Protein 7WRS (pdb70)

Secondary structure (DSSP, 8-state):
--TT--TT--EEEE---SSS--BHHHHHHHHHHHHHHHHTT-EEEEEE----TTT--HHHHHHHHHHHHHTT---SEEEEGGGGHHHHHHHHHHHHTTTSEEEE-S-HHHHHHHHHTT---TTTT--HHHHHHHHHHHHHT-TTGGG-EEEE---TT-S-GGGSS-EEEEE--PPBTTTBTS-SEEE-HHHHHHHHHHHTT-SEEEEEGGGHHHHHHHHHHHHHHT---PEEEEE----BTT----HHHHHHHHHTTSSSBTT-TTS-BHHHHHHTT--HHHHHHHHHHH-S------B-HHHHHHHHHHHHTTTPPEE-EEEGGG-EEEE-TTPPPEEEEEESSSS-GGG-EEEEEE-SEEEE-HHHHTT--TT-EEEETTTEEEEEEEEEE-TTS-EEEEEEEE-TT----SS--EE-EEE--TTS--EEEEEEEE--SBS-SSPPTT--GGGGB-S--EEEEEEEE-GGGGG--TT-EEEETTTEEEEEEE--B---TTTSSPBPEEEEE-----/-HHHHHHHHHHHHHHHHHHHHHTT-----EEEEEEESSTTSHHHHHHHHTHHHHHHHSSSEEEESPPPTTSPEEEEEEEEETTEEEEEEEEES----B---SS---EEEEE---EEEEE--S-SSTTSSPPPHHHHHHHHHHHHT---SS-EEEETTEEP-TT--GGGGTT-EEEEESS-------SS-SS-EEEEEE-SS---TT---SEEEEES-SSTTSSPPPHHHHHHHHHHHHT-TTSEEEEESSTTS-SB--TTS-GGGGTTBEEEEEEE-B--

Structure (mmCIF, N/CA/C/O backbone):
data_7WRS
#
_entry.id   7WRS
#
_cell.length_a   143.020
_cell.length_b   155.550
_cell.length_c   44.220
_cell.angle_alpha   90.000
_cell.angle_beta   90.000
_cell.angle_gamma   90.000
#
_symmetry.space_group_name_H-M   'P 21 21 2'
#
loop_
_entity.id
_entity.type
_entity.pdbx_description
1 polymer 'Glutamyl-tRNA synthetase'
2 polymer 'Isoleucyl-tRNA synthetase'
3 water water
#
loop_
_atom_site.group_PDB
_atom_site.id
_atom_site.type_symbol
_atom_site.label_atom_id
_atom_site.label_alt_id
_atom_site.label_comp_id
_atom_site.label_asym_id
_atom_site.label_entity_id
_atom_site.label_seq_id
_atom_site.pdbx_PDB_ins_code
_atom_site.Cartn_x
_atom_site.Cartn_y
_atom_site.Cartn_z
_atom_site.occupancy
_atom_site.B_iso_or_equiv
_atom_site.auth_seq_id
_atom_site.auth_comp_id
_atom_site.auth_asym_id
_atom_site.auth_atom_id
_atom_site.pdbx_PDB_model_num
ATOM 1 N N . GLU A 1 14 ? -34.12354 -25.16583 10.51685 1.000 84.78294 189 GLU A N 1
ATOM 2 C CA . GLU A 1 14 ? -34.88697 -26.25741 9.91412 1.000 89.99513 189 GLU A CA 1
ATOM 3 C C . GLU A 1 14 ? -36.24769 -26.40756 10.59739 1.000 92.08530 189 GLU A C 1
ATOM 4 O O . GLU A 1 14 ? -36.54587 -25.70888 11.58085 1.000 95.26363 189 GLU A O 1
ATOM 10 N N . LEU A 1 15 ? -37.05288 -27.34576 10.09284 1.000 87.81250 190 LEU A N 1
ATOM 11 C CA . LEU A 1 15 ? -38.46572 -27.45223 10.45025 1.000 81.11361 190 LEU A CA 1
ATOM 12 C C . LEU A 1 15 ? -38.80252 -28.84364 10.96599 1.000 82.42170 190 LEU A C 1
ATOM 13 O O . LEU A 1 15 ? -38.65369 -29.82502 10.21554 1.000 82.85334 190 LEU A O 1
ATOM 18 N N . PRO A 1 16 ? -39.27602 -28.98533 12.20651 1.000 81.74933 191 PRO A N 1
ATOM 19 C CA . PRO A 1 16 ? -39.75873 -30.29401 12.66299 1.000 78.02505 191 PRO A CA 1
ATOM 20 C C . PRO A 1 16 ? -41.04641 -30.67825 11.95719 1.000 72.63240 191 PRO A C 1
ATOM 21 O O . PRO A 1 16 ? -41.84739 -29.82434 11.57750 1.000 77.10659 191 PRO A O 1
ATOM 25 N N . GLY A 1 17 ? -41.23603 -31.98660 11.78157 1.000 72.99543 192 GLY A N 1
ATOM 26 C CA . GLY A 1 17 ? -42.36812 -32.50636 11.03791 1.000 67.42468 192 GLY A CA 1
ATOM 27 C C . GLY A 1 17 ? -42.36527 -32.22295 9.54980 1.000 65.90287 192 GLY A C 1
ATOM 28 O O . GLY A 1 17 ? -43.38379 -32.44577 8.89231 1.000 70.69866 192 GLY A O 1
ATOM 29 N N . ALA A 1 18 ? -41.25605 -31.75760 8.98685 1.000 71.35490 193 ALA A N 1
ATOM 30 C CA . ALA A 1 18 ? -41.22339 -31.31149 7.59831 1.000 74.82303 193 ALA A CA 1
ATOM 31 C C . ALA A 1 18 ? -40.78311 -32.43487 6.66638 1.000 74.85561 193 ALA A C 1
ATOM 32 O O . ALA A 1 18 ? -39.75962 -33.08576 6.90088 1.000 77.77682 193 ALA A O 1
ATOM 34 N N . GLU A 1 19 ? -41.54562 -32.64232 5.60038 1.000 74.37855 194 GLU A N 1
ATOM 35 C CA . GLU A 1 19 ? -41.21089 -33.60451 4.56288 1.000 75.47852 194 GLU A CA 1
ATOM 36 C C . GLU A 1 19 ? -40.99792 -32.87396 3.24781 1.000 76.09934 194 GLU A C 1
ATOM 37 O O . GLU A 1 19 ? -41.60816 -31.82964 3.00299 1.000 75.31727 194 GLU A O 1
ATOM 43 N N . MET A 1 20 ? -40.14854 -33.42976 2.38776 1.000 69.97708 195 MET A N 1
ATOM 44 C CA . MET A 1 20 ? -39.98488 -32.82797 1.07418 1.000 69.00890 195 MET A CA 1
ATOM 45 C C . MET A 1 20 ? -41.31498 -32.85613 0.32944 1.000 68.28015 195 MET A C 1
ATOM 46 O O . MET A 1 20 ? -42.09674 -33.79842 0.46149 1.000 71.14056 195 MET A O 1
ATOM 51 N N . GLY A 1 21 ? -41.58268 -31.80029 -0.43528 1.000 68.26880 196 GLY A N 1
ATOM 52 C CA . GLY A 1 21 ? -42.79102 -31.69430 -1.22566 1.000 69.10722 196 GLY A CA 1
ATOM 53 C C . GLY A 1 21 ? -44.07825 -31.50646 -0.45338 1.000 72.65386 196 GLY A C 1
ATOM 54 O O . GLY A 1 21 ? -45.09253 -31.14863 -1.06340 1.000 73.25375 196 GLY A O 1
ATOM 55 N N . LYS A 1 22 ? -44.08196 -31.71696 0.86421 1.000 72.03074 197 LYS A N 1
ATOM 56 C CA . LYS A 1 22 ? -45.31424 -31.67361 1.64433 1.000 72.37859 197 LYS A CA 1
ATOM 57 C C . LYS A 1 22 ? -45.35241 -30.53152 2.65883 1.000 67.26731 197 LYS A C 1
ATOM 58 O O . LYS A 1 22 ? -46.24070 -30.50736 3.51724 1.000 63.95446 197 LYS A O 1
ATOM 64 N N . VAL A 1 23 ? -44.43483 -29.57665 2.57395 1.000 64.32745 198 VAL A N 1
ATOM 65 C CA . VAL A 1 23 ? -44.47338 -28.41280 3.44699 1.000 58.30854 198 VAL A CA 1
ATOM 66 C C . VAL A 1 23 ? -45.41588 -27.38775 2.84308 1.000 57.00132 198 VAL A C 1
ATOM 67 O O . VAL A 1 23 ? -45.39455 -27.14334 1.63154 1.000 56.91003 198 VAL A O 1
ATOM 71 N N . ILE A 1 24 ? -46.25992 -26.79227 3.67956 1.000 55.48619 199 ILE A N 1
ATOM 72 C CA . ILE A 1 24 ? -47.16203 -25.74030 3.23428 1.000 53.56338 199 ILE A CA 1
ATOM 73 C C . ILE A 1 24 ? -47.06077 -24.59653 4.22489 1.000 51.65348 199 ILE A C 1
ATOM 74 O O . ILE A 1 24 ? -47.44946 -24.74405 5.39273 1.000 47.89478 199 ILE A O 1
ATOM 79 N N . VAL A 1 25 ? -46.54119 -23.45930 3.75950 1.000 49.90294 200 VAL A N 1
ATOM 80 C CA . VAL A 1 25 ? -46.38124 -22.26522 4.57204 1.000 46.10058 200 VAL A CA 1
ATOM 81 C C . VAL A 1 25 ? -47.24759 -21.16286 3.98502 1.000 44.68769 200 VAL A C 1
ATOM 82 O O . VAL A 1 25 ? -47.67608 -21.22987 2.82914 1.000 50.21853 200 VAL A O 1
ATOM 86 N N . ARG A 1 26 ? -47.52250 -20.14586 4.80852 1.000 40.91198 201 ARG A N 1
ATOM 87 C CA . ARG A 1 26 ? -48.30251 -18.98630 4.38961 1.000 41.79630 201 ARG A CA 1
ATOM 88 C C . ARG A 1 26 ? -47.64589 -17.71579 4.90863 1.000 44.87143 201 ARG A C 1
ATOM 89 O O . ARG A 1 26 ? -47.04295 -17.70276 5.98324 1.000 46.35057 201 ARG A O 1
ATOM 97 N N . PHE A 1 27 ? -47.75040 -16.65363 4.11497 1.000 46.58761 202 PHE A N 1
ATOM 98 C CA . PHE A 1 27 ? -47.40306 -15.30599 4.54501 1.000 44.40286 202 PHE A CA 1
ATOM 99 C C . PHE A 1 27 ? -48.69098 -14.49016 4.57911 1.000 45.09636 202 PHE A C 1
ATOM 100 O O . PHE A 1 27 ? -49.29505 -14.24536 3.51822 1.000 47.13669 202 PHE A O 1
ATOM 108 N N . PRO A 1 28 ? -49.17599 -14.09993 5.75316 1.000 48.16791 203 PRO A N 1
ATOM 109 C CA . PRO A 1 28 ? -50.51797 -13.52015 5.84362 1.000 50.04204 203 PRO A CA 1
ATOM 110 C C . PRO A 1 28 ? -50.48804 -12.07091 6.29253 1.000 51.78211 203 PRO A C 1
ATOM 111 O O . PRO A 1 28 ? -50.90161 -11.76259 7.42051 1.000 50.39965 203 PRO A O 1
ATOM 115 N N . PRO A 1 29 ? -50.07386 -11.13867 5.42359 1.000 51.74240 204 PRO A N 1
ATOM 116 C CA . PRO A 1 29 ? -50.07475 -9.71892 5.81294 1.000 52.61526 204 PRO A CA 1
ATOM 117 C C . PRO A 1 29 ? -51.49160 -9.17009 5.92814 1.000 57.69012 204 PRO A C 1
ATOM 118 O O . PRO A 1 29 ? -52.45920 -9.88195 5.63432 1.000 55.32255 204 PRO A O 1
ATOM 122 N N . GLU A 1 30 ? -51.64198 -7.90030 6.30073 1.000 61.98378 205 GLU A N 1
ATOM 123 C CA . GLU A 1 30 ? -52.95769 -7.37942 6.62448 1.000 58.65102 205 GLU A CA 1
ATOM 124 C C . GLU A 1 30 ? -53.47572 -6.30075 5.67775 1.000 69.13117 205 GLU A C 1
ATOM 125 O O . GLU A 1 30 ? -54.66541 -5.98043 5.73869 1.000 81.48491 205 GLU A O 1
ATOM 131 N N . ALA A 1 31 ? -52.65148 -5.75035 4.79350 1.000 66.72667 206 ALA A N 1
ATOM 132 C CA . ALA A 1 31 ? -53.08353 -4.67634 3.88349 1.000 67.77051 206 ALA A CA 1
ATOM 133 C C . ALA A 1 31 ? -53.62172 -3.47828 4.65357 1.000 65.55653 206 ALA A C 1
ATOM 134 O O . ALA A 1 31 ? -54.54811 -2.79243 4.21341 1.000 69.42815 206 ALA A O 1
ATOM 136 N N . SER A 1 32 ? -53.03737 -3.24432 5.81902 1.000 66.95343 207 SER A N 1
ATOM 137 C CA . SER A 1 32 ? -53.18165 -1.99963 6.55229 1.000 69.35791 207 SER A CA 1
ATOM 138 C C . SER A 1 32 ? -52.06087 -1.01919 6.23984 1.000 63.21868 207 SER A C 1
ATOM 139 O O . SER A 1 32 ? -52.03578 0.07717 6.81084 1.000 65.61201 207 SER A O 1
ATOM 142 N N . GLY A 1 33 ? -51.12686 -1.38969 5.36766 1.000 59.17469 208 GLY A N 1
ATOM 143 C CA . GLY A 1 33 ? -50.09144 -0.44645 4.97929 1.000 56.50313 208 GLY A CA 1
ATOM 144 C C . GLY A 1 33 ? -48.97148 -1.10224 4.20619 1.000 53.27634 208 GLY A C 1
ATOM 145 O O . GLY A 1 33 ? -49.16929 -2.11636 3.52473 1.000 57.94604 208 GLY A O 1
ATOM 146 N N . TYR A 1 34 ? -47.79090 -0.50791 4.32600 1.000 49.32442 209 TYR A N 1
ATOM 147 C CA . TYR A 1 34 ? -46.61930 -0.93708 3.58004 1.000 43.25966 209 TYR A CA 1
ATOM 148 C C . TYR A 1 34 ? -45.87451 -2.03839 4.31039 1.000 40.70885 209 TYR A C 1
ATOM 149 O O . TYR A 1 34 ? -45.80664 -2.05038 5.54494 1.000 41.90691 209 TYR A O 1
ATOM 158 N N . LEU A 1 35 ? -45.31609 -2.96648 3.54404 1.000 40.23337 210 LEU A N 1
ATOM 159 C CA . LEU A 1 35 ? -44.44386 -3.96188 4.14383 1.000 40.00194 210 LEU A CA 1
ATOM 160 C C . LEU A 1 35 ? -43.16738 -3.28565 4.61033 1.000 40.68591 210 LEU A C 1
ATOM 161 O O . LEU A 1 35 ? -42.62487 -2.40956 3.93194 1.000 39.60222 210 LEU A O 1
ATOM 166 N N . HIS A 1 36 ? -42.70188 -3.65745 5.78488 1.000 37.23213 211 HIS A N 1
ATOM 167 C CA . HIS A 1 36 ? -41.39803 -3.19280 6.20507 1.000 36.57537 211 HIS A CA 1
ATOM 168 C C . HIS A 1 36 ? -40.45660 -4.38787 6.31521 1.000 35.24940 211 HIS A C 1
ATOM 169 O O . HIS A 1 36 ? -40.80517 -5.52482 5.98400 1.000 35.39733 211 HIS A O 1
ATOM 176 N N . ILE A 1 37 ? -39.23553 -4.10102 6.75899 1.000 37.75266 212 ILE A N 1
ATOM 177 C CA . ILE A 1 37 ? -38.17518 -5.10389 6.78459 1.000 39.71120 212 ILE A CA 1
ATOM 178 C C . ILE A 1 37 ? -38.55830 -6.26410 7.70210 1.000 37.98728 212 ILE A C 1
ATOM 179 O O . ILE A 1 37 ? -38.15134 -7.40872 7.47353 1.000 35.96689 212 ILE A O 1
ATOM 184 N N . GLY A 1 38 ? -39.37893 -6.00303 8.72624 1.000 40.70918 213 GLY A N 1
ATOM 185 C CA . GLY A 1 38 ? -39.88621 -7.09477 9.55179 1.000 37.15839 213 GLY A CA 1
ATOM 186 C C . GLY A 1 38 ? -40.77588 -8.04302 8.76952 1.000 38.13635 213 GLY A C 1
ATOM 187 O O . GLY A 1 38 ? -40.59774 -9.25953 8.80742 1.000 45.70535 213 GLY A O 1
ATOM 188 N N . HIS A 1 39 ? -41.73782 -7.49611 8.03084 1.000 35.54913 214 HIS A N 1
ATOM 189 C CA . HIS A 1 39 ? -42.51935 -8.31977 7.11978 1.000 37.75549 214 HIS A CA 1
ATOM 190 C C . HIS A 1 39 ? -41.62592 -8.98028 6.08091 1.000 44.37261 214 HIS A C 1
ATOM 191 O O . HIS A 1 39 ? -41.87563 -10.11885 5.67112 1.000 44.97230 214 HIS A O 1
ATOM 198 N N . ALA A 1 40 ? -40.58985 -8.26847 5.62386 1.000 42.42414 215 ALA A N 1
ATOM 199 C CA . ALA A 1 40 ? -39.66813 -8.85802 4.66829 1.000 38.52183 215 ALA A CA 1
ATOM 200 C C . ALA A 1 40 ? -39.04714 -10.13162 5.23208 1.000 41.43676 215 ALA A C 1
ATOM 201 O O . ALA A 1 40 ? -38.96540 -11.14922 4.53293 1.000 42.02215 215 ALA A O 1
ATOM 203 N N . LYS A 1 41 ? -38.63957 -10.10815 6.50481 1.000 38.42491 216 LYS A N 1
ATOM 204 C CA . LYS A 1 41 ? -38.01865 -11.28802 7.10936 1.000 41.57595 216 LYS A CA 1
ATOM 205 C C . LYS A 1 41 ? -38.97394 -12.47374 7.11521 1.000 48.25327 216 LYS A C 1
ATOM 206 O O . LYS A 1 41 ? -38.58571 -13.60532 6.77811 1.000 45.90817 216 LYS A O 1
ATOM 212 N N . ALA A 1 42 ? -40.22174 -12.23405 7.53966 1.000 37.96025 217 ALA A N 1
ATOM 213 C CA . ALA A 1 42 ? -41.21240 -13.29766 7.59505 1.000 42.12528 217 ALA A CA 1
ATOM 214 C C . ALA A 1 42 ? -41.47941 -13.86697 6.21430 1.000 41.24675 217 ALA A C 1
ATOM 215 O O . ALA A 1 42 ? -41.62736 -15.08406 6.04619 1.000 38.71180 217 ALA A O 1
ATOM 217 N N . ALA A 1 43 ? -41.59543 -12.99503 5.22000 1.000 40.31470 218 ALA A N 1
ATOM 218 C CA . ALA A 1 43 ? -41.86561 -13.47775 3.87552 1.000 43.26152 218 ALA A CA 1
ATOM 219 C C . ALA A 1 43 ? -40.67208 -14.24932 3.32777 1.000 42.30171 218 ALA A C 1
ATOM 220 O O . ALA A 1 43 ? -40.84131 -15.25312 2.63207 1.000 44.51985 218 ALA A O 1
ATOM 222 N N . LEU A 1 44 ? -39.45654 -13.82595 3.65360 1.000 40.50545 219 LEU A N 1
ATOM 223 C CA . LEU A 1 44 ? -38.31172 -14.52744 3.09896 1.000 39.14734 219 LEU A CA 1
ATOM 224 C C . LEU A 1 44 ? -38.04895 -15.81805 3.85248 1.000 44.86412 219 LEU A C 1
ATOM 225 O O . LEU A 1 44 ? -37.60284 -16.80473 3.26062 1.000 47.18268 219 LEU A O 1
ATOM 230 N N . LEU A 1 45 ? -38.29729 -15.82640 5.16127 1.000 41.70545 220 LEU A N 1
ATOM 231 C CA . LEU A 1 45 ? -38.19092 -17.07110 5.90602 1.000 41.00292 220 LEU A CA 1
ATOM 232 C C . LEU A 1 45 ? -39.20978 -18.08710 5.41048 1.000 48.72748 220 LEU A C 1
ATOM 233 O O . LEU A 1 45 ? -38.88941 -19.26865 5.23592 1.000 52.28612 220 LEU A O 1
ATOM 238 N N . ASN A 1 46 ? -40.44529 -17.64389 5.17243 1.000 45.84291 221 ASN A N 1
ATOM 239 C CA . ASN A 1 46 ? -41.45366 -18.52380 4.58721 1.000 48.83533 221 ASN A CA 1
ATOM 240 C C . ASN A 1 46 ? -41.01257 -19.04466 3.22436 1.000 52.60564 221 ASN A C 1
ATOM 241 O O . ASN A 1 46 ? -41.11590 -20.24619 2.94562 1.000 54.03884 221 ASN A O 1
ATOM 246 N N . GLN A 1 47 ? -40.54333 -18.14486 2.34846 1.000 48.03253 222 GLN A N 1
ATOM 247 C CA . GLN A 1 47 ? -40.08443 -18.56891 1.03235 1.000 48.80746 222 GLN A CA 1
ATOM 248 C C . GLN A 1 47 ? -38.91518 -19.52713 1.14391 1.000 50.84153 222 GLN A C 1
ATOM 249 O O . GLN A 1 47 ? -38.78570 -20.45737 0.34199 1.000 48.13933 222 GLN A O 1
ATOM 255 N N . HIS A 1 48 ? -38.06208 -19.31886 2.14100 1.000 51.46806 223 HIS A N 1
ATOM 256 C CA . HIS A 1 48 ? -36.91637 -20.19328 2.32218 1.000 50.15135 223 HIS A CA 1
ATOM 257 C C . HIS A 1 48 ? -37.36307 -21.62584 2.55289 1.000 58.12324 223 HIS A C 1
ATOM 258 O O . HIS A 1 48 ? -36.82768 -22.56265 1.94906 1.000 58.40160 223 HIS A O 1
ATOM 265 N N . TYR A 1 49 ? -38.35509 -21.81066 3.43173 1.000 58.30106 224 TYR A N 1
ATOM 266 C CA . TYR A 1 49 ? -38.87660 -23.14251 3.70282 1.000 52.49165 224 TYR A CA 1
ATOM 267 C C . TYR A 1 49 ? -39.66394 -23.67860 2.52072 1.000 58.69882 224 TYR A C 1
ATOM 268 O O . TYR A 1 49 ? -39.72087 -24.89524 2.31908 1.000 63.94667 224 TYR A O 1
ATOM 277 N N . GLN A 1 50 ? -40.25905 -22.80066 1.71623 1.000 51.59775 225 GLN A N 1
ATOM 278 C CA . GLN A 1 50 ? -40.98459 -23.28749 0.55298 1.000 51.14023 225 GLN A CA 1
ATOM 279 C C . GLN A 1 50 ? -40.02760 -23.80054 -0.51509 1.000 58.33431 225 GLN A C 1
ATOM 280 O O . GLN A 1 50 ? -40.27742 -24.84265 -1.13087 1.000 60.96851 225 GLN A O 1
ATOM 286 N N . VAL A 1 51 ? -38.92922 -23.07844 -0.75050 1.000 56.81018 226 VAL A N 1
ATOM 287 C CA . VAL A 1 51 ? -37.99220 -23.46082 -1.80032 1.000 58.80323 226 VAL A CA 1
ATOM 288 C C . VAL A 1 51 ? -37.21419 -24.70522 -1.38852 1.000 62.72709 226 VAL A C 1
ATOM 289 O O . VAL A 1 51 ? -37.09104 -25.66514 -2.15722 1.000 60.09646 226 VAL A O 1
ATOM 293 N N . ASN A 1 52 ? -36.69930 -24.71589 -0.15681 1.000 62.40063 227 ASN A N 1
ATOM 294 C CA . ASN A 1 52 ? -35.85642 -25.81244 0.30454 1.000 63.86335 227 ASN A CA 1
ATOM 295 C C . ASN A 1 52 ? -36.62145 -27.09273 0.58968 1.000 66.73457 227 ASN A C 1
ATOM 296 O O . ASN A 1 52 ? -35.98579 -28.12725 0.81126 1.000 65.37814 227 ASN A O 1
ATOM 301 N N . PHE A 1 53 ? -37.95191 -27.05943 0.60709 1.000 65.90537 228 PHE A N 1
ATOM 302 C CA . PHE A 1 53 ? -38.73163 -28.27503 0.78184 1.000 62.92983 228 PHE A CA 1
ATOM 303 C C . PHE A 1 53 ? -39.63468 -28.53584 -0.41196 1.000 57.73671 228 PHE A C 1
ATOM 304 O O . PHE A 1 53 ? -40.48156 -29.42463 -0.34211 1.000 60.16710 228 PHE A O 1
ATOM 312 N N . LYS A 1 54 ? -39.45173 -27.80431 -1.51431 1.000 62.09110 229 LYS A N 1
ATOM 313 C CA . LYS A 1 54 ? -40.32141 -27.90601 -2.69621 1.000 68.15124 229 LYS A CA 1
ATOM 314 C C . LYS A 1 54 ? -41.78932 -27.96820 -2.29065 1.000 65.42833 229 LYS A C 1
ATOM 315 O O . LYS A 1 54 ? -42.54632 -28.82452 -2.75561 1.000 69.30406 229 LYS A O 1
ATOM 321 N N . GLY A 1 55 ? -42.18234 -27.07126 -1.38718 1.000 66.03203 230 GLY A N 1
ATOM 322 C CA . GLY A 1 55 ? -43.53894 -26.99076 -0.88999 1.000 59.02275 230 GLY A CA 1
ATOM 323 C C . GLY A 1 55 ? -44.32233 -25.84980 -1.50574 1.000 55.25655 230 GLY A C 1
ATOM 324 O O . GLY A 1 55 ? -43.98386 -25.31876 -2.57197 1.000 56.96782 230 GLY A O 1
ATOM 325 N N . LYS A 1 56 ? -45.39838 -25.47276 -0.82798 1.000 52.55663 231 LYS A N 1
ATOM 326 C CA . LYS A 1 56 ? -46.28621 -24.42963 -1.31737 1.000 49.99496 231 LYS A CA 1
ATOM 327 C C . LYS A 1 56 ? -46.28510 -23.26114 -0.33782 1.000 54.25034 231 LYS A C 1
ATOM 328 O O . LYS A 1 56 ? -46.17897 -23.45027 0.88412 1.000 54.10081 231 LYS A O 1
ATOM 334 N N . LEU A 1 57 ? -46.35729 -22.05190 -0.88263 1.000 46.94225 232 LEU A N 1
ATOM 335 C CA . LEU A 1 57 ? -46.42705 -20.83363 -0.09209 1.000 50.79005 232 LEU A CA 1
ATOM 336 C C . LEU A 1 57 ? -47.74918 -20.15344 -0.40682 1.000 51.28772 232 LEU A C 1
ATOM 337 O O . LEU A 1 57 ? -47.99966 -19.79904 -1.56600 1.000 47.57549 232 LEU A O 1
ATOM 342 N N . ILE A 1 58 ? -48.60010 -19.97816 0.61251 1.000 41.79204 233 ILE A N 1
ATOM 343 C CA . ILE A 1 58 ? -49.84413 -19.23552 0.42900 1.000 47.99310 233 ILE A CA 1
ATOM 344 C C . ILE A 1 58 ? -49.60771 -17.77362 0.78138 1.000 46.32763 233 ILE A C 1
ATOM 345 O O . ILE A 1 58 ? -49.01324 -17.45926 1.82004 1.000 49.56899 233 ILE A O 1
ATOM 350 N N . MET A 1 59 ? -50.02996 -16.88230 -0.09481 1.000 43.60022 234 MET A N 1
ATOM 351 C CA . MET A 1 59 ? -50.05827 -15.45470 0.19866 1.000 49.34443 234 MET A CA 1
ATOM 352 C C . MET A 1 59 ? -51.50856 -15.12452 0.50874 1.000 48.55506 234 MET A C 1
ATOM 353 O O . MET A 1 59 ? -52.35111 -15.08718 -0.39106 1.000 46.70695 234 MET A O 1
ATOM 358 N N . ARG A 1 60 ? -51.79874 -14.90243 1.78933 1.000 48.17644 235 ARG A N 1
ATOM 359 C CA . ARG A 1 60 ? -53.16423 -14.76529 2.27425 1.000 47.00578 235 ARG A CA 1
ATOM 360 C C . ARG A 1 60 ? -53.38313 -13.34715 2.77058 1.000 47.21815 235 ARG A C 1
ATOM 361 O O . ARG A 1 60 ? -52.72833 -12.91613 3.72465 1.000 50.61603 235 ARG A O 1
ATOM 369 N N . PHE A 1 61 ? -54.29986 -12.61972 2.14340 1.000 41.26342 236 PHE A N 1
ATOM 370 C CA . PHE A 1 61 ? -54.64321 -11.31595 2.69193 1.000 46.80295 236 PHE A CA 1
ATOM 371 C C . PHE A 1 61 ? -55.55908 -11.52587 3.88867 1.000 51.48664 236 PHE A C 1
ATOM 372 O O . PHE A 1 61 ? -56.56975 -12.23452 3.78737 1.000 45.49082 236 PHE A O 1
ATOM 380 N N . ASP A 1 62 ? -55.17380 -10.96605 5.03704 1.000 47.16849 237 ASP A N 1
ATOM 381 C CA . ASP A 1 62 ? -55.96672 -11.11900 6.25593 1.000 49.61872 237 ASP A CA 1
ATOM 382 C C . ASP A 1 62 ? -56.97429 -9.98047 6.25125 1.000 50.72717 237 ASP A C 1
ATOM 383 O O . ASP A 1 62 ? -56.70670 -8.87923 6.72057 1.000 49.04150 237 ASP A O 1
ATOM 388 N N . ASP A 1 63 ? -58.14675 -10.25341 5.68988 1.000 47.51667 238 ASP A N 1
ATOM 389 C CA . ASP A 1 63 ? -59.19589 -9.25678 5.61151 1.000 44.47462 238 ASP A CA 1
ATOM 390 C C . ASP A 1 63 ? -60.33709 -9.60916 6.56181 1.000 47.70227 238 ASP A C 1
ATOM 391 O O . ASP A 1 63 ? -61.50517 -9.54939 6.17901 1.000 49.67296 238 ASP A O 1
ATOM 396 N N . THR A 1 64 ? -60.02405 -9.99042 7.80287 1.000 52.86896 239 THR A N 1
ATOM 397 C CA . THR A 1 64 ? -61.10231 -10.24403 8.75159 1.000 53.02066 239 THR A CA 1
ATOM 398 C C . THR A 1 64 ? -61.83335 -8.96044 9.09135 1.000 50.91886 239 THR A C 1
ATOM 399 O O . THR A 1 64 ? -63.02592 -8.99557 9.39766 1.000 51.46619 239 THR A O 1
ATOM 403 N N . ASN A 1 65 ? -61.14728 -7.82537 9.00054 1.000 55.16490 240 ASN A N 1
ATOM 404 C CA . ASN A 1 65 ? -61.66398 -6.54215 9.44618 1.000 66.93950 240 ASN A CA 1
ATOM 405 C C . ASN A 1 65 ? -62.05265 -5.70529 8.23935 1.000 70.08683 240 ASN A C 1
ATOM 406 O O . ASN A 1 65 ? -61.17632 -5.36106 7.43321 1.000 73.02054 240 ASN A O 1
ATOM 411 N N . PRO A 1 66 ? -63.33562 -5.34891 8.07294 1.000 70.75706 241 PRO A N 1
ATOM 412 C CA . PRO A 1 66 ? -63.73939 -4.53746 6.91462 1.000 73.39139 241 PRO A CA 1
ATOM 413 C C . PRO A 1 66 ? -63.46885 -3.05273 7.10914 1.000 78.81109 241 PRO A C 1
ATOM 414 O O . PRO A 1 66 ? -64.11537 -2.21757 6.47421 1.000 83.45775 241 PRO A O 1
ATOM 418 N N . GLU A 1 67 ? -62.50738 -2.71533 7.96721 1.000 79.64699 242 GLU A N 1
ATOM 419 C CA . GLU A 1 67 ? -62.32137 -1.34372 8.42578 1.000 89.73314 242 GLU A CA 1
ATOM 420 C C . GLU A 1 67 ? -60.84583 -1.00145 8.60554 1.000 95.44603 242 GLU A C 1
ATOM 421 O O . GLU A 1 67 ? -60.48038 0.17578 8.70259 1.000 97.18589 242 GLU A O 1
ATOM 427 N N . LYS A 1 68 ? -59.99432 -2.02596 8.66901 1.000 94.04144 243 LYS A N 1
ATOM 428 C CA . LYS A 1 68 ? -58.55207 -1.84956 8.81311 1.000 96.97247 243 LYS A CA 1
ATOM 429 C C . LYS A 1 68 ? -57.79587 -2.04116 7.50130 1.000 95.03931 243 LYS A C 1
ATOM 430 O O . LYS A 1 68 ? -56.67927 -1.53066 7.35713 1.000 98.75697 243 LYS A O 1
ATOM 436 N N . GLU A 1 69 ? -58.38645 -2.75410 6.54861 1.000 90.01810 244 GLU A N 1
ATOM 437 C CA . GLU A 1 69 ? -57.83681 -3.01344 5.22712 1.000 90.17747 244 GLU A CA 1
ATOM 438 C C . GLU A 1 69 ? -58.38923 -1.99929 4.22340 1.000 94.78721 244 GLU A C 1
ATOM 439 O O . GLU A 1 69 ? -59.39194 -1.31882 4.47211 1.000 96.19355 244 GLU A O 1
ATOM 445 N N . LYS A 1 70 ? -57.70221 -1.86831 3.08831 1.000 91.29117 245 LYS A N 1
ATOM 446 C CA . LYS A 1 70 ? -58.34424 -1.32182 1.89854 1.000 100.76385 245 LYS A CA 1
ATOM 447 C C . LYS A 1 70 ? -57.65497 -1.86614 0.65349 1.000 95.25958 245 LYS A C 1
ATOM 448 O O . LYS A 1 70 ? -56.49361 -2.29572 0.68846 1.000 83.00749 245 LYS A O 1
ATOM 454 N N . GLU A 1 71 ? -58.42129 -1.86258 -0.44852 1.000 99.91614 246 GLU A N 1
ATOM 455 C CA . GLU A 1 71 ? -57.93623 -2.25785 -1.76978 1.000 93.87463 246 GLU A CA 1
ATOM 456 C C . GLU A 1 71 ? -56.66894 -1.50262 -2.14391 1.000 84.24865 246 GLU A C 1
ATOM 457 O O . GLU A 1 71 ? -55.91589 -1.93893 -3.02305 1.000 77.94022 246 GLU A O 1
ATOM 463 N N . ASP A 1 72 ? -56.42604 -0.38406 -1.47106 1.000 85.54907 247 ASP A N 1
ATOM 464 C CA . ASP A 1 72 ? -55.29040 0.48209 -1.71876 1.000 80.91281 247 ASP A CA 1
ATOM 465 C C . ASP A 1 72 ? -53.97826 -0.16650 -1.26930 1.000 76.98056 247 ASP A C 1
ATOM 466 O O . ASP A 1 72 ? -53.00930 -0.21283 -2.04233 1.000 68.52867 247 ASP A O 1
ATOM 471 N N . PHE A 1 73 ? -53.92906 -0.69595 -0.03803 1.000 68.72796 248 PHE A N 1
ATOM 472 C CA . PHE A 1 73 ? -52.71551 -1.34527 0.44468 1.000 60.11148 248 PHE A CA 1
ATOM 473 C C . PHE A 1 73 ? -52.54427 -2.76162 -0.09374 1.000 61.60650 248 PHE A C 1
ATOM 474 O O . PHE A 1 73 ? -51.41084 -3.26325 -0.16762 1.000 53.37671 248 PHE A O 1
ATOM 482 N N . GLU A 1 74 ? -53.63646 -3.40264 -0.49139 1.000 60.53148 249 GLU A N 1
ATOM 483 C CA . GLU A 1 74 ? -53.54718 -4.70901 -1.12221 1.000 56.78107 249 GLU A CA 1
ATOM 484 C C . GLU A 1 74 ? -52.60357 -4.68525 -2.31985 1.000 55.21180 249 GLU A C 1
ATOM 485 O O . GLU A 1 74 ? -51.76500 -5.58097 -2.48035 1.000 50.04341 249 GLU A O 1
ATOM 491 N N . LYS A 1 75 ? -52.72785 -3.66479 -3.17459 1.000 50.36732 250 LYS A N 1
ATOM 492 C CA . LYS A 1 75 ? -51.91054 -3.60268 -4.38178 1.000 54.01206 250 LYS A CA 1
ATOM 493 C C . LYS A 1 75 ? -50.45687 -3.28226 -4.04201 1.000 54.20794 250 LYS A C 1
ATOM 494 O O . LYS A 1 75 ? -49.52894 -3.91459 -4.56040 1.000 53.63996 250 LYS A O 1
ATOM 500 N N . VAL A 1 76 ? -50.25158 -2.29967 -3.16912 1.000 51.28163 251 VAL A N 1
ATOM 501 C CA . VAL A 1 76 ? -48.97885 -2.01686 -2.53279 1.000 50.10669 251 VAL A CA 1
ATOM 502 C C . VAL A 1 76 ? -48.32172 -3.30362 -2.04842 1.000 46.76654 251 VAL A C 1
ATOM 503 O O . VAL A 1 76 ? -47.15523 -3.57029 -2.34864 1.000 47.87109 251 VAL A O 1
ATOM 507 N N . ILE A 1 77 ? -49.06858 -4.12128 -1.31355 1.000 46.58419 252 ILE A N 1
ATOM 508 C CA . ILE A 1 77 ? -48.46012 -5.29067 -0.70213 1.000 45.47092 252 ILE A CA 1
ATOM 509 C C . ILE A 1 77 ? -48.06121 -6.31099 -1.76387 1.000 43.26821 252 ILE A C 1
ATOM 510 O O . ILE A 1 77 ? -47.01757 -6.96469 -1.65309 1.000 39.75320 252 ILE A O 1
ATOM 515 N N . LEU A 1 78 ? -48.85448 -6.44168 -2.82742 1.000 45.39737 253 LEU A N 1
ATOM 516 C CA . LEU A 1 78 ? -48.47318 -7.37559 -3.88064 1.000 43.08854 253 LEU A CA 1
ATOM 517 C C . LEU A 1 78 ? -47.24008 -6.88874 -4.62967 1.000 45.17043 253 LEU A C 1
ATOM 518 O O . LEU A 1 78 ? -46.41438 -7.70209 -5.05871 1.000 42.11372 253 LEU A O 1
ATOM 523 N N . GLU A 1 79 ? -47.07975 -5.57484 -4.77981 1.000 40.52187 254 GLU A N 1
ATOM 524 C CA . GLU A 1 79 ? -45.85086 -5.07339 -5.38190 1.000 43.87454 254 GLU A CA 1
ATOM 525 C C . GLU A 1 79 ? -44.63274 -5.34727 -4.48972 1.000 46.78106 254 GLU A C 1
ATOM 526 O O . GLU A 1 79 ? -43.59183 -5.81284 -4.97844 1.000 45.23254 254 GLU A O 1
ATOM 532 N N . ASP A 1 80 ? -44.74417 -5.09112 -3.18053 1.000 39.34369 255 ASP A N 1
ATOM 533 C CA . ASP A 1 80 ? -43.61525 -5.34150 -2.29029 1.000 42.60659 255 ASP A CA 1
ATOM 534 C C . ASP A 1 80 ? -43.18669 -6.79391 -2.35746 1.000 41.24318 255 ASP A C 1
ATOM 535 O O . ASP A 1 80 ? -41.99113 -7.09465 -2.42469 1.000 49.18849 255 ASP A O 1
ATOM 540 N N . VAL A 1 81 ? -44.15545 -7.70959 -2.32402 1.000 39.21826 256 VAL A N 1
ATOM 541 C CA . VAL A 1 81 ? -43.86194 -9.13658 -2.39403 1.000 38.55903 256 VAL A CA 1
ATOM 542 C C . VAL A 1 81 ? -43.17537 -9.46956 -3.71337 1.000 40.75372 256 VAL A C 1
ATOM 543 O O . VAL A 1 81 ? -42.20458 -10.23972 -3.75557 1.000 46.05380 256 VAL A O 1
ATOM 547 N N . ALA A 1 82 ? -43.65740 -8.88133 -4.80531 1.000 39.56362 257 ALA A N 1
ATOM 548 C CA . ALA A 1 82 ? -43.00475 -9.03346 -6.09882 1.000 38.97601 257 ALA A CA 1
ATOM 549 C C . ALA A 1 82 ? -41.57131 -8.50434 -6.06870 1.000 46.98838 257 ALA A C 1
ATOM 550 O O . ALA A 1 82 ? -40.64550 -9.16878 -6.56420 1.000 46.70191 257 ALA A O 1
ATOM 552 N N . MET A 1 83 ? -41.36342 -7.32354 -5.45983 1.000 44.88645 258 MET A N 1
ATOM 553 C CA . MET A 1 83 ? -40.01756 -6.75247 -5.33622 1.000 42.46668 258 MET A CA 1
ATOM 554 C C . MET A 1 83 ? -39.07745 -7.63394 -4.53480 1.000 43.35423 258 MET A C 1
ATOM 555 O O . MET A 1 83 ? -37.86209 -7.51873 -4.68010 1.000 51.34801 258 MET A O 1
ATOM 560 N N . LEU A 1 84 ? -39.60355 -8.46259 -3.63994 1.000 45.47549 259 LEU A N 1
ATOM 561 C CA . LEU A 1 84 ? -38.77307 -9.41703 -2.92583 1.000 40.19515 259 LEU A CA 1
ATOM 562 C C . LEU A 1 84 ? -38.57850 -10.70453 -3.71226 1.000 37.38682 259 LEU A C 1
ATOM 563 O O . LEU A 1 84 ? -37.98499 -11.65924 -3.19355 1.000 41.43194 259 LEU A O 1
ATOM 568 N N . HIS A 1 85 ? -39.06491 -10.74909 -4.95153 1.000 42.69332 260 HIS A N 1
ATOM 569 C CA . HIS A 1 85 ? -38.93067 -11.93031 -5.80814 1.000 48.37692 260 HIS A CA 1
ATOM 570 C C . HIS A 1 85 ? -39.53944 -13.15440 -5.14431 1.000 43.66082 260 HIS A C 1
ATOM 571 O O . HIS A 1 85 ? -38.98568 -14.25258 -5.19950 1.000 46.79618 260 HIS A O 1
ATOM 578 N N . ILE A 1 86 ? -40.67638 -12.95156 -4.49033 1.000 39.33842 261 ILE A N 1
ATOM 579 C CA . ILE A 1 86 ? -41.41099 -14.02055 -3.83010 1.000 44.60128 261 ILE A CA 1
ATOM 580 C C . ILE A 1 86 ? -42.57678 -14.38807 -4.73294 1.000 47.47569 261 ILE A C 1
ATOM 581 O O . ILE A 1 86 ? -43.38054 -13.52514 -5.11052 1.000 47.58317 261 ILE A O 1
ATOM 586 N N . LYS A 1 87 ? -42.65287 -15.65688 -5.12534 1.000 51.21832 262 LYS A N 1
ATOM 587 C CA . LYS A 1 87 ? -43.72424 -16.09092 -6.01636 1.000 56.28556 262 LYS A CA 1
ATOM 588 C C . LYS A 1 87 ? -44.61897 -17.06487 -5.25858 1.000 49.97969 262 LYS A C 1
ATOM 589 O O . LYS A 1 87 ? -44.34396 -18.27410 -5.20661 1.000 49.19696 262 LYS A O 1
ATOM 595 N N . PRO A 1 88 ? -45.68342 -16.57859 -4.62513 1.000 50.96979 263 PRO A N 1
ATOM 596 C CA . PRO A 1 88 ? -46.59552 -17.48193 -3.92128 1.000 51.46196 263 PRO A CA 1
ATOM 597 C C . PRO A 1 88 ? -47.27845 -18.42833 -4.89556 1.000 52.23404 263 PRO A C 1
ATOM 598 O O . PRO A 1 88 ? -47.62702 -18.05225 -6.01869 1.000 56.10459 263 PRO A O 1
ATOM 602 N N . ASP A 1 89 ? -47.46681 -19.66970 -4.45158 1.000 51.61151 264 ASP A N 1
ATOM 603 C CA . ASP A 1 89 ? -48.19671 -20.64917 -5.24776 1.000 53.17312 264 ASP A CA 1
ATOM 604 C C . ASP A 1 89 ? -49.69918 -20.38146 -5.25272 1.000 54.35574 264 ASP A C 1
ATOM 605 O O . ASP A 1 89 ? -50.38054 -20.69702 -6.23466 1.000 55.10624 264 ASP A O 1
ATOM 610 N N . GLN A 1 90 ? -50.23013 -19.79553 -4.18504 1.000 58.39735 265 GLN A N 1
ATOM 611 C CA . GLN A 1 90 ? -51.65742 -19.54080 -4.07130 1.000 53.48696 265 GLN A CA 1
ATOM 612 C C . GLN A 1 90 ? -51.88191 -18.20512 -3.37700 1.000 52.69081 265 GLN A C 1
ATOM 613 O O . GLN A 1 90 ? -51.13363 -17.83210 -2.46819 1.000 52.68658 265 GLN A O 1
ATOM 619 N N . PHE A 1 91 ? -52.91326 -17.48965 -3.81434 1.000 56.08538 266 PHE A N 1
ATOM 620 C CA . PHE A 1 91 ? -53.33510 -16.23766 -3.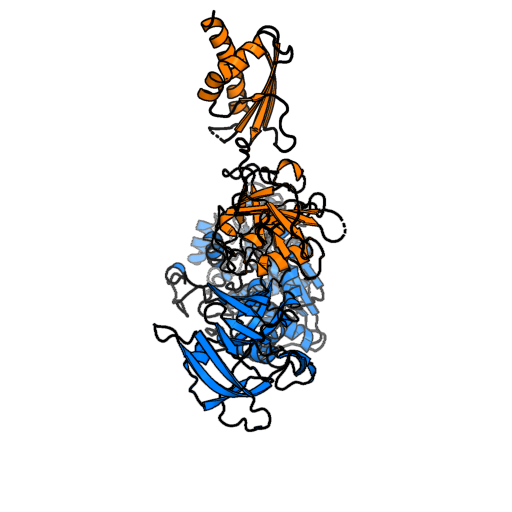20410 1.000 52.94601 266 PHE A CA 1
ATOM 621 C C . PHE A 1 91 ? -54.72908 -16.42843 -2.64048 1.000 50.54650 266 PHE A C 1
ATOM 622 O O . PHE A 1 91 ? -55.66618 -16.70045 -3.39200 1.000 59.04531 266 PHE A O 1
ATOM 630 N N . THR A 1 92 ? -54.87423 -16.28623 -1.32956 1.000 55.72216 267 THR A N 1
ATOM 631 C CA . THR A 1 92 ? -56.18952 -16.38551 -0.72194 1.000 49.85075 267 THR A CA 1
ATOM 632 C C . THR A 1 92 ? -56.46068 -15.18285 0.16639 1.000 50.62804 267 THR A C 1
ATOM 633 O O . THR A 1 92 ? -55.58029 -14.37573 0.47714 1.000 49.30182 267 THR A O 1
ATOM 637 N N . TYR A 1 93 ? -57.72122 -15.06954 0.54222 1.000 50.93765 268 TYR A N 1
ATOM 638 C CA . TYR A 1 93 ? -58.18974 -14.09132 1.50015 1.000 48.24763 268 TYR A CA 1
ATOM 639 C C . TYR A 1 93 ? -58.80801 -14.81853 2.67792 1.000 46.58209 268 TYR A C 1
ATOM 640 O O . TYR A 1 93 ? -59.38295 -15.90200 2.53390 1.000 49.70226 268 TYR A O 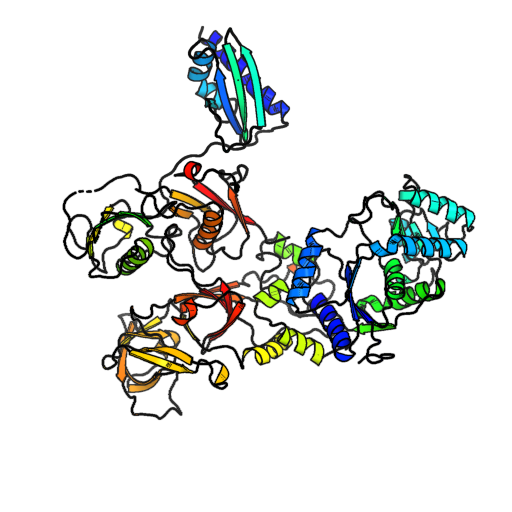1
ATOM 649 N N . THR A 1 94 ? -58.71179 -14.20953 3.84477 1.000 45.60943 269 THR A N 1
ATOM 650 C CA . THR A 1 94 ? -59.44729 -14.75520 4.96941 1.000 45.71093 269 THR A CA 1
ATOM 651 C C . THR A 1 94 ? -60.93976 -14.79416 4.67095 1.000 44.53716 269 THR A C 1
ATOM 652 O O . THR A 1 94 ? -61.61518 -15.77699 5.00484 1.000 44.19234 269 THR A O 1
ATOM 656 N N . SER A 1 95 ? -61.46407 -13.75769 3.99338 1.000 48.38792 270 SER A N 1
ATOM 657 C CA . SER A 1 95 ? -62.90012 -13.68401 3.72054 1.000 44.62042 270 SER A CA 1
ATOM 658 C C . SER A 1 95 ? -63.39089 -14.85061 2.87464 1.000 48.65318 270 SER A C 1
ATOM 659 O O . SER A 1 95 ? -64.58034 -15.17609 2.93322 1.000 53.50998 270 SER A O 1
ATOM 662 N N . ASP A 1 96 ? -62.49955 -15.49812 2.11393 1.000 48.54463 271 ASP A N 1
ATOM 663 C CA . ASP A 1 96 ? -62.85618 -16.68001 1.33472 1.000 46.60289 271 ASP A CA 1
ATOM 664 C C . ASP A 1 96 ? -63.45299 -17.77947 2.19600 1.000 47.07580 271 ASP A C 1
ATOM 665 O O . ASP A 1 96 ? -64.14018 -18.66259 1.67089 1.000 51.52679 271 ASP A O 1
ATOM 670 N N . HIS A 1 97 ? -63.19650 -17.75498 3.50088 1.000 49.41699 272 HIS A N 1
ATOM 671 C CA . HIS A 1 97 ? -63.64303 -18.79806 4.41624 1.000 47.43917 272 HIS A CA 1
ATOM 672 C C . HIS A 1 97 ? -64.64058 -18.28160 5.44585 1.000 44.50446 272 HIS A C 1
ATOM 673 O O . HIS A 1 97 ? -64.89526 -18.96918 6.43987 1.000 46.52280 272 HIS A O 1
ATOM 680 N N . PHE A 1 98 ? -65.20824 -17.09058 5.22929 1.000 41.43204 273 PHE A N 1
ATOM 681 C CA . PHE A 1 98 ? -66.17862 -16.52944 6.16655 1.000 50.52763 273 PHE A CA 1
ATOM 682 C C . PHE A 1 98 ? -67.28336 -17.52375 6.50177 1.000 48.41986 273 PHE A C 1
ATOM 683 O O . PHE A 1 98 ? -67.60067 -17.74696 7.67498 1.000 50.86837 273 PHE A O 1
ATOM 691 N N . GLU A 1 99 ? -67.86945 -18.13793 5.47710 1.000 52.32871 274 GLU A N 1
ATOM 692 C CA . GLU A 1 99 ? -68.92059 -19.12886 5.68008 1.000 53.11855 274 GLU A CA 1
ATOM 693 C C . GLU A 1 99 ? -68.46054 -20.23483 6.62239 1.000 52.15471 274 GLU A C 1
ATOM 694 O O . GLU A 1 99 ? -69.09817 -20.49695 7.64776 1.000 51.51993 274 GLU A O 1
ATOM 700 N N . THR A 1 100 ? -67.32117 -20.86367 6.31611 1.000 47.83182 275 THR A N 1
ATOM 701 C CA . THR A 1 100 ? -66.83430 -21.95207 7.15989 1.000 46.73207 275 THR A CA 1
ATOM 702 C C . THR A 1 100 ? -66.50963 -21.47523 8.57845 1.000 50.34007 275 THR A C 1
ATOM 703 O O . THR A 1 100 ? -66.76846 -22.18924 9.55780 1.000 49.20273 275 THR A O 1
ATOM 707 N N . ILE A 1 101 ? -65.93045 -20.27919 8.71162 1.000 44.32019 276 ILE A N 1
ATOM 708 C CA . ILE A 1 101 ? -65.60590 -19.76805 10.03872 1.000 46.07925 276 ILE A CA 1
ATOM 709 C C . ILE A 1 101 ? -66.87423 -19.52126 10.83950 1.000 50.18172 276 ILE A C 1
ATOM 710 O O . ILE A 1 101 ? -66.92428 -19.76453 12.05557 1.000 51.06861 276 ILE A O 1
ATOM 715 N N . MET A 1 102 ? -67.90800 -18.99919 10.18498 1.000 48.02568 277 MET A N 1
ATOM 716 C CA . MET A 1 102 ? -69.16280 -18.80975 10.89023 1.000 51.56758 277 MET A CA 1
ATOM 717 C C . MET A 1 102 ? -69.69875 -20.13540 11.39842 1.000 48.36257 277 MET A C 1
ATOM 718 O O . MET A 1 102 ? -70.16784 -20.22643 12.53328 1.000 52.64822 277 MET A O 1
ATOM 723 N N . LYS A 1 103 ? -69.61119 -21.17967 10.58409 1.000 48.76051 278 LYS A N 1
ATOM 724 C CA . LYS A 1 103 ? -70.15179 -22.46640 10.99507 1.000 46.18077 278 LYS A CA 1
ATOM 725 C C . LYS A 1 103 ? -69.39913 -23.02991 12.19427 1.000 53.28771 278 LYS A C 1
ATOM 726 O O . LYS A 1 103 ? -70.01557 -23.60535 13.10144 1.000 55.77058 278 LYS A O 1
ATOM 732 N N . TYR A 1 104 ? -68.07163 -22.85032 12.24019 1.000 50.63163 279 TYR A N 1
ATOM 733 C CA . TYR A 1 104 ? -67.31393 -23.32518 13.39775 1.000 49.25177 279 TYR A CA 1
ATOM 734 C C . TYR A 1 104 ? -67.63588 -22.53167 14.65646 1.000 45.73802 279 TYR A C 1
ATOM 735 O O . TYR A 1 104 ? -67.55834 -23.07094 15.76566 1.000 47.49220 279 TYR A O 1
ATOM 744 N N . ALA A 1 105 ? -67.96875 -21.25162 14.51254 1.000 49.05976 280 ALA A N 1
ATOM 745 C CA . ALA A 1 105 ? -68.44094 -20.48619 15.65932 1.000 50.87040 280 ALA A CA 1
ATOM 746 C C . ALA A 1 105 ? -69.74335 -21.07095 16.19942 1.000 53.43404 280 ALA A C 1
ATOM 747 O O . ALA A 1 105 ? -69.89612 -21.26636 17.41479 1.000 51.99973 280 ALA A O 1
ATOM 749 N N . GLU A 1 106 ? -70.68330 -21.38569 15.30688 1.000 47.96173 281 GLU A N 1
ATOM 750 C CA . GLU A 1 106 ? -71.95488 -21.94815 15.75115 1.000 57.25993 281 GLU A CA 1
ATOM 751 C C . GLU A 1 106 ? -71.77404 -23.33288 16.34840 1.000 58.16120 281 GLU A C 1
ATOM 752 O O . GLU A 1 106 ? -72.51365 -23.71219 17.26409 1.000 54.86680 281 GLU A O 1
ATOM 758 N N . GLN A 1 107 ? -70.79264 -24.08986 15.85858 1.000 51.92263 282 GLN A N 1
ATOM 759 C CA . GLN A 1 107 ? -70.46895 -25.34831 16.50491 1.000 55.98941 282 GLN A CA 1
ATOM 760 C C . GLN A 1 107 ? -70.06321 -25.12486 17.95836 1.000 55.20688 282 GLN A C 1
ATOM 761 O O . GLN A 1 107 ? -70.53669 -25.81760 18.86444 1.000 60.87472 282 GLN A O 1
ATOM 767 N N . LEU A 1 108 ? -69.19104 -24.15271 18.20472 1.000 55.94736 283 LEU A N 1
ATOM 768 C CA . LEU A 1 108 ? -68.70267 -23.95894 19.56423 1.000 57.22931 283 LEU A CA 1
ATOM 769 C C . LEU A 1 108 ? -69.81009 -23.45625 20.48041 1.000 54.57258 283 LEU A C 1
ATOM 770 O O . LEU A 1 108 ? -69.86356 -23.83778 21.65877 1.000 53.38251 283 LEU A O 1
ATOM 775 N N . ILE A 1 109 ? -70.70658 -22.60744 19.95496 1.000 55.99359 284 ILE A N 1
ATOM 776 C CA . ILE A 1 109 ? -71.84535 -22.13668 20.74690 1.000 55.28636 284 ILE A CA 1
ATOM 777 C C . ILE A 1 109 ? -72.69123 -23.31754 21.20153 1.000 56.01360 284 ILE A C 1
ATOM 778 O O . ILE A 1 109 ? -73.04813 -23.44024 22.38135 1.000 54.92803 284 ILE A O 1
ATOM 783 N N . GLN A 1 110 ? -73.01304 -24.20893 20.25872 1.000 52.78592 285 GLN A N 1
ATOM 784 C CA . GLN A 1 110 ? -73.85125 -25.37655 20.46006 1.000 54.00777 285 GLN A CA 1
ATOM 785 C C . GLN A 1 110 ? -73.19784 -26.44453 21.30203 1.000 57.71364 285 GLN A C 1
ATOM 786 O O . GLN A 1 110 ? -73.84782 -27.45298 21.59408 1.000 58.35640 285 GLN A O 1
ATOM 792 N N . GLU A 1 111 ? -71.94454 -26.26274 21.69646 1.000 56.48038 286 GLU A N 1
ATOM 793 C CA . GLU A 1 111 ? -71.27733 -27.20993 22.56745 1.000 54.04020 286 GLU A CA 1
ATOM 794 C C . GLU A 1 111 ? -70.88389 -26.56516 23.87924 1.000 56.99697 286 GLU A C 1
ATOM 795 O O . GLU A 1 111 ? -70.10621 -27.14641 24.64483 1.000 64.66629 286 GLU A O 1
ATOM 801 N N . GLY A 1 112 ? -71.41597 -25.38392 24.16541 1.000 56.87808 287 GLY A N 1
ATOM 802 C CA . GLY A 1 112 ? -71.06831 -24.71553 25.39620 1.000 51.33245 287 GLY A CA 1
ATOM 803 C C . GLY A 1 112 ? -69.68643 -24.13558 25.40472 1.000 53.10587 287 GLY A C 1
ATOM 804 O O . GLY A 1 112 ? -69.25044 -23.61365 26.43855 1.000 57.45494 287 GLY A O 1
ATOM 805 N N . LYS A 1 113 ? -68.98353 -24.19522 24.27834 1.000 52.69922 288 LYS A N 1
ATOM 806 C CA . LYS A 1 113 ? -67.61263 -23.71347 24.24529 1.000 58.26050 288 LYS A CA 1
ATOM 807 C C . LYS A 1 113 ? -67.52097 -22.22967 23.96035 1.000 54.14210 288 LYS A C 1
ATOM 808 O O . LYS A 1 113 ? -66.47349 -21.63073 24.20421 1.000 55.67900 288 LYS A O 1
ATOM 814 N N . ALA A 1 114 ? -68.58669 -21.62680 23.45259 1.000 56.06078 289 ALA A N 1
ATOM 815 C CA . ALA A 1 114 ? -68.61222 -20.19625 23.21192 1.000 51.76229 289 ALA A CA 1
ATOM 816 C C . ALA A 1 114 ? -69.93812 -19.64805 23.70846 1.000 55.79679 289 ALA A C 1
ATOM 817 O O . ALA A 1 114 ? -70.96581 -20.33234 23.68415 1.000 58.37747 289 ALA A O 1
ATOM 819 N N . TYR A 1 115 ? -69.90146 -18.41132 24.18054 1.000 54.88626 290 TYR A N 1
ATOM 820 C CA . TYR A 1 115 ? -71.09667 -17.73025 24.63845 1.000 53.49522 290 TYR A CA 1
ATOM 821 C C . TYR A 1 115 ? -71.05249 -16.31204 24.09752 1.000 48.93451 290 TYR A C 1
ATOM 822 O O . TYR A 1 115 ? -70.03653 -15.86557 23.56840 1.000 52.94399 290 TYR A O 1
ATOM 831 N N . VAL A 1 116 ? -72.17645 -15.61588 24.19018 1.000 50.43071 291 VAL A N 1
ATOM 832 C CA . VAL A 1 116 ? -72.30110 -14.25592 23.68563 1.000 50.71393 291 VAL A CA 1
ATOM 833 C C . VAL A 1 116 ? -72.34619 -13.32730 24.88593 1.000 52.17099 291 VAL A C 1
ATOM 834 O O . VAL A 1 116 ? -72.99385 -13.62967 25.89551 1.000 58.22061 291 VAL A O 1
ATOM 838 N N . ASP A 1 117 ? -71.63972 -12.21227 24.78749 1.000 49.39634 292 ASP A N 1
ATOM 839 C CA . ASP A 1 117 ? -71.52386 -11.26942 25.88633 1.000 50.22857 292 ASP A CA 1
ATOM 840 C C . ASP A 1 117 ? -71.90230 -9.89232 25.37905 1.000 56.55055 292 ASP A C 1
ATOM 841 O O . ASP A 1 117 ? -71.39955 -9.45518 24.33608 1.000 55.65399 292 ASP A O 1
ATOM 846 N N . ASP A 1 118 ? -72.79735 -9.22289 26.10706 1.000 55.85736 293 ASP A N 1
ATOM 847 C CA . ASP A 1 118 ? -73.14411 -7.83447 25.84080 1.000 52.81802 293 ASP A CA 1
ATOM 848 C C . ASP A 1 118 ? -72.46873 -6.88084 26.80319 1.000 54.48899 293 ASP A C 1
ATOM 849 O O . ASP A 1 118 ? -72.71834 -5.67643 26.72381 1.000 55.59022 293 ASP A O 1
ATOM 854 N N . THR A 1 119 ? -71.64831 -7.39301 27.72196 1.000 53.10241 294 THR A N 1
ATOM 855 C CA . THR A 1 119 ? -70.92976 -6.53739 28.65202 1.000 62.37737 294 THR A CA 1
ATOM 856 C C . THR A 1 119 ? -70.14169 -5.47997 27.87862 1.000 63.54806 294 THR A C 1
ATOM 857 O O . THR A 1 119 ? -69.38864 -5.83045 26.95872 1.000 59.43515 294 THR A O 1
ATOM 861 N N . PRO A 1 120 ? -70.30661 -4.19095 28.19699 1.000 67.52723 295 PRO A N 1
ATOM 862 C CA . PRO A 1 120 ? -69.53858 -3.14566 27.49996 1.000 67.62717 295 PRO A CA 1
ATOM 863 C C . PRO A 1 120 ? -68.04195 -3.39688 27.57884 1.000 70.18118 295 PRO A C 1
ATOM 864 O O . PRO A 1 120 ? -67.53106 -3.92062 28.57369 1.000 74.04809 295 PRO A O 1
ATOM 868 N N . ALA A 1 121 ? -67.34243 -3.00328 26.50710 1.000 66.23455 296 ALA A N 1
ATOM 869 C CA . ALA A 1 121 ? -65.95893 -3.43186 26.30782 1.000 71.74340 296 ALA A CA 1
ATOM 870 C C . ALA A 1 121 ? -65.06737 -3.04222 27.47928 1.000 73.87200 296 ALA A C 1
ATOM 871 O O . ALA A 1 121 ? -64.26862 -3.85642 27.95468 1.000 74.69308 296 ALA A O 1
ATOM 873 N N . GLU A 1 122 ? -65.18167 -1.79711 27.95569 1.000 78.25258 297 GLU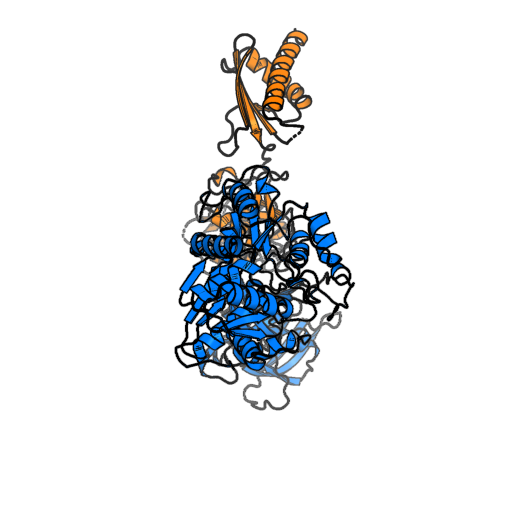 A N 1
ATOM 874 C CA . GLU A 1 122 ? -64.28715 -1.33456 29.01791 1.000 83.41304 297 GLU A CA 1
ATOM 875 C C . GLU A 1 122 ? -64.48563 -2.14104 30.29735 1.000 82.05139 297 GLU A C 1
ATOM 876 O O . GLU A 1 122 ? -63.50880 -2.54472 30.94524 1.000 79.25346 297 GLU A O 1
ATOM 882 N N . GLN A 1 123 ? -65.74415 -2.39779 30.67219 1.000 80.22455 298 GLN A N 1
ATOM 883 C CA . GLN A 1 123 ? -65.99891 -3.32096 31.77317 1.000 77.78397 298 GLN A CA 1
ATOM 884 C C . GLN A 1 123 ? -65.46598 -4.70761 31.44629 1.000 73.84714 298 GLN A C 1
ATOM 885 O O . GLN A 1 123 ? -64.85317 -5.36307 32.29420 1.000 76.08862 298 GLN A O 1
ATOM 891 N N . MET A 1 124 ? -65.68493 -5.16140 30.21262 1.000 70.06154 299 MET A N 1
ATOM 892 C CA . MET A 1 124 ? -65.22044 -6.47828 29.79691 1.000 68.92279 299 MET A CA 1
ATOM 893 C C . MET A 1 124 ? -63.71624 -6.63498 29.98600 1.000 75.73916 299 MET A C 1
ATOM 894 O O . MET A 1 124 ? -63.24909 -7.69154 30.43397 1.000 73.27902 299 MET A O 1
ATOM 899 N N . LYS A 1 125 ? -62.93840 -5.59971 29.63719 1.000 73.92212 300 LYS A N 1
ATOM 900 C CA . LYS A 1 125 ? -61.49694 -5.66506 29.85113 1.000 73.41519 300 LYS A CA 1
ATOM 901 C C . LYS A 1 125 ? -61.16352 -5.59245 31.33364 1.000 81.13245 300 LYS A C 1
ATOM 902 O O . LYS A 1 125 ? -60.20489 -6.22743 31.79546 1.000 80.05102 300 LYS A O 1
ATOM 908 N N . ALA A 1 126 ? -61.93504 -4.81362 32.09349 1.000 79.87641 301 ALA A N 1
ATOM 909 C CA . ALA A 1 126 ? -61.79264 -4.83616 33.54093 1.000 72.58813 301 ALA A CA 1
ATOM 910 C C . ALA A 1 126 ? -61.89884 -6.26209 34.05727 1.000 72.82982 301 ALA A C 1
ATOM 911 O O . ALA A 1 126 ? -60.95004 -6.80461 34.62997 1.000 74.73934 301 ALA A O 1
ATOM 913 N N . GLU A 1 127 ? -63.04525 -6.89984 33.81794 1.000 74.66829 302 GLU A N 1
ATOM 914 C CA . GLU A 1 127 ? -63.26830 -8.24302 34.34128 1.000 73.97313 302 GLU A CA 1
ATOM 915 C C . GLU A 1 127 ? -62.21744 -9.21770 33.83229 1.000 71.21360 302 GLU A C 1
ATOM 916 O O . GLU A 1 127 ? -61.74046 -10.07328 34.58493 1.000 70.31365 302 GLU A O 1
ATOM 922 N N . ARG A 1 128 ? -61.85462 -9.10874 32.55224 1.000 75.41432 303 ARG A N 1
ATOM 923 C CA . ARG A 1 128 ? -60.76407 -9.91370 32.01522 1.000 73.16088 303 ARG A CA 1
ATOM 924 C C . ARG A 1 128 ? -59.47312 -9.64451 32.77729 1.000 76.39423 303 ARG A C 1
ATOM 925 O O . ARG A 1 128 ? -58.70144 -10.56961 33.06668 1.000 72.52375 303 ARG A O 1
ATOM 933 N N . GLU A 1 129 ? -59.23434 -8.37969 33.12879 1.000 76.89496 304 GLU A N 1
ATOM 934 C CA . GLU A 1 129 ? -58.05062 -8.03427 33.90201 1.000 77.99160 304 GLU A CA 1
ATOM 935 C C . GLU A 1 129 ? -58.08833 -8.64500 35.29646 1.000 79.22928 304 GLU A C 1
ATOM 936 O O . GLU A 1 129 ? -57.03617 -8.98381 35.85260 1.000 78.64670 304 GLU A O 1
ATOM 942 N N . GLN A 1 130 ? -59.27491 -8.80057 35.88245 1.000 74.07652 305 GLN A N 1
ATOM 943 C CA . GLN A 1 130 ? -59.37870 -9.24501 37.26765 1.000 73.42720 305 GLN A CA 1
ATOM 944 C C . GLN A 1 130 ? -59.92007 -10.66727 37.38611 1.000 67.02930 305 GLN A C 1
ATOM 945 O O . GLN A 1 130 ? -60.56174 -11.00811 38.38404 1.000 66.57706 305 GLN A O 1
ATOM 951 N N . ARG A 1 131 ? -59.64735 -11.50080 36.37594 1.000 64.93545 306 ARG A N 1
ATOM 952 C CA . ARG A 1 131 ? -60.03479 -12.91151 36.35374 1.000 60.64261 306 ARG A CA 1
ATOM 953 C C . ARG A 1 131 ? -61.47623 -13.10168 36.80964 1.000 62.65616 306 ARG A C 1
ATOM 954 O O . ARG A 1 131 ? -61.80919 -14.04634 37.52843 1.000 64.69105 306 ARG A O 1
ATOM 962 N N . MET A 1 132 ? -62.34108 -12.19023 36.37981 1.000 64.40594 307 MET A N 1
ATOM 963 C CA . MET A 1 132 ? -63.73517 -12.17421 36.79262 1.000 67.72780 307 MET A CA 1
ATOM 964 C C . MET A 1 132 ? -64.61790 -12.61505 35.63604 1.000 64.66103 307 MET A C 1
ATOM 965 O O . MET A 1 132 ? -64.57108 -12.02572 34.54943 1.000 68.47990 307 MET A O 1
ATOM 970 N N . GLU A 1 133 ? -65.41501 -13.64677 35.88413 1.000 56.34902 308 GLU A N 1
ATOM 971 C CA . GLU A 1 133 ? -66.33285 -14.16638 34.89014 1.000 58.11256 308 GLU A CA 1
ATOM 972 C C . GLU A 1 133 ? -67.48978 -13.20077 34.69674 1.000 60.28076 308 GLU A C 1
ATOM 973 O O . GLU A 1 133 ? -68.02970 -12.65828 35.66277 1.000 59.20662 308 GLU A O 1
ATOM 979 N N . SER A 1 134 ? -67.84856 -12.96865 33.43473 1.000 61.60929 309 SER A N 1
ATOM 980 C CA . SER A 1 134 ? -68.98278 -12.12097 33.11115 1.000 64.42570 309 SER A CA 1
ATOM 981 C C . SER A 1 134 ? -70.30458 -12.83325 33.41708 1.000 62.56143 309 SER A C 1
ATOM 982 O O . SER A 1 134 ? -70.38197 -14.06441 33.51944 1.000 54.90762 309 SER A O 1
ATOM 985 N N . LYS A 1 135 ? -71.36179 -12.02698 33.54761 1.000 61.34330 310 LYS A N 1
ATOM 986 C CA . LYS A 1 135 ? -72.67787 -12.56398 33.88419 1.000 60.77131 310 LYS A CA 1
ATOM 987 C C . LYS A 1 135 ? -73.11875 -13.63983 32.90214 1.000 65.48197 310 LYS A C 1
ATOM 988 O O . LYS A 1 135 ? -73.88553 -14.53844 33.27080 1.000 66.24250 310 LYS A O 1
ATOM 994 N N . HIS A 1 136 ? -72.62928 -13.57645 31.65783 1.000 67.32459 311 HIS A N 1
ATOM 995 C CA . HIS A 1 136 ? -73.10978 -14.41227 30.56430 1.000 55.29514 311 HIS A CA 1
ATOM 996 C C . HIS A 1 136 ? -72.37700 -15.73519 30.43540 1.000 53.07963 311 HIS A C 1
ATOM 997 O O . HIS A 1 136 ? -72.81272 -16.57160 29.64039 1.000 59.20256 311 HIS A O 1
ATOM 1004 N N . ARG A 1 137 ? -71.29574 -15.96473 31.18849 1.000 50.78727 312 ARG A N 1
ATOM 1005 C CA . ARG A 1 137 ? -70.44370 -17.10447 30.86183 1.000 49.90493 312 ARG A CA 1
ATOM 1006 C C . ARG A 1 137 ? -71.21016 -18.40950 30.94731 1.000 51.67798 312 ARG A C 1
ATOM 1007 O O . ARG A 1 137 ? -70.95709 -19.33055 30.16564 1.000 56.46167 312 ARG A O 1
ATOM 1015 N N . ASN A 1 138 ? -72.20666 -18.48012 31.82384 1.000 62.28962 313 ASN A N 1
ATOM 1016 C CA . ASN A 1 138 ? -72.93458 -19.71568 32.06675 1.000 63.13099 313 ASN A CA 1
ATOM 1017 C C . ASN A 1 138 ? -74.29737 -19.74735 31.39318 1.000 58.50862 313 ASN A C 1
ATOM 1018 O O . ASN A 1 138 ? -75.12185 -20.60182 31.72656 1.000 67.89269 313 ASN A O 1
ATOM 1023 N N . ASN A 1 139 ? -74.54245 -18.85165 30.44353 1.000 56.45944 314 ASN A N 1
ATOM 1024 C CA . ASN A 1 139 ? -75.77482 -18.89932 29.66291 1.000 64.39320 314 ASN A CA 1
ATOM 1025 C C . ASN A 1 139 ? -75.98542 -20.28717 29.06841 1.000 58.30435 314 ASN A C 1
ATOM 1026 O O . ASN A 1 139 ? -75.03287 -20.97013 28.69602 1.000 60.52403 314 ASN A O 1
ATOM 1031 N N . CYS A 1 140 ? -77.23987 -20.71910 29.00425 1.000 65.51597 315 CYS A N 1
ATOM 1032 C CA . CYS A 1 140 ? -77.51002 -21.96770 28.31226 1.000 63.93190 315 CYS A CA 1
ATOM 1033 C C . CYS A 1 140 ? -77.27202 -21.76882 26.81786 1.000 56.42338 315 CYS A C 1
ATOM 1034 O O . CYS A 1 140 ? -77.19686 -20.63693 26.32470 1.000 53.62814 315 CYS A O 1
ATOM 1037 N N . VAL A 1 141 ? -77.14945 -22.88556 26.09319 1.000 51.41856 316 VAL A N 1
ATOM 1038 C CA . VAL A 1 141 ? -76.90752 -22.80410 24.65371 1.000 52.76129 316 VAL A CA 1
ATOM 1039 C C . VAL A 1 141 ? -77.98432 -21.95664 23.97603 1.000 56.49949 316 VAL A C 1
ATOM 1040 O O . VAL A 1 141 ? -77.68064 -21.11364 23.12103 1.000 53.66715 316 VAL A O 1
ATOM 1044 N N . ASN A 1 142 ? -79.24725 -22.11467 24.39680 1.000 59.64883 317 ASN A N 1
ATOM 1045 C CA . ASN A 1 142 ? -80.35579 -21.45100 23.71162 1.000 55.63714 317 ASN A CA 1
ATOM 1046 C C . ASN A 1 142 ? -80.28000 -19.93650 23.84079 1.000 51.63618 317 ASN A C 1
ATOM 1047 O O . ASN A 1 142 ? -80.53960 -19.21275 22.87364 1.000 54.69100 317 ASN A O 1
ATOM 1052 N N . LYS A 1 143 ? -79.92616 -19.43344 25.01799 1.000 47.40379 318 LYS A N 1
ATOM 1053 C CA . LYS A 1 143 ? -79.79923 -17.98789 25.17578 1.000 53.97110 318 LYS A CA 1
ATOM 1054 C C . LYS A 1 143 ? -78.62456 -17.45191 24.35655 1.000 55.58880 318 LYS A C 1
ATOM 1055 O O . LYS A 1 143 ? -78.71112 -16.36959 23.75237 1.000 53.28537 318 LYS A O 1
ATOM 1061 N N . ASN A 1 144 ? -77.52645 -18.21906 24.30422 1.000 53.28102 319 ASN A N 1
ATOM 1062 C CA . ASN A 1 144 ? -76.39777 -17.86250 23.45062 1.000 55.06747 319 ASN A CA 1
ATOM 1063 C C . ASN A 1 144 ? -76.80441 -17.85375 21.98912 1.000 55.47060 319 ASN A C 1
ATOM 1064 O O . ASN A 1 144 ? -76.41667 -16.94896 21.23747 1.000 54.88647 319 ASN A O 1
ATOM 1069 N N . LEU A 1 145 ? -77.56734 -18.86610 21.56098 1.000 49.59495 320 LEU A N 1
ATOM 1070 C CA . LEU A 1 145 ? -77.99951 -18.90989 20.17045 1.000 51.45017 320 LEU A CA 1
ATOM 1071 C C . LEU A 1 145 ? -78.95029 -17.75968 19.84833 1.000 56.46217 320 LEU A C 1
ATOM 1072 O O . LEU A 1 145 ? -78.95375 -17.26007 18.71976 1.000 58.70105 320 LEU A O 1
ATOM 1077 N N . GLN A 1 146 ? -79.72895 -17.29374 20.82782 1.000 57.90379 321 GLN A N 1
ATOM 1078 C CA . GLN A 1 146 ? -80.62452 -16.17148 20.56459 1.000 61.78295 321 GLN A CA 1
ATOM 1079 C C . GLN A 1 146 ? -79.85797 -14.85597 20.42753 1.000 60.76255 321 GLN A C 1
ATOM 1080 O O . GLN A 1 146 ? -80.14020 -14.06320 19.51900 1.000 58.49472 321 GLN A O 1
ATOM 1086 N N . MET A 1 147 ? -78.89031 -14.59996 21.31867 1.000 57.69610 322 MET A N 1
ATOM 1087 C CA . MET A 1 147 ? -78.04362 -13.41722 21.15803 1.000 59.11355 322 MET A CA 1
ATOM 1088 C C . MET A 1 147 ? -77.18856 -13.50514 19.88903 1.000 56.94133 322 MET A C 1
ATOM 1089 O O . MET A 1 147 ? -77.04256 -12.51660 19.15765 1.000 56.10679 322 MET A O 1
ATOM 1094 N N . TRP A 1 148 ? -76.62276 -14.67979 19.61144 1.000 51.06419 323 TRP A N 1
ATOM 1095 C CA . TRP A 1 148 ? -75.89447 -14.87893 18.36713 1.000 52.38402 323 TRP A CA 1
ATOM 1096 C C . TRP A 1 148 ? -76.76040 -14.53165 17.16298 1.000 56.22755 323 TRP A C 1
ATOM 1097 O O . TRP A 1 148 ? -76.26820 -13.98384 16.16984 1.000 54.03820 323 TRP A O 1
ATOM 1108 N N . GLU A 1 149 ? -78.05862 -14.83160 17.23529 1.000 58.29122 324 GLU A N 1
ATOM 1109 C CA . GLU A 1 149 ? -78.95984 -14.44452 16.15138 1.000 59.99714 324 GLU A CA 1
ATOM 1110 C C . GLU A 1 149 ? -79.03756 -12.93231 16.01978 1.000 58.26573 324 GLU A C 1
ATOM 1111 O O . GLU A 1 149 ? -79.09132 -12.39761 14.90644 1.000 57.46008 324 GLU A O 1
ATOM 1117 N N . GLU A 1 150 ? -79.02747 -12.22416 17.14564 1.000 53.79768 325 GLU A N 1
ATOM 1118 C CA . GLU A 1 150 ? -79.07408 -10.77606 17.07112 1.000 57.14581 325 GLU A CA 1
ATOM 1119 C C . GLU A 1 150 ? -77.82408 -10.19570 16.41889 1.000 55.50303 325 GLU A C 1
ATOM 1120 O O . GLU A 1 150 ? -77.92434 -9.21084 15.68180 1.000 57.12920 325 GLU A O 1
ATOM 1126 N N . MET A 1 151 ? -76.64662 -10.78804 16.65689 1.000 55.01273 326 MET A N 1
ATOM 1127 C CA . MET A 1 151 ? -75.43663 -10.30882 15.98581 1.000 49.79853 326 MET A CA 1
ATOM 1128 C C . MET A 1 151 ? -75.46618 -10.60419 14.49324 1.000 55.64157 326 MET A C 1
ATOM 1129 O O . MET A 1 151 ? -75.00908 -9.78257 13.68610 1.000 57.28929 326 MET A O 1
ATOM 1134 N N . LYS A 1 152 ? -75.96825 -11.78906 14.11382 1.000 52.01906 327 LYS A N 1
ATOM 1135 C CA . LYS A 1 152 ? -76.01709 -12.17498 12.70975 1.000 49.27430 327 LYS A CA 1
ATOM 1136 C C . LYS A 1 152 ? -76.93980 -11.26069 11.92268 1.000 55.65775 327 LYS A C 1
ATOM 1137 O O . LYS A 1 152 ? -76.62914 -10.87996 10.78516 1.000 50.92769 327 LYS A O 1
ATOM 1143 N N . LYS A 1 153 ? -78.09026 -10.91658 12.50771 1.000 56.72547 328 LYS A N 1
ATOM 1144 C CA . LYS A 1 153 ? -79.04084 -10.01332 11.87504 1.000 54.50747 328 LYS A CA 1
ATOM 1145 C C . LYS A 1 153 ? -78.59012 -8.56751 11.96075 1.000 60.64096 328 LYS A C 1
ATOM 1146 O O . LYS A 1 153 ? -79.11204 -7.72257 11.22365 1.000 62.02619 328 LYS A O 1
ATOM 1152 N N . GLY A 1 154 ? -77.61166 -8.27119 12.80934 1.000 55.30537 329 GLY A N 1
ATOM 1153 C CA . GLY A 1 154 ? -77.07844 -6.92996 12.87048 1.000 56.80751 329 GLY A CA 1
ATOM 1154 C C . GLY A 1 154 ? -77.92970 -5.95614 13.64273 1.000 65.99846 329 GLY A C 1
ATOM 1155 O O . GLY A 1 154 ? -77.75131 -4.74452 13.48672 1.000 67.46712 329 GLY A O 1
ATOM 1156 N N . THR A 1 155 ? -78.85356 -6.44674 14.47203 1.000 62.93686 330 THR A N 1
ATOM 1157 C CA . THR A 1 155 ? -79.68565 -5.56366 15.26877 1.000 59.43788 330 THR A CA 1
ATOM 1158 C C . THR A 1 155 ? -78.80413 -4.67222 16.12599 1.000 63.28326 330 THR A C 1
ATOM 1159 O O . THR A 1 155 ? -77.62885 -4.95669 16.35395 1.000 66.27750 330 THR A O 1
ATOM 1163 N N . GLU A 1 156 ? -79.39026 -3.58026 16.61161 1.000 66.47883 331 GLU A N 1
ATOM 1164 C CA . GLU A 1 156 ? -78.64903 -2.67673 17.47757 1.000 61.74341 331 GLU A CA 1
ATOM 1165 C C . GLU A 1 156 ? -78.24955 -3.33323 18.78702 1.000 60.65832 331 GLU A C 1
ATOM 1166 O O . GLU A 1 156 ? -77.29232 -2.88329 19.42841 1.000 64.56032 331 GLU A O 1
ATOM 1172 N N . TYR A 1 157 ? -78.95131 -4.38193 19.20731 1.000 59.66933 332 TYR A N 1
ATOM 1173 C CA . TYR A 1 157 ? -78.51419 -5.08897 20.40455 1.000 57.01945 332 TYR A CA 1
ATOM 1174 C C . TYR A 1 157 ? -77.39539 -6.07129 20.07697 1.000 59.38748 332 TYR A C 1
ATOM 1175 O O . TYR A 1 157 ? -76.42411 -6.19037 20.83880 1.000 55.90820 332 TYR A O 1
ATOM 1184 N N . GLY A 1 158 ? -77.51481 -6.77899 18.94664 1.000 61.95235 333 GLY A N 1
ATOM 1185 C CA . GLY A 1 158 ? -76.41991 -7.61983 18.49238 1.000 59.37156 333 GLY A CA 1
ATOM 1186 C C . GLY A 1 158 ? -75.14109 -6.83601 18.29756 1.000 56.82137 333 GLY A C 1
ATOM 1187 O O . GLY A 1 158 ? -74.04664 -7.35489 18.53081 1.000 56.05409 333 GLY A O 1
ATOM 1188 N N . GLN A 1 159 ? -75.26185 -5.56633 17.90756 1.000 54.80833 334 GLN A N 1
ATOM 1189 C CA . GLN A 1 159 ? -74.08402 -4.75410 17.65401 1.000 60.32323 334 GLN A CA 1
ATOM 1190 C C . GLN A 1 159 ? -73.27347 -4.50837 18.91176 1.000 55.27136 334 GLN A C 1
ATOM 1191 O O . GLN A 1 159 ? -72.08010 -4.21212 18.81032 1.000 60.77052 334 GLN A O 1
ATOM 1197 N N . THR A 1 160 ? -73.88461 -4.62813 20.08423 1.000 54.17215 335 THR A N 1
ATOM 1198 C CA . THR A 1 160 ? -73.17397 -4.47439 21.34550 1.000 55.54296 335 THR A CA 1
ATOM 1199 C C . THR A 1 160 ? -72.70121 -5.80708 21.90383 1.000 56.83783 335 THR A C 1
ATOM 1200 O O . THR A 1 160 ? -72.09239 -5.83179 22.97920 1.000 59.18507 335 THR A O 1
ATOM 1204 N N . CYS A 1 161 ? -72.94473 -6.89883 21.18812 1.000 54.70799 336 CYS A N 1
ATOM 1205 C CA . CYS A 1 161 ? -72.59438 -8.24077 21.62234 1.000 56.30861 336 CYS A CA 1
ATOM 1206 C C . CYS A 1 161 ? -71.35938 -8.73760 20.88123 1.000 56.69062 336 CYS A C 1
ATOM 1207 O O . CYS A 1 161 ? -71.15553 -8.43292 19.69977 1.000 62.64080 336 CYS A O 1
ATOM 1210 N N . CYS A 1 162 ? -70.54949 -9.53262 21.57522 1.000 50.49279 337 CYS A N 1
ATOM 1211 C CA . CYS A 1 162 ? -69.47019 -10.26055 20.92833 1.000 51.82275 337 CYS A CA 1
ATOM 1212 C C . CYS A 1 162 ? -69.47344 -11.70967 21.38767 1.000 48.99054 337 CYS A C 1
ATOM 1213 O O . CYS A 1 162 ? -69.87317 -12.03261 22.50793 1.000 47.94185 337 CYS A O 1
ATOM 1216 N N . LEU A 1 163 ? -69.01890 -12.57444 20.49211 1.000 45.30474 338 LEU A N 1
ATOM 1217 C CA . LEU A 1 163 ? -68.85928 -13.99105 20.75989 1.000 44.67298 338 LEU A CA 1
ATOM 1218 C C . LEU A 1 163 ? -67.51256 -14.23183 21.42834 1.000 49.56206 338 LEU A C 1
ATOM 1219 O O . LEU A 1 163 ? -66.47130 -13.87377 20.86862 1.000 50.57107 338 LEU A O 1
ATOM 1224 N N . ARG A 1 164 ? -67.52601 -14.84045 22.61156 1.000 49.36283 339 ARG A N 1
ATOM 1225 C CA . ARG A 1 164 ? -66.30349 -15.16614 23.33521 1.000 45.33167 339 ARG A CA 1
ATOM 1226 C C . ARG A 1 164 ? -66.16342 -16.67640 23.46914 1.000 48.48894 339 ARG A C 1
ATOM 1227 O O . ARG A 1 164 ? -67.15675 -17.40858 23.54933 1.000 52.84548 339 ARG A O 1
ATOM 1235 N N . ALA A 1 165 ? -64.92359 -17.14521 23.47947 1.000 47.87947 340 ALA A N 1
ATOM 1236 C CA . ALA A 1 165 ? -64.67116 -18.54741 23.75844 1.000 49.41893 340 ALA A CA 1
ATOM 1237 C C . ALA A 1 165 ? -64.75616 -18.76417 25.26155 1.000 50.51095 340 ALA A C 1
ATOM 1238 O O . ALA A 1 165 ? -64.43321 -17.87504 26.04880 1.000 52.44805 340 ALA A O 1
ATOM 1240 N N . LYS A 1 166 ? -65.23040 -19.92765 25.66450 1.000 51.99934 341 LYS A N 1
ATOM 1241 C CA . LYS A 1 166 ? -65.39707 -20.23076 27.08424 1.000 56.96347 341 LYS A CA 1
ATOM 1242 C C . LYS A 1 166 ? -64.20200 -21.08295 27.47582 1.000 51.52920 341 LYS A C 1
ATOM 1243 O O . LYS A 1 166 ? -64.22625 -22.31038 27.35750 1.000 51.61804 341 LYS A O 1
ATOM 1249 N N . ILE A 1 167 ? -63.13311 -20.42266 27.91382 1.000 47.39012 342 ILE A N 1
ATOM 1250 C CA . ILE A 1 167 ? -61.88962 -21.14091 28.15913 1.000 49.30309 342 ILE A CA 1
ATOM 1251 C C . ILE A 1 167 ? -61.59006 -21.13643 29.64698 1.000 52.15896 342 ILE A C 1
ATOM 1252 O O . ILE A 1 167 ? -62.02988 -22.02801 30.37904 1.000 61.16190 342 ILE A O 1
ATOM 1257 N N . ASP A 1 168 ? -60.84869 -20.13325 30.10507 1.000 53.62485 343 ASP A N 1
ATOM 1258 C CA . ASP A 1 168 ? -60.43078 -20.07384 31.50114 1.000 55.44310 343 ASP A CA 1
ATOM 1259 C C . ASP A 1 168 ? -60.21129 -18.62027 31.88522 1.000 59.78472 343 ASP A C 1
ATOM 1260 O O . ASP A 1 168 ? -59.21619 -18.00840 31.47775 1.000 59.06645 343 ASP A O 1
ATOM 1265 N N . MET A 1 169 ? -61.11858 -18.07753 32.69642 1.000 62.78176 344 MET A N 1
ATOM 1266 C CA . MET A 1 169 ? -60.90468 -16.72840 33.19897 1.000 61.94127 344 MET A CA 1
ATOM 1267 C C . MET A 1 169 ? -59.78379 -16.66061 34.22835 1.000 59.17132 344 MET A C 1
ATOM 1268 O O . MET A 1 169 ? -59.40097 -15.55960 34.62473 1.000 61.74236 344 MET A O 1
ATOM 1273 N N . ASN A 1 170 ? -59.23032 -17.79108 34.65266 1.000 55.98602 345 ASN A N 1
ATOM 1274 C CA . ASN A 1 170 ? -58.19166 -17.77934 35.67244 1.000 68.15248 345 ASN A CA 1
ATOM 1275 C C . ASN A 1 170 ? -56.77904 -17.97934 35.13019 1.000 66.72583 345 ASN A C 1
ATOM 1276 O O . ASN A 1 170 ? -55.83965 -18.05370 35.92710 1.000 65.88350 345 ASN A O 1
ATOM 1281 N N . SER A 1 171 ? -56.59430 -18.05564 33.81369 1.000 64.98352 346 SER A N 1
ATOM 1282 C CA . SER A 1 171 ? -55.28574 -18.40874 33.27949 1.000 62.52719 346 SER A CA 1
ATOM 1283 C C . SER A 1 171 ? -54.29991 -17.25721 33.43457 1.000 58.18025 346 SER A C 1
ATOM 1284 O O . SER A 1 171 ? -54.67072 -16.08247 33.34916 1.000 58.07214 346 SER A O 1
ATOM 1287 N N . ASN A 1 172 ? -53.03072 -17.60093 33.67787 1.000 58.81839 347 ASN A N 1
ATOM 1288 C CA . ASN A 1 172 ? -51.98052 -16.58981 33.59880 1.000 64.98243 347 ASN A CA 1
ATOM 1289 C C . ASN A 1 172 ? -51.90928 -15.98225 32.21717 1.000 67.37414 347 ASN A C 1
ATOM 1290 O O . ASN A 1 172 ? -51.39604 -14.86511 32.06406 1.000 66.04889 347 ASN A O 1
ATOM 1295 N N . ASN A 1 173 ? -52.38874 -16.71963 31.21254 1.000 63.11254 348 ASN A N 1
ATOM 1296 C CA . ASN A 1 173 ? -52.35160 -16.30473 29.81951 1.000 52.74303 348 ASN A CA 1
ATOM 1297 C C . ASN A 1 173 ? -53.58609 -15.45854 29.56934 1.000 54.40809 348 ASN A C 1
ATOM 1298 O O . ASN A 1 173 ? -54.68057 -15.98424 29.34776 1.000 55.22221 348 ASN A O 1
ATOM 1303 N N . GLY A 1 174 ? -53.40058 -14.14011 29.60568 1.000 57.47844 349 GLY A N 1
ATOM 1304 C CA . GLY A 1 174 ? -54.43467 -13.19033 29.25977 1.000 52.07766 349 GLY A CA 1
ATOM 1305 C C . GLY A 1 174 ? -55.19255 -13.63818 28.03326 1.000 56.90456 349 GLY A C 1
ATOM 1306 O O . GLY A 1 174 ? -56.42161 -13.53568 27.97981 1.000 60.06696 349 GLY A O 1
ATOM 1307 N N . CYS A 1 175 ? -54.47136 -14.19477 27.05996 1.000 51.66390 350 CYS A N 1
ATOM 1308 C CA . CYS A 1 175 ? -55.11096 -14.61657 25.82174 1.000 57.87450 350 CYS A CA 1
ATOM 1309 C C . CYS A 1 175 ? -56.07309 -15.77803 26.01146 1.000 53.04394 350 CYS A C 1
ATOM 1310 O O . CYS A 1 175 ? -56.83670 -16.07337 25.08562 1.000 48.18850 350 CYS A O 1
ATOM 1313 N N . MET A 1 176 ? -56.06238 -16.43386 27.17252 1.000 51.30216 351 MET A N 1
ATOM 1314 C CA . MET A 1 176 ? -56.98410 -17.52871 27.43939 1.000 53.43787 351 MET A CA 1
ATOM 1315 C C . MET A 1 176 ? -58.22970 -17.09480 28.21379 1.000 53.63075 351 MET A C 1
ATOM 1316 O O . MET A 1 176 ? -59.12784 -17.92204 28.43458 1.000 50.51488 351 MET A O 1
ATOM 1321 N N . ARG A 1 177 ? -58.31586 -15.82926 28.62872 1.000 48.73424 352 ARG A N 1
ATOM 1322 C CA . ARG A 1 177 ? -59.42248 -15.37777 29.47769 1.000 54.73940 352 ARG A CA 1
ATOM 1323 C C . ARG A 1 177 ? -60.62856 -15.01525 28.60982 1.000 51.55856 352 ARG A C 1
ATOM 1324 O O . ARG A 1 177 ? -60.99116 -13.85433 28.41938 1.000 49.18278 352 ARG A O 1
ATOM 1332 N N . ASP A 1 178 ? -61.25350 -16.06574 28.08432 1.000 45.65426 353 ASP A N 1
ATOM 1333 C CA . ASP A 1 178 ? -62.40678 -15.97398 27.20031 1.000 54.13586 353 ASP A CA 1
ATOM 1334 C C . ASP A 1 178 ? -62.20255 -14.89139 26.14002 1.000 54.44887 353 ASP A C 1
ATOM 1335 O O . ASP A 1 178 ? -62.80624 -13.81214 26.22655 1.000 54.02874 353 ASP A O 1
ATOM 1340 N N . PRO A 1 179 ? -61.35356 -15.13340 25.13686 1.000 51.90802 354 PRO A N 1
ATOM 1341 C CA . PRO A 1 179 ? -61.11463 -14.10925 24.11349 1.000 51.14851 354 PRO A CA 1
ATOM 1342 C C . PRO A 1 179 ? -62.29914 -13.95837 23.17670 1.000 45.60359 354 PRO A C 1
ATOM 1343 O O . PRO A 1 179 ? -63.01738 -14.91583 22.88238 1.000 43.59019 354 PRO A O 1
ATOM 1347 N N . THR A 1 180 ? -62.47916 -12.73274 22.69628 1.000 44.64355 355 THR A N 1
ATOM 1348 C CA . THR A 1 180 ? -63.44751 -12.46177 21.64676 1.000 40.88975 355 THR A CA 1
ATOM 1349 C C . THR A 1 180 ? -63.10369 -13.23089 20.37779 1.000 47.08395 355 THR A C 1
ATOM 1350 O O . THR A 1 180 ? -61.97039 -13.17128 19.88245 1.000 48.12529 355 THR A O 1
ATOM 1354 N N . LEU A 1 181 ? -64.09328 -13.95515 19.85352 1.000 48.08463 356 LEU A N 1
ATOM 1355 C CA . LEU A 1 181 ? -63.98411 -14.69080 18.59837 1.000 45.38590 356 LEU A CA 1
ATOM 1356 C C . LEU A 1 181 ? -64.68540 -14.00255 17.43373 1.000 46.80935 356 LEU A C 1
ATOM 1357 O O . LEU A 1 181 ? -64.27158 -14.17021 16.28428 1.000 48.87368 356 LEU A O 1
ATOM 1362 N N . TYR A 1 182 ? -65.75838 -13.26651 17.69955 1.000 46.30965 357 TYR A N 1
ATOM 1363 C CA . TYR A 1 182 ? -66.56764 -12.66841 16.65594 1.000 46.40321 357 TYR A CA 1
ATOM 1364 C C . TYR A 1 182 ? -67.11185 -11.37279 17.19945 1.000 45.34418 357 TYR A C 1
ATOM 1365 O O . TYR A 1 182 ? -67.38948 -11.26492 18.39117 1.000 47.88819 357 TYR A O 1
ATOM 1374 N N . ARG A 1 183 ? -67.26224 -10.39428 16.32084 1.000 48.81801 358 ARG A N 1
ATOM 1375 C CA . ARG A 1 183 ? -67.90849 -9.14175 16.66555 1.000 49.88325 358 ARG A CA 1
ATOM 1376 C C . ARG A 1 183 ? -68.99780 -8.85725 15.64202 1.000 53.38952 358 ARG A C 1
ATOM 1377 O O . ARG A 1 183 ? -69.02046 -9.43286 14.54769 1.000 52.07767 358 ARG A O 1
ATOM 1385 N N . CYS A 1 184 ? -69.92419 -7.98075 16.02295 1.000 60.95780 359 CYS A N 1
ATOM 1386 C CA . CYS A 1 184 ? -70.99640 -7.54798 15.13737 1.000 53.97809 359 CYS A CA 1
ATOM 1387 C C . CYS A 1 184 ? -70.66804 -6.16058 14.60024 1.000 63.34563 359 CYS A C 1
ATOM 1388 O O . CYS A 1 184 ? -70.59741 -5.19513 15.36797 1.000 68.54864 359 CYS A O 1
ATOM 1391 N N . LYS A 1 185 ? -70.45790 -6.06379 13.28944 1.000 60.43840 360 LYS A N 1
ATOM 1392 C CA . LYS A 1 185 ? -70.23754 -4.78352 12.63030 1.000 66.52741 360 LYS A CA 1
ATOM 1393 C C . LYS A 1 185 ? -71.13699 -4.70007 11.40714 1.000 71.96376 360 LYS A C 1
ATOM 1394 O O . LYS A 1 185 ? -70.96532 -5.46927 10.45375 1.000 69.79034 360 LYS A O 1
ATOM 1400 N N . ASN A 1 186 ? -72.08033 -3.75389 11.42516 1.000 73.69693 361 ASN A N 1
ATOM 1401 C CA . ASN A 1 186 ? -72.93662 -3.49638 10.27037 1.000 75.65903 361 ASN A CA 1
ATOM 1402 C C . ASN A 1 186 ? -72.16130 -2.98769 9.05959 1.000 76.35169 361 ASN A C 1
ATOM 1403 O O . ASN A 1 186 ? -72.75704 -2.65560 8.03073 1.000 75.46715 361 ASN A O 1
ATOM 1408 N N . GLN A 1 187 ? -70.84107 -2.90003 9.19282 1.000 83.78614 362 GLN A N 1
ATOM 1409 C CA . GLN A 1 187 ? -69.98165 -2.48748 8.09700 1.000 76.37861 362 GLN A CA 1
ATOM 1410 C C . GLN A 1 187 ? -70.17733 -3.40771 6.89536 1.000 77.48416 362 GLN A C 1
ATOM 1411 O O . GLN A 1 187 ? -70.32040 -4.62808 7.06102 1.000 74.49893 362 GLN A O 1
ATOM 1417 N N . PRO A 1 188 ? -70.20038 -2.86704 5.67798 1.000 79.72252 363 PRO A N 1
ATOM 1418 C CA . PRO A 1 188 ? -70.12664 -3.73240 4.49932 1.000 75.01942 363 PRO A CA 1
ATOM 1419 C C . PRO A 1 188 ? -68.66976 -4.07340 4.21317 1.000 74.03342 363 PRO A C 1
ATOM 1420 O O . PRO A 1 188 ? -67.76420 -3.26218 4.43850 1.000 67.39002 363 PRO A O 1
ATOM 1424 N N . HIS A 1 189 ? -68.44857 -5.30450 3.74163 1.000 69.63374 364 HIS A N 1
ATOM 1425 C CA . HIS A 1 189 ? -67.10098 -5.81776 3.54293 1.000 61.92266 364 HIS A CA 1
ATOM 1426 C C . HIS A 1 189 ? -66.70152 -5.74031 2.07677 1.000 65.40779 364 HIS A C 1
ATOM 1427 O O . HIS A 1 189 ? -67.53169 -6.00346 1.19299 1.000 64.16407 364 HIS A O 1
ATOM 1434 N N . PRO A 1 190 ? -65.42275 -5.40331 1.83268 1.000 63.22907 365 PRO A N 1
ATOM 1435 C CA . PRO A 1 190 ? -64.95357 -5.21604 0.45028 1.000 53.58343 365 PRO A CA 1
ATOM 1436 C C . PRO A 1 190 ? -65.24090 -6.37282 -0.48839 1.000 60.76047 365 PRO A C 1
ATOM 1437 O O . PRO A 1 190 ? -65.69076 -6.13123 -1.61206 1.000 66.02422 365 PRO A O 1
ATOM 1441 N N . ARG A 1 191 ? -65.02278 -7.61783 -0.07236 1.000 65.68323 366 ARG A N 1
ATOM 1442 C CA . ARG A 1 191 ? -65.26258 -8.75488 -0.95716 1.000 61.32199 366 ARG A CA 1
ATOM 1443 C C . ARG A 1 191 ? -66.57011 -9.48708 -0.69090 1.000 64.65930 366 ARG A C 1
ATOM 1444 O O . ARG A 1 191 ? -67.10511 -10.10801 -1.61129 1.000 71.64316 366 ARG A O 1
ATOM 1452 N N . THR A 1 192 ? -67.08957 -9.47089 0.53500 1.000 63.28068 367 THR A N 1
ATOM 1453 C CA . THR A 1 192 ? -68.34827 -10.14130 0.82880 1.000 60.88866 367 THR A CA 1
ATOM 1454 C C . THR A 1 192 ? -69.50863 -9.16972 0.95293 1.000 63.63382 367 THR A C 1
ATOM 1455 O O . THR A 1 192 ? -70.64439 -9.60601 1.17018 1.000 64.63965 367 THR A O 1
ATOM 1459 N N . GLY A 1 193 ? -69.25052 -7.86987 0.84363 1.000 62.62913 368 GLY A N 1
ATOM 1460 C CA . GLY A 1 193 ? -70.32732 -6.90452 0.85660 1.000 64.65461 368 GLY A CA 1
ATOM 1461 C C . GLY A 1 193 ? -71.10233 -6.86362 2.15692 1.000 66.47796 368 GLY A C 1
ATOM 1462 O O . GLY A 1 193 ? -70.56251 -6.52204 3.21505 1.000 69.99425 368 GLY A O 1
ATOM 1463 N N . THR A 1 194 ? -72.38626 -7.19854 2.08150 1.000 62.33787 369 THR A N 1
ATOM 1464 C CA . THR A 1 194 ? -73.26408 -7.17360 3.24265 1.000 60.45950 369 THR A CA 1
ATOM 1465 C C . THR A 1 194 ? -73.79355 -8.55990 3.58937 1.000 57.08382 369 THR A C 1
ATOM 1466 O O . THR A 1 194 ? -74.67210 -8.68013 4.45292 1.000 62.49575 369 THR A O 1
ATOM 1470 N N . THR A 1 195 ? -73.28296 -9.60829 2.93869 1.000 54.62268 370 THR A N 1
ATOM 1471 C CA . THR A 1 195 ? -73.61749 -10.96983 3.34357 1.000 58.71812 370 THR A CA 1
ATOM 1472 C C . THR A 1 195 ? -73.48159 -11.15220 4.85168 1.000 60.68086 370 THR A C 1
ATOM 1473 O O . THR A 1 195 ? -74.30642 -11.81775 5.48624 1.000 60.86153 370 THR A O 1
ATOM 1477 N N . TYR A 1 196 ? -72.45660 -10.55107 5.44528 1.000 57.95962 371 TYR A N 1
ATOM 1478 C CA . TYR A 1 196 ? -72.11826 -10.78558 6.83701 1.000 55.15199 371 TYR A CA 1
ATOM 1479 C C . TYR A 1 196 ? -72.19857 -9.46873 7.58743 1.000 56.48556 371 TYR A C 1
ATOM 1480 O O . TYR A 1 196 ? -71.60235 -8.47356 7.16990 1.000 61.01368 371 TYR A O 1
ATOM 1489 N N . LYS A 1 197 ? -72.96921 -9.45875 8.66468 1.000 56.81032 372 LYS A N 1
ATOM 1490 C CA . LYS A 1 197 ? -72.90595 -8.41309 9.66647 1.000 58.78304 372 LYS A CA 1
ATOM 1491 C C . LYS A 1 197 ? -72.02043 -8.83254 10.82643 1.000 56.82905 372 LYS A C 1
ATOM 1492 O O . LYS A 1 197 ? -71.81422 -8.05900 11.76730 1.000 53.95093 372 LYS A O 1
ATOM 1498 N N . VAL A 1 198 ? -71.48632 -10.04006 10.77293 1.000 53.03830 373 VAL A N 1
ATOM 1499 C CA . VAL A 1 198 ? -70.69931 -10.59475 11.85654 1.000 52.00217 373 VAL A CA 1
ATOM 1500 C C . VAL A 1 198 ? -69.32896 -10.94070 11.29337 1.000 49.22904 373 VAL A C 1
ATOM 1501 O O . VAL A 1 198 ? -69.21920 -11.41163 10.15614 1.000 46.28040 373 VAL A O 1
ATOM 1505 N N . TYR A 1 199 ? -68.27548 -10.63665 12.06024 1.000 53.49953 374 TYR A N 1
ATOM 1506 C CA . TYR A 1 199 ? -66.90542 -10.76062 11.54591 1.000 49.78761 374 TYR A CA 1
ATOM 1507 C C . TYR A 1 199 ? -66.00423 -11.38807 12.60032 1.000 48.65677 374 TYR A C 1
ATOM 1508 O O . TYR A 1 199 ? -66.01445 -10.94628 13.76357 1.000 45.40805 374 TYR A O 1
ATOM 1517 N N . PRO A 1 200 ? -65.21414 -12.39588 12.23584 1.000 48.07774 375 PRO A N 1
ATOM 1518 C CA . PRO A 1 200 ? -64.34474 -13.03888 13.22454 1.000 44.36299 375 PRO A CA 1
ATOM 1519 C C . PRO A 1 200 ? -63.12984 -12.18385 13.52798 1.000 45.73611 375 PRO A C 1
ATOM 1520 O O . PRO A 1 200 ? -62.68813 -11.37811 12.70739 1.000 48.75587 375 PRO A O 1
ATOM 1524 N N . THR A 1 201 ? -62.59474 -12.35937 14.72980 1.000 41.38584 376 THR A N 1
ATOM 1525 C CA . THR A 1 201 ? -61.30995 -11.77688 15.06128 1.000 40.86981 376 THR A CA 1
ATOM 1526 C C . THR A 1 201 ? -60.17425 -12.57045 14.40988 1.000 44.40486 376 THR A C 1
ATOM 1527 O O . THR A 1 201 ? -60.33667 -13.72895 14.01251 1.000 47.65899 376 THR A O 1
ATOM 1531 N N . TYR A 1 202 ? -59.00601 -11.92779 14.30191 1.000 51.25800 377 TYR A N 1
ATOM 1532 C CA . TYR A 1 202 ? -57.81576 -12.63506 13.83396 1.000 50.56451 377 TYR A CA 1
ATOM 1533 C C . TYR A 1 202 ? -57.54188 -13.85607 14.69580 1.000 47.72575 377 TYR A C 1
ATOM 1534 O O . TYR A 1 202 ? -57.26694 -14.94726 14.18180 1.000 44.38251 377 TYR A O 1
ATOM 1543 N N . ASP A 1 203 ? -57.59432 -13.67618 16.01761 1.000 48.92003 378 ASP A N 1
ATOM 1544 C CA . ASP A 1 203 ? -57.30097 -14.76379 16.94091 1.000 46.35394 378 ASP A CA 1
ATOM 1545 C C . ASP A 1 203 ? -58.05866 -16.02178 16.56509 1.000 49.09434 378 ASP A C 1
ATOM 1546 O O . ASP A 1 203 ? -57.53369 -17.13667 16.68798 1.000 47.15800 378 ASP A O 1
ATOM 1551 N N . PHE A 1 204 ? -59.29649 -15.85567 16.09707 1.000 42.80050 379 PHE A N 1
ATOM 1552 C CA . PHE A 1 204 ? -60.18508 -16.96552 15.82324 1.000 41.18781 379 PHE A CA 1
ATOM 1553 C C . PHE A 1 204 ? -60.05888 -17.43775 14.39266 1.000 42.42857 379 PHE A C 1
ATOM 1554 O O . PHE A 1 204 ? -59.96545 -18.64432 14.15218 1.000 44.24722 379 PHE A O 1
ATOM 1562 N N . ALA A 1 205 ? -60.04582 -16.49624 13.44500 1.000 42.07887 380 ALA A N 1
ATOM 1563 C CA . ALA A 1 205 ? -59.96474 -16.84228 12.02849 1.000 45.71156 380 ALA A CA 1
ATOM 1564 C C . ALA A 1 205 ? -58.66575 -17.58388 11.69789 1.000 44.50701 380 ALA A C 1
ATOM 1565 O O . ALA A 1 205 ? -58.66448 -18.54532 10.90964 1.000 43.45984 380 ALA A O 1
ATOM 1567 N N . CYS A 1 206 ? -57.55759 -17.17564 12.32529 1.000 42.09776 381 CYS A N 1
ATOM 1568 C CA . CYS A 1 206 ? -56.23966 -17.62532 11.87417 1.000 44.06412 381 CYS A CA 1
ATOM 1569 C C . CYS A 1 206 ? -56.02321 -19.11979 12.06488 1.000 44.19214 381 CYS A C 1
ATOM 1570 O O . CYS A 1 206 ? -55.63100 -19.79357 11.09631 1.000 41.89287 381 CYS A O 1
ATOM 1573 N N . PRO A 1 207 ? -56.23179 -19.70576 13.24873 1.000 47.71309 382 PRO A N 1
ATOM 1574 C CA . PRO A 1 207 ? -56.07264 -21.16900 13.35655 1.000 45.79727 382 PRO A CA 1
ATOM 1575 C C . PRO A 1 207 ? -56.96195 -21.91940 12.38948 1.000 45.26294 382 PRO A C 1
ATOM 1576 O O . PRO A 1 207 ? -56.55124 -22.92893 11.81035 1.000 48.91625 382 PRO A O 1
ATOM 1580 N N . ILE A 1 208 ? -58.17337 -21.42077 12.16908 1.000 50.42967 383 ILE A N 1
ATOM 1581 C CA . ILE A 1 208 ? -59.11122 -22.11740 11.30244 1.000 44.68346 383 ILE A CA 1
ATOM 1582 C C . ILE A 1 208 ? -58.63705 -22.07579 9.85581 1.000 47.89439 383 ILE A C 1
ATOM 1583 O O . ILE A 1 208 ? -58.64426 -23.09514 9.15555 1.000 49.62869 383 ILE A O 1
ATOM 1588 N N . VAL A 1 209 ? -58.21862 -20.90250 9.37792 1.000 43.81950 384 VAL A N 1
ATOM 1589 C CA . VAL A 1 209 ? -57.87568 -20.80523 7.96356 1.000 45.48067 384 VAL A CA 1
ATOM 1590 C C . VAL A 1 209 ? -56.55707 -21.51876 7.67123 1.000 48.77518 384 VAL A C 1
ATOM 1591 O O . VAL A 1 209 ? -56.39251 -22.13253 6.60752 1.000 50.16599 384 VAL A O 1
ATOM 1595 N N . ASP A 1 210 ? -55.59725 -21.45601 8.60080 1.000 46.67614 385 ASP A N 1
ATOM 1596 C CA . ASP A 1 210 ? -54.38111 -22.24803 8.44035 1.000 50.39790 385 ASP A CA 1
ATOM 1597 C C . ASP A 1 210 ? -54.69679 -23.72886 8.35967 1.000 53.01691 385 ASP A C 1
ATOM 1598 O O . ASP A 1 210 ? -54.00854 -24.48518 7.65697 1.000 49.09456 385 ASP A O 1
ATOM 1603 N N . SER A 1 211 ? -55.71375 -24.16337 9.10248 1.000 50.14907 386 SER A N 1
ATOM 1604 C CA . SER A 1 211 ? -56.09256 -25.56745 9.08671 1.000 49.28237 386 SER A CA 1
ATOM 1605 C C . SER A 1 211 ? -56.79794 -25.91360 7.77564 1.000 53.02442 386 SER A C 1
ATOM 1606 O O . SER A 1 211 ? -56.47020 -26.91639 7.12982 1.000 55.09306 386 SER A O 1
ATOM 1609 N N . ILE A 1 212 ? -57.73319 -25.05966 7.34059 1.000 48.29452 387 ILE A N 1
ATOM 1610 C CA . ILE A 1 212 ? -58.45729 -25.29150 6.09109 1.000 49.09852 387 ILE A CA 1
ATOM 1611 C C . ILE A 1 212 ? -57.50149 -25.34664 4.91104 1.000 54.79841 387 ILE A C 1
ATOM 1612 O O . ILE A 1 212 ? -57.52059 -26.29073 4.11489 1.000 60.24412 387 ILE A O 1
ATOM 1617 N N . GLU A 1 213 ? -56.67583 -24.31298 4.76048 1.000 57.87913 388 GLU A N 1
ATOM 1618 C CA . GLU A 1 213 ? -55.78903 -24.19200 3.61586 1.000 50.40765 388 GLU A CA 1
ATOM 1619 C C . GLU A 1 213 ? -54.64736 -25.18192 3.64599 1.000 48.42185 388 GLU A C 1
ATOM 1620 O O . GLU A 1 213 ? -53.86907 -25.20185 2.69423 1.000 58.01977 388 GLU A O 1
ATOM 1626 N N . GLY A 1 214 ? -54.52748 -25.99642 4.68873 1.000 48.36116 389 GLY A N 1
ATOM 1627 C CA . GLY A 1 214 ? -53.56933 -27.07839 4.70479 1.000 50.19934 389 GLY A CA 1
ATOM 1628 C C . GLY A 1 214 ? -52.21112 -26.71718 5.24831 1.000 57.35241 389 GLY A C 1
ATOM 1629 O O . GLY A 1 214 ? -51.25098 -27.47474 5.03959 1.000 60.38624 389 GLY A O 1
ATOM 1630 N N . VAL A 1 215 ? -52.09628 -25.57874 5.92839 1.000 53.54957 390 VAL A N 1
ATOM 1631 C CA . VAL A 1 215 ? -50.80283 -25.09257 6.38447 1.000 48.20534 390 VAL A CA 1
ATOM 1632 C C . VAL A 1 215 ? -50.20088 -26.11088 7.33905 1.000 48.39959 390 VAL A C 1
ATOM 1633 O O . VAL A 1 215 ? -50.80453 -26.45942 8.35717 1.000 50.84549 390 VAL A O 1
ATOM 1637 N N . THR A 1 216 ? -49.01070 -26.60928 7.00893 1.000 52.68025 391 THR A N 1
ATOM 1638 C CA . THR A 1 216 ? -48.30381 -27.52309 7.90318 1.000 48.30144 391 THR A CA 1
ATOM 1639 C C . THR A 1 216 ? -47.42264 -26.78703 8.90812 1.000 50.03625 391 THR A C 1
ATOM 1640 O O . THR A 1 216 ? -47.17826 -27.29093 10.01008 1.000 48.73516 391 THR A O 1
ATOM 1644 N N . HIS A 1 217 ? -46.93327 -25.60391 8.55889 1.000 55.95693 392 HIS A N 1
ATOM 1645 C CA . HIS A 1 217 ? -46.02048 -24.87257 9.42674 1.000 51.74903 392 HIS A CA 1
ATOM 1646 C C . HIS A 1 217 ? -46.42934 -23.41830 9.39856 1.000 50.07081 392 HIS A C 1
ATOM 1647 O O . HIS A 1 217 ? -46.30751 -22.75906 8.36085 1.000 53.10282 392 HIS A O 1
ATOM 1654 N N . ALA A 1 218 ? -46.94439 -22.93850 10.52159 1.000 47.01188 393 ALA A N 1
ATOM 1655 C CA . ALA A 1 218 ? -47.32420 -21.54285 10.65705 1.000 44.61829 393 ALA A CA 1
ATOM 1656 C C . ALA A 1 218 ? -46.16823 -20.83114 11.32859 1.000 44.81768 393 ALA A C 1
ATOM 1657 O O . ALA A 1 218 ? -45.85429 -21.09763 12.49237 1.000 48.53357 393 ALA A O 1
ATOM 1659 N N . LEU A 1 219 ? -45.53330 -19.93345 10.59434 1.000 46.83149 394 LEU A N 1
ATOM 1660 C CA . LEU A 1 219 ? -44.44735 -19.13702 11.13442 1.000 49.44712 394 LEU A CA 1
ATOM 1661 C C . LEU A 1 219 ? -45.04935 -17.88998 11.75871 1.000 49.08357 394 LEU A C 1
ATOM 1662 O O . LEU A 1 219 ? -45.75551 -17.13571 11.09154 1.000 52.98029 394 LEU A O 1
ATOM 1667 N N . ARG A 1 220 ? -44.81769 -17.71085 13.04513 1.000 51.58997 395 ARG A N 1
ATOM 1668 C CA . ARG A 1 220 ? -45.17652 -16.49358 13.73821 1.000 55.04779 395 ARG A CA 1
ATOM 1669 C C . ARG A 1 220 ? -43.94339 -15.94588 14.42671 1.000 57.65854 395 ARG A C 1
ATOM 1670 O O . ARG A 1 220 ? -43.01204 -16.68827 14.74501 1.000 55.82525 395 ARG A O 1
ATOM 1678 N N . THR A 1 221 ? -43.93498 -14.63123 14.61552 1.000 63.73125 396 THR A N 1
ATOM 1679 C CA . THR A 1 221 ? -42.89481 -14.01567 15.41473 1.000 61.28973 396 THR A CA 1
ATOM 1680 C C . THR A 1 221 ? -43.05281 -14.47259 16.85369 1.000 65.08280 396 THR A C 1
ATOM 1681 O O . THR A 1 221 ? -44.15500 -14.78469 17.31185 1.000 61.77133 396 THR A O 1
ATOM 1685 N N . THR A 1 222 ? -41.92699 -14.54706 17.55770 1.000 65.84226 397 THR A N 1
ATOM 1686 C CA . THR A 1 222 ? -41.94868 -14.97378 18.94904 1.000 68.04934 397 THR A CA 1
ATOM 1687 C C . THR A 1 222 ? -42.90039 -14.12874 19.80370 1.000 67.41821 397 THR A C 1
ATOM 1688 O O . THR A 1 222 ? -43.39689 -14.60802 20.82667 1.000 65.96391 397 THR A O 1
ATOM 1692 N N . GLU A 1 223 ? -43.20365 -12.90113 19.38914 1.000 62.88319 398 GLU A N 1
ATOM 1693 C CA . GLU A 1 223 ? -44.12953 -12.06751 20.13695 1.000 65.74787 398 GLU A CA 1
ATOM 1694 C C . GLU A 1 223 ? -45.55730 -12.61358 20.16460 1.000 71.38491 398 GLU A C 1
ATOM 1695 O O . GLU A 1 223 ? -46.36724 -12.12851 20.95900 1.000 76.92495 398 GLU A O 1
ATOM 1701 N N . TYR A 1 224 ? -45.89840 -13.58717 19.32421 1.000 70.28665 399 TYR A N 1
ATOM 1702 C CA . TYR A 1 224 ? -47.21562 -14.21098 19.34531 1.000 67.00800 399 TYR A CA 1
ATOM 1703 C C . TYR A 1 224 ? -47.29843 -15.38380 20.31938 1.000 65.05538 399 TYR A C 1
ATOM 1704 O O . TYR A 1 224 ? -48.32574 -16.06712 20.35191 1.000 60.69798 399 TYR A O 1
ATOM 1713 N N . HIS A 1 225 ? -46.24487 -15.63186 21.10574 1.000 66.95877 400 HIS A N 1
ATOM 1714 C CA . HIS A 1 225 ? -46.12306 -16.90301 21.82282 1.000 69.49754 400 HIS A CA 1
ATOM 1715 C C . HIS A 1 225 ? -47.32945 -17.17731 22.72729 1.000 64.17598 400 HIS A C 1
ATOM 1716 O O . HIS A 1 225 ? -47.79874 -18.31731 22.82358 1.000 57.12937 400 HIS A O 1
ATOM 1723 N N . ASP A 1 226 ? -47.84902 -16.14820 23.39225 1.000 61.57247 401 ASP A N 1
ATOM 1724 C CA . ASP A 1 226 ? -49.02828 -16.34834 24.21827 1.000 59.82773 401 ASP A CA 1
ATOM 1725 C C . ASP A 1 226 ? -50.18057 -16.93322 23.40573 1.000 60.23831 401 ASP A C 1
ATOM 1726 O O . ASP A 1 226 ? -50.83834 -17.88186 23.84482 1.000 58.43020 401 ASP A O 1
ATOM 1731 N N . ARG A 1 227 ? -50.41731 -16.40545 22.20290 1.000 61.53460 402 ARG A N 1
ATOM 1732 C CA . ARG A 1 227 ? -51.54285 -16.84824 21.38818 1.000 57.83241 402 ARG A CA 1
ATOM 1733 C C . ARG A 1 227 ? -51.39772 -18.27356 20.87307 1.000 58.31377 402 ARG A C 1
ATOM 1734 O O . ARG A 1 227 ? -52.39310 -18.83473 20.39147 1.000 54.96215 402 ARG A O 1
ATOM 1742 N N . ASP A 1 228 ? -50.20309 -18.87269 20.95429 1.000 55.67320 403 ASP A N 1
ATOM 1743 C CA . ASP A 1 228 ? -50.06465 -20.26081 20.52486 1.000 54.89040 403 ASP A CA 1
ATOM 1744 C C . ASP A 1 228 ? -50.94133 -21.17851 21.36591 1.000 51.05629 403 ASP A C 1
ATOM 1745 O O . ASP A 1 228 ? -51.61154 -22.07213 20.83520 1.000 48.67590 403 ASP A O 1
ATOM 1750 N N . GLU A 1 229 ? -50.92480 -20.98901 22.68418 1.000 46.56259 404 GLU A N 1
ATOM 1751 C CA . GLU A 1 229 ? -51.80482 -21.76236 23.55020 1.000 50.97437 404 GLU A CA 1
ATOM 1752 C C . GLU A 1 229 ? -53.26015 -21.58012 23.13152 1.000 52.91393 404 GLU A C 1
ATOM 1753 O O . GLU A 1 229 ? -54.01501 -22.55378 23.00623 1.000 53.75708 404 GLU A O 1
ATOM 1759 N N . GLN A 1 230 ? -53.66339 -20.32638 22.90407 1.000 47.94521 405 GLN A N 1
ATOM 1760 C CA . GLN A 1 230 ? -54.99989 -20.03407 22.40402 1.000 49.49979 405 GLN A CA 1
ATOM 1761 C C . GLN A 1 230 ? -55.22975 -20.67885 21.04636 1.000 47.89307 405 GLN A C 1
ATOM 1762 O O . GLN A 1 230 ? -56.25205 -21.33856 20.82308 1.000 51.05128 405 GLN A O 1
ATOM 1768 N N . PHE A 1 231 ? -54.29158 -20.47275 20.12293 1.000 47.46159 406 PHE A N 1
ATOM 1769 C CA . PHE A 1 231 ? -54.34796 -21.06225 18.78926 1.000 48.87606 406 PHE A CA 1
ATOM 1770 C C . PHE A 1 231 ? -54.72781 -22.53048 18.86087 1.000 49.04396 406 PHE A C 1
ATOM 1771 O O . PHE A 1 231 ? -55.66440 -22.98559 18.19217 1.000 48.81956 406 PHE A O 1
ATOM 1779 N N . TYR A 1 232 ? -54.02069 -23.27710 19.70550 1.000 50.08709 407 TYR A N 1
ATOM 1780 C CA . TYR A 1 232 ? -54.17031 -24.72192 19.74310 1.000 48.89286 407 TYR A CA 1
ATOM 1781 C C . TYR A 1 232 ? -55.43811 -25.13797 20.46171 1.000 51.77200 407 TYR A C 1
ATOM 1782 O O . TYR A 1 232 ? -56.01183 -26.18384 20.13533 1.000 59.27025 407 TYR A O 1
ATOM 1791 N N . TRP A 1 233 ? -55.88843 -24.33984 21.43351 1.000 51.77332 408 TRP A N 1
ATOM 1792 C CA . TRP A 1 233 ? -57.19217 -24.58282 22.04188 1.000 51.96952 408 TRP A CA 1
ATOM 1793 C C . TRP A 1 233 ? -58.29231 -24.56669 20.98773 1.000 53.47126 408 TRP A C 1
ATOM 1794 O O . TRP A 1 233 ? -59.07751 -25.51734 20.88216 1.000 55.87505 408 TRP A O 1
ATOM 1805 N N . ILE A 1 234 ? -58.34797 -23.50120 20.17866 1.000 50.82566 409 ILE A N 1
ATOM 1806 C CA . ILE A 1 234 ? -59.36003 -23.41364 19.12629 1.000 48.42076 409 ILE A CA 1
ATOM 1807 C C . ILE A 1 234 ? -59.28710 -24.63658 18.22027 1.000 52.95893 409 ILE A C 1
ATOM 1808 O O . ILE A 1 234 ? -60.31323 -25.24712 17.88753 1.000 53.24972 409 ILE A O 1
ATOM 1813 N N . ILE A 1 235 ? -58.06922 -25.02327 17.81720 1.000 51.06305 410 ILE A N 1
ATOM 1814 C CA . ILE A 1 235 ? -57.91999 -26.18788 16.94132 1.000 56.11635 410 ILE A CA 1
ATOM 1815 C C . ILE A 1 235 ? -58.54227 -27.42112 17.58958 1.000 55.72124 410 ILE A C 1
ATOM 1816 O O . ILE A 1 235 ? -59.36605 -28.12278 16.98159 1.000 51.52705 410 ILE A O 1
ATOM 1821 N N . GLU A 1 236 ? -58.15364 -27.69528 18.84023 1.000 56.11705 411 GLU A N 1
ATOM 1822 C CA . GLU A 1 236 ? -58.65222 -28.86569 19.55315 1.000 55.34568 411 GLU A CA 1
ATOM 1823 C C . GLU A 1 236 ? -60.14421 -28.74605 19.83400 1.000 55.81799 411 GLU A C 1
ATOM 1824 O O . GLU A 1 236 ? -60.91429 -29.66866 19.55247 1.000 59.66296 411 GLU A O 1
ATOM 1830 N N . ALA A 1 237 ? -60.57513 -27.60648 20.37654 1.000 56.96716 412 ALA A N 1
ATOM 1831 C CA . ALA A 1 237 ? -62.00089 -27.39708 20.62401 1.000 54.18422 412 ALA A CA 1
ATOM 1832 C C . ALA A 1 237 ? -62.83153 -27.63542 19.36854 1.000 52.59400 412 ALA A C 1
ATOM 1833 O O . ALA A 1 237 ? -63.96048 -28.13131 19.44905 1.000 61.97578 412 ALA A O 1
ATOM 1835 N N . LEU A 1 238 ? -62.28787 -27.30626 18.19541 1.000 52.63839 413 LEU A N 1
ATOM 1836 C CA . LEU A 1 238 ? -62.97206 -27.61496 16.94757 1.000 52.52816 413 LEU A CA 1
ATOM 1837 C C . LEU A 1 238 ? -62.65637 -29.00538 16.42361 1.000 54.53416 413 LEU A C 1
ATOM 1838 O O . LEU A 1 238 ? -63.39367 -29.50903 15.56655 1.000 55.47910 413 LEU A O 1
ATOM 1843 N N . GLY A 1 239 ? -61.58497 -29.63227 16.90582 1.000 52.07201 414 GLY A N 1
ATOM 1844 C CA . GLY A 1 239 ? -61.19237 -30.93778 16.40592 1.000 53.40309 414 GLY A CA 1
ATOM 1845 C C . GLY A 1 239 ? -60.78780 -30.96521 14.94122 1.000 61.24269 414 GLY A C 1
ATOM 1846 O O . GLY A 1 239 ? -61.26729 -31.81163 14.18425 1.000 55.46024 414 GLY A O 1
ATOM 1847 N N . ILE A 1 240 ? -59.89492 -30.06714 14.51652 1.000 59.16495 415 ILE A N 1
ATOM 1848 C CA . ILE A 1 240 ? -59.52540 -29.96055 13.10848 1.000 57.69465 415 ILE A CA 1
ATOM 1849 C C . ILE A 1 240 ? -58.01397 -30.13836 12.96749 1.000 55.41210 415 ILE A C 1
ATOM 1850 O O . ILE A 1 240 ? -57.27377 -30.16960 13.95501 1.000 49.75476 415 ILE A O 1
ATOM 1855 N N . ARG A 1 241 ? -57.57404 -30.29940 11.71312 1.000 50.48127 416 ARG A N 1
ATOM 1856 C CA . ARG A 1 241 ? -56.15903 -30.29255 11.34304 1.000 50.56316 416 ARG A CA 1
ATOM 1857 C C . ARG A 1 241 ? -55.36065 -29.33061 12.21317 1.000 54.76116 416 ARG A C 1
ATOM 1858 O O . ARG A 1 241 ? -55.70284 -28.14759 12.30216 1.000 55.99307 416 ARG A O 1
ATOM 1866 N N . LYS A 1 242 ? -54.30844 -29.81576 12.86563 1.000 51.16951 417 LYS A N 1
ATOM 1867 C CA . LYS A 1 242 ? -53.50928 -28.96591 13.73419 1.000 50.63755 417 LYS A CA 1
ATOM 1868 C C . LYS A 1 242 ? -52.23281 -28.53284 13.01111 1.000 55.80428 417 LYS A C 1
ATOM 1869 O O . LYS A 1 242 ? -51.31088 -29.34515 12.85878 1.000 59.56757 417 LYS A O 1
ATOM 1875 N N . PRO A 1 243 ? -52.13234 -27.29302 12.53029 1.000 53.11710 418 PRO A N 1
ATOM 1876 C CA . PRO A 1 243 ? -50.86929 -26.82637 11.95772 1.000 49.91249 418 PRO A CA 1
ATOM 1877 C C . PRO A 1 243 ? -49.81240 -26.67322 13.03628 1.000 58.16957 418 PRO A C 1
ATOM 1878 O O . PRO A 1 243 ? -50.10977 -26.47804 14.21897 1.000 60.32034 418 PRO A O 1
ATOM 1882 N N . TYR A 1 244 ? -48.55351 -26.77688 12.61432 1.000 55.38032 419 TYR A N 1
ATOM 1883 C CA . TYR A 1 244 ? -47.44000 -26.62200 13.53559 1.000 54.44553 419 TYR A CA 1
ATOM 1884 C C . TYR A 1 244 ? -46.97469 -25.16825 13.55099 1.000 53.66707 419 TYR A C 1
ATOM 1885 O O . TYR A 1 244 ? -46.80752 -24.54819 12.49627 1.000 55.99188 419 TYR A O 1
ATOM 1894 N N . ILE A 1 245 ? -46.79716 -24.61719 14.74353 1.000 54.20941 420 ILE A N 1
ATOM 1895 C CA . ILE A 1 245 ? -46.38970 -23.22870 14.90079 1.000 57.34917 420 ILE A CA 1
ATOM 1896 C C . ILE A 1 245 ? -44.88328 -23.19807 15.08296 1.000 58.86873 420 ILE A C 1
ATOM 1897 O O . ILE A 1 245 ? -44.35560 -23.76689 16.04519 1.000 61.28026 420 ILE A O 1
ATOM 1902 N N . TRP A 1 246 ? -44.19345 -22.54563 14.15376 1.000 60.58676 421 TRP A N 1
ATOM 1903 C CA . TRP A 1 246 ? -42.75566 -22.32460 14.23277 1.000 66.12218 421 TRP A CA 1
ATOM 1904 C C . TRP A 1 246 ? -42.52573 -20.85430 14.54902 1.000 61.16702 421 TRP A C 1
ATOM 1905 O O . TRP A 1 246 ? -43.04571 -19.97879 13.85385 1.000 59.74943 421 TRP A O 1
ATOM 1916 N N . GLU A 1 247 ? -41.76594 -20.58126 15.59615 1.000 66.53327 422 GLU A N 1
ATOM 1917 C CA . GLU A 1 247 ? -41.59040 -19.22190 16.08494 1.000 70.34025 422 GLU A CA 1
ATOM 1918 C C . GLU A 1 247 ? -40.17128 -18.75711 15.80439 1.000 66.78955 422 GLU A C 1
ATOM 1919 O O . GLU A 1 247 ? -39.20797 -19.40878 16.21591 1.000 70.27918 422 GLU A O 1
ATOM 1925 N N . TYR A 1 248 ? -40.05347 -17.63939 15.09676 1.000 63.76813 423 TYR A N 1
ATOM 1926 C CA . TYR A 1 248 ? -38.79056 -16.95970 14.84883 1.000 65.78355 423 TYR A CA 1
ATOM 1927 C C . TYR A 1 248 ? -38.78511 -15.61871 15.57778 1.000 62.10779 423 TYR A C 1
ATOM 1928 O O . TYR A 1 248 ? -39.83848 -15.04910 15.88924 1.000 61.18436 423 TYR A O 1
ATOM 1937 N N . SER A 1 249 ? -37.58493 -15.10925 15.84047 1.000 61.34510 424 SER A N 1
ATOM 1938 C CA . SER A 1 249 ? -37.45888 -13.86149 16.57898 1.000 61.82504 424 SER A CA 1
ATOM 1939 C C . SER A 1 249 ? -37.86552 -12.67301 15.72553 1.000 60.67475 424 SER A C 1
ATOM 1940 O O . SER A 1 249 ? -37.61408 -12.63066 14.51752 1.000 58.65350 424 SER A O 1
ATOM 1943 N N . ARG A 1 250 ? -38.50542 -11.70992 16.37540 1.000 60.52762 425 ARG A N 1
ATOM 1944 C CA . ARG A 1 250 ? -38.84399 -10.44448 15.75166 1.000 59.11595 425 ARG A CA 1
ATOM 1945 C C . ARG A 1 250 ? -37.56773 -9.69516 15.38006 1.000 55.73326 425 ARG A C 1
ATOM 1946 O O . ARG A 1 250 ? -36.56852 -9.75762 16.09613 1.000 56.60179 425 ARG A O 1
ATOM 1954 N N . LEU A 1 251 ? -37.59731 -8.98537 14.25075 1.000 53.97793 426 LEU A N 1
ATOM 1955 C CA . LEU A 1 251 ? -36.46587 -8.14613 13.85129 1.000 55.70137 426 LEU A CA 1
ATOM 1956 C C . LEU A 1 251 ? -36.44233 -6.86945 14.68588 1.000 55.08239 426 LEU A C 1
ATOM 1957 O O . LEU A 1 251 ? -37.31476 -6.00743 14.54633 1.000 57.44229 426 LEU A O 1
ATOM 1962 N N . ASN A 1 252 ? -35.44519 -6.74250 15.54128 1.000 48.62397 427 ASN A N 1
ATOM 1963 C CA . ASN A 1 252 ? -35.17456 -5.51555 16.27968 1.000 58.78701 427 ASN A CA 1
ATOM 1964 C C . ASN A 1 252 ? -33.92876 -4.86889 15.69907 1.000 49.15125 427 ASN A C 1
ATOM 1965 O O . ASN A 1 252 ? -32.81590 -5.34102 15.94221 1.000 53.06305 427 ASN A O 1
ATOM 1970 N N . LEU A 1 253 ? -34.10683 -3.78452 14.95934 1.000 46.65455 428 LEU A N 1
ATOM 1971 C CA . LEU A 1 253 ? -32.98387 -3.07431 14.36806 1.000 41.21494 428 LEU A CA 1
ATOM 1972 C C . LEU A 1 253 ? -32.68875 -1.79897 15.13951 1.000 42.30108 428 LEU A C 1
ATOM 1973 O O . LEU A 1 253 ? -33.59730 -1.03430 15.48641 1.000 41.34638 428 LEU A O 1
ATOM 1978 N N . ASN A 1 254 ? -31.41455 -1.54188 15.36089 1.000 39.33590 429 ASN A N 1
ATOM 1979 C CA . ASN A 1 254 ? -31.05849 -0.33615 16.07214 1.000 41.70140 429 ASN A CA 1
ATOM 1980 C C . ASN A 1 254 ? -31.36992 0.90040 15.24454 1.000 40.42245 429 ASN A C 1
ATOM 1981 O O . ASN A 1 254 ? -31.44161 0.85598 14.00855 1.000 36.01609 429 ASN A O 1
ATOM 1986 N N . ASN A 1 255 ? -31.60631 2.00407 15.96107 1.000 37.33330 430 ASN A N 1
ATOM 1987 C CA . ASN A 1 255 ? -31.88244 3.30410 15.36656 1.000 36.60191 430 ASN A CA 1
ATOM 1988 C C . ASN A 1 255 ? -33.13011 3.28181 14.50554 1.000 39.73756 430 ASN A C 1
ATOM 1989 O O . ASN A 1 255 ? -33.25752 4.07022 13.56681 1.000 43.09393 430 ASN A O 1
ATOM 1994 N N . THR A 1 256 ? -34.05757 2.39107 14.81680 1.000 39.24611 431 THR A N 1
ATOM 1995 C CA . THR A 1 256 ? -35.11995 2.06497 13.89028 1.000 42.34319 431 THR A CA 1
ATOM 1996 C C . THR A 1 256 ? -36.38751 1.76420 14.67081 1.000 42.35625 431 THR A C 1
ATOM 1997 O O . THR A 1 256 ? -36.34326 1.07069 15.68661 1.000 48.54438 431 THR A O 1
ATOM 2001 N N . VAL A 1 257 ? -37.50824 2.28095 14.18378 1.000 39.86675 432 VAL A N 1
ATOM 2002 C CA . VAL A 1 257 ? -38.83734 1.94330 14.67475 1.000 42.67231 432 VAL A CA 1
ATOM 2003 C C . VAL A 1 257 ? -39.62593 1.31687 13.53218 1.000 43.02683 432 VAL A C 1
ATOM 2004 O O . VAL A 1 257 ? -39.46185 1.70422 12.36839 1.000 46.67597 432 VAL A O 1
ATOM 2008 N N . LEU A 1 258 ? -40.48582 0.35605 13.86142 1.000 40.71620 433 LEU A N 1
ATOM 2009 C CA . LEU A 1 258 ? -41.20456 -0.40028 12.84506 1.000 41.98876 433 LEU A CA 1
ATOM 2010 C C . LEU A 1 258 ? -42.71689 -0.23377 12.91709 1.000 43.37104 433 LEU A C 1
ATOM 2011 O O . LEU A 1 258 ? -43.42005 -0.76351 12.05104 1.000 56.10916 433 LEU A O 1
ATOM 2016 N N . SER A 1 259 ? -43.23449 0.47467 13.91324 1.000 41.00184 434 SER A N 1
ATOM 2017 C CA . SER A 1 259 ? -44.66948 0.60051 14.12274 1.000 41.35198 434 SER A CA 1
ATOM 2018 C C . SER A 1 259 ? -45.23452 1.58803 13.13429 1.000 45.51748 434 SER A C 1
ATOM 2019 O O . SER A 1 259 ? -44.66906 2.67009 12.94272 1.000 49.73071 434 SER A O 1
ATOM 2022 N N . LYS A 1 260 ? -46.36888 1.23289 12.52847 1.000 43.01152 435 LYS A N 1
ATOM 2023 C CA . LYS A 1 260 ? -46.97841 2.14432 11.57567 1.000 41.75825 435 LYS A CA 1
ATOM 2024 C C . LYS A 1 260 ? -47.27745 3.49146 12.22503 1.000 45.46101 435 LYS A C 1
ATOM 2025 O O . LYS A 1 260 ? -47.04876 4.54293 11.61482 1.000 50.35402 435 LYS A O 1
ATOM 2031 N N . ARG A 1 261 ? -47.77013 3.48933 13.47212 1.000 47.38414 436 ARG A N 1
ATOM 2032 C CA . ARG A 1 261 ? -48.12467 4.76041 14.10209 1.000 46.45654 436 ARG A CA 1
ATOM 2033 C C . ARG A 1 261 ? -46.88971 5.61946 14.35990 1.000 47.91440 436 ARG A C 1
ATOM 2034 O O . ARG A 1 261 ? -46.98107 6.85207 14.31698 1.000 51.20230 436 ARG A O 1
ATOM 2042 N N . LYS A 1 262 ? -45.72395 5.00155 14.58412 1.000 40.48483 437 LYS A N 1
ATOM 2043 C CA . LYS A 1 262 ? -44.50725 5.78584 14.75412 1.000 42.46382 437 LYS A CA 1
ATOM 2044 C C . LYS A 1 262 ? -43.94736 6.23782 13.40855 1.000 44.42424 437 LYS A C 1
ATOM 2045 O O . LYS A 1 262 ? -43.60380 7.41060 13.23867 1.000 41.15287 437 LYS A O 1
ATOM 2051 N N . LEU A 1 263 ? -43.86931 5.32142 12.43737 1.000 44.86591 438 LEU A N 1
ATOM 2052 C CA . LEU A 1 263 ? -43.43303 5.68037 11.09069 1.000 45.84539 438 LEU A CA 1
ATOM 2053 C C . LEU A 1 263 ? -44.28519 6.80283 10.52660 1.000 49.28609 438 LEU A C 1
ATOM 2054 O O . LEU A 1 263 ? -43.77113 7.72564 9.87234 1.000 44.09391 438 LEU A O 1
ATOM 2059 N N . MET A 1 264 ? -45.59821 6.74215 10.78680 1.000 47.19447 439 MET A N 1
ATOM 2060 C CA . MET A 1 264 ? -46.51946 7.73573 10.25564 1.000 44.24931 439 MET A CA 1
ATOM 2061 C C . MET A 1 264 ? -46.17714 9.13335 10.73465 1.000 44.31605 439 MET A C 1
ATOM 2062 O O . MET A 1 264 ? -46.36578 10.10652 9.99711 1.000 48.05817 439 MET A O 1
ATOM 2067 N N . TRP A 1 265 ? -45.65149 9.25382 11.95383 1.000 49.97862 440 TRP A N 1
ATOM 2068 C CA . TRP A 1 265 ? -45.32095 10.57111 12.48897 1.000 43.44279 440 TRP A CA 1
ATOM 2069 C C . TRP A 1 265 ? -44.25557 11.24532 11.64110 1.000 46.59299 440 TRP A C 1
ATOM 2070 O O . TRP A 1 265 ? -44.34548 12.44953 11.35719 1.000 50.24746 440 TRP A O 1
ATOM 2081 N N . PHE A 1 266 ? -43.25678 10.47599 11.19352 1.000 41.40271 441 PHE A N 1
ATOM 2082 C CA . PHE A 1 266 ? -42.24293 11.03260 10.29621 1.000 42.71964 441 PHE A CA 1
ATOM 2083 C C . PHE A 1 266 ? -42.86100 11.52112 9.00335 1.000 39.67717 441 PHE A C 1
ATOM 2084 O O . PHE A 1 266 ? -42.50116 12.59165 8.50615 1.000 43.83697 441 PHE A O 1
ATOM 2092 N N . VAL A 1 267 ? -43.77524 10.73696 8.42764 1.000 46.70476 442 VAL A N 1
ATOM 2093 C CA . VAL A 1 267 ? -44.45824 11.16614 7.20959 1.000 46.39168 442 VAL A CA 1
ATOM 2094 C C . VAL A 1 267 ? -45.22372 12.45122 7.46923 1.000 49.36038 442 VAL A C 1
ATOM 2095 O O . VAL A 1 267 ? -45.09713 13.42930 6.72275 1.000 48.77746 442 VAL A O 1
ATOM 2099 N N . ASN A 1 268 ? -46.02268 12.46821 8.54602 1.000 47.15753 443 ASN A N 1
ATOM 2100 C CA . ASN A 1 268 ? -46.85367 13.63187 8.82819 1.000 46.77940 443 ASN A CA 1
ATOM 2101 C C . ASN A 1 268 ? -46.01013 14.83365 9.17515 1.000 45.05196 443 ASN A C 1
ATOM 2102 O O . ASN A 1 268 ? -46.33522 15.95280 8.77859 1.000 56.23242 443 ASN A O 1
ATOM 2107 N N . GLU A 1 269 ? -44.93366 14.63546 9.92028 1.000 47.46554 444 GLU A N 1
ATOM 2108 C CA . GLU A 1 269 ? -44.09377 15.78250 10.22232 1.000 42.50862 444 GLU A CA 1
ATOM 2109 C C . GLU A 1 269 ? -43.28051 16.25042 9.02700 1.000 46.36494 444 GLU A C 1
ATOM 2110 O O . GLU A 1 269 ? -42.55963 17.24383 9.14175 1.000 51.06308 444 GLU A O 1
ATOM 2116 N N . GLY A 1 270 ? -43.34591 15.56765 7.88980 1.000 47.09245 445 GLY A N 1
ATOM 2117 C CA . GLY A 1 270 ? -42.51241 15.96566 6.77366 1.000 40.33823 445 GLY A CA 1
ATOM 2118 C C . GLY A 1 270 ? -41.02839 15.75146 6.96484 1.000 45.27311 445 GLY A C 1
ATOM 2119 O O . GLY A 1 270 ? -40.23172 16.30074 6.20115 1.000 45.83271 445 GLY A O 1
ATOM 2120 N N . LEU A 1 271 ? -40.62102 14.98148 7.97940 1.000 49.89797 446 LEU A N 1
ATOM 2121 C CA . LEU A 1 271 ? -39.20281 14.67565 8.13934 1.000 41.90385 446 LEU A CA 1
ATOM 2122 C C . LEU A 1 271 ? -38.70990 13.72437 7.07097 1.000 43.58837 446 LEU A C 1
ATOM 2123 O O . LEU A 1 271 ? -37.50074 13.52423 6.94075 1.000 40.62767 446 LEU A O 1
ATOM 2128 N N . VAL A 1 272 ? -39.62433 13.15617 6.28737 1.000 49.96025 447 VAL A N 1
ATOM 2129 C CA . VAL A 1 272 ? -39.30866 12.08341 5.36132 1.000 38.95708 447 VAL A CA 1
ATOM 2130 C C . VAL A 1 272 ? -40.15662 12.31881 4.11439 1.000 44.39809 447 VAL A C 1
ATOM 2131 O O . VAL A 1 272 ? -41.17143 13.01217 4.16207 1.000 47.03855 447 VAL A O 1
ATOM 2135 N N . ASP A 1 273 ? -39.70972 11.78728 2.97430 1.000 40.94494 448 ASP A N 1
ATOM 2136 C CA . ASP A 1 273 ? -40.40489 12.01955 1.70930 1.000 42.18582 448 ASP A CA 1
ATOM 2137 C C . ASP A 1 273 ? -41.74803 11.31514 1.62170 1.000 45.48463 448 ASP A C 1
ATOM 2138 O O . ASP A 1 273 ? -42.61105 11.73298 0.83669 1.000 42.53148 448 ASP A O 1
ATOM 2143 N N . GLY A 1 274 ? -41.92557 10.24487 2.36554 1.000 37.15611 449 GLY A N 1
ATOM 2144 C CA . GLY A 1 274 ? -43.05699 9.36930 2.17616 1.000 36.05616 449 GLY A CA 1
ATOM 2145 C C . GLY A 1 274 ? -42.61453 7.96195 2.49210 1.000 34.70395 449 GLY A C 1
ATOM 2146 O O . GLY A 1 274 ? -41.52864 7.74134 3.01776 1.000 32.90267 449 GLY A O 1
ATOM 2147 N N . TRP A 1 275 ? -43.47059 7.00671 2.15872 1.000 36.75944 450 TRP A N 1
ATOM 2148 C CA . TRP A 1 275 ? -43.23679 5.66582 2.66599 1.000 34.64607 450 TRP A CA 1
ATOM 2149 C C . TRP A 1 275 ? -42.09134 4.96518 1.96697 1.000 32.29644 450 TRP A C 1
ATOM 2150 O O . TRP A 1 275 ? -41.55120 3.99929 2.50449 1.000 40.79615 450 TRP A O 1
ATOM 2161 N N . ASP A 1 276 ? -41.69857 5.41658 0.78986 1.000 34.16942 451 ASP A N 1
ATOM 2162 C CA . ASP A 1 276 ? -40.58609 4.79945 0.09892 1.000 35.53398 451 ASP A CA 1
ATOM 2163 C C . ASP A 1 276 ? -39.30771 5.59832 0.28792 1.000 37.67766 451 ASP A C 1
ATOM 2164 O O . ASP A 1 276 ? -38.38018 5.49310 -0.52479 1.000 39.00565 451 ASP A O 1
ATOM 2169 N N . ASP A 1 277 ? -39.24932 6.40996 1.34232 1.000 35.70419 452 ASP A N 1
ATOM 2170 C CA . ASP A 1 277 ? -38.05684 7.19737 1.59664 1.000 33.21771 452 ASP A CA 1
ATOM 2171 C C . ASP A 1 277 ? -36.89761 6.26823 1.95059 1.000 32.68290 452 ASP A C 1
ATOM 2172 O O . ASP A 1 277 ? -37.08724 5.28754 2.68342 1.000 35.55668 452 ASP A O 1
ATOM 2177 N N . PRO A 1 278 ? -35.69508 6.52160 1.42388 1.000 31.20555 453 PRO A N 1
ATOM 2178 C CA . PRO A 1 278 ? -34.58913 5.57699 1.64637 1.000 37.23860 453 PRO A CA 1
ATOM 2179 C C . PRO A 1 278 ? -34.12352 5.51624 3.09712 1.000 32.06301 453 PRO A C 1
ATOM 2180 O O . PRO A 1 278 ? -33.27527 4.68340 3.41643 1.000 35.83505 453 PRO A O 1
ATOM 2184 N N . ARG A 1 279 ? -34.66071 6.34742 3.97764 1.000 32.13521 454 ARG A N 1
ATOM 2185 C CA . ARG A 1 279 ? -34.42222 6.23406 5.41314 1.000 33.35988 454 ARG A CA 1
ATOM 2186 C C . ARG A 1 279 ? -35.44409 5.35773 6.10105 1.000 35.75036 454 ARG A C 1
ATOM 2187 O O . ARG A 1 279 ? -35.26834 5.04217 7.27812 1.000 37.76351 454 ARG A O 1
ATOM 2195 N N . PHE A 1 280 ? -36.53955 5.02012 5.42202 1.000 35.47714 455 PHE A N 1
ATOM 2196 C CA . PHE A 1 280 ? -37.55056 4.21879 6.07405 1.000 35.24657 455 PHE A CA 1
ATOM 2197 C C . PHE A 1 280 ? -37.16874 2.75411 5.98477 1.000 32.70134 455 PHE A C 1
ATOM 2198 O O . PHE A 1 280 ? -36.52728 2.32694 5.02379 1.000 36.44859 455 PHE A O 1
ATOM 2206 N N . PRO A 1 281 ? -37.52268 1.98591 6.96714 1.000 38.11005 456 PRO A N 1
ATOM 2207 C CA . PRO A 1 281 ? -37.25764 0.54773 6.89689 1.000 36.66035 456 PRO A CA 1
ATOM 2208 C C . PRO A 1 281 ? -38.35409 -0.21361 6.16253 1.000 33.16859 456 PRO A C 1
ATOM 2209 O O . PRO A 1 281 ? -38.50759 -1.41576 6.37446 1.000 37.36870 456 PRO A O 1
ATOM 2213 N N . THR A 1 282 ? -39.14579 0.45433 5.32657 1.000 35.09777 457 THR A N 1
ATOM 2214 C CA . THR A 1 282 ? -40.04451 -0.28919 4.44848 1.000 37.74916 457 THR A CA 1
ATOM 2215 C C . THR A 1 282 ? -39.22956 -1.03869 3.40278 1.000 38.53247 457 THR A C 1
ATOM 2216 O O . THR A 1 282 ? -38.06883 -0.69948 3.13524 1.000 36.81902 457 THR A O 1
ATOM 2220 N N . VAL A 1 283 ? -39.81688 -2.07975 2.80529 1.000 36.22900 458 VAL A N 1
ATOM 2221 C CA . VAL A 1 283 ? -39.01191 -2.77151 1.80597 1.000 36.67432 458 VAL A CA 1
ATOM 2222 C C . VAL A 1 283 ? -38.75841 -1.83990 0.62787 1.000 36.36713 458 VAL A C 1
ATOM 2223 O O . VAL A 1 283 ? -37.64430 -1.78802 0.08715 1.000 36.64453 458 VAL A O 1
ATOM 2227 N N . ARG A 1 284 ? -39.74499 -1.01141 0.28939 1.000 33.23039 459 ARG A N 1
ATOM 2228 C CA . ARG A 1 284 ? -39.55788 0.02105 -0.72305 1.000 33.92865 459 ARG A CA 1
ATOM 2229 C C . ARG A 1 284 ? -38.37216 0.92285 -0.39936 1.000 35.99501 459 ARG A C 1
ATOM 2230 O O . ARG A 1 284 ? -37.44624 1.06576 -1.21064 1.000 35.11869 459 ARG A O 1
ATOM 2238 N N . GLY A 1 285 ? -38.38603 1.55004 0.78016 1.000 33.20287 460 GLY A N 1
ATOM 2239 C CA . GLY A 1 285 ? -37.29217 2.44230 1.13376 1.000 31.69997 460 GLY A CA 1
ATOM 2240 C C . GLY A 1 285 ? -35.95256 1.73023 1.17158 1.000 35.68282 460 GLY A C 1
ATOM 2241 O O . GLY A 1 285 ? -34.93205 2.25986 0.71313 1.000 39.80730 460 GLY A O 1
ATOM 2242 N N . VAL A 1 286 ? -35.94113 0.51001 1.69501 1.000 34.12924 461 VAL A N 1
ATOM 2243 C CA . VAL A 1 286 ? -34.69565 -0.21460 1.89175 1.000 35.89828 461 VAL A CA 1
ATOM 2244 C C . VAL A 1 286 ? -34.08200 -0.61311 0.55496 1.000 32.12647 461 VAL A C 1
ATOM 2245 O O . VAL A 1 286 ? -32.86100 -0.56300 0.38595 1.000 35.13468 461 VAL A O 1
ATOM 2249 N N . LEU A 1 287 ? -34.91568 -0.99471 -0.41891 1.000 35.55443 462 LEU A N 1
ATOM 2250 C CA . LEU A 1 287 ? -34.42710 -1.27339 -1.77122 1.000 38.18678 462 LEU A CA 1
ATOM 2251 C C . LEU A 1 287 ? -33.96916 -0.00105 -2.47998 1.000 34.63146 462 LEU A C 1
ATOM 2252 O O . LEU A 1 287 ? -32.98322 -0.02378 -3.22285 1.000 34.76633 462 LEU A O 1
ATOM 2257 N N . ARG A 1 288 ? -34.68443 1.10850 -2.28381 1.000 31.78841 463 ARG A N 1
ATOM 2258 C CA . ARG A 1 288 ? -34.22355 2.39184 -2.80697 1.000 36.38316 463 ARG A CA 1
ATOM 2259 C C . ARG A 1 288 ? -32.87264 2.77679 -2.24341 1.000 40.04968 463 ARG A C 1
ATOM 2260 O O . ARG A 1 288 ? -32.10944 3.50113 -2.89327 1.000 41.43207 463 ARG A O 1
ATOM 2268 N N . ARG A 1 289 ? -32.58410 2.34294 -1.01822 1.000 36.96808 464 ARG A N 1
ATOM 2269 C CA . ARG A 1 289 ? -31.33021 2.67558 -0.37950 1.000 32.42125 464 ARG A CA 1
ATOM 2270 C C . ARG A 1 289 ? -30.17245 1.89964 -0.98431 1.000 36.41380 464 ARG A C 1
ATOM 2271 O O . ARG A 1 289 ? -29.01205 2.27941 -0.78733 1.000 35.43938 464 ARG A O 1
ATOM 2279 N N . GLY A 1 290 ? -30.45576 0.82222 -1.71156 1.000 33.27348 465 GLY A N 1
ATOM 2280 C CA . GLY A 1 290 ? -29.41018 0.01332 -2.31647 1.000 32.88154 465 GLY A CA 1
ATOM 2281 C C . GLY A 1 290 ? -29.28361 -1.38586 -1.75857 1.000 35.18814 465 GLY A C 1
ATOM 2282 O O . GLY A 1 290 ? -28.37172 -2.11767 -2.17039 1.000 38.57313 465 GLY A O 1
ATOM 2283 N N . MET A 1 291 ? -30.13895 -1.77128 -0.81404 1.000 36.60937 466 MET A N 1
ATOM 2284 C CA . MET A 1 291 ? -30.24231 -3.16512 -0.42405 1.000 34.52090 466 MET A CA 1
ATOM 2285 C C . MET A 1 291 ? -30.69270 -3.98850 -1.61142 1.000 38.04908 466 MET A C 1
ATOM 2286 O O . MET A 1 291 ? -31.59277 -3.58986 -2.35131 1.000 35.82840 466 MET A O 1
ATOM 2291 N N . THR A 1 292 ? -30.05984 -5.13742 -1.81005 1.000 39.51043 467 THR A N 1
ATOM 2292 C CA . THR A 1 292 ? -30.51848 -6.05019 -2.84136 1.000 32.30616 467 THR A CA 1
ATOM 2293 C C . THR A 1 292 ? -31.32750 -7.15980 -2.20013 1.000 35.53824 467 THR A C 1
ATOM 2294 O O . THR A 1 292 ? -31.19373 -7.44409 -1.01120 1.000 40.04904 467 THR A O 1
ATOM 2298 N N . VAL A 1 293 ? -32.19938 -7.77550 -2.99275 1.000 36.62189 468 VAL A N 1
ATOM 2299 C CA . VAL A 1 293 ? -32.93334 -8.92050 -2.47142 1.000 35.31527 468 VAL A CA 1
ATOM 2300 C C . VAL A 1 293 ? -31.96232 -9.98629 -1.99864 1.000 40.16198 468 VAL A C 1
ATOM 2301 O O . VAL A 1 293 ? -32.09677 -10.52587 -0.88606 1.000 42.40052 468 VAL A O 1
ATOM 2305 N N . GLU A 1 294 ? -30.95172 -10.29452 -2.82329 1.000 36.64513 469 GLU A N 1
ATOM 2306 C CA . GLU A 1 294 ? -30.04862 -11.38843 -2.47914 1.000 41.66864 469 GLU A CA 1
ATOM 2307 C C . GLU A 1 294 ? -29.29563 -11.07132 -1.20263 1.000 42.77833 469 GLU A C 1
ATOM 2308 O O . GLU A 1 294 ? -29.10508 -11.94756 -0.34901 1.000 46.02210 469 GLU A O 1
ATOM 2314 N N . GLY A 1 295 ? -28.88714 -9.81136 -1.03889 1.000 40.75804 470 GLY A N 1
ATOM 2315 C CA . GLY A 1 295 ? -28.24668 -9.41499 0.20144 1.000 41.11618 470 GLY A CA 1
ATOM 2316 C C . GLY A 1 295 ? -29.17903 -9.59266 1.37975 1.000 46.26415 470 GLY A C 1
ATOM 2317 O O . GLY A 1 295 ? -28.78743 -10.10900 2.42809 1.000 47.61193 470 GLY A O 1
ATOM 2318 N N . LEU A 1 296 ? -30.43943 -9.20107 1.20824 1.000 45.64665 471 LEU A N 1
ATOM 2319 C CA . LEU A 1 296 ? -31.43624 -9.47560 2.23583 1.000 48.52882 471 LEU A CA 1
ATOM 2320 C C . LEU A 1 296 ? -31.61137 -10.97960 2.42488 1.000 48.84304 471 LEU A C 1
ATOM 2321 O O . LEU A 1 296 ? -31.54691 -11.48433 3.55133 1.000 46.73512 471 LEU A O 1
ATOM 2326 N N . LYS A 1 297 ? -31.78751 -11.71704 1.31880 1.000 45.41812 472 LYS A N 1
ATOM 2327 C CA . LYS A 1 297 ? -32.00695 -13.16232 1.40282 1.000 47.49216 472 LYS A CA 1
ATOM 2328 C C . LYS A 1 297 ? -30.87848 -13.87204 2.15266 1.000 51.15112 472 LYS A C 1
ATOM 2329 O O . LYS A 1 297 ? -31.12948 -14.79843 2.93343 1.000 56.43173 472 LYS A O 1
ATOM 2335 N N . GLN A 1 298 ? -29.63192 -13.44998 1.94444 1.000 52.84167 473 GLN A N 1
ATOM 2336 C CA . GLN A 1 298 ? -28.52634 -14.12076 2.62326 1.000 52.93307 473 GLN A CA 1
ATOM 2337 C C . GLN A 1 298 ? -28.46416 -13.76006 4.08543 1.000 53.65592 473 GLN A C 1
ATOM 2338 O O . GLN A 1 298 ? -28.03728 -14.57720 4.90693 1.000 58.98683 473 GLN A O 1
ATOM 2344 N N . PHE A 1 299 ? -28.85550 -12.54121 4.43065 1.000 54.41547 474 PHE A N 1
ATOM 2345 C CA . PHE A 1 299 ? -28.88876 -12.18880 5.83796 1.000 55.99770 474 PHE A CA 1
ATOM 2346 C C . PHE A 1 299 ? -29.92166 -13.02159 6.59114 1.000 57.58455 474 PHE A C 1
ATOM 2347 O O . PHE A 1 299 ? -29.64336 -13.51181 7.69191 1.000 56.39558 474 PHE A O 1
ATOM 2355 N N . ILE A 1 300 ? -31.12786 -13.17136 6.02875 1.000 58.21261 475 ILE A N 1
ATOM 2356 C CA . ILE A 1 300 ? -32.16709 -13.94713 6.70819 1.000 59.85846 475 ILE A CA 1
ATOM 2357 C C . ILE A 1 300 ? -31.69914 -15.38317 6.90478 1.000 63.03256 475 ILE A C 1
ATOM 2358 O O . ILE A 1 300 ? -31.81320 -15.95178 8.00071 1.000 63.27036 475 ILE A O 1
ATOM 2363 N N . ALA A 1 301 ? -31.13038 -15.97515 5.84666 1.000 63.12752 476 ALA A N 1
ATOM 2364 C CA . ALA A 1 301 ? -30.68589 -17.36626 5.89461 1.000 61.18983 476 ALA A CA 1
ATOM 2365 C C . ALA A 1 301 ? -29.56958 -17.58218 6.90308 1.000 58.80779 476 ALA A C 1
ATOM 2366 O O . ALA A 1 301 ? -29.44782 -18.67571 7.46334 1.000 66.93482 476 ALA A O 1
ATOM 2368 N N . ALA A 1 302 ? -28.74563 -16.56540 7.14947 1.000 58.90776 477 ALA A N 1
ATOM 2369 C CA . ALA A 1 302 ? -27.58357 -16.77192 8.00512 1.000 60.20324 477 ALA A CA 1
ATOM 2370 C C . ALA A 1 302 ? -27.97513 -16.89551 9.46842 1.000 67.25575 477 ALA A C 1
ATOM 2371 O O . ALA A 1 302 ? -27.24958 -17.52330 10.25132 1.000 72.80894 477 ALA A O 1
ATOM 2373 N N . GLN A 1 303 ? -29.10005 -16.29883 9.86081 1.000 65.79964 478 GLN A N 1
ATOM 2374 C CA . GLN A 1 303 ? -29.60620 -16.43255 11.21755 1.000 69.02632 478 GLN A CA 1
ATOM 2375 C C . GLN A 1 303 ? -30.91953 -17.20011 11.28564 1.000 73.69169 478 GLN A C 1
ATOM 2376 O O . GLN A 1 303 ? -31.36554 -17.53505 12.39036 1.000 77.49762 478 GLN A O 1
ATOM 2382 N N . GLY A 1 304 ? -31.54289 -17.46859 10.13695 1.000 78.15822 479 GLY A N 1
ATOM 2383 C CA . GLY A 1 304 ? -32.58404 -18.47530 9.99038 1.000 71.97381 479 GLY A CA 1
ATOM 2384 C C . GLY A 1 304 ? -33.68511 -18.35800 11.01252 1.000 78.58050 479 GLY A C 1
ATOM 2385 O O . GLY A 1 304 ? -34.20385 -17.26677 11.28982 1.000 78.34775 479 GLY A O 1
ATOM 2386 N N . SER A 1 305 ? -34.05939 -19.50584 11.58121 1.000 83.03542 480 SER A N 1
ATOM 2387 C CA . SER A 1 305 ? -35.04660 -19.55232 12.65830 1.000 83.75305 480 SER A CA 1
ATOM 2388 C C . SER A 1 305 ? -34.29185 -19.52279 13.98084 1.000 86.53743 480 SER A C 1
ATOM 2389 O O . SER A 1 305 ? -33.98360 -20.54814 14.59284 1.000 93.82545 480 SER A O 1
ATOM 2392 N N . SER A 1 306 ? -33.96012 -18.31442 14.40475 1.000 84.17973 481 SER A N 1
ATOM 2393 C CA . SER A 1 306 ? -33.45211 -18.07935 15.74346 1.000 85.13596 481 SER A CA 1
ATOM 2394 C C . SER A 1 306 ? -34.56391 -17.45491 16.57473 1.000 86.68726 481 SER A C 1
ATOM 2395 O O . SER A 1 306 ? -35.34876 -16.64646 16.06568 1.000 79.66576 481 SER A O 1
ATOM 2398 N N . ARG A 1 307 ? -34.64111 -17.85238 17.84861 1.000 90.91585 482 ARG A N 1
ATOM 2399 C CA . ARG A 1 307 ? -35.66775 -17.36069 18.75665 1.000 83.27025 482 ARG A CA 1
ATOM 2400 C C . ARG A 1 307 ? -35.16176 -16.28770 19.71947 1.000 86.00066 482 ARG A C 1
ATOM 2401 O O . ARG A 1 307 ? -35.98040 -15.63389 20.37814 1.000 88.25038 482 ARG A O 1
ATOM 2409 N N . SER A 1 308 ? -33.84729 -16.08024 19.81076 1.000 89.24066 483 SER A N 1
ATOM 2410 C CA . SER A 1 308 ? -33.29586 -15.01848 20.65136 1.000 91.23104 483 SER A CA 1
ATOM 2411 C C . SER A 1 308 ? -33.55877 -13.65711 20.00719 1.000 92.57925 483 SER A C 1
ATOM 2412 O O . SER A 1 308 ? -33.16901 -13.42493 18.85614 1.000 89.83435 483 SER A O 1
ATOM 2415 N N . VAL A 1 309 ? -34.21285 -12.75655 20.73831 1.000 91.70945 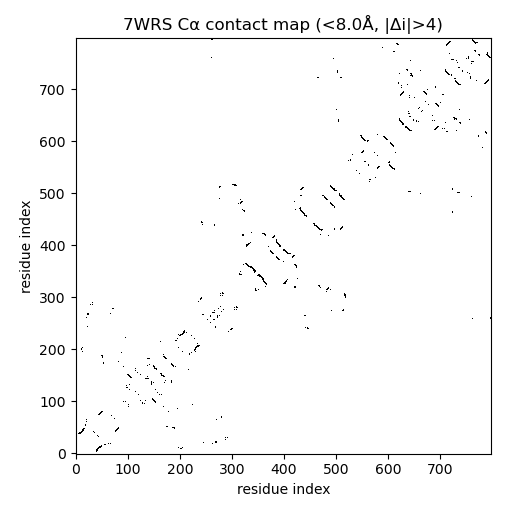484 VAL A N 1
ATOM 2416 C CA . VAL A 1 309 ? -34.60992 -11.44635 20.17386 1.000 89.83555 484 VAL A CA 1
ATOM 2417 C C . VAL A 1 309 ? -33.45169 -10.49058 20.44657 1.000 85.40097 484 VAL A C 1
ATOM 2418 O O . VAL A 1 309 ? -33.43450 -9.72048 21.40957 1.000 88.87411 484 VAL A O 1
ATOM 2422 N N . VAL A 1 310 ? -32.45037 -10.54413 19.56879 1.000 82.90948 485 VAL A N 1
ATOM 2423 C CA . VAL A 1 310 ? -31.25489 -9.71257 19.67251 1.000 74.99910 485 VAL A CA 1
ATOM 2424 C C . VAL A 1 310 ? -31.62554 -8.29338 19.24811 1.000 73.24506 485 VAL A C 1
ATOM 2425 O O . VAL A 1 310 ? -32.68939 -8.06709 18.66209 1.000 71.65590 485 VAL A O 1
ATOM 2429 N N . ASN A 1 311 ? -30.78981 -7.31509 19.58498 1.000 72.14200 486 ASN A N 1
ATOM 2430 C CA . ASN A 1 311 ? -30.87294 -6.00055 18.95882 1.000 65.24470 486 ASN A CA 1
ATOM 2431 C C . ASN A 1 311 ? -29.93173 -6.03620 17.76055 1.000 67.10889 486 ASN A C 1
ATOM 2432 O O . ASN A 1 311 ? -28.70997 -5.93214 17.91060 1.000 66.50157 486 ASN A O 1
ATOM 2437 N N . MET A 1 312 ? -30.50318 -6.21779 16.57036 1.000 66.33007 487 MET A N 1
ATOM 2438 C CA . MET A 1 312 ? -29.71253 -6.31972 15.35101 1.000 57.60404 487 MET A CA 1
ATOM 2439 C C . MET A 1 312 ? -29.14063 -4.96506 14.95946 1.000 53.86769 487 MET A C 1
ATOM 2440 O O . MET A 1 312 ? -29.77658 -3.92506 15.13067 1.000 52.37969 487 MET A O 1
ATOM 2445 N N . GLU A 1 313 ? -27.92876 -4.97710 14.43578 1.000 55.89444 488 GLU A N 1
ATOM 2446 C CA . GLU A 1 313 ? -27.29993 -3.76268 13.94555 1.000 56.27368 488 GLU A CA 1
ATOM 2447 C C . GLU A 1 313 ? -27.49001 -3.70030 12.42694 1.000 50.01078 488 GLU A C 1
ATOM 2448 O O . GLU A 1 313 ? -27.37772 -4.71798 11.73619 1.000 47.46056 488 GLU A O 1
ATOM 2454 N N . TRP A 1 314 ? -27.85782 -2.52259 11.91500 1.000 43.01396 489 TRP A N 1
ATOM 2455 C CA . TRP A 1 314 ? -28.08788 -2.39967 10.47579 1.000 44.44678 489 TRP A CA 1
ATOM 2456 C C . TRP A 1 314 ? -26.84640 -2.79335 9.68516 1.000 48.72962 489 TRP A C 1
ATOM 2457 O O . TRP A 1 314 ? -26.95200 -3.43999 8.63463 1.000 45.26858 489 TRP A O 1
ATOM 2468 N N . ASP A 1 315 ? -25.65902 -2.42531 10.19178 1.000 47.05645 490 ASP A N 1
ATOM 2469 C CA . ASP A 1 315 ? -24.39922 -2.74486 9.52974 1.000 45.30944 490 ASP A CA 1
ATOM 2470 C C . ASP A 1 315 ? -24.28065 -4.21800 9.17508 1.000 44.55288 490 ASP A C 1
ATOM 2471 O O . ASP A 1 315 ? -23.65502 -4.56774 8.17008 1.000 42.08977 490 ASP A O 1
ATOM 2476 N N . LYS A 1 316 ? -24.83215 -5.10201 10.00300 1.000 46.69106 491 LYS A N 1
ATOM 2477 C CA . LYS A 1 316 ? -24.66915 -6.52184 9.71916 1.000 48.16878 491 LYS A CA 1
ATOM 2478 C C . LYS A 1 316 ? -25.46031 -6.93569 8.48578 1.000 44.73927 491 LYS A C 1
ATOM 2479 O O . LYS A 1 316 ? -25.06731 -7.86503 7.77993 1.000 50.20715 491 LYS A O 1
ATOM 2485 N N . ILE A 1 317 ? -26.56357 -6.25789 8.19488 1.000 43.91131 492 ILE A N 1
ATOM 2486 C CA . ILE A 1 317 ? -27.25457 -6.53734 6.94878 1.000 41.53358 492 ILE A CA 1
ATOM 2487 C C . ILE A 1 317 ? -26.47429 -5.95771 5.77839 1.000 41.16425 492 ILE A C 1
ATOM 2488 O O . ILE A 1 317 ? -26.29796 -6.61601 4.74765 1.000 44.17244 492 ILE A O 1
ATOM 2493 N N . TRP A 1 318 ? -25.97333 -4.73366 5.92496 1.000 36.87366 493 TRP A N 1
ATOM 2494 C CA . TRP A 1 318 ? -25.28354 -4.10015 4.81693 1.000 38.88199 493 TRP A CA 1
ATOM 2495 C C . TRP A 1 318 ? -24.03977 -4.88104 4.41690 1.000 43.23785 493 TRP A C 1
ATOM 2496 O O . TRP A 1 318 ? -23.70594 -4.92229 3.22395 1.000 39.52727 493 TRP A O 1
ATOM 2507 N N . SER A 1 319 ? -23.36363 -5.53384 5.37898 1.000 42.00350 494 SER A N 1
ATOM 2508 C CA . SER A 1 319 ? -22.17881 -6.32601 5.03513 1.000 42.55178 494 SER A CA 1
ATOM 2509 C C . SER A 1 319 ? -22.55714 -7.51459 4.17279 1.000 44.26579 494 SER A C 1
ATOM 2510 O O . SER A 1 319 ? -21.83005 -7.86980 3.24043 1.000 47.21784 494 SER A O 1
ATOM 2513 N N . PHE A 1 320 ? -23.69555 -8.14068 4.46151 1.000 44.04109 495 PHE A N 1
ATOM 2514 C CA . PHE A 1 320 ? -24.19093 -9.17123 3.55789 1.000 48.99494 495 PHE A CA 1
ATOM 2515 C C . PHE A 1 320 ? -24.50437 -8.58873 2.18729 1.000 40.63349 495 PHE A C 1
ATOM 2516 O O . PHE A 1 320 ? -24.27565 -9.24141 1.16559 1.000 46.04236 495 PHE A O 1
ATOM 2524 N N . ASN A 1 321 ? -25.01934 -7.35735 2.14661 1.000 37.50135 496 ASN A N 1
ATOM 2525 C CA . ASN A 1 321 ? -25.33463 -6.73387 0.86764 1.000 41.44877 496 ASN A CA 1
ATOM 2526 C C . ASN A 1 321 ? -24.07134 -6.35516 0.11478 1.000 42.82508 496 ASN A C 1
ATOM 2527 O O . ASN A 1 321 ? -24.02757 -6.43904 -1.11437 1.000 42.28507 496 ASN A O 1
ATOM 2532 N N . LYS A 1 322 ? -23.04281 -5.92550 0.84353 1.000 46.03492 497 LYS A N 1
ATOM 2533 C CA . LYS A 1 322 ? -21.79693 -5.50054 0.23041 1.000 39.67270 497 LYS A CA 1
ATOM 2534 C C . LYS A 1 322 ? -21.13072 -6.66224 -0.48329 1.000 46.91696 497 LYS A C 1
ATOM 2535 O O . LYS A 1 322 ? -20.53920 -6.48751 -1.55653 1.000 45.28865 497 LYS A O 1
ATOM 2541 N N . LYS A 1 323 ? -21.26858 -7.86478 0.06812 1.000 52.82453 498 LYS A N 1
ATOM 2542 C CA . LYS A 1 323 ? -20.71085 -9.03190 -0.59059 1.000 47.05451 498 LYS A CA 1
ATOM 2543 C C . LYS A 1 323 ? -21.43539 -9.32964 -1.89035 1.000 40.69447 498 LYS A C 1
ATOM 2544 O O . LYS A 1 323 ? -20.82633 -9.85618 -2.82124 1.000 44.71885 498 LYS A O 1
ATOM 2550 N N . VAL A 1 324 ? -22.71411 -8.96706 -1.99127 1.000 46.01841 499 VAL A N 1
ATOM 2551 C CA . VAL A 1 324 ? -23.47295 -9.26375 -3.20336 1.000 43.15773 499 VAL A CA 1
ATOM 2552 C C . VAL A 1 324 ? -23.14731 -8.27102 -4.31704 1.000 40.35055 499 VAL A C 1
ATOM 2553 O O . VAL A 1 324 ? -23.10356 -8.64367 -5.49350 1.000 43.72489 499 VAL A O 1
ATOM 2557 N N . ILE A 1 325 ? -22.93086 -6.99890 -3.99033 1.000 38.48046 500 ILE A N 1
ATOM 2558 C CA . ILE A 1 325 ? -22.79260 -6.00376 -5.05070 1.000 36.98715 500 ILE A CA 1
ATOM 2559 C C . ILE A 1 325 ? -21.33426 -5.80883 -5.45769 1.000 38.52244 500 ILE A C 1
ATOM 2560 O O . ILE A 1 325 ? -21.06249 -5.50856 -6.61894 1.000 39.36234 500 ILE A O 1
ATOM 2565 N N . ASP A 1 326 ? -20.38978 -5.99052 -4.53125 1.000 42.52940 501 ASP A N 1
ATOM 2566 C CA . ASP A 1 326 ? -18.97085 -5.80995 -4.83282 1.000 42.30923 501 ASP A CA 1
ATOM 2567 C C . ASP A 1 326 ? -18.51530 -6.54381 -6.09040 1.000 45.92075 501 ASP A C 1
ATOM 2568 O O . ASP A 1 326 ? -17.96010 -5.88739 -6.99001 1.000 37.27275 501 ASP A O 1
ATOM 2573 N N . PRO A 1 327 ? -18.75925 -7.85206 -6.25140 1.000 43.24013 502 PRO A N 1
ATOM 2574 C CA . PRO A 1 327 ? -18.21410 -8.56258 -7.42104 1.000 38.95524 502 PRO A CA 1
ATOM 2575 C C . PRO A 1 327 ? -18.78260 -8.11854 -8.74867 1.000 49.94580 502 PRO A C 1
ATOM 2576 O O . PRO A 1 327 ? -18.21184 -8.47452 -9.78953 1.000 47.80359 502 PRO A O 1
ATOM 2580 N N . VAL A 1 328 ? -19.91207 -7.41197 -8.77200 1.000 39.79572 503 VAL A N 1
ATOM 2581 C CA . VAL A 1 328 ? -20.58755 -7.13256 -10.03073 1.000 38.71832 503 VAL A CA 1
ATOM 2582 C C . VAL A 1 328 ? -20.79941 -5.64931 -10.28218 1.000 39.13471 503 VAL A C 1
ATOM 2583 O O . VAL A 1 328 ? -21.22332 -5.28261 -11.38507 1.000 42.79455 503 VAL A O 1
ATOM 2587 N N . ALA A 1 329 ? -20.50939 -4.78054 -9.33355 1.000 35.56093 504 ALA A N 1
ATOM 2588 C CA . ALA A 1 329 ? -20.78798 -3.36602 -9.52690 1.000 33.24227 504 ALA A CA 1
ATOM 2589 C C . ALA A 1 329 ? -19.67776 -2.71426 -10.34575 1.000 35.78063 504 ALA A C 1
ATOM 2590 O O . ALA A 1 329 ? -18.51148 -2.76326 -9.93895 1.000 36.44732 504 ALA A O 1
ATOM 2592 N N . PRO A 1 330 ? -19.98674 -2.09526 -11.48058 1.000 36.42702 505 PRO A N 1
ATOM 2593 C CA . PRO A 1 330 ? -18.94674 -1.40991 -12.25327 1.000 34.11148 505 PRO A CA 1
ATOM 2594 C C . PRO A 1 330 ? -18.35996 -0.22718 -11.50546 1.000 36.63775 505 PRO A C 1
ATOM 2595 O O . PRO A 1 330 ? -19.02599 0.43021 -10.70359 1.000 35.91572 505 PRO A O 1
ATOM 2599 N N . ARG A 1 331 ? -17.08846 0.04750 -11.78950 1.000 35.32242 506 ARG A N 1
ATOM 2600 C CA . ARG A 1 331 ? -16.37390 1.15189 -11.17450 1.000 29.96686 506 ARG A CA 1
ATOM 2601 C C . ARG A 1 331 ? -16.39745 2.36277 -12.09119 1.000 33.36964 506 ARG A C 1
ATOM 2602 O O . ARG A 1 331 ? -16.00887 2.27264 -13.26452 1.000 33.32237 506 ARG A O 1
ATOM 2610 N N . TYR A 1 332 ? -16.84891 3.49238 -11.55473 1.000 29.01863 507 TYR A N 1
ATOM 2611 C CA . TYR A 1 332 ? -16.80836 4.76676 -12.25434 1.000 32.11954 507 TYR A CA 1
ATOM 2612 C C . TYR A 1 332 ? -16.25416 5.83924 -11.31734 1.000 31.69444 507 TYR A C 1
ATOM 2613 O O . TYR A 1 332 ? -15.99950 5.58828 -10.13526 1.000 29.03754 507 TYR A O 1
ATOM 2622 N N . THR A 1 333 ? -16.09650 7.04878 -11.85354 1.000 28.27551 508 THR A N 1
ATOM 2623 C CA . THR A 1 333 ? -15.47309 8.16674 -11.15856 1.000 29.37635 508 THR A CA 1
ATOM 2624 C C . THR A 1 333 ? -16.44436 9.33430 -11.04665 1.000 32.66255 508 THR A C 1
ATOM 2625 O O . THR A 1 333 ? -17.20154 9.63565 -11.98261 1.000 29.84222 508 THR A O 1
ATOM 2629 N N . ALA A 1 334 ? -16.42571 9.98258 -9.89010 1.000 31.85761 509 ALA A N 1
ATOM 2630 C CA . ALA A 1 334 ? -17.13578 11.23307 -9.68343 1.000 33.38190 509 ALA A CA 1
ATOM 2631 C C . ALA A 1 334 ? -16.22634 12.12894 -8.86976 1.000 32.87774 509 ALA A C 1
ATOM 2632 O O . ALA A 1 334 ? -15.58069 11.66565 -7.92793 1.000 34.33567 509 ALA A O 1
ATOM 2634 N N . LEU A 1 335 ? -16.15379 13.39522 -9.24544 1.000 31.65282 510 LEU A N 1
ATOM 2635 C CA . LEU A 1 335 ? -15.30874 14.34578 -8.54658 1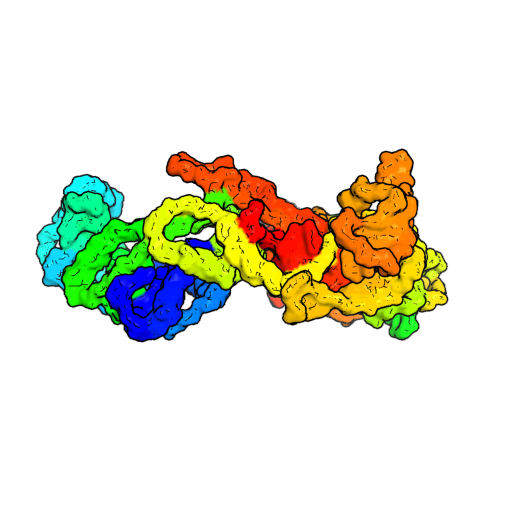.000 31.89744 510 LEU A CA 1
ATOM 2636 C C . LEU A 1 335 ? -16.19944 15.40983 -7.93047 1.000 37.27885 510 LEU A C 1
ATOM 2637 O O . LEU A 1 335 ? -17.22549 15.79077 -8.50970 1.000 34.66793 510 LEU A O 1
ATOM 2642 N N . LEU A 1 336 ? -15.81382 15.85638 -6.73997 1.000 34.68091 511 LEU A N 1
ATOM 2643 C CA . LEU A 1 336 ? -16.57886 16.84365 -6.00054 1.000 34.91516 511 LEU A CA 1
ATOM 2644 C C . LEU A 1 336 ? -16.48922 18.18742 -6.73292 1.000 39.23127 511 LEU A C 1
ATOM 2645 O O . LEU A 1 336 ? -15.41075 18.78860 -6.83633 1.000 41.21091 511 LEU A O 1
ATOM 2650 N N . LYS A 1 337 ? -17.61613 18.64334 -7.28601 1.000 35.84900 512 LYS A N 1
ATOM 2651 C CA . LYS A 1 337 ? -17.58132 19.74069 -8.25482 1.000 43.81548 512 LYS A CA 1
ATOM 2652 C C . LYS A 1 337 ? -16.89821 20.98893 -7.69625 1.000 45.87102 512 LYS A C 1
ATOM 2653 O O . LYS A 1 337 ? -16.09831 21.63465 -8.38909 1.000 43.66035 512 LYS A O 1
ATOM 2659 N N . ASP A 1 338 ? -17.18898 21.32752 -6.44144 1.000 41.14765 513 ASP A N 1
ATOM 2660 C CA . ASP A 1 338 ? -16.76184 22.59963 -5.88056 1.000 43.89704 513 ASP A CA 1
ATOM 2661 C C . ASP A 1 338 ? -15.25967 22.68728 -5.71136 1.000 41.52309 513 ASP A C 1
ATOM 2662 O O . ASP A 1 338 ? -14.70822 23.78661 -5.73899 1.000 43.71503 513 ASP A O 1
ATOM 2667 N N . ALA A 1 339 ? -14.58337 21.56710 -5.49093 1.000 43.09023 514 ALA A N 1
ATOM 2668 C CA . ALA A 1 339 ? -13.19327 21.60248 -5.05473 1.000 40.81149 514 ALA A CA 1
ATOM 2669 C C . ALA A 1 339 ? -12.24087 21.12977 -6.13431 1.000 38.91687 514 ALA A C 1
ATOM 2670 O O . ALA A 1 339 ? -11.04775 20.96299 -5.87744 1.000 42.05756 514 ALA A O 1
ATOM 2672 N N . VAL A 1 340 ? -12.73815 20.92413 -7.34428 1.000 41.42180 515 VAL A N 1
ATOM 2673 C CA . VAL A 1 340 ? -11.94884 20.27690 -8.38140 1.000 38.78654 515 VAL A CA 1
ATOM 2674 C C . VAL A 1 340 ? -10.81312 21.20926 -8.82659 1.000 40.47082 515 VAL A C 1
ATOM 2675 O O . VAL A 1 340 ? -10.93901 22.44083 -8.77866 1.000 36.02094 515 VAL A O 1
ATOM 2679 N N . VAL A 1 341 ? -9.67283 20.62655 -9.19785 1.000 42.91999 516 VAL A N 1
ATOM 2680 C CA . VAL A 1 341 ? -8.46856 21.37525 -9.55193 1.000 39.34838 516 VAL A CA 1
ATOM 2681 C C . VAL A 1 341 ? -8.07098 20.99270 -10.97514 1.000 40.75670 516 VAL A C 1
ATOM 2682 O O . VAL A 1 341 ? -7.88747 19.81481 -11.25823 1.000 40.19745 516 VAL A O 1
ATOM 2686 N N . PRO A 1 342 ? -7.90000 21.95494 -11.88753 1.000 38.72449 517 PRO A N 1
ATOM 2687 C CA . PRO A 1 342 ? -7.53242 21.58798 -13.25854 1.000 38.62645 517 PRO A CA 1
ATOM 2688 C C . PRO A 1 342 ? -6.06229 21.20991 -13.32553 1.000 41.90719 517 PRO A C 1
ATOM 2689 O O . PRO A 1 342 ? -5.22164 21.77596 -12.62093 1.000 42.85273 517 PRO A O 1
ATOM 2693 N N . VAL A 1 343 ? -5.76048 20.22610 -14.16920 1.000 41.15822 518 VAL A N 1
ATOM 2694 C CA . VAL A 1 343 ? -4.41218 19.69102 -14.31930 1.000 44.62769 518 VAL A CA 1
ATOM 2695 C C . VAL A 1 343 ? -4.03025 19.75767 -15.79292 1.000 39.72792 518 VAL A C 1
ATOM 2696 O O . VAL A 1 343 ? -4.82157 19.38306 -16.66150 1.000 38.26589 518 VAL A O 1
ATOM 2700 N N . ASN A 1 344 ? -2.82705 20.24950 -16.07212 1.000 43.78333 519 ASN A N 1
ATOM 2701 C CA . ASN A 1 344 ? -2.31512 20.34165 -17.43203 1.000 44.40996 519 ASN A CA 1
ATOM 2702 C C . ASN A 1 344 ? -1.42585 19.14661 -17.70166 1.000 42.92527 519 ASN A C 1
ATOM 2703 O O . ASN A 1 344 ? -0.43464 18.94391 -16.99778 1.000 43.64582 519 ASN A O 1
ATOM 2708 N N . VAL A 1 345 ? -1.79020 18.35949 -18.70722 1.000 47.20601 520 VAL A N 1
ATOM 2709 C CA . VAL A 1 345 ? -0.98531 17.23431 -19.16746 1.000 45.32050 520 VAL A CA 1
ATOM 2710 C C . VAL A 1 345 ? -0.62285 17.52587 -20.61669 1.000 53.19343 520 VAL A C 1
ATOM 2711 O O . VAL A 1 345 ? -1.17873 16.91205 -21.53987 1.000 52.12172 520 VAL A O 1
ATOM 2715 N N . PRO A 1 346 ? 0.32006 18.43925 -20.85718 1.000 56.54750 521 PRO A N 1
ATOM 2716 C CA . PRO A 1 346 ? 0.47398 18.99129 -22.21529 1.000 56.28364 521 PRO A CA 1
ATOM 2717 C C . PRO A 1 346 ? 0.85159 17.95141 -23.26040 1.000 56.94359 521 PRO A C 1
ATOM 2718 O O . PRO A 1 346 ? 0.42476 18.06334 -24.41820 1.000 58.43072 521 PRO A O 1
ATOM 2722 N N . GLU A 1 347 ? 1.60540 16.92187 -22.88924 1.000 47.30846 522 GLU A N 1
ATOM 2723 C CA . GLU A 1 347 ? 2.02182 15.94621 -23.88831 1.000 55.73857 522 GLU A CA 1
ATOM 2724 C C . GLU A 1 347 ? 0.86681 15.07778 -24.38222 1.000 58.64680 522 GLU A C 1
ATOM 2725 O O . GLU A 1 347 ? 0.90893 14.57320 -25.50912 1.000 57.44480 522 GLU A O 1
ATOM 2731 N N . ALA A 1 348 ? -0.14748 14.86269 -23.55561 1.000 61.07940 523 ALA A N 1
ATOM 2732 C CA . ALA A 1 348 ? -1.18826 13.90141 -23.89004 1.000 56.75963 523 ALA A CA 1
ATOM 2733 C C . ALA A 1 348 ? -2.02853 14.39703 -25.06045 1.000 53.62818 523 ALA A C 1
ATOM 2734 O O . ALA A 1 348 ? -2.31634 15.58992 -25.17391 1.000 61.73730 523 ALA A O 1
ATOM 2736 N N . GLN A 1 349 ? -2.42083 13.47288 -25.93222 1.000 48.86270 524 GLN A N 1
ATOM 2737 C CA . GLN A 1 349 ? -3.36451 13.75350 -27.00321 1.000 56.96237 524 GLN A CA 1
ATOM 2738 C C . GLN A 1 349 ? -4.74737 13.23983 -26.61623 1.000 55.10634 524 GLN A C 1
ATOM 2739 O O . GLN A 1 349 ? -4.88197 12.27127 -25.86399 1.000 54.97350 524 GLN A O 1
ATOM 2745 N N . GLU A 1 350 ? -5.78009 13.90830 -27.12038 1.000 48.08801 525 GLU A N 1
ATOM 2746 C CA . GLU A 1 350 ? -7.12677 13.41042 -26.90319 1.000 51.38481 525 GLU A CA 1
ATOM 2747 C C . GLU A 1 350 ? -7.28702 12.06963 -27.58789 1.000 50.78549 525 GLU A C 1
ATOM 2748 O O . GLU A 1 350 ? -7.09537 11.95374 -28.79829 1.000 50.13877 525 GLU A O 1
ATOM 2754 N N . GLU A 1 351 ? -7.60688 11.05284 -26.80031 1.000 53.86278 526 GLU A N 1
ATOM 2755 C CA . GLU A 1 351 ? -7.92922 9.74163 -27.32730 1.000 48.70464 526 GLU A CA 1
ATOM 2756 C C . GLU A 1 351 ? -8.78757 9.03526 -26.29344 1.000 50.04443 526 GLU A C 1
ATOM 2757 O O . GLU A 1 351 ? -8.98066 9.51974 -25.17349 1.000 46.68668 526 GLU A O 1
ATOM 2763 N N . MET A 1 352 ? -9.28691 7.87138 -26.69038 1.000 47.53546 527 MET A N 1
ATOM 2764 C CA . MET A 1 352 ? -10.16162 7.04699 -25.88494 1.000 45.24504 527 MET A CA 1
ATOM 2765 C C . MET A 1 352 ? -9.62702 5.62272 -25.90660 1.000 45.40223 527 MET A C 1
ATOM 2766 O O . MET A 1 352 ? -9.35994 5.08120 -26.97770 1.000 53.11584 527 MET A O 1
ATOM 2771 N N . LYS A 1 353 ? -9.43922 5.02833 -24.73346 1.000 48.20932 528 LYS A N 1
ATOM 2772 C CA . LYS A 1 353 ? -9.10117 3.61963 -24.61201 1.000 44.09556 528 LYS A CA 1
ATOM 2773 C C . LYS A 1 353 ? -10.16755 2.93140 -23.77297 1.000 43.54485 528 LYS A C 1
ATOM 2774 O O . LYS A 1 353 ? -10.79673 3.55511 -22.91695 1.000 44.03074 528 LYS A O 1
ATOM 2780 N N . GLU A 1 354 ? -10.37343 1.64285 -24.02618 1.000 45.64659 529 GLU A N 1
ATOM 2781 C CA . GLU A 1 354 ? -11.27869 0.83620 -23.22371 1.000 42.85696 529 GLU A CA 1
ATOM 2782 C C . GLU A 1 354 ? -10.51045 0.14033 -22.10703 1.000 48.53821 529 GLU A C 1
ATOM 2783 O O . GLU A 1 354 ? -9.39150 -0.33408 -22.30162 1.000 49.80172 529 GLU A O 1
ATOM 2789 N N . VAL A 1 355 ? -11.13855 0.05969 -20.94260 1.000 47.09147 530 VAL A N 1
ATOM 2790 C CA . VAL A 1 355 ? -10.49610 -0.34395 -19.70307 1.000 43.49538 530 VAL A CA 1
ATOM 2791 C C . VAL A 1 355 ? -11.51519 -1.15036 -18.90319 1.000 42.08586 530 VAL A C 1
ATOM 2792 O O . VAL A 1 355 ? -12.72419 -0.95870 -19.04892 1.000 42.62638 530 VAL A O 1
ATOM 2796 N N . ALA A 1 356 ? -11.02965 -2.09561 -18.09472 1.000 45.37473 531 ALA A N 1
ATOM 2797 C CA . ALA A 1 356 ? -11.92652 -2.92757 -17.29688 1.000 42.89189 531 ALA A CA 1
ATOM 2798 C C . ALA A 1 356 ? -12.84043 -2.06701 -16.41609 1.000 42.19168 531 ALA A C 1
ATOM 2799 O O . ALA A 1 356 ? -12.40639 -1.08645 -15.80382 1.000 37.87773 531 ALA A O 1
ATOM 2801 N N . LYS A 1 357 ? -14.12546 -2.42419 -16.38692 1.000 41.45721 532 LYS A N 1
ATOM 2802 C CA . LYS A 1 357 ? -15.08584 -1.80435 -15.48043 1.000 41.02521 532 LYS A CA 1
ATOM 2803 C C . LYS A 1 357 ? -14.94172 -2.27193 -14.03805 1.000 41.57582 532 LYS A C 1
ATOM 2804 O O . LYS A 1 357 ? -15.39952 -1.56581 -13.13146 1.000 40.10857 532 LYS A O 1
ATOM 2810 N N . HIS A 1 358 ? -14.36004 -3.45684 -13.81012 1.000 42.87546 533 HIS A N 1
ATOM 2811 C CA . HIS A 1 358 ? -14.25897 -4.10136 -12.50972 1.000 39.90461 533 HIS A CA 1
ATOM 2812 C C . HIS A 1 358 ? -12.82554 -4.54496 -12.24192 1.000 43.79430 533 HIS A C 1
ATOM 2813 O O . HIS A 1 358 ? -12.15717 -5.07702 -13.14007 1.000 43.41268 533 HIS A O 1
ATOM 2820 N N . PRO A 1 359 ? -12.34070 -4.37984 -11.00812 1.000 38.14183 534 PRO A N 1
ATOM 2821 C CA . PRO A 1 359 ? -10.93846 -4.67968 -10.70717 1.000 42.34671 534 PRO A CA 1
ATOM 2822 C C . PRO A 1 359 ? -10.63432 -6.14278 -10.46671 1.000 45.32076 534 PRO A C 1
ATOM 2823 O O . PRO A 1 359 ? -9.46971 -6.47194 -10.21901 1.000 49.47237 534 PRO A O 1
ATOM 2827 N N . LYS A 1 360 ? -11.60598 -7.02741 -10.53996 1.000 50.68471 535 LYS A N 1
ATOM 2828 C CA . LYS A 1 360 ? -11.32906 -8.42257 -10.22388 1.000 47.83923 535 LYS A CA 1
ATOM 2829 C C . LYS A 1 360 ? -12.25350 -9.39123 -10.95042 1.000 50.48053 535 LYS A C 1
ATOM 2830 O O . LYS A 1 360 ? -12.10381 -10.59783 -10.76992 1.000 55.37057 535 LYS A O 1
ATOM 2836 N N . ASN A 1 361 ? -13.18918 -8.92367 -11.77729 1.000 48.26145 536 ASN A N 1
ATOM 2837 C CA . ASN A 1 361 ? -14.18418 -9.80099 -12.39763 1.000 49.10216 536 ASN A CA 1
ATOM 2838 C C . ASN A 1 361 ? -14.32504 -9.32317 -13.84574 1.000 52.29561 536 ASN A C 1
ATOM 2839 O O . ASN A 1 361 ? -15.15795 -8.47066 -14.16804 1.000 52.57685 536 ASN A O 1
ATOM 2844 N N . ALA A 1 362 ? -13.51783 -9.90679 -14.72831 1.000 61.06873 537 ALA A N 1
ATOM 2845 C CA . ALA A 1 362 ? -13.50277 -9.52530 -16.13557 1.000 55.52931 537 ALA A CA 1
ATOM 2846 C C . ALA A 1 362 ? -14.86070 -9.67425 -16.81266 1.000 54.24093 537 ALA A C 1
ATOM 2847 O O . ALA A 1 362 ? -15.05425 -9.15009 -17.91697 1.000 55.72487 537 ALA A O 1
ATOM 2849 N N . ASP A 1 363 ? -15.81289 -10.36394 -16.17005 1.000 56.48141 538 ASP A N 1
ATOM 2850 C CA . ASP A 1 363 ? -17.16035 -10.47311 -16.74551 1.000 63.56955 538 ASP A CA 1
ATOM 2851 C C . ASP A 1 363 ? -17.83678 -9.11704 -16.88684 1.000 56.42535 538 ASP A C 1
ATOM 2852 O O . ASP A 1 363 ? -18.60578 -8.90555 -17.82997 1.000 60.58276 538 ASP A O 1
ATOM 2857 N N . VAL A 1 364 ? -17.60807 -8.20631 -15.93839 1.000 53.52288 539 VAL A N 1
ATOM 2858 C CA . VAL A 1 364 ? -18.34399 -6.94891 -15.92553 1.000 48.26540 539 VAL A CA 1
ATOM 2859 C C . VAL A 1 364 ? -18.10559 -6.14465 -17.19598 1.000 54.93997 539 VAL A C 1
ATOM 2860 O O . VAL A 1 364 ? -18.96804 -5.35237 -17.60352 1.000 59.08509 539 VAL A O 1
ATOM 2864 N N . GLY A 1 365 ? -16.97170 -6.35181 -17.85789 1.000 47.34190 540 GLY A N 1
ATOM 2865 C CA . GLY A 1 365 ? -16.72169 -5.73204 -19.13579 1.000 43.27901 540 GLY A CA 1
ATOM 2866 C C . GLY A 1 365 ? -15.83584 -4.50836 -19.05297 1.000 40.82871 540 GLY A C 1
ATOM 2867 O O . GLY A 1 365 ? -15.08822 -4.29788 -18.09634 1.000 49.68696 540 GLY A O 1
ATOM 2868 N N . LEU A 1 366 ? -15.94700 -3.67318 -20.07871 1.000 40.68455 541 LEU A N 1
ATOM 2869 C CA . LEU A 1 366 ? -15.03270 -2.56309 -20.28944 1.000 39.41075 541 LEU A CA 1
ATOM 2870 C C . LEU A 1 366 ? -15.77820 -1.23494 -20.27610 1.000 45.48229 541 LEU A C 1
ATOM 2871 O O . LEU A 1 366 ? -16.96546 -1.16947 -20.61149 1.000 44.04920 541 LEU A O 1
ATOM 2876 N N . LYS A 1 367 ? -15.06489 -0.17006 -19.89455 1.000 38.90303 542 LYS A N 1
ATOM 2877 C CA . LYS A 1 367 ? -15.61980 1.16355 -20.01636 1.000 42.62152 542 LYS A CA 1
ATOM 2878 C C . LYS A 1 367 ? -14.69734 2.00803 -20.88390 1.000 40.76876 542 LYS A C 1
ATOM 2879 O O . LYS A 1 367 ? -13.49524 1.75672 -20.93536 1.000 36.76998 542 LYS A O 1
ATOM 2885 N N . PRO A 1 368 ? -15.23539 2.98641 -21.61203 1.000 43.95577 543 PRO A N 1
ATOM 2886 C CA . PRO A 1 368 ? -14.36350 3.93212 -22.31363 1.000 41.87209 543 PRO A CA 1
ATOM 2887 C C . PRO A 1 368 ? -13.80634 4.93127 -21.31555 1.000 46.34898 543 PRO A C 1
ATOM 2888 O O . PRO A 1 368 ? -14.53987 5.45955 -20.47178 1.000 44.86488 543 PRO A O 1
ATOM 2892 N N . VAL A 1 369 ? -12.49925 5.16291 -21.40223 1.000 38.15240 544 VAL A N 1
ATOM 2893 C CA . VAL A 1 369 ? -11.84497 6.24491 -20.69762 1.000 36.14355 544 VAL A CA 1
ATOM 2894 C C . VAL A 1 369 ? -11.31943 7.21329 -21.74808 1.000 43.26555 544 VAL A C 1
ATOM 2895 O O . VAL A 1 369 ? -10.79562 6.78830 -22.78355 1.000 41.92214 544 VAL A O 1
ATOM 2899 N N . TRP A 1 370 ? -11.48222 8.50713 -21.49140 1.000 39.62019 545 TRP A N 1
ATOM 2900 C CA . TRP A 1 370 ? -11.00029 9.55580 -22.37031 1.000 37.10635 545 TRP A CA 1
ATOM 2901 C C . TRP A 1 370 ? -9.81310 10.23920 -21.71859 1.000 40.68511 545 TRP A C 1
ATOM 2902 O O . TRP A 1 370 ? -9.80937 10.47735 -20.50913 1.000 43.84985 545 TRP A O 1
ATOM 2913 N N . TYR A 1 371 ? -8.78732 10.50117 -22.51512 1.000 39.02989 546 TYR A N 1
ATOM 2914 C CA . TYR A 1 371 ? -7.60236 11.19205 -22.05136 1.000 40.30641 546 TYR A CA 1
ATOM 2915 C C . TYR A 1 371 ? -7.46868 12.49743 -22.80715 1.000 44.61541 546 TYR A C 1
ATOM 2916 O O . TYR A 1 371 ? -8.08727 12.70962 -23.85718 1.000 45.72964 546 TYR A O 1
ATOM 2925 N N . GLY A 1 372 ? -6.62198 13.36033 -22.27579 1.000 38.61610 547 GLY A N 1
ATOM 2926 C CA . GLY A 1 372 ? -6.39129 14.63159 -22.91664 1.000 42.77191 547 GLY A CA 1
ATOM 2927 C C . GLY A 1 372 ? -5.55314 15.49936 -22.01892 1.000 46.24227 547 GLY A C 1
ATOM 2928 O O . GLY A 1 372 ? -5.24040 15.14200 -20.87645 1.000 48.37519 547 GLY A O 1
ATOM 2929 N N . SER A 1 373 ? -5.19642 16.65402 -22.56835 1.000 46.86844 548 SER A N 1
ATOM 2930 C CA . SER A 1 373 ? -4.28448 17.57882 -21.92207 1.000 45.74734 548 SER A CA 1
ATOM 2931 C C . SER A 1 373 ? -4.94331 18.37366 -20.81160 1.000 48.20875 548 SER A C 1
ATOM 2932 O O . SER A 1 373 ? -4.23597 18.95800 -19.98288 1.000 52.73330 548 SER A O 1
ATOM 2935 N N . LYS A 1 374 ? -6.26798 18.41601 -20.78360 1.000 45.61271 549 LYS A N 1
ATOM 2936 C CA . LYS A 1 374 ? -7.02721 19.16200 -19.79008 1.000 48.07819 549 LYS A CA 1
ATOM 2937 C C . LYS A 1 374 ? -7.75497 18.13160 -18.92953 1.000 44.20874 549 LYS A C 1
ATOM 2938 O O . LYS A 1 374 ? -8.60465 17.38795 -19.42304 1.000 42.24068 549 LYS A O 1
ATOM 2944 N N . VAL A 1 375 ? -7.38374 18.06361 -17.65330 1.000 47.41156 550 VAL A N 1
ATOM 2945 C CA . VAL A 1 375 ? -7.84343 17.02780 -16.73510 1.000 42.29342 550 VAL A CA 1
ATOM 2946 C C . VAL A 1 375 ? -8.19644 17.68835 -15.40646 1.000 39.61142 550 VAL A C 1
ATOM 2947 O O . VAL A 1 375 ? -7.69498 18.76894 -15.07644 1.000 38.74188 550 VAL A O 1
ATOM 2951 N N . LEU A 1 376 ? -9.09302 17.05117 -14.65378 1.000 39.99792 551 LEU A N 1
ATOM 2952 C CA . LEU A 1 376 ? -9.52013 17.52921 -13.34133 1.000 35.63914 551 LEU A CA 1
ATOM 2953 C C . LEU A 1 376 ? -9.26386 16.45813 -12.29490 1.000 35.10783 551 LEU A C 1
ATOM 2954 O O . LEU A 1 376 ? -9.47950 15.27290 -12.54942 1.000 36.32315 551 LEU A O 1
ATOM 2959 N N . ILE A 1 377 ? -8.83127 16.87489 -11.10525 1.000 37.22581 552 ILE A N 1
ATOM 2960 C CA . ILE A 1 377 ? -8.62242 15.96324 -9.98806 1.000 34.45497 552 ILE A CA 1
ATOM 2961 C C . ILE A 1 377 ? -9.28689 16.56837 -8.75646 1.000 37.76611 552 ILE A C 1
ATOM 2962 O O . ILE A 1 377 ? -9.68238 17.73573 -8.74188 1.000 36.41193 552 ILE A O 1
ATOM 2967 N N . GLU A 1 378 ? -9.42482 15.75086 -7.72402 1.000 37.37798 553 GLU A N 1
ATOM 2968 C CA . GLU A 1 378 ? -10.04572 16.23055 -6.49806 1.000 35.09176 553 GLU A CA 1
ATOM 2969 C C . GLU A 1 378 ? -9.14988 17.26931 -5.84781 1.000 38.37518 553 GLU A C 1
ATOM 2970 O O . GLU A 1 378 ? -7.92173 17.12530 -5.81800 1.000 42.46209 553 GLU A O 1
ATOM 2976 N N . GLY A 1 379 ? -9.76860 18.32276 -5.32749 1.000 37.00156 554 GLY A N 1
ATOM 2977 C CA . GLY A 1 379 ? -9.03402 19.24940 -4.48797 1.000 40.57316 554 GLY A CA 1
ATOM 2978 C C . GLY A 1 379 ? -8.41644 18.58096 -3.27434 1.000 45.96976 554 GLY A C 1
ATOM 2979 O O . GLY A 1 379 ? -7.29381 18.90458 -2.88209 1.000 49.53589 554 GLY A O 1
ATOM 2980 N N . ALA A 1 380 ? -9.13016 17.63589 -2.66308 1.000 40.33080 555 ALA A N 1
ATOM 2981 C CA . ALA A 1 380 ? -8.55989 16.97250 -1.50007 1.000 39.84797 555 ALA A CA 1
ATOM 2982 C C . ALA A 1 380 ? -7.26492 16.25955 -1.86518 1.000 45.88663 555 ALA A C 1
ATOM 2983 O O . ALA A 1 380 ? -6.30715 16.26411 -1.08806 1.000 49.81787 555 ALA A O 1
ATOM 2985 N N . ASP A 1 381 ? -7.20912 15.66443 -3.05744 1.000 43.75365 556 ASP A N 1
ATOM 2986 C CA . ASP A 1 381 ? -5.98696 15.00981 -3.49956 1.000 40.72842 556 ASP A CA 1
ATOM 2987 C C . ASP A 1 381 ? -4.92910 16.02339 -3.89453 1.000 45.29010 556 ASP A C 1
ATOM 2988 O O . ASP A 1 381 ? -3.73990 15.81650 -3.63327 1.000 46.64240 556 ASP A O 1
ATOM 2993 N N . ALA A 1 382 ? -5.34173 17.09632 -4.57435 1.000 43.88496 557 ALA A N 1
ATOM 2994 C CA . ALA A 1 382 ? -4.40820 18.12765 -4.99701 1.000 43.85236 557 ALA A CA 1
ATOM 2995 C C . ALA A 1 382 ? -3.56196 18.61347 -3.82576 1.000 51.53847 557 ALA A C 1
ATOM 2996 O O . ALA A 1 382 ? -2.33462 18.72954 -3.93049 1.000 48.57381 557 ALA A O 1
ATOM 2998 N N . GLU A 1 383 ? -4.20215 18.86197 -2.68348 1.000 50.86951 558 GLU A N 1
ATOM 2999 C CA . GLU A 1 383 ? -3.50611 19.48719 -1.56961 1.000 55.72424 558 GLU A CA 1
ATOM 3000 C C . GLU A 1 383 ? -2.51123 18.54887 -0.90498 1.000 53.47181 558 GLU A C 1
ATOM 3001 O O . GLU A 1 383 ? -1.70385 19.00742 -0.09641 1.000 63.03425 558 GLU A O 1
ATOM 3007 N N . THR A 1 384 ? -2.51513 17.26875 -1.25532 1.000 51.76125 559 THR A N 1
ATOM 3008 C CA . THR A 1 384 ? -1.55481 16.31246 -0.72567 1.000 50.37519 559 THR A CA 1
ATOM 3009 C C . THR A 1 384 ? -0.39319 16.04948 -1.66902 1.000 49.94609 559 THR A C 1
ATOM 3010 O O . THR A 1 384 ? 0.43289 15.18803 -1.37016 1.000 48.94766 559 THR A O 1
ATOM 3014 N N . LEU A 1 385 ? -0.33377 16.71280 -2.81657 1.000 51.48640 560 LEU A N 1
ATOM 3015 C CA . LEU A 1 385 ? 0.72366 16.42453 -3.77395 1.000 51.54608 560 LEU A CA 1
ATOM 3016 C C . LEU A 1 385 ? 1.91095 17.32972 -3.52041 1.000 52.87933 560 LEU A C 1
ATOM 3017 O O . LEU A 1 385 ? 1.78130 18.43230 -2.98847 1.000 56.74674 560 LEU A O 1
ATOM 3022 N N . THR A 1 386 ? 3.07746 16.86009 -3.93523 1.000 54.53313 561 THR A N 1
ATOM 3023 C CA . THR A 1 386 ? 4.30574 17.63016 -3.83963 1.000 54.77689 561 THR A CA 1
ATOM 3024 C C . THR A 1 386 ? 4.90718 17.72636 -5.22967 1.000 49.57385 561 THR A C 1
ATOM 3025 O O . THR A 1 386 ? 4.62401 16.88899 -6.09472 1.000 52.92082 561 THR A O 1
ATOM 3029 N N . GLU A 1 387 ? 5.71473 18.75949 -5.45648 1.000 51.73861 562 GLU A N 1
ATOM 3030 C CA . GLU A 1 387 ? 6.33517 18.89966 -6.76808 1.000 57.81882 562 GLU A CA 1
ATOM 3031 C C . GLU A 1 387 ? 7.37834 17.79747 -6.96703 1.000 51.83992 562 GLU A C 1
ATOM 3032 O O . GLU A 1 387 ? 8.00643 17.31889 -6.01753 1.000 50.69370 562 GLU A O 1
ATOM 3038 N N . GLY A 1 388 ? 7.50149 17.33956 -8.20722 1.000 48.04034 563 GLY A N 1
ATOM 3039 C CA . GLY A 1 388 ? 8.37649 16.22086 -8.49740 1.000 47.97316 563 GLY A CA 1
ATOM 3040 C C . GLY A 1 388 ? 7.89563 14.87336 -8.01237 1.000 47.50309 563 GLY A C 1
ATOM 3041 O O . GLY A 1 388 ? 8.66556 13.91154 -8.02162 1.000 49.10479 563 GLY A O 1
ATOM 3042 N N . GLU A 1 389 ? 6.64918 14.76334 -7.58912 1.000 49.64608 564 GLU A N 1
ATOM 3043 C CA . GLU A 1 389 ? 6.10699 13.49139 -7.14869 1.000 42.19804 564 GLU A CA 1
ATOM 3044 C C . GLU A 1 389 ? 5.55603 12.72898 -8.34798 1.000 44.58196 564 GLU A C 1
ATOM 3045 O O . GLU A 1 389 ? 4.93007 13.31605 -9.24134 1.000 40.24222 564 GLU A O 1
ATOM 3051 N N . VAL A 1 390 ? 5.83656 11.42787 -8.39445 1.000 41.70278 565 VAL A N 1
ATOM 3052 C CA . VAL A 1 390 ? 5.25805 10.56130 -9.41251 1.000 43.30694 565 VAL A CA 1
ATOM 3053 C C . VAL A 1 390 ? 3.91156 10.07469 -8.90882 1.000 42.84545 565 VAL A C 1
ATOM 3054 O O . VAL A 1 390 ? 3.84205 9.34785 -7.91083 1.000 41.48744 565 VAL A O 1
ATOM 3058 N N . VAL A 1 391 ? 2.84442 10.45193 -9.60459 1.000 37.54333 566 VAL A N 1
ATOM 3059 C CA . VAL A 1 391 ? 1.48687 10.11839 -9.18366 1.000 43.75265 566 VAL A CA 1
ATOM 3060 C C . VAL A 1 391 ? 0.86158 9.23408 -10.24315 1.000 37.66866 566 VAL A C 1
ATOM 3061 O O . VAL A 1 391 ? 0.96092 9.52719 -11.43823 1.000 39.48619 566 VAL A O 1
ATOM 3065 N N . THR A 1 392 ? 0.21251 8.16407 -9.80930 1.000 37.82393 567 THR A N 1
ATOM 3066 C CA . THR A 1 392 ? -0.51599 7.29201 -10.71988 1.000 36.38434 567 THR A CA 1
ATOM 3067 C C . THR A 1 392 ? -1.92359 7.84453 -10.93471 1.000 41.13013 567 THR A C 1
ATOM 3068 O O . THR A 1 392 ? -2.74690 7.88628 -10.00270 1.000 34.74675 567 THR A O 1
ATOM 3072 N N . PHE A 1 393 ? -2.20081 8.28723 -12.15501 1.000 36.96867 568 PHE A N 1
ATOM 3073 C CA . PHE A 1 393 ? -3.57298 8.59747 -12.51060 1.000 34.46655 568 PHE A CA 1
ATOM 3074 C C . PHE A 1 393 ? -4.23674 7.29035 -12.89001 1.000 36.95237 568 PHE A C 1
ATOM 3075 O O . PHE A 1 393 ? -3.78352 6.60416 -13.81608 1.000 36.28169 568 PHE A O 1
ATOM 3083 N N . ILE A 1 394 ? -5.28101 6.92678 -12.14065 1.000 34.82650 569 ILE A N 1
ATOM 3084 C CA . ILE A 1 394 ? -5.89220 5.61546 -12.30195 1.000 35.26599 569 ILE A CA 1
ATOM 3085 C C . ILE A 1 394 ? -6.38362 5.42090 -13.73071 1.000 35.58547 569 ILE A C 1
ATOM 3086 O O . ILE A 1 394 ? -6.93719 6.33630 -14.35148 1.000 39.09506 569 ILE A O 1
ATOM 3091 N N . ASN A 1 395 ? -6.12881 4.22861 -14.27371 1.000 33.10955 570 ASN A N 1
ATOM 3092 C CA . ASN A 1 395 ? -6.44544 3.82334 -15.63683 1.000 40.50242 570 ASN A CA 1
ATOM 3093 C C . ASN A 1 395 ? -5.63426 4.59185 -16.68253 1.000 38.00987 570 ASN A C 1
ATOM 3094 O O . ASN A 1 395 ? -5.88775 4.45766 -17.88360 1.000 36.08857 570 ASN A O 1
ATOM 3099 N N . TRP A 1 396 ? -4.62264 5.34906 -16.26446 1.000 35.37081 571 TRP A N 1
ATOM 3100 C CA . TRP A 1 396 ? -3.77491 6.09018 -17.19428 1.000 37.09292 571 TRP A CA 1
ATOM 3101 C C . TRP A 1 396 ? -2.32488 5.66037 -17.04270 1.000 34.30121 571 TRP A C 1
ATOM 3102 O O . TRP A 1 396 ? -1.78197 5.02205 -17.94086 1.000 43.10888 571 TRP A O 1
ATOM 3113 N N . GLY A 1 397 ? -1.68575 5.98907 -15.94488 1.000 37.77406 572 GLY A N 1
ATOM 3114 C CA . GLY A 1 397 ? -0.31611 5.59886 -15.70315 1.000 31.91502 572 GLY A CA 1
ATOM 3115 C C . GLY A 1 397 ? 0.33082 6.65291 -14.84499 1.000 37.08383 572 GLY A C 1
ATOM 3116 O O . GLY A 1 397 ? -0.36389 7.47402 -14.25663 1.000 37.82157 572 GLY A O 1
ATOM 3117 N N . ASN A 1 398 ? 1.66864 6.64767 -14.81730 1.000 38.35169 573 ASN A N 1
ATOM 3118 C CA . ASN A 1 398 ? 2.39945 7.50601 -13.89681 1.000 33.37928 573 ASN A CA 1
ATOM 3119 C C . ASN A 1 398 ? 2.64466 8.86320 -14.51682 1.000 36.33442 573 ASN A C 1
ATOM 3120 O O . ASN A 1 398 ? 2.99732 8.97282 -15.69421 1.000 39.71257 573 ASN A O 1
ATOM 3125 N N . ILE A 1 399 ? 2.42344 9.89021 -13.72808 1.000 35.97253 574 ILE A N 1
ATOM 3126 C CA . ILE A 1 399 ? 2.47743 11.25613 -14.19782 1.000 38.73027 574 ILE A CA 1
ATOM 3127 C C . ILE A 1 399 ? 3.26914 12.03158 -13.16819 1.000 40.44119 574 ILE A C 1
ATOM 3128 O O . ILE A 1 399 ? 3.10418 11.81573 -11.96496 1.000 45.44014 574 ILE A O 1
ATOM 3133 N N . ILE A 1 400 ? 4.19151 12.86312 -13.62614 1.000 40.82427 575 ILE A N 1
ATOM 3134 C CA . ILE A 1 400 ? 5.05920 13.59518 -12.71552 1.000 45.89522 575 ILE A CA 1
ATOM 3135 C C . ILE A 1 400 ? 4.44739 14.96840 -12.47861 1.000 40.67979 575 ILE A C 1
ATOM 3136 O O . ILE A 1 400 ? 4.14520 15.68952 -13.43445 1.000 43.50390 575 ILE A O 1
ATOM 3141 N N . ILE A 1 401 ? 4.23749 15.31355 -11.20925 1.000 39.90356 576 ILE A N 1
ATOM 3142 C CA . ILE A 1 401 ? 3.80568 16.65601 -10.82707 1.000 47.57599 576 ILE A CA 1
ATOM 3143 C C . ILE A 1 401 ? 4.98697 17.60925 -10.97613 1.000 50.06175 576 ILE A C 1
ATOM 3144 O O . ILE A 1 401 ? 6.02721 17.44944 -10.32745 1.000 53.70648 576 ILE A O 1
ATOM 3149 N N . THR A 1 402 ? 4.84039 18.62312 -11.80882 1.000 48.62073 577 THR A N 1
ATOM 3150 C CA . THR A 1 402 ? 5.97495 19.52630 -11.93178 1.000 46.61488 577 THR A CA 1
ATOM 3151 C C . THR A 1 402 ? 5.74004 20.82099 -11.15746 1.000 54.82011 577 THR A C 1
ATOM 3152 O O . THR A 1 402 ? 6.44904 21.09465 -10.18678 1.000 66.62364 577 THR A O 1
ATOM 3156 N N . LYS A 1 403 ? 4.73982 21.60620 -11.53016 1.000 52.38055 578 LYS A N 1
ATOM 3157 C CA . LYS A 1 403 ? 4.41826 22.83561 -10.81954 1.000 52.85395 578 LYS A CA 1
ATOM 3158 C C . LYS A 1 403 ? 3.04951 22.74761 -10.15143 1.000 50.39980 578 LYS A C 1
ATOM 3159 O O . LYS A 1 403 ? 2.06365 22.31301 -10.76443 1.000 50.50654 578 LYS A O 1
ATOM 3165 N N . LEU A 1 404 ? 3.00034 23.17403 -8.89417 1.000 53.39029 579 LEU A N 1
ATOM 3166 C CA . LEU A 1 404 ? 1.75483 23.45098 -8.19251 1.000 51.43880 579 LEU A CA 1
ATOM 3167 C C . LEU A 1 404 ? 1.55003 24.95894 -8.20552 1.000 56.96427 579 LEU A C 1
ATOM 3168 O O . LEU A 1 404 ? 2.22473 25.68126 -7.46679 1.000 64.03353 579 LEU A O 1
ATOM 3173 N N . ASN A 1 405 ? 0.62672 25.43757 -9.04008 1.000 54.45608 580 ASN A N 1
ATOM 3174 C CA . ASN A 1 405 ? 0.33467 26.86348 -9.12648 1.000 50.66765 580 ASN A CA 1
ATOM 3175 C C . ASN A 1 405 ? -0.71639 27.25182 -8.10392 1.000 48.64167 580 ASN A C 1
ATOM 3176 O O . ASN A 1 405 ? -1.80343 26.67379 -8.07095 1.000 56.87259 580 ASN A O 1
ATOM 3181 N N . ARG A 1 406 ? -0.39648 28.24597 -7.28729 1.000 55.19752 581 ARG A N 1
ATOM 3182 C CA . ARG A 1 406 ? -1.29559 28.75634 -6.26785 1.000 57.65524 581 ARG A CA 1
ATOM 3183 C C . ARG A 1 406 ? -1.61005 30.21976 -6.54203 1.000 56.00112 581 ARG A C 1
ATOM 3184 O O . ARG A 1 406 ? -0.93239 30.88205 -7.32735 1.000 61.42318 581 ARG A O 1
ATOM 3192 N N . ASN A 1 407 ? -2.66032 30.71555 -5.89578 1.000 59.34464 582 ASN A N 1
ATOM 3193 C CA . ASN A 1 407 ? -3.06003 32.10773 -6.03942 1.000 63.58707 582 ASN A CA 1
ATOM 3194 C C . ASN A 1 407 ? -2.46290 32.90834 -4.88017 1.000 65.74490 582 ASN A C 1
ATOM 3195 O O . ASN A 1 407 ? -1.58035 32.42020 -4.16938 1.000 63.17394 582 ASN A O 1
ATOM 3200 N N . SER A 1 408 ? -2.95179 34.13448 -4.66685 1.000 69.51114 583 SER A N 1
ATOM 3201 C CA . SER A 1 408 ? -2.40475 34.99869 -3.62747 1.000 66.40979 583 SER A CA 1
ATOM 3202 C C . SER A 1 408 ? -2.68095 34.47139 -2.23093 1.000 66.60624 583 SER A C 1
ATOM 3203 O O . SER A 1 408 ? -2.01485 34.89775 -1.28298 1.000 71.66920 583 SER A O 1
ATOM 3206 N N . SER A 1 409 ? -3.63693 33.55414 -2.07894 1.000 64.08984 584 SER A N 1
ATOM 3207 C CA . SER A 1 409 ? -3.97128 33.01288 -0.76965 1.000 66.45998 584 SER A CA 1
ATOM 3208 C C . SER A 1 409 ? -3.27677 31.69944 -0.45717 1.000 59.34424 584 SER A C 1
ATOM 3209 O O . SER A 1 409 ? -3.41016 31.20476 0.66597 1.000 64.39092 584 SER A O 1
ATOM 3212 N N . GLY A 1 410 ? -2.54269 31.12678 -1.40136 1.000 58.82786 585 GLY A N 1
ATOM 3213 C CA . GLY A 1 410 ? -1.92043 29.83654 -1.17623 1.000 64.74216 585 GLY A CA 1
ATOM 3214 C C . GLY A 1 410 ? -2.78503 28.64773 -1.52867 1.000 62.76198 585 GLY A C 1
ATOM 3215 O O . GLY A 1 410 ? -2.49992 27.53189 -1.07600 1.000 63.97364 585 GLY A O 1
ATOM 3216 N N . LYS A 1 411 ? -3.84065 28.85403 -2.30738 1.000 57.34258 586 LYS A N 1
ATOM 3217 C CA . LYS A 1 411 ? -4.70582 27.77657 -2.74866 1.000 61.14388 586 LYS A CA 1
ATOM 3218 C C . LYS A 1 411 ? -4.20679 27.26392 -4.09286 1.000 56.75861 586 LYS A C 1
ATOM 3219 O O . LYS A 1 411 ? -3.95693 28.05599 -5.00316 1.000 56.15503 586 LYS A O 1
ATOM 3225 N N . ILE A 1 412 ? -4.04377 25.94533 -4.21235 1.000 54.99920 587 ILE A N 1
ATOM 3226 C CA . ILE A 1 412 ? -3.73701 25.37821 -5.51817 1.000 48.82189 587 ILE A CA 1
ATOM 3227 C C . ILE A 1 412 ? -4.87993 25.71422 -6.44894 1.000 48.48569 587 ILE A C 1
ATOM 3228 O O . ILE A 1 412 ? -6.04272 25.41908 -6.15430 1.000 56.89861 587 ILE A O 1
ATOM 3233 N N . VAL A 1 413 ? -4.56348 26.36091 -7.56301 1.000 52.87904 588 VAL A N 1
ATOM 3234 C CA . VAL A 1 413 ? -5.55943 26.65883 -8.58394 1.000 48.24353 588 VAL A CA 1
ATOM 3235 C C . VAL A 1 413 ? -5.26508 25.96359 -9.89479 1.000 43.08564 588 VAL A C 1
ATOM 3236 O O . VAL A 1 413 ? -6.05918 26.08464 -10.83466 1.000 54.06774 588 VAL A O 1
ATOM 3240 N N . SER A 1 414 ? -4.15623 25.25286 -9.99658 1.000 46.23207 589 SER A N 1
ATOM 3241 C CA . SER A 1 414 ? -3.68399 24.75064 -11.27102 1.000 49.08044 589 SER A CA 1
ATOM 3242 C C . SER A 1 414 ? -2.53100 23.80866 -10.97288 1.000 46.34388 589 SER A C 1
ATOM 3243 O O . SER A 1 414 ? -1.81088 24.00420 -9.99396 1.000 49.91756 589 SER A O 1
ATOM 3246 N N . ILE A 1 415 ? -2.38750 22.76748 -11.78861 1.000 39.39740 590 ILE A N 1
ATOM 3247 C CA . ILE A 1 415 ? -1.30059 21.81320 -11.63141 1.000 40.43545 590 ILE A CA 1
ATOM 3248 C C . ILE A 1 415 ? -0.74684 21.49472 -13.00775 1.000 47.73527 590 ILE A C 1
ATOM 3249 O O . ILE A 1 415 ? -1.50929 21.16123 -13.92213 1.000 44.73915 590 ILE A O 1
ATOM 3254 N N . ASP A 1 416 ? 0.57617 21.59888 -13.15138 1.000 44.10324 591 ASP A N 1
ATOM 3255 C CA . ASP A 1 416 ? 1.28866 21.21331 -14.36341 1.000 48.80344 591 ASP A CA 1
ATOM 3256 C C . ASP A 1 416 ? 1.97883 19.87207 -14.16479 1.000 44.36400 591 ASP A C 1
ATOM 3257 O O . ASP A 1 416 ? 2.47039 19.55808 -13.07937 1.000 45.41379 591 ASP A O 1
ATOM 3262 N N . THR A 1 417 ? 2.03200 19.08829 -15.23313 1.000 45.34504 592 THR A N 1
ATOM 3263 C CA . THR A 1 417 ? 2.51215 17.71882 -15.13999 1.000 50.09878 592 THR A CA 1
ATOM 3264 C C . THR A 1 417 ? 3.36922 17.36734 -16.34984 1.000 52.31958 592 THR A C 1
ATOM 3265 O O . THR A 1 417 ? 3.29881 18.00441 -17.40829 1.000 48.41052 592 THR A O 1
ATOM 3269 N N . LYS A 1 418 ? 4.14047 16.29171 -16.17593 1.000 48.35317 593 LYS A N 1
ATOM 3270 C CA . LYS A 1 418 ? 4.88110 15.63534 -17.24122 1.000 50.62910 593 LYS A CA 1
ATOM 3271 C C . LYS A 1 418 ? 4.46835 14.17214 -17.25958 1.000 47.74755 593 LYS A C 1
ATOM 3272 O O . LYS A 1 418 ? 4.38650 13.52553 -16.20623 1.000 46.21393 593 LYS A O 1
ATOM 3278 N N . LEU A 1 419 ? 4.19942 13.65715 -18.45002 1.000 51.60723 594 LEU A N 1
ATOM 3279 C CA . LEU A 1 419 ? 3.85364 12.25111 -18.57951 1.000 50.25154 594 LEU A CA 1
ATOM 3280 C C . LEU A 1 419 ? 5.06446 11.40715 -18.23573 1.000 47.55677 594 LEU A C 1
ATOM 3281 O O . LEU A 1 419 ? 6.19642 11.77843 -18.55091 1.000 51.39517 594 LEU A O 1
ATOM 3286 N N . ASN A 1 420 ? 4.81711 10.26528 -17.60000 1.000 38.68459 595 ASN A N 1
ATOM 3287 C CA . ASN A 1 420 ? 5.85097 9.35383 -17.13784 1.000 37.70908 595 ASN A CA 1
ATOM 3288 C C . ASN A 1 420 ? 5.38447 7.92282 -17.38446 1.000 38.43095 595 ASN A C 1
ATOM 3289 O O . ASN A 1 420 ? 5.55594 7.02488 -16.55147 1.000 39.80532 595 ASN A O 1
ATOM 3294 N N . LEU A 1 421 ? 4.80430 7.69371 -18.56362 1.000 42.49805 596 LEU A N 1
ATOM 3295 C CA . LEU A 1 421 ? 4.08143 6.45246 -18.82467 1.000 44.28525 596 LEU A CA 1
ATOM 3296 C C . LEU A 1 421 ? 5.00465 5.24983 -19.02165 1.000 42.97191 596 LEU A C 1
ATOM 3297 O O . LEU A 1 421 ? 4.55637 4.11464 -18.84184 1.000 42.92605 596 LEU A O 1
ATOM 3302 N N . ASP A 1 422 ? 6.27783 5.45304 -19.36583 1.000 44.95771 597 ASP A N 1
ATOM 3303 C CA . ASP A 1 422 ? 7.20392 4.32114 -19.38101 1.000 42.90790 597 ASP A CA 1
ATOM 3304 C C . ASP A 1 422 ? 7.58166 3.87042 -17.97517 1.000 45.52329 597 ASP A C 1
ATOM 3305 O O . ASP A 1 422 ? 8.15881 2.78925 -17.81617 1.000 44.90530 597 ASP A O 1
ATOM 3310 N N . ASN A 1 423 ? 7.30452 4.67846 -16.95356 1.000 40.90997 598 ASN A N 1
ATOM 3311 C CA . ASN A 1 423 ? 7.53796 4.24473 -15.58030 1.000 37.74762 598 ASN A CA 1
ATOM 3312 C C . ASN A 1 423 ? 6.33499 3.41957 -15.15924 1.000 39.45507 598 ASN A C 1
ATOM 3313 O O . ASN A 1 423 ? 5.24675 3.96932 -14.97456 1.000 39.00153 598 ASN A O 1
ATOM 3318 N N . LYS A 1 424 ? 6.51831 2.09828 -15.06056 1.000 41.32899 599 LYS A N 1
ATOM 3319 C CA . LYS A 1 424 ? 5.46817 1.15717 -14.68074 1.000 37.68098 599 LYS A CA 1
ATOM 3320 C C . LYS A 1 424 ? 5.60844 0.70371 -13.23432 1.000 40.95036 599 LYS A C 1
ATOM 3321 O O . LYS A 1 424 ? 5.28350 -0.44412 -12.89296 1.000 41.78708 599 LYS A O 1
ATOM 3327 N N . ASP A 1 425 ? 6.09932 1.57683 -12.36840 1.000 43.91690 600 ASP A N 1
ATOM 3328 C CA . ASP A 1 425 ? 6.20117 1.24076 -10.96330 1.000 38.93252 600 ASP A CA 1
ATOM 3329 C C . ASP A 1 425 ? 4.96542 1.75271 -10.24543 1.000 38.55506 600 ASP A C 1
ATOM 3330 O O . ASP A 1 425 ? 4.72484 2.96320 -10.19499 1.000 42.19570 600 ASP A O 1
ATOM 3335 N N . PHE A 1 426 ? 4.19098 0.83904 -9.67562 1.000 39.05112 601 PHE A N 1
ATOM 3336 C CA . PHE A 1 426 ? 2.94691 1.21725 -9.01527 1.000 44.44119 601 PHE A CA 1
ATOM 3337 C C . PHE A 1 426 ? 2.94409 0.86303 -7.53765 1.000 43.16246 601 PHE A C 1
ATOM 3338 O O . PHE A 1 426 ? 1.86779 0.77783 -6.94016 1.000 43.99446 601 PHE A O 1
ATOM 3346 N N . LYS A 1 427 ? 4.11531 0.67977 -6.91876 1.000 41.93080 602 LYS A N 1
ATOM 3347 C CA . LYS A 1 427 ? 4.08768 0.15914 -5.55669 1.000 48.03903 602 LYS A CA 1
ATOM 3348 C C . LYS A 1 427 ? 3.73456 1.24029 -4.53279 1.000 50.05707 602 LYS A C 1
ATOM 3349 O O . LYS A 1 427 ? 2.82503 1.05772 -3.72125 1.000 56.04914 602 LYS A O 1
ATOM 3355 N N . LYS A 1 428 ? 4.42560 2.36937 -4.54651 1.000 49.38251 603 LYS A N 1
ATOM 3356 C CA . LYS A 1 428 ? 4.24771 3.36996 -3.50479 1.000 51.24716 603 LYS A CA 1
ATOM 3357 C C . LYS A 1 428 ? 3.59406 4.65835 -4.00381 1.000 47.99527 603 LYS A C 1
ATOM 3358 O O . LYS A 1 428 ? 3.38741 5.58294 -3.21021 1.000 55.91041 603 LYS A O 1
ATOM 3364 N N . THR A 1 429 ? 3.25854 4.74687 -5.28176 1.000 41.54733 604 THR A N 1
ATOM 3365 C CA . THR A 1 429 ? 2.64760 5.95517 -5.81410 1.000 43.02297 604 THR A CA 1
ATOM 3366 C C . THR A 1 429 ? 1.25572 6.18270 -5.23237 1.000 41.69975 604 THR A C 1
ATOM 3367 O O . THR A 1 429 ? 0.48261 5.24701 -5.00136 1.000 36.00791 604 THR A O 1
ATOM 3371 N N . THR A 1 430 ? 0.92133 7.43952 -5.03056 1.000 39.83228 605 THR A N 1
ATOM 3372 C CA . THR A 1 430 ? -0.45934 7.76085 -4.75044 1.000 43.75342 605 THR A CA 1
ATOM 3373 C C . THR A 1 430 ? -1.26675 7.54453 -6.02651 1.000 39.74008 605 THR A C 1
ATOM 3374 O O . THR A 1 430 ? -0.80697 7.86610 -7.12658 1.000 37.55557 605 THR A O 1
ATOM 3378 N N . LYS A 1 431 ? -2.43154 6.91455 -5.88101 1.000 36.18645 606 LYS A N 1
ATOM 3379 C CA . LYS A 1 431 ? -3.30720 6.57607 -6.99665 1.000 42.77007 606 LYS A CA 1
ATOM 3380 C C . LYS A 1 431 ? -4.56694 7.41284 -6.87187 1.000 38.43821 606 LYS A C 1
ATOM 3381 O O . LYS A 1 431 ? -5.34351 7.23964 -5.92785 1.000 44.93557 606 LYS A O 1
ATOM 3387 N N . ILE A 1 432 ? -4.74629 8.33835 -7.79802 1.000 34.59843 607 ILE A N 1
ATOM 3388 C CA . ILE A 1 432 ? -5.82744 9.30087 -7.69058 1.000 40.72900 607 ILE A CA 1
ATOM 3389 C C . ILE A 1 432 ? -6.79984 9.12454 -8.84679 1.000 37.52784 607 ILE A C 1
ATOM 3390 O O . ILE A 1 432 ? -6.45293 8.62900 -9.92597 1.000 35.26244 607 IL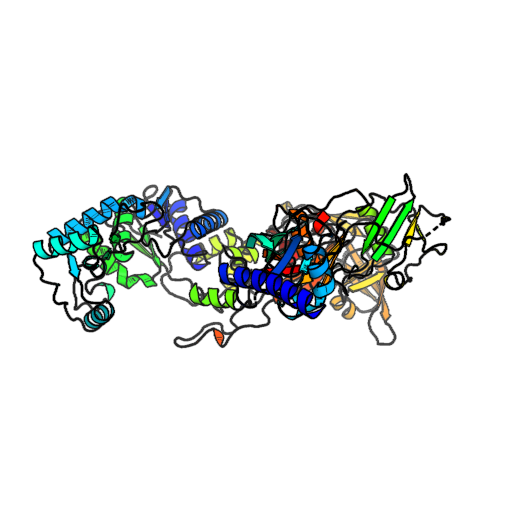E A O 1
ATOM 3395 N N . THR A 1 433 ? -8.04070 9.51488 -8.59455 1.000 35.03198 608 THR A N 1
ATOM 3396 C CA . THR A 1 433 ? -9.05158 9.55844 -9.62780 1.000 35.18995 608 THR A CA 1
ATOM 3397 C C . THR A 1 433 ? -8.98804 10.89868 -10.35573 1.000 38.21840 608 THR A C 1
ATOM 3398 O O . THR A 1 433 ? -8.43385 11.88433 -9.85922 1.000 37.80352 608 THR A O 1
ATOM 3402 N N . TRP A 1 434 ? -9.54793 10.92016 -11.55903 1.000 35.32990 609 TRP A N 1
ATOM 3403 C CA . TRP A 1 434 ? -9.40560 12.07149 -12.44174 1.000 35.20001 609 TRP A CA 1
ATOM 3404 C C . TRP A 1 434 ? -10.42356 11.91730 -13.55298 1.000 32.62644 609 TRP A C 1
ATOM 3405 O O . TRP A 1 434 ? -10.95848 10.82933 -13.77968 1.000 37.63823 609 TRP A O 1
ATOM 3416 N N . LEU A 1 435 ? -10.69858 13.02288 -14.22647 1.000 33.27148 610 LEU A N 1
ATOM 3417 C CA . LEU A 1 435 ? -11.60908 13.05110 -15.35892 1.000 32.13648 610 LEU A CA 1
ATOM 3418 C C . LEU A 1 435 ? -11.05793 14.05815 -16.34035 1.000 32.38383 610 LEU A C 1
ATOM 3419 O O . LEU A 1 435 ? -10.54724 15.10710 -15.93472 1.000 36.44333 610 LEU A O 1
ATOM 3424 N N . ALA A 1 436 ? -11.13720 13.72338 -17.62004 1.000 36.92574 611 ALA A N 1
ATOM 3425 C CA . ALA A 1 436 ? -10.69148 14.62953 -18.66670 1.000 38.84274 611 ALA A CA 1
ATOM 3426 C C . ALA A 1 436 ? -11.80547 15.59803 -19.03594 1.000 45.35254 611 ALA A C 1
ATOM 3427 O O . ALA A 1 436 ? -12.99660 15.25055 -19.02552 1.000 36.81437 611 ALA A O 1
ATOM 3429 N N . GLU A 1 437 ? -11.40755 16.82150 -19.34792 1.000 43.39231 612 GLU A N 1
ATOM 3430 C CA . GLU A 1 437 ? -12.31656 17.85428 -19.81919 1.000 44.36879 612 GLU A CA 1
ATOM 3431 C C . GLU A 1 437 ? -12.15130 17.90101 -21.32888 1.000 42.60059 612 GLU A C 1
ATOM 3432 O O . GLU A 1 437 ? -11.15448 18.40560 -21.83686 1.000 50.18438 612 GLU A O 1
ATOM 3438 N N . THR A 1 438 ? -13.11395 17.33544 -22.04600 1.000 45.52099 613 THR A N 1
ATOM 3439 C CA . THR A 1 438 ? -13.05254 17.23905 -23.48251 1.000 49.45978 613 THR A CA 1
ATOM 3440 C C . THR A 1 438 ? -14.47634 17.27044 -24.00533 1.000 48.12378 613 THR A C 1
ATOM 3441 O O . THR A 1 438 ? -15.35339 16.61488 -23.42769 1.000 46.10876 613 THR A O 1
ATOM 3445 N N . PRO A 1 439 ? -14.74302 18.00867 -25.08538 1.000 55.79450 614 PRO A N 1
ATOM 3446 C CA . PRO A 1 439 ? -16.11540 18.05687 -25.61832 1.000 52.59158 614 PRO A CA 1
ATOM 3447 C C . PRO A 1 439 ? -16.56711 16.74819 -26.22161 1.000 49.64536 614 PRO A C 1
ATOM 3448 O O . PRO A 1 439 ? -17.76770 16.58869 -26.45962 1.000 48.03579 614 PRO A O 1
ATOM 3452 N N . ARG A 1 440 ? -15.64753 15.80888 -26.46085 1.000 54.35285 615 ARG A N 1
ATOM 3453 C CA . ARG A 1 440 ? -15.97653 14.49400 -26.99655 1.000 54.03143 615 ARG A CA 1
ATOM 3454 C C . ARG A 1 440 ? -16.56290 13.55137 -25.96119 1.000 48.03921 615 ARG A C 1
ATOM 3455 O O . ARG A 1 440 ? -17.02338 12.46612 -26.32733 1.000 50.48679 615 ARG A O 1
ATOM 3463 N N . ALA A 1 441 ? -16.52789 13.91333 -24.69111 1.000 46.80938 616 ALA A N 1
ATOM 3464 C CA . ALA A 1 441 ? -17.08966 13.06917 -23.64607 1.000 44.53199 616 ALA A CA 1
ATOM 3465 C C . ALA A 1 441 ? -17.38036 13.97613 -22.46408 1.000 38.69666 616 ALA A C 1
ATOM 3466 O O . ALA A 1 441 ? -16.61949 14.00431 -21.48866 1.000 43.09720 616 ALA A O 1
ATOM 3468 N N . PRO A 1 442 ? -18.42859 14.78013 -22.55016 1.000 39.09196 617 PRO A N 1
ATOM 3469 C CA . PRO A 1 442 ? -18.67222 15.78044 -21.50763 1.000 37.99247 617 PRO A CA 1
ATOM 3470 C C . PRO A 1 442 ? -19.00931 15.13398 -20.17481 1.000 36.10542 617 PRO A C 1
ATOM 3471 O O . PRO A 1 442 ? -19.57028 14.04122 -20.09131 1.000 36.29004 617 PRO A O 1
ATOM 3475 N N . LEU A 1 443 ? -18.65334 15.83613 -19.12120 1.000 34.71445 618 LEU A N 1
ATOM 3476 C CA . LEU A 1 443 ? -18.86730 15.32950 -17.78818 1.000 35.91633 618 LEU A CA 1
ATOM 3477 C C . LEU A 1 443 ? -20.35512 15.37351 -17.48665 1.000 36.96502 618 LEU A C 1
ATOM 3478 O O . LEU A 1 443 ? -21.09714 16.17072 -18.05651 1.000 33.88642 618 LEU A O 1
ATOM 3483 N N . ILE A 1 444 ? -20.81267 14.46967 -16.63425 1.000 33.94579 619 ILE A N 1
ATOM 3484 C CA . ILE A 1 444 ? -22.23792 14.32419 -16.36505 1.000 32.28423 619 ILE A CA 1
ATOM 3485 C C . ILE A 1 444 ? -22.51650 14.95391 -15.00433 1.000 31.18844 619 ILE A C 1
ATOM 3486 O O . ILE A 1 444 ? -21.89895 14.54508 -14.02032 1.000 29.85585 619 ILE A O 1
ATOM 3491 N N . PRO A 1 445 ? -23.38348 15.95945 -14.91252 1.000 29.32678 620 PRO A N 1
ATOM 3492 C CA . PRO A 1 445 ? -23.72911 16.50471 -13.59702 1.000 30.63840 620 PRO A CA 1
ATOM 3493 C C . PRO A 1 445 ? -24.35793 15.41269 -12.75492 1.000 33.22074 620 PRO A C 1
ATOM 3494 O O . PRO A 1 445 ? -25.25179 14.68887 -13.21162 1.000 29.68318 620 PRO A O 1
ATOM 3498 N N . THR A 1 446 ? -23.83744 15.23375 -11.54437 1.000 29.39406 621 THR A N 1
ATOM 3499 C CA . THR A 1 446 ? -24.40808 14.20694 -10.70192 1.000 33.37263 621 THR A CA 1
ATOM 3500 C C . THR A 1 446 ? -24.47689 14.69469 -9.26269 1.000 33.82946 621 THR A C 1
ATOM 3501 O O . THR A 1 446 ? -23.62948 15.46426 -8.79549 1.000 33.45955 621 THR A O 1
ATOM 3505 N N . VAL A 1 447 ? -25.50854 14.24049 -8.56533 1.000 31.75679 622 VAL A N 1
ATOM 3506 C CA . VAL A 1 447 ? -25.66576 14.49316 -7.13916 1.000 35.64427 622 VAL A CA 1
ATOM 3507 C C . VAL A 1 447 ? -25.47932 13.17626 -6.39480 1.000 33.53479 622 VAL A C 1
ATOM 3508 O O . VAL A 1 447 ? -26.06420 12.15554 -6.77315 1.000 33.07731 622 VAL A O 1
ATOM 3512 N N . CYS A 1 448 ? -24.64173 13.20087 -5.36002 1.000 31.56937 623 CYS A N 1
ATOM 3513 C CA . CYS A 1 448 ? -24.47635 12.09810 -4.42303 1.000 33.54474 623 CYS A CA 1
ATOM 3514 C C . CYS A 1 448 ? -25.30237 12.40553 -3.18039 1.000 34.70825 623 CYS A C 1
ATOM 3515 O O . CYS A 1 448 ? -25.18522 13.49109 -2.59937 1.000 30.25613 623 CYS A O 1
ATOM 3518 N N . VAL A 1 449 ? -26.11644 11.45423 -2.76090 1.000 31.28445 624 VAL A N 1
ATOM 3519 C CA . VAL A 1 449 ? -26.97184 11.65176 -1.60767 1.000 35.15178 624 VAL A CA 1
ATOM 3520 C C . VAL A 1 449 ? -26.53963 10.67763 -0.53840 1.000 33.69624 624 VAL A C 1
ATOM 3521 O O . VAL A 1 449 ? -26.35957 9.48873 -0.81770 1.000 31.00167 624 VAL A O 1
ATOM 3525 N N . ASN A 1 450 ? -26.36658 11.18313 0.67661 1.000 33.94139 625 ASN A N 1
ATOM 3526 C CA . ASN A 1 450 ? -26.07162 10.35154 1.82572 1.000 31.90624 625 ASN A CA 1
ATOM 3527 C C . ASN A 1 450 ? -27.20190 10.48446 2.82838 1.000 36.44714 625 ASN A C 1
ATOM 3528 O O . ASN A 1 450 ? -27.65083 11.59773 3.12560 1.000 37.29036 625 ASN A O 1
ATOM 3533 N N . TYR A 1 451 ? -27.64517 9.35199 3.35275 1.000 34.38674 626 TYR A N 1
ATOM 3534 C CA . TYR A 1 451 ? -28.70396 9.31486 4.34209 1.000 35.42295 626 TYR A CA 1
ATOM 3535 C C . TYR A 1 451 ? -28.16918 8.78758 5.65558 1.000 37.63432 626 TYR A C 1
ATOM 3536 O O . TYR A 1 451 ? -27.28405 7.92937 5.68798 1.000 41.30015 626 TYR A O 1
ATOM 3545 N N . GLU A 1 452 ? -28.73578 9.29097 6.73483 1.000 40.34912 627 GLU A N 1
ATOM 3546 C CA . GLU A 1 452 ? -28.40863 8.82481 8.06564 1.000 37.90940 627 GLU A CA 1
ATOM 3547 C C . GLU A 1 452 ? -29.65664 8.23085 8.69440 1.000 37.24550 627 GLU A C 1
ATOM 3548 O O . GLU A 1 452 ? -30.74073 8.23655 8.11073 1.000 37.77663 627 GLU A O 1
ATOM 3554 N N . HIS A 1 453 ? -29.49329 7.68741 9.88766 1.000 40.47571 628 HIS A N 1
ATOM 3555 C CA . HIS A 1 453 ? -30.62591 7.15070 10.62409 1.000 34.28982 628 HIS A CA 1
ATOM 3556 C C . HIS A 1 453 ? -31.54471 8.27585 11.10154 1.000 34.88431 628 HIS A C 1
ATOM 3557 O O . HIS A 1 453 ? -31.11420 9.40331 11.33689 1.000 38.02238 628 HIS A O 1
ATOM 3564 N N . LEU A 1 454 ? -32.83007 7.96735 11.24142 1.000 35.60183 629 LEU A N 1
ATOM 3565 C CA . LEU A 1 454 ? -33.77026 8.98909 11.69136 1.000 39.84313 629 LEU A CA 1
ATOM 3566 C C . LEU A 1 454 ? -33.74841 9.16525 13.20148 1.000 41.01811 629 LEU A C 1
ATOM 3567 O O . LEU A 1 454 ? -34.16835 10.21440 13.70991 1.000 44.97826 629 LEU A O 1
ATOM 3572 N N . ILE A 1 455 ? -33.25624 8.16138 13.91602 1.000 37.94517 630 ILE A N 1
ATOM 3573 C CA . ILE A 1 455 ? -33.18549 8.14616 15.36703 1.000 41.29322 630 ILE A CA 1
ATOM 3574 C C . ILE A 1 455 ? -31.72146 8.04239 15.75247 1.000 38.88394 630 ILE A C 1
ATOM 3575 O O . ILE A 1 455 ? -31.01738 7.13133 15.29121 1.000 37.54425 630 ILE A O 1
ATOM 3580 N N . THR A 1 456 ? -31.26407 8.97467 16.59219 1.000 39.11766 631 THR A N 1
ATOM 3581 C CA . THR A 1 456 ? -29.84954 9.04052 16.94640 1.000 38.26754 631 THR A CA 1
ATOM 3582 C C . THR A 1 456 ? -29.47482 8.11227 18.08821 1.000 37.95953 631 THR A C 1
ATOM 3583 O O . THR A 1 456 ? -28.28453 7.92993 18.34517 1.000 42.66366 631 THR A O 1
ATOM 3587 N N . LYS A 1 457 ? -30.42558 7.54582 18.76500 1.000 39.80639 632 LYS A N 1
ATOM 3588 C CA . LYS A 1 457 ? -30.12460 6.64319 19.85876 1.000 36.89421 632 LYS A CA 1
ATOM 3589 C C . LYS A 1 457 ? -30.32176 5.22072 19.38198 1.000 35.40583 632 LYS A C 1
ATOM 3590 O O . LYS A 1 457 ? -31.35975 4.92287 18.79194 1.000 38.21113 632 LYS A O 1
ATOM 3596 N N . PRO A 1 458 ? -29.36522 4.31853 19.59072 1.000 36.61103 633 PRO A N 1
ATOM 3597 C CA . PRO A 1 458 ? -29.45417 3.00734 18.91994 1.000 37.53536 633 PRO A CA 1
ATOM 3598 C C . PRO A 1 458 ? -30.50022 2.09559 19.51173 1.000 38.93013 633 PRO A C 1
ATOM 3599 O O . PRO A 1 458 ? -31.17897 1.35870 18.78395 1.000 36.78563 633 PRO A O 1
ATOM 3603 N N . VAL A 1 459 ? -30.60004 2.07425 20.82815 1.000 36.19945 634 VAL A N 1
ATOM 3604 C CA . VAL A 1 459 ? -31.52341 1.20917 21.52580 1.000 36.64867 634 VAL A CA 1
ATOM 3605 C C . VAL A 1 459 ? -32.27742 2.08719 22.50415 1.000 41.20720 634 VAL A C 1
ATOM 3606 O O . VAL A 1 459 ? -31.66671 2.73775 23.35884 1.000 38.73315 634 VAL A O 1
ATOM 3610 N N . LEU A 1 460 ? -33.58979 2.16662 22.33173 1.000 41.65797 635 LEU A N 1
ATOM 3611 C CA . LEU A 1 460 ? -34.43339 2.90087 23.25023 1.000 43.70354 635 LEU A CA 1
ATOM 3612 C C . LEU A 1 460 ? -34.83898 1.95664 24.35702 1.000 46.33261 635 LEU A C 1
ATOM 3613 O O . LEU A 1 460 ? -35.27389 0.83654 24.08542 1.000 50.56449 635 LEU A O 1
ATOM 3618 N N . GLY A 1 461 ? -34.66030 2.38651 25.59548 1.000 44.13860 636 GLY A N 1
ATOM 3619 C CA . GLY A 1 461 ? -35.20678 1.63120 26.68720 1.000 47.34032 636 GLY A CA 1
ATOM 3620 C C . GLY A 1 461 ? -36.71501 1.71097 26.66850 1.000 53.40806 636 GLY A C 1
ATOM 3621 O O . GLY A 1 461 ? -37.30508 2.53829 25.98041 1.000 52.51145 636 GLY A O 1
ATOM 3622 N N . LYS A 1 462 ? -37.35651 0.81353 27.40568 1.000 61.98244 637 LYS A N 1
ATOM 3623 C CA . LYS A 1 462 ? -38.79753 0.92554 27.53467 1.000 70.43316 637 LYS A CA 1
ATOM 3624 C C . LYS A 1 462 ? -39.13151 2.22220 28.25939 1.000 68.14105 637 LYS A C 1
ATOM 3625 O O . LYS A 1 462 ? -38.31485 2.76432 29.01534 1.000 71.38193 637 LYS A O 1
ATOM 3631 N N . ASP A 1 463 ? -40.32666 2.74075 27.98340 1.000 62.93752 638 ASP A N 1
ATOM 3632 C CA . ASP A 1 463 ? -40.79099 4.01844 28.51181 1.000 70.88911 638 ASP A CA 1
ATOM 3633 C C . ASP A 1 463 ? -39.99803 5.19163 27.95679 1.000 65.67072 638 ASP A C 1
ATOM 3634 O O . ASP A 1 463 ? -40.04157 6.29331 28.51725 1.000 65.88261 638 ASP A O 1
ATOM 3639 N N . GLU A 1 464 ? -39.26660 4.97403 26.86681 1.000 57.37877 639 GLU A N 1
ATOM 3640 C CA . GLU A 1 464 ? -38.49857 6.01601 26.20476 1.000 54.17466 639 GLU A CA 1
ATOM 3641 C C . GLU A 1 464 ? -39.16638 6.35738 24.87988 1.000 47.34175 639 GLU A C 1
ATOM 3642 O O . GLU A 1 464 ? -39.66918 5.47284 24.17957 1.000 52.31318 639 GLU A O 1
ATOM 3648 N N . ASP A 1 465 ? -39.18183 7.64118 24.55276 1.000 43.93924 640 ASP A N 1
ATOM 3649 C CA . ASP A 1 465 ? -39.91592 8.16467 23.41037 1.000 41.42587 640 ASP A CA 1
ATOM 3650 C C . ASP A 1 465 ? -38.93608 8.50836 22.29352 1.000 42.61156 640 ASP A C 1
ATOM 3651 O O . ASP A 1 465 ? -38.04370 9.34874 22.47902 1.000 40.42052 640 ASP A O 1
ATOM 3656 N N . PHE A 1 466 ? -39.12542 7.87610 21.12828 1.000 44.26764 641 PHE A N 1
ATOM 3657 C CA . PHE A 1 466 ? -38.23179 8.09889 19.99708 1.000 38.39381 641 PHE A CA 1
ATOM 3658 C C . PHE A 1 466 ? -38.19207 9.55860 19.58507 1.000 36.70835 641 PHE A C 1
ATOM 3659 O O . PHE A 1 466 ? -37.15232 10.02993 19.13517 1.000 36.37979 641 PHE A O 1
ATOM 3667 N N . LYS A 1 467 ? -39.29437 10.29536 19.75998 1.000 37.18648 642 LYS A N 1
ATOM 3668 C CA . LYS A 1 467 ? -39.33809 11.68535 19.32200 1.000 37.80594 642 LYS A CA 1
ATOM 3669 C C . LYS A 1 467 ? -38.30259 12.56970 20.01249 1.000 38.46938 642 LYS A C 1
ATOM 3670 O O . LYS A 1 467 ? -38.02930 13.66568 19.51997 1.000 38.57203 642 LYS A O 1
ATOM 3676 N N . GLN A 1 468 ? -37.72057 12.13791 21.13908 1.000 40.78783 643 GLN A N 1
ATOM 3677 C CA . GLN A 1 468 ? -36.61986 12.89038 21.74570 1.000 38.95144 643 GLN A CA 1
ATOM 3678 C C . GLN A 1 468 ? -35.28865 12.67739 21.03686 1.000 35.82575 643 GLN A C 1
ATOM 3679 O O . GLN A 1 468 ? -34.34610 13.42445 21.30213 1.000 38.16804 643 GLN A O 1
ATOM 3685 N N . TYR A 1 469 ? -35.17101 11.68783 20.15084 1.000 35.47426 644 TYR A N 1
ATOM 3686 C CA . TYR A 1 469 ? -33.91384 11.41196 19.45650 1.000 36.42977 644 TYR A CA 1
ATOM 3687 C C . TYR A 1 469 ? -34.05544 11.50319 17.93999 1.000 37.66286 644 TYR A C 1
ATOM 3688 O O . TYR A 1 469 ? -33.45723 10.72650 17.19605 1.000 42.21640 644 TYR A O 1
ATOM 3697 N N . ILE A 1 470 ? -34.84707 12.46059 17.45757 1.000 43.30479 645 ILE A N 1
ATOM 3698 C CA . ILE A 1 470 ? -34.98294 12.66414 16.02197 1.000 42.78363 645 ILE A CA 1
ATOM 3699 C C . ILE A 1 470 ? -33.69186 13.24230 15.47023 1.000 46.03312 645 ILE A C 1
ATOM 3700 O O . ILE A 1 470 ? -33.15454 14.22875 15.99615 1.000 42.85012 645 ILE A O 1
ATOM 3705 N N . ASN A 1 471 ? -33.19485 12.64389 14.39516 1.000 42.42336 646 ASN A N 1
ATOM 3706 C CA . ASN A 1 471 ? -32.06472 13.19992 13.65843 1.000 42.24891 646 ASN A CA 1
ATOM 3707 C C . ASN A 1 471 ? -32.61984 14.17512 12.63201 1.000 41.20690 646 ASN A C 1
ATOM 3708 O O . ASN A 1 471 ? -33.31853 13.76618 11.69896 1.000 43.24313 646 ASN A O 1
ATOM 3713 N N . ARG A 1 472 ? -32.34164 15.46191 12.81598 1.000 41.76391 647 ARG A N 1
ATOM 3714 C CA . ARG A 1 472 ? -32.89870 16.48811 11.94714 1.000 46.88775 647 ARG A CA 1
ATOM 3715 C C . ARG A 1 472 ? -31.98963 16.81835 10.79520 1.000 41.91994 647 ARG A C 1
ATOM 3716 O O . ARG A 1 472 ? -32.28940 17.73075 10.02345 1.000 52.95798 647 ARG A O 1
ATOM 3724 N N . ASN A 1 473 ? -30.88320 16.10294 10.66092 1.000 46.56780 648 ASN A N 1
ATOM 3725 C CA . ASN A 1 473 ? -29.98752 16.28546 9.54416 1.000 43.88489 648 ASN A CA 1
ATOM 3726 C C . ASN A 1 473 ? -29.61777 14.90911 8.99755 1.000 42.32954 648 ASN A C 1
ATOM 3727 O O . ASN A 1 473 ? -28.48025 14.46102 9.05411 1.000 54.82696 648 ASN A O 1
ATOM 3732 N N . SER A 1 474 ? -30.60847 14.21193 8.45476 1.000 42.31176 649 SER A N 1
ATOM 3733 C CA . SER A 1 474 ? -30.43819 12.83081 8.03377 1.000 42.11296 649 SER A CA 1
ATOM 3734 C C . SER A 1 474 ? -30.23625 12.68159 6.52788 1.000 41.95468 649 SER A C 1
ATOM 3735 O O . SER A 1 474 ? -30.08463 11.55125 6.04780 1.000 40.88646 649 SER A O 1
ATOM 3738 N N . LYS A 1 475 ? -30.25329 13.78064 5.77296 1.000 38.91734 650 LYS A N 1
ATOM 3739 C CA . LYS A 1 475 ? -29.99651 13.77459 4.33977 1.000 36.17857 650 LYS A CA 1
ATOM 3740 C C . LYS A 1 475 ? -28.91882 14.80565 4.02508 1.000 40.07032 650 LYS A C 1
ATOM 3741 O O . LYS A 1 475 ? -28.96252 15.91990 4.54558 1.000 42.62054 650 LYS A O 1
ATOM 3747 N N . GLN A 1 476 ? -27.94233 14.43316 3.19329 1.000 34.08268 651 GLN A N 1
ATOM 3748 C CA . GLN A 1 476 ? -26.94832 15.37487 2.68159 1.000 39.11896 651 GLN A CA 1
ATOM 3749 C C . GLN A 1 476 ? -26.72853 15.11371 1.19787 1.000 31.54221 651 GLN A C 1
ATOM 3750 O O . GLN A 1 476 ? -26.59807 13.96644 0.77784 1.000 34.31127 651 GLN A O 1
ATOM 3756 N N . GLU A 1 477 ? -26.67810 16.17170 0.41004 1.000 33.60450 652 GLU A N 1
ATOM 3757 C CA . GLU A 1 477 ? -26.45326 16.06674 -1.02355 1.000 32.52267 652 GLU A CA 1
ATOM 3758 C C . GLU A 1 477 ? -25.15480 16.77011 -1.37607 1.000 34.04417 652 GLU A C 1
ATOM 3759 O O . GLU A 1 477 ? -24.83148 17.81200 -0.81145 1.000 34.41976 652 GLU A O 1
ATOM 3765 N N . GLU A 1 478 ? -24.42774 16.22180 -2.33073 1.000 32.52154 653 GLU A N 1
ATOM 3766 C CA . GLU A 1 478 ? -23.19885 16.83684 -2.78140 1.000 34.32056 653 GLU A CA 1
ATOM 3767 C C . GLU A 1 478 ? -23.15829 16.81019 -4.29960 1.000 30.54802 653 GLU A C 1
ATOM 3768 O O . GLU A 1 478 ? -23.46589 15.78759 -4.90937 1.000 28.67850 653 GLU A O 1
ATOM 3774 N N . LEU A 1 479 ? -22.79464 17.94852 -4.88325 1.000 29.87739 654 LEU A N 1
ATOM 3775 C CA . LEU A 1 479 ? -22.74038 18.15496 -6.31991 1.000 31.58071 654 LEU A CA 1
ATOM 3776 C C . LEU A 1 479 ? -21.42933 17.61449 -6.89203 1.000 35.88134 654 LEU A C 1
ATOM 3777 O O . LEU A 1 479 ? -20.34705 17.96213 -6.41291 1.000 34.47413 654 LEU A O 1
ATOM 3782 N N . MET A 1 480 ? -21.52156 16.76796 -7.91134 1.000 31.97713 655 MET A N 1
ATOM 3783 C CA . MET A 1 480 ? -20.35623 16.09282 -8.45059 1.000 34.59453 655 MET A CA 1
ATOM 3784 C C . MET A 1 480 ? -20.27442 16.28989 -9.95284 1.000 35.44945 655 MET A C 1
ATOM 3785 O O . MET A 1 480 ? -21.27137 16.53454 -10.63115 1.000 34.09022 655 MET A O 1
ATOM 3790 N N . LEU A 1 481 ? -19.05528 16.17085 -10.45894 1.000 37.26111 656 LEU A N 1
ATOM 3791 C CA . LEU A 1 481 ? -18.80067 15.97879 -11.87616 1.000 33.45928 656 LEU A CA 1
ATOM 3792 C C . LEU A 1 481 ? -18.60357 14.48771 -12.08327 1.000 36.24646 656 LEU A C 1
ATOM 3793 O O . LEU A 1 481 ? -17.65370 13.89815 -11.54407 1.000 33.25133 656 LEU A O 1
ATOM 3798 N N . GLY A 1 482 ? -19.48251 13.88468 -12.86159 1.000 29.18521 657 GLY A N 1
ATOM 3799 C CA . GLY A 1 482 ? -19.49318 12.45342 -13.02515 1.000 28.97703 657 GLY A CA 1
ATOM 3800 C C . GLY A 1 482 ? -18.82686 12.00257 -14.30453 1.000 28.80339 657 GLY A C 1
ATOM 3801 O O . GLY A 1 482 ? -18.83625 12.69717 -15.31511 1.000 34.28204 657 GLY A O 1
ATOM 3802 N N . ASP A 1 483 ? -18.23833 10.84389 -14.22349 1.000 30.05985 658 ASP A N 1
ATOM 3803 C CA . ASP A 1 483 ? -17.87001 9.99990 -15.33973 1.000 32.91013 658 ASP A CA 1
ATOM 3804 C C . ASP A 1 483 ? -18.86515 10.12686 -16.48413 1.000 31.75195 658 ASP A C 1
ATOM 3805 O O . ASP A 1 483 ? -20.07616 10.03588 -16.26836 1.000 33.36276 658 ASP A O 1
ATOM 3810 N N . PRO A 1 484 ? -18.39023 10.33602 -17.71075 1.000 35.56415 659 PRO A N 1
ATOM 3811 C CA . PRO A 1 484 ? -19.31099 10.35379 -18.86380 1.000 32.15964 659 PRO A CA 1
ATOM 3812 C C . PRO A 1 484 ? -20.15301 9.09325 -18.97816 1.000 33.49736 659 PRO A C 1
ATOM 3813 O O . PRO A 1 484 ? -21.27335 9.15325 -19.48505 1.000 34.32997 659 PRO A O 1
ATOM 3817 N N . CYS A 1 485 ? -19.67462 7.95019 -18.49591 1.000 35.24180 660 CYS A N 1
ATOM 3818 C CA . CYS A 1 485 ? -20.50658 6.76566 -18.60348 1.000 32.95644 660 CYS A CA 1
ATOM 3819 C C . CYS A 1 485 ? -21.74014 6.82796 -17.71628 1.000 38.80987 660 CYS A C 1
ATOM 3820 O O . CYS A 1 485 ? -22.61060 5.95628 -17.84582 1.000 39.66136 660 CYS A O 1
ATOM 3823 N N . LEU A 1 486 ? -21.84049 7.80995 -16.81033 1.000 36.00243 661 LEU A N 1
ATOM 3824 C CA . LEU A 1 486 ? -23.00646 7.83863 -15.93298 1.000 33.96351 661 LEU A CA 1
ATOM 3825 C C . LEU A 1 486 ? -24.25479 8.24624 -16.68737 1.000 32.45129 661 LEU A C 1
ATOM 3826 O O . LEU A 1 486 ? -25.36007 8.03961 -16.19179 1.000 37.92913 661 LEU A O 1
ATOM 3831 N N . LYS A 1 487 ? -24.10732 8.82493 -17.87578 1.000 35.28269 662 LYS A N 1
ATOM 3832 C CA . LYS A 1 487 ? -25.28259 9.31638 -18.57542 1.000 37.45149 662 LYS A CA 1
ATOM 3833 C C . LYS A 1 487 ? -26.22198 8.19578 -18.93087 1.000 37.62849 662 LYS A C 1
ATOM 3834 O O . LYS A 1 487 ? -27.39876 8.45413 -19.17817 1.000 42.14633 662 LYS A O 1
ATOM 3840 N N . ASP A 1 488 ? -25.74068 6.95501 -18.95087 1.000 38.79183 663 ASP A N 1
ATOM 3841 C CA . ASP A 1 488 ? -26.58920 5.85755 -19.36378 1.000 35.20027 663 ASP A CA 1
ATOM 3842 C C . ASP A 1 488 ? -27.07640 5.02673 -18.20209 1.000 32.50453 663 ASP A C 1
ATOM 3843 O O . ASP A 1 488 ? -27.82389 4.07537 -18.41603 1.000 31.33599 663 ASP A O 1
ATOM 3848 N N . LEU A 1 489 ? -26.68581 5.35868 -16.98014 1.000 33.83086 664 LEU A N 1
ATOM 3849 C CA . LEU A 1 489 ? -27.24140 4.65431 -15.84064 1.000 31.67998 664 LEU A CA 1
ATOM 3850 C C . LEU A 1 489 ? -28.75764 4.74097 -15.86773 1.000 31.87348 664 LEU A C 1
ATOM 3851 O O . LEU A 1 489 ? -29.32783 5.75079 -16.27803 1.000 27.16258 664 LEU A O 1
ATOM 3856 N N . LYS A 1 490 ? -29.41429 3.69053 -15.40692 1.000 30.25823 665 LYS A N 1
ATOM 3857 C CA . LYS A 1 490 ? -30.83962 3.78933 -15.18400 1.000 33.20586 665 LYS A CA 1
ATOM 3858 C C . LYS A 1 490 ? -31.14856 3.54540 -13.71427 1.000 31.94799 665 LYS A C 1
ATOM 3859 O O . LYS A 1 490 ? -30.35902 2.93114 -12.97305 1.000 31.82750 665 LYS A O 1
ATOM 3865 N N . LYS A 1 491 ? -32.26541 4.13217 -13.29212 1.000 33.15395 666 LYS A N 1
ATOM 3866 C CA . LYS A 1 491 ? -32.80050 3.95086 -11.95919 1.000 34.88221 666 LYS A CA 1
ATOM 3867 C C . LYS A 1 491 ? -32.62475 2.49859 -11.53577 1.000 34.44413 666 LYS A C 1
ATOM 3868 O O . LYS A 1 491 ? -32.93708 1.58653 -12.29517 1.000 34.46267 666 LYS A O 1
ATOM 3874 N N . GLY A 1 492 ? -32.04935 2.28267 -10.35350 1.000 27.58457 667 GLY A N 1
ATOM 3875 C CA . GLY A 1 492 ? -31.78008 0.94145 -9.89086 1.000 24.40025 667 GLY A CA 1
ATOM 3876 C C . GLY A 1 492 ? -30.37731 0.40771 -10.17194 1.000 33.73000 667 GLY A C 1
ATOM 3877 O O . GLY A 1 492 ? -29.97101 -0.57281 -9.53869 1.000 30.21221 667 GLY A O 1
ATOM 3878 N N . ASP A 1 493 ? -29.62626 0.98276 -11.11216 1.000 29.36717 668 ASP A N 1
ATOM 3879 C CA . ASP A 1 493 ? -28.28726 0.45804 -11.34634 1.000 27.69316 668 ASP A CA 1
ATOM 3880 C C . ASP A 1 493 ? -27.43555 0.74014 -10.13275 1.000 29.00292 668 ASP A C 1
ATOM 3881 O O . ASP A 1 493 ? -27.47420 1.83563 -9.57037 1.000 30.01833 668 ASP A O 1
ATOM 3886 N N . ILE A 1 494 ? -26.68271 -0.26745 -9.72551 1.000 29.27670 669 ILE A N 1
ATOM 3887 C CA . ILE A 1 494 ? -25.76436 -0.18125 -8.61059 1.000 29.39709 669 ILE A CA 1
ATOM 3888 C C . ILE A 1 494 ? -24.36199 -0.13225 -9.19165 1.000 31.89613 669 ILE A C 1
ATOM 3889 O O . ILE A 1 494 ? -24.00941 -0.94671 -10.05113 1.000 39.17797 669 ILE A O 1
ATOM 3894 N N . ILE A 1 495 ? -23.57060 0.82876 -8.73658 1.000 32.20232 670 ILE A N 1
ATOM 3895 C CA . ILE A 1 495 ? -22.23576 1.07474 -9.25159 1.000 33.78587 670 ILE A CA 1
ATOM 3896 C C . ILE A 1 495 ? -21.32869 1.39806 -8.07654 1.000 36.84530 670 ILE A C 1
ATOM 3897 O O . ILE A 1 495 ? -21.77595 1.60408 -6.94325 1.000 34.51093 670 ILE A O 1
ATOM 3902 N N . GLN A 1 496 ? -20.03541 1.45534 -8.36371 1.000 35.65814 671 GLN A N 1
ATOM 3903 C CA . GLN A 1 496 ? -19.06985 1.95500 -7.40544 1.000 35.51792 671 GLN A CA 1
ATOM 3904 C C . GLN A 1 496 ? -18.41752 3.21242 -7.96212 1.000 34.46334 671 GLN A C 1
ATOM 3905 O O . GLN A 1 496 ? -17.89445 3.20452 -9.08083 1.000 36.63469 671 GLN A O 1
ATOM 3911 N N . LEU A 1 497 ? -18.49280 4.29377 -7.19810 1.000 35.98317 672 LEU A N 1
ATOM 3912 C CA . LEU A 1 497 ? -17.65159 5.46942 -7.38154 1.000 34.75158 672 LEU A CA 1
ATOM 3913 C C . LEU A 1 497 ? -16.29314 5.16478 -6.75532 1.000 33.76563 672 LEU A C 1
ATOM 3914 O O . LEU A 1 497 ? -16.19027 5.00636 -5.53405 1.000 34.53624 672 LEU A O 1
ATOM 3919 N N . GLN A 1 498 ? -15.25973 5.04449 -7.58366 1.000 37.09338 673 GLN A N 1
ATOM 3920 C CA . GLN A 1 498 ? -13.93874 4.67760 -7.08703 1.000 36.56905 673 GLN A CA 1
ATOM 3921 C C . GLN A 1 498 ? -13.50664 5.61433 -5.97787 1.000 30.70711 673 GLN A C 1
ATOM 3922 O O . GLN A 1 498 ? -13.65802 6.83198 -6.08634 1.000 34.01655 673 GLN A O 1
ATOM 3928 N N . ARG A 1 499 ? -12.98500 5.03760 -4.89707 1.000 32.78553 674 ARG A N 1
ATOM 3929 C CA . ARG A 1 499 ? -12.50006 5.75650 -3.72227 1.000 29.89525 674 ARG A CA 1
ATOM 3930 C C . ARG A 1 499 ? -13.60744 6.41354 -2.92062 1.000 37.00034 674 ARG A C 1
ATOM 3931 O O . ARG A 1 499 ? -13.30572 7.10553 -1.94316 1.000 51.85285 674 ARG A O 1
ATOM 3939 N N . ARG A 1 500 ? -14.87925 6.20589 -3.27345 1.000 34.26124 675 ARG A N 1
ATOM 3940 C CA . ARG A 1 500 ? -15.99074 6.81365 -2.54490 1.000 32.71950 675 ARG A CA 1
ATOM 3941 C C . ARG A 1 500 ? -16.95143 5.78288 -1.97976 1.000 34.79546 675 ARG A C 1
ATOM 3942 O O . ARG A 1 500 ? -17.34047 5.89140 -0.81465 1.000 39.28205 675 ARG A O 1
ATOM 3950 N N . GLY A 1 501 ? -17.33401 4.77278 -2.75979 1.000 33.96093 676 GLY A N 1
ATOM 3951 C CA . GLY A 1 501 ? -18.12884 3.67227 -2.25855 1.000 29.00918 676 GLY A CA 1
ATOM 3952 C C . GLY A 1 501 ? -19.15245 3.20819 -3.27524 1.000 32.30280 676 GLY A C 1
ATOM 3953 O O . GLY A 1 501 ? -19.09923 3.54044 -4.45875 1.000 31.80946 676 GLY A O 1
ATOM 3954 N N . PHE A 1 502 ? -20.10797 2.43144 -2.78853 1.000 33.91017 677 PHE A N 1
ATOM 3955 C CA . PHE A 1 502 ? -21.18506 1.91765 -3.61321 1.000 34.73369 677 PHE A CA 1
ATOM 3956 C C . PHE A 1 502 ? -22.36579 2.87413 -3.62981 1.000 34.04344 677 PHE A C 1
ATOM 3957 O O . PHE A 1 502 ? -22.68678 3.50577 -2.61737 1.000 30.38985 677 PHE A O 1
ATOM 3965 N N . PHE A 1 503 ? -22.97867 3.01266 -4.80496 1.000 28.32716 678 PHE A N 1
ATOM 3966 C CA . PHE A 1 503 ? -24.08600 3.93587 -4.99367 1.000 30.21811 678 PHE A CA 1
ATOM 3967 C C . PHE A 1 503 ? -25.14147 3.26060 -5.84893 1.000 33.55247 678 PHE A C 1
ATOM 3968 O O . PHE A 1 503 ? -24.83755 2.37470 -6.64735 1.000 35.96930 678 PHE A O 1
ATOM 3976 N N . ILE A 1 504 ? -26.38795 3.67634 -5.67880 1.000 32.51015 679 ILE A N 1
ATOM 3977 C CA . ILE A 1 504 ? -27.46286 3.21822 -6.54253 1.000 32.00034 679 ILE A CA 1
ATOM 3978 C C . ILE A 1 504 ? -28.06025 4.44037 -7.20599 1.000 31.14426 679 ILE A C 1
ATOM 3979 O O . ILE A 1 504 ? -28.19631 5.49536 -6.57618 1.000 33.95826 679 ILE A O 1
ATOM 3984 N N . CYS A 1 505 ? -28.35374 4.30251 -8.49423 1.000 29.79252 680 CYS A N 1
ATOM 3985 C CA . CYS A 1 505 ? -29.00950 5.34486 -9.24976 1.000 26.68476 680 CYS A CA 1
ATOM 3986 C C . CYS A 1 505 ? -30.47707 5.43820 -8.86186 1.000 32.51140 680 CYS A C 1
ATOM 3987 O O . CYS A 1 505 ? -31.26815 4.52831 -9.15387 1.000 32.84599 680 CYS A O 1
ATOM 3990 N N . ASP A 1 506 ? -30.85185 6.57415 -8.28350 1.000 30.87399 681 ASP A N 1
ATOM 3991 C CA . ASP A 1 506 ? -32.23809 6.86990 -7.94702 1.000 35.06005 681 ASP A CA 1
ATOM 3992 C C . ASP A 1 506 ? -32.97796 7.56073 -9.08134 1.000 32.06356 681 ASP A C 1
ATOM 3993 O O . ASP A 1 506 ? -34.13231 7.23076 -9.34872 1.000 39.63341 681 ASP A O 1
ATOM 3998 N N . GLN A 1 507 ? -32.35112 8.53110 -9.73551 1.000 31.08565 682 GLN A N 1
ATOM 3999 C CA . GLN A 1 507 ? -32.88802 9.19339 -10.91687 1.000 31.88937 682 GLN A CA 1
ATOM 4000 C C . GLN A 1 507 ? -31.77868 9.28111 -11.95212 1.000 32.17566 682 GLN A C 1
ATOM 4001 O O . GLN A 1 507 ? -30.65184 9.62034 -11.60238 1.000 27.75663 682 GLN A O 1
ATOM 4007 N N . PRO A 1 508 ? -32.06216 8.96715 -13.21609 1.000 33.50806 683 PRO A N 1
ATOM 4008 C CA . PRO A 1 508 ? -31.02677 9.00927 -14.24961 1.000 33.04455 683 PRO A CA 1
ATOM 4009 C C . PRO A 1 508 ? -30.73841 10.44729 -14.63680 1.000 33.88646 683 PRO A C 1
ATOM 4010 O O . PRO A 1 508 ? -31.49451 11.36184 -14.32789 1.000 32.79281 683 PRO A O 1
ATOM 4014 N N . TYR A 1 509 ? -29.63721 10.62803 -15.35594 1.000 35.02576 684 TYR A N 1
ATOM 4015 C CA . TYR A 1 509 ? -29.35182 11.92693 -15.95610 1.000 32.46939 684 TYR A CA 1
ATOM 4016 C C . TYR A 1 509 ? -30.31502 12.20892 -17.11471 1.000 32.79688 684 TYR A C 1
ATOM 4017 O O . TYR A 1 509 ? -30.70744 11.30426 -17.86186 1.000 30.83285 684 TYR A O 1
ATOM 4026 N N . GLU A 1 510 ? -30.70464 13.46949 -17.27119 1.000 35.34540 685 GLU A N 1
ATOM 4027 C CA . GLU A 1 510 ? -31.50388 13.84031 -18.43261 1.000 31.85800 685 GLU A CA 1
ATOM 4028 C C . GLU A 1 510 ? -30.83961 14.99442 -19.17478 1.000 32.85351 685 GLU A C 1
ATOM 4029 O O . GLU A 1 510 ? -30.41459 15.98249 -18.54493 1.000 30.83220 685 GLU A O 1
ATOM 4035 N N . PRO A 1 511 ? -30.75306 14.91765 -20.50207 1.000 31.40266 686 PRO A N 1
ATOM 4036 C CA . PRO A 1 511 ? -30.14058 15.99743 -21.28476 1.000 38.37888 686 PRO A CA 1
ATOM 4037 C C . PRO A 1 511 ? -30.94489 17.29082 -21.18865 1.000 36.08367 686 PRO A C 1
ATOM 4038 O O . PRO A 1 511 ? -32.05944 17.32697 -20.66446 1.000 37.90722 686 PRO A O 1
ATOM 4042 N N . VAL A 1 512 ? -30.34084 18.37262 -21.69965 1.000 32.57758 687 VAL A N 1
ATOM 4043 C CA . VAL A 1 512 ? -30.93196 19.70338 -21.63198 1.000 34.97069 687 VAL A CA 1
ATOM 4044 C C . VAL A 1 512 ? -32.40262 19.65513 -22.02532 1.000 37.45134 687 VAL A C 1
ATOM 4045 O O . VAL A 1 512 ? -32.76948 19.10679 -23.06608 1.000 33.49365 687 VAL A O 1
ATOM 4049 N N . SER A 1 513 ? -33.24569 20.22338 -21.18983 1.000 38.76259 688 SER A N 1
ATOM 4050 C CA . SER A 1 513 ? -34.64858 20.27269 -21.56498 1.000 41.58841 688 SER A CA 1
ATOM 4051 C C . SER A 1 513 ? -34.93975 21.54838 -22.34395 1.000 42.07353 688 SER A C 1
ATOM 4052 O O . SER A 1 513 ? -34.46630 22.62484 -21.96678 1.000 39.67540 688 SER A O 1
ATOM 4055 N N . PRO A 1 514 ? -35.72436 21.42573 -23.41530 1.000 41.87973 689 PRO A N 1
ATOM 4056 C CA . PRO A 1 514 ? -36.23868 22.62920 -24.09999 1.000 46.79325 689 PRO A CA 1
ATOM 4057 C C . PRO A 1 514 ? -37.06883 23.53698 -23.21062 1.000 41.85520 689 PRO A C 1
ATOM 4058 O O . PRO A 1 514 ? -37.14201 24.74276 -23.47070 1.000 43.29472 689 PRO A O 1
ATOM 4062 N N . TYR A 1 515 ? -37.70906 22.99486 -22.17820 1.000 44.91324 690 TYR A N 1
ATOM 4063 C CA . TYR A 1 515 ? -38.62434 23.74843 -21.32655 1.000 43.55879 690 TYR A CA 1
ATOM 4064 C C . TYR A 1 515 ? -37.93356 24.39717 -20.14281 1.000 41.11536 690 TYR A C 1
ATOM 4065 O O . TYR A 1 515 ? -38.28363 25.51330 -19.76922 1.000 46.78142 690 TYR A O 1
ATOM 4074 N N . SER A 1 516 ? -36.96006 23.73017 -19.53766 1.000 46.70898 691 SER A N 1
ATOM 4075 C CA . SER A 1 516 ? -36.21593 24.31731 -18.43336 1.000 44.51721 691 SER A CA 1
ATOM 4076 C C . SER A 1 516 ? -34.82705 24.78202 -18.83563 1.000 42.15374 691 SER A C 1
ATOM 4077 O O . SER A 1 516 ? -34.18739 25.49339 -18.05848 1.000 47.74203 691 SER A O 1
ATOM 4080 N N . CYS A 1 517 ? -34.33715 24.38750 -20.00889 1.000 42.87602 692 CYS A N 1
ATOM 4081 C CA . CYS A 1 517 ? -33.03021 24.81860 -20.51436 1.000 40.61589 692 CYS A CA 1
ATOM 4082 C C . CYS A 1 517 ? -31.89220 24.30398 -19.65488 1.000 41.99181 692 CYS A C 1
ATOM 4083 O O . CYS A 1 517 ? -30.78518 24.84748 -19.68483 1.000 43.73895 692 CYS A O 1
ATOM 4086 N N . LYS A 1 518 ? -32.14007 23.26769 -18.86492 1.000 40.48093 693 LYS A N 1
ATOM 4087 C CA . LYS A 1 518 ? -31.08341 22.67951 -18.06944 1.000 39.22554 693 LYS A CA 1
ATOM 4088 C C . LYS A 1 518 ? -31.17335 21.15535 -18.13104 1.000 38.04805 693 LYS A C 1
ATOM 4089 O O . LYS A 1 518 ? -32.21378 20.56313 -18.44740 1.000 35.94674 693 LYS A O 1
ATOM 4095 N N . GLU A 1 519 ? -30.04910 20.53224 -17.83346 1.000 32.24466 694 GLU A N 1
ATOM 4096 C CA . GLU A 1 519 ? -29.99358 19.10442 -17.63150 1.000 31.86218 694 GLU A CA 1
ATOM 4097 C C . GLU A 1 519 ? -30.49060 18.74389 -16.24088 1.000 30.85908 694 GLU A C 1
ATOM 4098 O O . GLU A 1 519 ? -30.54552 19.57532 -15.33721 1.000 31.51101 694 GLU A O 1
ATOM 4104 N N . ALA A 1 520 ? -30.85546 17.48539 -16.08539 1.000 32.26274 695 ALA A N 1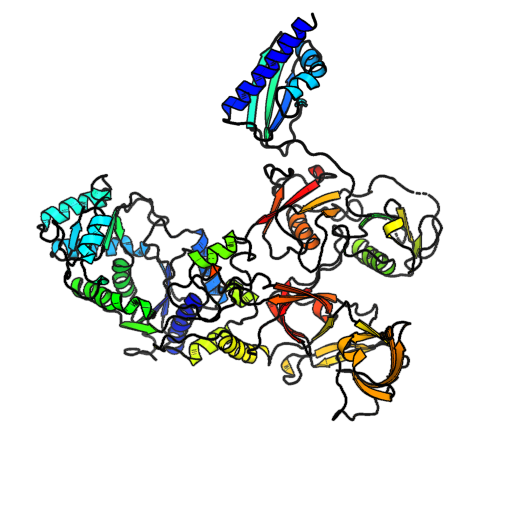
ATOM 4105 C CA . ALA A 1 520 ? -31.15147 16.84571 -14.81411 1.000 30.13383 695 ALA A CA 1
ATOM 4106 C C . ALA A 1 520 ? -29.96869 15.99243 -14.41477 1.000 27.62393 695 ALA A C 1
ATOM 4107 O O . ALA A 1 520 ? -29.47556 15.21523 -15.24042 1.000 30.33356 695 ALA A O 1
ATOM 4109 N N . PRO A 1 521 ? -29.47494 16.09318 -13.19119 1.000 33.84487 696 PRO A N 1
ATOM 4110 C CA . PRO A 1 521 ? -28.29975 15.30591 -12.81264 1.000 30.24586 696 PRO A CA 1
ATOM 4111 C C . PRO A 1 521 ? -28.65199 13.86064 -12.51508 1.000 30.96305 696 PRO A C 1
ATOM 4112 O O . PRO A 1 521 ? -29.77950 13.51433 -12.14070 1.000 31.64427 696 PRO A O 1
ATOM 4116 N N . CYS A 1 522 ? -27.66043 13.01106 -12.71922 1.000 30.51017 697 CYS A N 1
ATOM 4117 C CA . CYS A 1 522 ? -27.72773 11.64992 -12.22116 1.000 31.90906 697 CYS A CA 1
ATOM 4118 C C . CYS A 1 522 ? -27.70915 11.69228 -10.69438 1.000 35.43916 697 CYS A C 1
ATOM 4119 O O . CYS A 1 522 ? -26.79995 12.28995 -10.11137 1.000 27.42707 697 CYS A O 1
ATOM 4122 N N . ILE A 1 523 ? -28.72770 11.10873 -10.04699 1.000 29.39783 698 ILE A N 1
ATOM 4123 C CA . ILE A 1 523 ? -28.83184 11.09176 -8.58951 1.000 29.85900 698 ILE A CA 1
ATOM 4124 C C . ILE A 1 523 ? -28.39327 9.72411 -8.10288 1.000 30.78352 698 ILE A C 1
ATOM 4125 O O . ILE A 1 523 ? -29.02839 8.71332 -8.42678 1.000 31.57165 698 ILE A O 1
ATOM 4130 N N . LEU A 1 524 ? -27.31973 9.68814 -7.31831 1.000 31.38889 699 LEU A N 1
ATOM 4131 C CA . LEU A 1 524 ? -26.78670 8.45490 -6.75222 1.000 32.42811 699 LEU A CA 1
ATOM 4132 C C . LEU A 1 524 ? -26.93455 8.49540 -5.24079 1.000 32.21400 699 LEU A C 1
ATOM 4133 O O . LEU A 1 524 ? -26.57037 9.48688 -4.60273 1.000 34.53062 699 LEU A O 1
ATOM 4138 N N . ILE A 1 525 ? -27.45247 7.42656 -4.66710 1.000 31.26913 700 ILE A N 1
ATOM 4139 C CA . ILE A 1 525 ? -27.60572 7.33284 -3.21819 1.000 36.00967 700 ILE A CA 1
ATOM 4140 C C . ILE A 1 525 ? -26.49444 6.44428 -2.66711 1.000 31.86978 700 ILE A C 1
ATOM 4141 O O . ILE A 1 525 ? -26.24132 5.35540 -3.19416 1.000 34.04007 700 ILE A O 1
ATOM 4146 N N . TYR A 1 526 ? -25.81862 6.91083 -1.62329 1.000 31.34849 701 TYR A N 1
ATOM 4147 C CA . TYR A 1 526 ? -24.75922 6.12806 -1.00175 1.000 32.00244 701 TYR A CA 1
ATOM 4148 C C . TYR A 1 526 ? -25.33909 4.86503 -0.35801 1.000 32.51820 701 TYR A C 1
ATOM 4149 O O . TYR A 1 526 ? -26.36238 4.91701 0.32896 1.000 31.92881 701 TYR A O 1
ATOM 4158 N N . ILE A 1 527 ? -24.72525 3.71858 -0.64110 1.000 30.55909 702 ILE A N 1
ATOM 4159 C CA . ILE A 1 527 ? -25.14784 2.43541 -0.10174 1.000 32.71725 702 ILE A CA 1
ATOM 4160 C C . ILE A 1 527 ? -24.23248 2.13038 1.09582 1.000 37.67421 702 ILE A C 1
ATOM 4161 O O . ILE A 1 527 ? -23.03777 1.88361 0.88527 1.000 36.98761 702 ILE A O 1
ATOM 4166 N N . PRO A 1 528 ? -24.74651 2.14210 2.31425 1.000 36.31606 703 PRO A N 1
ATOM 4167 C CA . PRO A 1 528 ? -23.89173 1.76741 3.44502 1.000 40.66402 703 PRO A CA 1
ATOM 4168 C C . PRO A 1 528 ? -23.29558 0.39078 3.20335 1.000 39.55070 703 PRO A C 1
ATOM 4169 O O . PRO A 1 528 ? -23.95600 -0.50785 2.67294 1.000 36.82021 703 PRO A O 1
ATOM 4173 N N . ASP A 1 529 ? -22.01350 0.25074 3.55588 1.000 41.15904 704 ASP A N 1
ATOM 4174 C CA . ASP A 1 529 ? -21.24113 -0.95152 3.25249 1.000 46.72038 704 ASP A CA 1
ATOM 4175 C C . ASP A 1 529 ? -21.06393 -1.89700 4.43767 1.000 44.74225 704 ASP A C 1
ATOM 4176 O O . ASP A 1 529 ? -20.68491 -3.05022 4.22931 1.000 52.57287 704 ASP A O 1
ATOM 4181 N N . GLY A 1 530 ? -21.35103 -1.46479 5.65836 1.000 46.19156 705 GLY A N 1
ATOM 4182 C CA . GLY A 1 530 ? -21.10070 -2.27990 6.83567 1.000 54.12885 705 GLY A CA 1
ATOM 4183 C C . GLY A 1 530 ? -20.10104 -1.67839 7.79595 1.000 62.68229 705 GLY A C 1
ATOM 4184 O O . GLY A 1 530 ? -19.80704 -2.30021 8.82658 1.000 64.75911 705 GLY A O 1
ATOM 4185 N N . HIS A 1 531 ? -19.57415 -0.49157 7.49589 1.000 62.97626 706 HIS A N 1
ATOM 4186 C CA . HIS A 1 531 ? -18.71902 0.26573 8.40157 1.000 64.95592 706 HIS A CA 1
ATOM 4187 C C . HIS A 1 531 ? -19.30633 1.65363 8.67335 1.000 70.96201 706 HIS A C 1
ATOM 4188 O O . HIS A 1 531 ? -20.33564 1.79081 9.35267 1.000 68.21127 706 HIS A O 1
ATOM 4195 N N . GLN B 2 16 ? -80.43290 60.62089 -8.65166 1.000 97.68860 980 GLN B N 1
ATOM 4196 C CA . GLN B 2 16 ? -80.71847 59.28121 -9.16023 1.000 102.21762 980 GLN B CA 1
ATOM 4197 C C . GLN B 2 16 ? -79.54996 58.32312 -8.95720 1.000 97.30330 980 GLN B C 1
ATOM 4198 O O . GLN B 2 16 ? -79.70044 57.10651 -9.10904 1.000 94.65842 980 GLN B O 1
ATOM 4204 N N . SER B 2 17 ? -78.37991 58.86158 -8.61789 1.000 95.83278 981 SER B N 1
ATOM 4205 C CA . SER B 2 17 ? -77.26058 57.97488 -8.33411 1.000 95.87392 981 SER B CA 1
ATOM 4206 C C . SER B 2 17 ? -77.54099 57.11672 -7.10725 1.000 96.83241 981 SER B C 1
ATOM 4207 O O . SER B 2 17 ? -77.03210 55.99135 -7.00479 1.000 94.53686 981 SER B O 1
ATOM 4210 N N . MET B 2 18 ? -78.35606 57.62216 -6.17512 1.000 94.77261 982 MET B N 1
ATOM 4211 C CA . MET B 2 18 ? -78.82776 56.79513 -5.07221 1.000 94.58915 982 MET B CA 1
ATOM 4212 C C . MET B 2 18 ? -79.87817 55.79141 -5.52351 1.000 94.91837 982 MET B C 1
ATOM 4213 O O . MET B 2 18 ? -80.11419 54.80275 -4.81854 1.000 99.84689 982 MET B O 1
ATOM 4218 N N . VAL B 2 19 ? -80.51851 56.02616 -6.67069 1.000 93.65571 983 VAL B N 1
ATOM 4219 C CA . VAL B 2 19 ? -81.39829 55.01465 -7.24802 1.000 95.92403 983 VAL B CA 1
ATOM 4220 C C . VAL B 2 19 ? -80.57557 53.90490 -7.88586 1.000 88.81592 983 VAL B C 1
ATOM 4221 O O . VAL B 2 19 ? -80.85235 52.71539 -7.69871 1.000 87.02099 983 VAL B O 1
ATOM 4225 N N . ASP B 2 20 ? -79.54968 54.28039 -8.64824 1.000 89.19204 984 ASP B N 1
ATOM 4226 C CA . ASP B 2 20 ? -78.68852 53.28148 -9.26246 1.000 88.28928 984 ASP B CA 1
ATOM 4227 C C . ASP B 2 20 ? -77.84992 52.55278 -8.22478 1.000 86.93208 984 ASP B C 1
ATOM 4228 O O . ASP B 2 20 ? -77.54969 51.36605 -8.39981 1.000 86.79001 984 ASP B O 1
ATOM 4233 N N . GLU B 2 21 ? -77.46836 53.22876 -7.13917 1.000 84.97941 985 GLU B N 1
ATOM 4234 C CA . GLU B 2 21 ? -76.75962 52.52065 -6.08165 1.000 80.42339 985 GLU B CA 1
ATOM 4235 C C . GLU B 2 21 ? -77.65244 51.48459 -5.41427 1.000 78.28356 985 GLU B C 1
ATOM 4236 O O . GLU B 2 21 ? -77.17202 50.41023 -5.03352 1.000 80.76274 985 GLU B O 1
ATOM 4242 N N . GLY B 2 22 ? -78.94957 51.77636 -5.28102 1.000 79.83113 986 GLY B N 1
ATOM 4243 C CA . GLY B 2 22 ? -79.86863 50.80717 -4.70335 1.000 81.03809 986 GLY B CA 1
ATOM 4244 C C . GLY B 2 22 ? -80.14786 49.61776 -5.60409 1.000 76.36661 986 GLY B C 1
ATOM 4245 O O . GLY B 2 22 ? -80.50957 48.54057 -5.12189 1.000 71.46297 986 GLY B O 1
ATOM 4246 N N . VAL B 2 23 ? -80.01110 49.79429 -6.91868 1.000 80.76154 987 VAL B N 1
ATOM 4247 C CA . VAL B 2 23 ? -80.08420 48.64745 -7.81705 1.000 81.04987 987 VAL B CA 1
ATOM 4248 C C . VAL B 2 23 ? -78.79111 47.85190 -7.75493 1.000 73.44203 987 VAL B C 1
ATOM 4249 O O . VAL B 2 23 ? -78.81116 46.61705 -7.70428 1.000 74.40701 987 VAL B O 1
ATOM 4253 N N . ALA B 2 24 ? -77.65278 48.54925 -7.74581 1.000 70.77952 988 ALA B N 1
ATOM 4254 C CA . ALA B 2 24 ? -76.37057 47.88179 -7.56153 1.000 72.33800 988 ALA B CA 1
ATOM 4255 C C . ALA B 2 24 ? -76.35178 47.08261 -6.26434 1.000 73.37028 988 ALA B C 1
ATOM 4256 O O . ALA B 2 24 ? -75.79666 45.97679 -6.21406 1.000 69.03168 988 ALA B O 1
ATOM 4258 N N . ARG B 2 25 ? -76.97583 47.61336 -5.20792 1.000 69.47355 989 ARG B N 1
ATOM 4259 C CA . ARG B 2 25 ? -77.07698 46.85107 -3.96878 1.000 71.97572 989 ARG B CA 1
ATOM 4260 C C . ARG B 2 25 ? -77.98382 45.63334 -4.13091 1.000 70.33874 989 ARG B C 1
ATOM 4261 O O . ARG B 2 25 ? -77.82936 44.64524 -3.40137 1.000 64.58936 989 ARG B O 1
ATOM 4269 N N . GLU B 2 26 ? -78.92939 45.67504 -5.07654 1.000 73.51130 990 GLU B N 1
ATOM 4270 C CA . GLU B 2 26 ? -79.78561 44.51428 -5.28595 1.000 71.19076 990 GLU B CA 1
ATOM 4271 C C . GLU B 2 26 ? -79.05295 43.40750 -6.02623 1.000 72.03765 990 GLU B C 1
ATOM 4272 O O . GLU B 2 26 ? -79.23907 42.22804 -5.70696 1.000 70.25227 990 GLU B O 1
ATOM 4278 N N . VAL B 2 27 ? -78.20818 43.76187 -6.99534 1.000 69.78467 991 VAL B N 1
ATOM 4279 C CA . VAL B 2 27 ? -77.28392 42.77685 -7.54401 1.000 68.75087 991 VAL B CA 1
ATOM 4280 C C . VAL B 2 27 ? -76.36363 42.24563 -6.45045 1.000 64.52440 991 VAL B C 1
ATOM 4281 O O . VAL B 2 27 ? -76.17948 41.03146 -6.32044 1.000 63.16583 991 VAL B O 1
ATOM 4285 N N . ILE B 2 28 ? -75.79430 43.13671 -5.63048 1.000 64.47721 992 ILE B N 1
ATOM 4286 C CA . ILE B 2 28 ? -74.89895 42.69522 -4.55816 1.000 67.72138 992 ILE B CA 1
ATOM 4287 C C . ILE B 2 28 ? -75.60791 41.69909 -3.66255 1.000 63.93270 992 ILE B C 1
ATOM 4288 O O . ILE B 2 28 ? -75.07033 40.64108 -3.32945 1.000 63.49418 992 ILE B O 1
ATOM 4293 N N . ASN B 2 29 ? -76.83557 42.02901 -3.26683 1.000 72.29229 993 ASN B N 1
ATOM 4294 C CA . ASN B 2 29 ? -77.61961 41.14032 -2.41830 1.000 72.70728 993 ASN B CA 1
ATOM 4295 C C . ASN B 2 29 ? -77.89414 39.81393 -3.11437 1.000 70.39719 993 ASN B C 1
ATOM 4296 O O . ASN B 2 29 ? -77.86102 38.75080 -2.48364 1.000 66.00783 993 ASN B O 1
ATOM 4301 N N . ARG B 2 30 ? -78.16794 39.86425 -4.41966 1.000 74.58080 994 ARG B N 1
ATOM 4302 C CA . ARG B 2 30 ? -78.34631 38.64856 -5.20603 1.000 73.26087 994 ARG B CA 1
ATOM 4303 C C . ARG B 2 30 ? -77.11197 37.75822 -5.14388 1.000 70.48142 994 ARG B C 1
ATOM 4304 O O . ARG B 2 30 ? -77.22743 36.52715 -5.08719 1.000 64.42764 994 ARG B O 1
ATOM 4312 N N . ILE B 2 31 ? -75.92290 38.36528 -5.15173 1.000 68.09063 995 ILE B N 1
ATOM 4313 C CA . ILE B 2 31 ? -74.69022 37.58781 -5.20038 1.000 71.06536 995 ILE B CA 1
ATOM 4314 C C . ILE B 2 31 ? -74.45925 36.85292 -3.88885 1.000 73.36759 995 ILE B C 1
ATOM 4315 O O . ILE B 2 31 ? -74.12886 35.66103 -3.87917 1.000 78.93795 995 ILE B O 1
ATOM 4320 N N . GLN B 2 32 ? -74.63870 37.54089 -2.76178 1.000 71.62204 996 GLN B N 1
ATOM 4321 C CA . GLN B 2 32 ? -74.29878 36.93344 -1.48147 1.000 75.75083 996 GLN B CA 1
ATOM 4322 C C . GLN B 2 32 ? -75.33981 35.93507 -1.02367 1.000 74.54856 996 GLN B C 1
ATOM 4323 O O . GLN B 2 32 ? -75.01308 35.02956 -0.24783 1.000 80.43065 996 GLN B O 1
ATOM 4329 N N . LYS B 2 33 ? -76.58592 36.06657 -1.48515 1.000 75.22080 997 LYS B N 1
ATOM 4330 C CA . LYS B 2 33 ? -77.54630 34.99361 -1.24916 1.000 80.01897 997 LYS B CA 1
ATOM 4331 C C . LYS B 2 33 ? -77.08688 33.70684 -1.92292 1.000 76.09347 997 LYS B C 1
ATOM 4332 O O . LYS B 2 33 ? -77.27571 32.60706 -1.38857 1.000 74.87334 997 LYS B O 1
ATOM 4338 N N . LEU B 2 34 ? -76.48030 33.83117 -3.10218 1.000 77.66627 998 LEU B N 1
ATOM 4339 C CA . LEU B 2 34 ? -75.88326 32.67824 -3.76411 1.000 77.83417 998 LEU B CA 1
ATOM 4340 C C . LEU B 2 34 ? -74.69378 32.13141 -2.97015 1.000 79.60509 998 LEU B C 1
ATOM 4341 O O . LEU B 2 34 ? -74.53719 30.91096 -2.84262 1.000 78.08730 998 LEU B O 1
ATOM 4346 N N . ARG B 2 35 ? -73.84886 33.01492 -2.42092 1.000 79.75314 999 ARG B N 1
ATOM 4347 C CA . ARG B 2 35 ? -72.77550 32.55940 -1.53652 1.000 76.87646 999 ARG B CA 1
ATOM 4348 C C . ARG B 2 35 ? -73.32384 31.75030 -0.36962 1.000 85.80038 999 ARG B C 1
ATOM 4349 O O . ARG B 2 35 ? -72.69583 30.77685 0.06231 1.000 92.43559 999 ARG B O 1
ATOM 4357 N N . LYS B 2 36 ? -74.48212 32.15105 0.17526 1.000 83.89329 1000 LYS B N 1
ATOM 4358 C CA . LYS B 2 36 ? -75.06638 31.42517 1.29843 1.000 82.49204 1000 LYS B CA 1
ATOM 4359 C C . LYS B 2 36 ? -75.68625 30.10406 0.86529 1.000 84.11029 1000 LYS B C 1
ATOM 4360 O O . LYS B 2 36 ? -75.79872 29.18767 1.68710 1.000 86.44066 1000 LYS B O 1
ATOM 4366 N N . LYS B 2 37 ? -76.07539 29.98044 -0.40588 1.000 81.92943 1001 LYS B N 1
ATOM 4367 C CA . LYS B 2 37 ? -76.66277 28.73137 -0.88246 1.000 81.03400 1001 LYS B CA 1
ATOM 4368 C C . LYS B 2 37 ? -75.65054 27.58850 -0.86212 1.000 85.03446 1001 LYS B C 1
ATOM 4369 O O . LYS B 2 37 ? -75.99710 26.45864 -0.50231 1.000 90.52059 1001 LYS B O 1
ATOM 4375 N N . ARG B 2 38 ? -74.39972 27.85363 -1.24867 1.000 86.66663 1002 ARG B N 1
ATOM 4376 C CA . ARG B 2 38 ? -73.35291 26.83695 -1.28177 1.000 89.41803 1002 ARG B CA 1
ATOM 4377 C C . ARG B 2 38 ? -72.55922 26.74812 0.00800 1.000 91.20139 1002 ARG B C 1
ATOM 4378 O O . ARG B 2 38 ? -71.39442 26.32936 -0.02076 1.000 91.25728 1002 ARG B O 1
ATOM 4386 N N . ASN B 2 39 ? -73.14945 27.15153 1.12723 1.000 93.27513 1003 ASN B N 1
ATOM 4387 C CA . ASN B 2 39 ? -72.50713 27.11183 2.43907 1.000 94.69690 1003 ASN B CA 1
ATOM 4388 C C . ASN B 2 39 ? -71.12432 27.75801 2.41551 1.000 98.09359 1003 ASN B C 1
ATOM 4389 O O . ASN B 2 39 ? -70.29012 27.45365 3.27570 1.000 109.61588 1003 ASN B O 1
ATOM 4394 N N . LEU B 2 40 ? -70.87409 28.65754 1.45828 1.000 92.93507 1004 LEU B N 1
ATOM 4395 C CA . LEU B 2 40 ? -69.56107 29.27375 1.32353 1.000 96.46733 1004 LEU B CA 1
ATOM 4396 C C . LEU B 2 40 ? -69.41654 30.43918 2.29423 1.000 98.79473 1004 LEU B C 1
ATOM 4397 O O . LEU B 2 40 ? -70.29027 31.30824 2.37894 1.000 93.54579 1004 LEU B O 1
ATOM 4402 N N . VAL B 2 41 ? -68.30317 30.44792 3.02118 1.000 102.39481 1005 VAL B N 1
ATOM 4403 C CA . VAL B 2 41 ? -68.03136 31.42051 4.07624 1.000 102.71642 1005 VAL B CA 1
ATOM 4404 C C . VAL B 2 41 ? -66.74968 32.15995 3.69338 1.000 102.48194 1005 VAL B C 1
ATOM 4405 O O . VAL B 2 41 ? -65.79567 31.52090 3.23141 1.000 102.25460 1005 VAL B O 1
ATOM 4409 N N . PRO B 2 42 ? -66.67715 33.50159 3.82916 1.000 106.34654 1006 PRO B N 1
ATOM 4410 C CA . PRO B 2 42 ? -65.52219 34.28193 3.34593 1.000 104.09088 1006 PRO B CA 1
ATOM 4411 C C . PRO B 2 42 ? -64.20888 34.06163 4.11509 1.000 106.83207 1006 PRO B C 1
ATOM 4412 O O . PRO B 2 42 ? -63.96308 33.00825 4.71045 1.000 103.66276 1006 PRO B O 1
ATOM 4416 N N . ASP B 2 44 ? -63.49130 31.95741 1.90883 1.000 95.85109 1008 ASP B N 1
ATOM 4417 C CA . ASP B 2 44 ? -63.51968 31.23409 0.64056 1.000 91.82881 1008 ASP B CA 1
ATOM 4418 C C . ASP B 2 44 ? -63.19904 32.13886 -0.53313 1.000 87.09764 1008 ASP B C 1
ATOM 4419 O O . ASP B 2 44 ? -64.01388 32.97701 -0.90889 1.000 84.08976 1008 ASP B O 1
ATOM 4424 N N . GLU B 2 45 ? -62.01840 31.96389 -1.11939 1.000 90.88410 1009 GLU B N 1
ATOM 4425 C CA . GLU B 2 45 ? -61.65996 32.72303 -2.31029 1.000 87.53152 1009 GLU B CA 1
ATOM 4426 C C . GLU B 2 45 ? -62.53155 32.26767 -3.47668 1.000 83.80436 1009 GLU B C 1
ATOM 4427 O O . GLU B 2 45 ? -62.55491 31.07622 -3.81195 1.000 76.43951 1009 GLU B O 1
ATOM 4433 N N . ILE B 2 46 ? -63.27453 33.21139 -4.07180 1.000 81.83500 1010 ILE B N 1
ATOM 4434 C CA . ILE B 2 46 ? -64.17717 32.94532 -5.19201 1.000 79.04640 1010 ILE B CA 1
ATOM 4435 C C . ILE B 2 46 ? -64.08113 34.09702 -6.18304 1.000 71.58446 1010 ILE B C 1
ATOM 4436 O O . ILE B 2 46 ? -63.49359 35.14126 -5.90380 1.000 72.25509 1010 ILE B O 1
ATOM 4441 N N . THR B 2 47 ? -64.68601 33.89516 -7.34903 1.000 72.25146 1011 THR B N 1
ATOM 4442 C CA . THR B 2 47 ? -64.84175 34.93897 -8.35026 1.000 74.76703 1011 THR B CA 1
ATOM 4443 C C . THR B 2 47 ? -66.27790 34.93732 -8.85554 1.000 76.91672 1011 THR B C 1
ATOM 4444 O O . THR B 2 47 ? -66.93351 33.89125 -8.89589 1.000 74.32183 1011 THR B O 1
ATOM 4448 N N . VAL B 2 48 ? -66.76313 36.11661 -9.24463 1.000 73.68388 1012 VAL B N 1
ATOM 4449 C CA . VAL B 2 48 ? -68.14657 36.29454 -9.67311 1.000 74.68681 1012 VAL B CA 1
ATOM 4450 C C . VAL B 2 48 ? -68.14429 36.78439 -11.11489 1.000 76.51904 1012 VAL B C 1
ATOM 4451 O O . VAL B 2 48 ? -67.65448 37.88239 -11.40825 1.000 76.08111 1012 VAL B O 1
ATOM 4455 N N . TYR B 2 49 ? -68.69522 35.97239 -12.00810 1.000 72.56215 1013 TYR B N 1
ATOM 4456 C CA . TYR B 2 49 ? -68.87367 36.33841 -13.40165 1.000 74.53137 1013 TYR B CA 1
ATOM 4457 C C . TYR B 2 49 ? -70.32103 36.74856 -13.62986 1.000 77.65275 1013 TYR B C 1
ATOM 4458 O O . TYR B 2 49 ? -71.23460 36.26299 -12.95594 1.000 76.44855 1013 TYR B O 1
ATOM 4467 N N . TYR B 2 50 ? -70.52904 37.68069 -14.55650 1.000 78.92033 1014 TYR B N 1
ATOM 4468 C CA . TYR B 2 50 ? -71.87456 38.19709 -14.74878 1.000 83.15374 1014 TYR B CA 1
ATOM 4469 C C . TYR B 2 50 ? -72.15016 38.51645 -16.20510 1.000 79.23224 1014 TYR B C 1
ATOM 4470 O O . TYR B 2 50 ? -71.25588 38.83755 -16.99486 1.000 78.92514 1014 TYR B O 1
ATOM 4479 N N . ARG B 2 51 ? -73.43365 38.44298 -16.51928 1.000 77.79323 1015 ARG B N 1
ATOM 4480 C CA . ARG B 2 51 ? -73.96550 38.76406 -17.82680 1.000 79.94000 1015 ARG B CA 1
ATOM 4481 C C . ARG B 2 51 ? -75.33371 39.38551 -17.60317 1.000 79.68394 1015 ARG B C 1
ATOM 4482 O O . ARG B 2 51 ? -76.22135 38.73821 -17.04011 1.000 75.90808 1015 ARG B O 1
ATOM 4490 N N . SER B 2 52 ? -75.49835 40.64044 -18.00471 1.000 79.37879 1016 SER B N 1
ATOM 4491 C CA . SER B 2 52 ? -76.81099 41.27999 -18.01744 1.000 89.53336 1016 SER B CA 1
ATOM 4492 C C . SER B 2 52 ? -77.28349 41.26503 -19.47572 1.000 92.24212 1016 SER B C 1
ATOM 4493 O O . SER B 2 52 ? -76.80771 42.05700 -20.29521 1.000 93.80635 1016 SER B O 1
ATOM 4496 N N . HIS B 2 53 ? -78.22288 40.34943 -19.79139 1.000 88.51742 1017 HIS B N 1
ATOM 4497 C CA . HIS B 2 53 ? -78.46374 39.93386 -21.17862 1.000 96.46853 1017 HIS B CA 1
ATOM 4498 C C . HIS B 2 53 ? -78.82583 41.08868 -22.10028 1.000 104.28105 1017 HIS B C 1
ATOM 4499 O O . HIS B 2 53 ? -78.19838 41.20779 -23.16544 1.000 109.77469 1017 HIS B O 1
ATOM 4506 N N . PRO B 2 54 ? -79.82742 41.93035 -21.80588 1.000 101.47846 1018 PRO B N 1
ATOM 4507 C CA . PRO B 2 54 ? -79.99370 43.15373 -22.59512 1.000 98.50295 1018 PRO B CA 1
ATOM 4508 C C . PRO B 2 54 ? -78.75380 43.99923 -22.38665 1.000 99.46510 1018 PRO B C 1
ATOM 4509 O O . PRO B 2 54 ? -78.70762 44.87072 -21.51619 1.000 102.01799 1018 PRO B O 1
ATOM 4513 N N . GLU B 2 55 ? -77.73218 43.68242 -23.17908 1.000 100.42847 1019 GLU B N 1
ATOM 4514 C CA . GLU B 2 55 ? -76.41844 44.30674 -23.14904 1.000 101.61810 1019 GLU B CA 1
ATOM 4515 C C . GLU B 2 55 ? -76.53771 45.81714 -23.02079 1.000 104.24314 1019 GLU B C 1
ATOM 4516 O O . GLU B 2 55 ? -77.53465 46.39793 -23.46483 1.000 103.90139 1019 GLU B O 1
ATOM 4522 N N . GLY B 2 56 ? -75.55922 46.46276 -22.38652 1.000 102.34602 1020 GLY B N 1
ATOM 4523 C CA . GLY B 2 56 ? -75.54887 47.91187 -22.30876 1.000 96.61665 1020 GLY B CA 1
ATOM 4524 C C . GLY B 2 56 ? -76.80835 48.59223 -21.79176 1.000 97.05201 1020 GLY B C 1
ATOM 4525 O O . GLY B 2 56 ? -76.77602 49.80057 -21.54793 1.000 102.16276 1020 GLY B O 1
ATOM 4526 N N . ASP B 2 57 ? -77.91736 47.86101 -21.63023 1.000 91.36639 1021 ASP B N 1
ATOM 4527 C CA . ASP B 2 57 ? -79.13357 48.42243 -21.04883 1.000 95.91100 1021 ASP B CA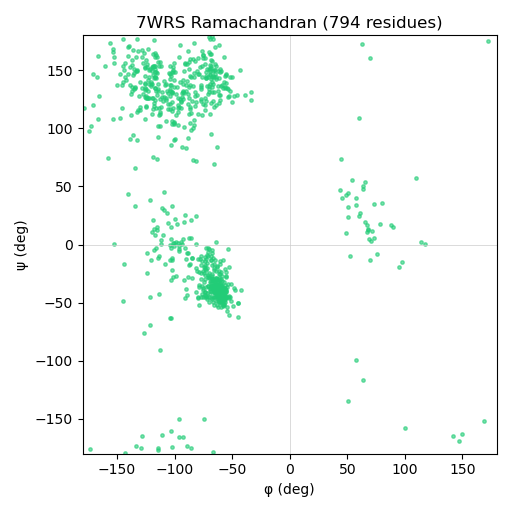 1
ATOM 4528 C C . ASP B 2 57 ? -78.89039 48.77553 -19.57677 1.000 90.44268 1021 ASP B C 1
ATOM 4529 O O . ASP B 2 57 ? -77.78786 48.61060 -19.04284 1.000 87.51945 1021 ASP B O 1
ATOM 4534 N N . TYR B 2 58 ? -79.94784 49.26756 -18.91995 1.000 87.41070 1022 TYR B N 1
ATOM 4535 C CA . TYR B 2 58 ? -79.86066 49.81632 -17.57197 1.000 87.59286 1022 TYR B CA 1
ATOM 4536 C C . TYR B 2 58 ? -79.02458 48.94206 -16.64582 1.000 86.57408 1022 TYR B C 1
ATOM 4537 O O . TYR B 2 58 ? -77.96904 49.36492 -16.17187 1.000 85.80361 1022 TYR B O 1
ATOM 4546 N N . LEU B 2 59 ? -79.45511 47.70036 -16.40532 1.000 87.26355 1023 LEU B N 1
ATOM 4547 C CA . LEU B 2 59 ? -78.81195 46.92334 -15.34922 1.000 85.61806 1023 LEU B CA 1
ATOM 4548 C C . LEU B 2 59 ? -77.35175 46.63987 -15.68387 1.000 82.63466 1023 LEU B C 1
ATOM 4549 O O . LEU B 2 59 ? -76.49993 46.67331 -14.79033 1.000 82.38041 1023 LEU B O 1
ATOM 4554 N N . ASP B 2 60 ? -77.02454 46.43554 -16.96516 1.000 84.66567 1024 ASP B N 1
ATOM 4555 C CA . ASP B 2 60 ? -75.61957 46.27820 -17.33593 1.000 85.17203 1024 ASP B CA 1
ATOM 4556 C C . ASP B 2 60 ? -74.83203 47.56639 -17.09566 1.000 87.32197 1024 ASP B C 1
ATOM 4557 O O . ASP B 2 60 ? -73.68246 47.50981 -16.64124 1.000 85.13685 1024 ASP B O 1
ATOM 4562 N N . THR B 2 61 ? -75.42563 48.73858 -17.37950 1.000 89.06256 1025 THR B N 1
ATOM 4563 C CA . THR B 2 61 ? -74.73529 49.99096 -17.06494 1.000 85.98845 1025 THR B CA 1
ATOM 4564 C C . THR B 2 61 ? -74.43778 50.08831 -15.57389 1.000 84.99657 1025 THR B C 1
ATOM 4565 O O . THR B 2 61 ? -73.29521 50.35797 -15.18176 1.000 87.87056 1025 THR B O 1
ATOM 4569 N N . VAL B 2 62 ? -75.45261 49.83564 -14.73576 1.000 81.34149 1026 VAL B N 1
ATOM 4570 C CA . VAL B 2 62 ? -75.30616 49.98279 -13.28888 1.000 80.19746 1026 VAL B CA 1
ATOM 4571 C C . VAL B 2 62 ? -74.15134 49.13379 -12.77425 1.000 84.44782 1026 VAL B C 1
ATOM 4572 O O . VAL B 2 62 ? -73.27801 49.61506 -12.04122 1.000 82.22379 1026 VAL B O 1
ATOM 4576 N N . ILE B 2 63 ? -74.12385 47.85769 -13.16863 1.000 81.78063 1027 ILE B N 1
ATOM 4577 C CA . ILE B 2 63 ? -73.14789 46.93377 -12.60712 1.000 82.91278 1027 ILE B CA 1
ATOM 4578 C C . ILE B 2 63 ? -71.72546 47.32055 -13.00223 1.000 84.36624 1027 ILE B C 1
ATOM 4579 O O . ILE B 2 63 ? -70.78185 47.10348 -12.23045 1.000 79.44864 1027 ILE B O 1
ATOM 4584 N N . LYS B 2 64 ? -71.53948 47.91136 -14.18545 1.000 86.34940 1028 LYS B N 1
ATOM 4585 C CA . LYS B 2 64 ? -70.18747 48.25471 -14.62086 1.000 86.64436 1028 LYS B CA 1
ATOM 4586 C C . LYS B 2 64 ? -69.67322 49.50390 -13.92054 1.000 85.02794 1028 LYS B C 1
ATOM 4587 O O . LYS B 2 64 ? -68.52963 49.53081 -13.45158 1.000 85.32251 1028 LYS B O 1
ATOM 4593 N N . GLU B 2 65 ? -70.50110 50.54704 -13.83340 1.000 85.12944 1029 GLU B N 1
ATOM 4594 C CA . GLU B 2 65 ? -70.07188 51.75234 -13.12950 1.000 92.25348 1029 GLU B CA 1
ATOM 4595 C C . GLU B 2 65 ? -69.78598 51.45986 -11.65870 1.000 91.85416 1029 GLU B C 1
ATOM 4596 O O . GLU B 2 65 ? -68.79093 51.94413 -11.10034 1.000 88.89529 1029 GLU B O 1
ATOM 4602 N N . HIS B 2 66 ? -70.63350 50.64484 -11.02535 1.000 89.03912 1030 HIS B N 1
ATOM 4603 C CA . HIS B 2 66 ? -70.54074 50.33597 -9.60651 1.000 81.98114 1030 HIS B CA 1
ATOM 4604 C C . HIS B 2 66 ? -69.69996 49.09498 -9.32338 1.000 81.10414 1030 HIS B C 1
ATOM 4605 O O . HIS B 2 66 ? -69.81704 48.51887 -8.23554 1.000 83.10764 1030 HIS B O 1
ATOM 4612 N N . THR B 2 67 ? -68.85104 48.67572 -10.26674 1.000 80.91346 1031 THR B N 1
ATOM 4613 C CA . THR B 2 67 ? -68.08477 47.44619 -10.07234 1.000 81.74079 1031 THR B CA 1
ATOM 4614 C C . THR B 2 67 ? -67.11980 47.57588 -8.89837 1.000 81.41106 1031 THR B C 1
ATOM 4615 O O . THR B 2 67 ? -66.90437 46.61326 -8.14928 1.000 78.70769 1031 THR B O 1
ATOM 4619 N N . ASP B 2 68 ? -66.53845 48.76124 -8.70869 1.000 80.73610 1032 ASP B N 1
ATOM 4620 C CA . ASP B 2 68 ? -65.68630 48.95862 -7.54285 1.000 84.27505 1032 ASP B CA 1
ATOM 4621 C C . ASP B 2 68 ? -66.49488 48.81823 -6.25493 1.000 85.24077 1032 ASP B C 1
ATOM 4622 O O . ASP B 2 68 ? -66.06449 48.14396 -5.30631 1.000 79.87185 1032 ASP B O 1
ATOM 4627 N N . PHE B 2 69 ? -67.68798 49.42069 -6.22133 1.000 80.99154 1033 PHE B N 1
ATOM 4628 C CA . PHE B 2 69 ? -68.54914 49.32884 -5.04719 1.000 76.65464 1033 PHE B CA 1
ATOM 4629 C C . PHE B 2 69 ? -68.94744 47.88209 -4.76722 1.000 77.75511 1033 PHE B C 1
ATOM 4630 O O . PHE B 2 69 ? -68.84015 47.40521 -3.62941 1.000 71.74325 1033 PHE B O 1
ATOM 4638 N N . ILE B 2 70 ? -69.40091 47.16764 -5.80316 1.000 73.24646 1034 ILE B N 1
ATOM 4639 C CA . ILE B 2 70 ? -69.75458 45.75690 -5.65847 1.000 72.24964 1034 ILE B CA 1
ATOM 4640 C C . ILE B 2 70 ? -68.56348 44.96061 -5.13982 1.000 75.17897 1034 ILE B C 1
ATOM 4641 O O . ILE B 2 70 ? -68.67450 44.20388 -4.16703 1.000 73.08333 1034 ILE B O 1
ATOM 4646 N N . PHE B 2 71 ? -67.40493 45.11788 -5.79211 1.000 79.23671 1035 PHE B N 1
ATOM 4647 C CA . PHE B 2 71 ? -66.18696 44.43821 -5.35571 1.000 79.39841 1035 PHE B CA 1
ATOM 4648 C C . PHE B 2 71 ? -65.86908 44.73753 -3.89338 1.000 80.00297 1035 PHE B C 1
ATOM 4649 O O . PHE B 2 71 ? -65.41722 43.85436 -3.15152 1.000 79.07036 1035 PHE B O 1
ATOM 4657 N N . ALA B 2 72 ? -66.08133 45.98539 -3.46588 1.000 76.15000 1036 ALA B N 1
ATOM 4658 C CA . ALA B 2 72 ? -65.71014 46.37100 -2.10976 1.000 71.80231 1036 ALA B CA 1
ATOM 4659 C C . ALA B 2 72 ? -66.54134 45.63832 -1.06044 1.000 77.61452 1036 ALA B C 1
ATOM 4660 O O . ALA B 2 72 ? -66.02568 45.30356 0.01253 1.000 75.17754 1036 ALA B O 1
ATOM 4662 N N . THR B 2 73 ? -67.82498 45.37248 -1.33931 1.000 77.40047 1037 THR B N 1
ATOM 4663 C CA . THR B 2 73 ? -68.69533 44.79315 -0.31651 1.000 76.83993 1037 THR B CA 1
ATOM 4664 C C . THR B 2 73 ? -68.87060 43.28203 -0.45571 1.000 75.49950 1037 THR B C 1
ATOM 4665 O O . THR B 2 73 ? -69.12560 42.60420 0.54777 1.000 73.97899 1037 THR B O 1
ATOM 4669 N N . ILE B 2 74 ? -68.74281 42.74665 -1.66304 1.000 80.67245 1038 ILE B N 1
ATOM 4670 C CA . ILE B 2 74 ? -68.58515 41.31587 -1.90080 1.000 83.38627 1038 ILE B CA 1
ATOM 4671 C C . ILE B 2 74 ? -67.08981 41.09657 -2.06468 1.000 87.61534 1038 ILE B C 1
ATOM 4672 O O . ILE B 2 74 ? -66.53421 41.42664 -3.11687 1.000 93.86450 1038 ILE B O 1
ATOM 4677 N N . LYS B 2 75 ? -66.39750 40.57833 -1.04700 1.000 83.96616 1039 LYS B N 1
ATOM 4678 C CA . LYS B 2 75 ? -64.93787 40.55066 -1.15951 1.000 90.93920 1039 LYS B CA 1
ATOM 4679 C C . LYS B 2 75 ? -64.52644 39.34503 -2.00959 1.000 87.49359 1039 LYS B C 1
ATOM 4680 O O . LYS B 2 75 ? -63.99759 38.32388 -1.55447 1.000 91.01787 1039 LYS B O 1
ATOM 4686 N N . ALA B 2 76 ? -64.81345 39.49858 -3.29586 1.000 86.26379 1040 ALA B N 1
ATOM 4687 C CA . ALA B 2 76 ? -64.36138 38.65028 -4.38491 1.000 85.25436 1040 ALA B CA 1
ATOM 4688 C C . ALA B 2 76 ? -64.35755 39.54995 -5.61522 1.000 81.26420 1040 ALA B C 1
ATOM 4689 O O . ALA B 2 76 ? -64.88528 40.66502 -5.58344 1.000 79.20608 1040 ALA B O 1
ATOM 4691 N N . ALA B 2 77 ? -63.75849 39.07977 -6.70069 1.000 79.64433 1041 ALA B N 1
ATOM 4692 C CA . ALA B 2 77 ? -63.69038 39.95700 -7.86098 1.000 79.24468 1041 ALA B CA 1
ATOM 4693 C C . ALA B 2 77 ? -64.91812 39.80355 -8.74376 1.000 79.50608 1041 ALA B C 1
ATOM 4694 O O . ALA B 2 77 ? -65.69155 38.84843 -8.62923 1.000 78.09996 1041 ALA B O 1
ATOM 4696 N N . LEU B 2 78 ? -65.06511 40.75176 -9.65998 1.000 77.30861 1042 LEU B N 1
ATOM 4697 C CA . LEU B 2 78 ? -66.28014 40.89436 -10.44896 1.000 75.95700 1042 LEU B CA 1
ATOM 4698 C C . LEU B 2 78 ? -65.88164 41.15799 -11.89889 1.000 82.35980 1042 LEU B C 1
ATOM 4699 O O . LEU B 2 78 ? -65.63939 42.30603 -12.28811 1.000 86.09879 1042 LEU B O 1
ATOM 4704 N N . LYS B 2 79 ? -65.81000 40.07323 -12.70216 1.000 85.26840 1043 LYS B N 1
ATOM 4705 C CA . LYS B 2 79 ? -65.51243 40.08141 -14.13205 1.000 82.95407 1043 LYS B CA 1
ATOM 4706 C C . LYS B 2 79 ? -66.73478 39.63415 -14.92464 1.000 78.83229 1043 LYS B C 1
ATOM 4707 O O . LYS B 2 79 ? -67.58605 38.91576 -14.39566 1.000 81.45454 1043 LYS B O 1
ATOM 4713 N N . PRO B 2 80 ? -66.87513 40.05885 -16.18043 1.000 80.41920 1044 PRO B N 1
ATOM 4714 C CA . PRO B 2 80 ? -68.01244 39.58979 -16.98499 1.000 80.36362 1044 PRO B CA 1
ATOM 4715 C C . PRO B 2 80 ? -67.71250 38.30910 -17.74852 1.000 83.63283 1044 PRO B C 1
ATOM 4716 O O . PRO B 2 80 ? -66.65484 37.69239 -17.57838 1.000 82.34293 1044 PRO B O 1
ATOM 4720 N N . TYR B 2 81 ? -68.64558 37.91090 -18.60644 1.000 83.53340 1045 TYR B N 1
ATOM 4721 C CA . TYR B 2 81 ? -68.56958 36.61403 -19.24404 1.000 85.02984 1045 TYR B CA 1
ATOM 4722 C C . TYR B 2 81 ? -67.51228 36.62714 -20.34580 1.000 88.21038 1045 TYR B C 1
ATOM 4723 O O . TYR B 2 81 ? -67.06590 37.69266 -20.77621 1.000 88.48699 1045 TYR B O 1
ATOM 4732 N N . PRO B 2 82 ? -67.07188 35.44120 -20.80353 1.000 87.80057 1046 PRO B N 1
ATOM 4733 C CA . PRO B 2 82 ? -67.48893 34.14047 -20.27242 1.000 84.75288 1046 PRO B CA 1
ATOM 4734 C C . PRO B 2 82 ? -66.58175 33.65098 -19.15962 1.000 84.25060 1046 PRO B C 1
ATOM 4735 O O . PRO B 2 82 ? -65.42940 34.07356 -19.03278 1.000 80.97844 1046 PRO B O 1
ATOM 4739 N N . VAL B 2 83 ? -67.14210 32.78147 -18.33069 1.000 78.87473 1047 VAL B N 1
ATOM 4740 C CA . VAL B 2 83 ? -66.39162 32.03973 -17.32406 1.000 83.30770 1047 VAL B CA 1
ATOM 4741 C C . VAL B 2 83 ? -65.26986 31.27697 -18.02774 1.000 83.99238 1047 VAL B C 1
ATOM 4742 O O . VAL B 2 83 ? -65.44810 30.83578 -19.17408 1.000 76.69434 1047 VAL B O 1
ATOM 4746 N N . PRO B 2 84 ? -64.09809 31.12103 -17.41420 1.000 85.86127 1048 PRO B N 1
ATOM 4747 C CA . PRO B 2 84 ? -63.05272 30.31036 -18.04572 1.000 85.60104 1048 PRO B CA 1
ATOM 4748 C C . PRO B 2 84 ? -63.47481 28.85598 -18.13737 1.000 80.72322 1048 PRO B C 1
ATOM 4749 O O . PRO B 2 84 ? -64.14113 28.32228 -17.24684 1.000 83.66418 1048 PRO B O 1
ATOM 4753 N N . THR B 2 85 ? -63.07445 28.21376 -19.23807 1.000 77.56686 1049 THR B N 1
ATOM 4754 C CA . THR B 2 85 ? -63.39940 26.80719 -19.43589 1.000 70.87821 1049 THR B CA 1
ATOM 4755 C C . THR B 2 85 ? -62.76408 25.93243 -18.36804 1.000 72.70305 1049 THR B C 1
ATOM 4756 O O . THR B 2 85 ? -63.20504 24.79285 -18.16403 1.000 67.24126 1049 THR B O 1
ATOM 4760 N N . SER B 2 86 ? -61.75292 26.45913 -17.67476 1.000 78.43333 1050 SER B N 1
ATOM 4761 C CA . SER B 2 86 ? -60.98272 25.71761 -16.68919 1.000 74.10723 1050 SER B CA 1
ATOM 4762 C C . SER B 2 86 ? -61.63102 25.71494 -15.31632 1.000 77.68412 1050 SER B C 1
ATOM 4763 O O . SER B 2 86 ? -61.44620 24.75438 -14.55997 1.000 80.06185 1050 SER B O 1
ATOM 4766 N N . LYS B 2 87 ? -62.38863 26.75615 -14.97479 1.000 81.67293 1051 LYS B N 1
ATOM 4767 C CA . LYS B 2 87 ? -62.88525 26.90011 -13.61338 1.000 84.01587 1051 LYS B CA 1
ATOM 4768 C C . LYS B 2 87 ? -64.11414 26.02979 -13.39071 1.000 81.68496 1051 LYS B C 1
ATOM 4769 O O . LYS B 2 87 ? -64.89235 25.75924 -14.30958 1.000 84.30161 1051 LYS B O 1
ATOM 4775 N N . GLU B 2 88 ? -64.27056 25.57558 -12.15539 1.000 81.90388 1052 GLU B N 1
ATOM 4776 C CA . GLU B 2 88 ? -65.41306 24.76419 -11.77348 1.000 85.88808 1052 GLU B CA 1
ATOM 4777 C C . GLU B 2 88 ? -66.51851 25.66798 -11.23988 1.000 83.24543 1052 GLU B C 1
ATOM 4778 O O . GLU B 2 88 ? -66.29253 26.46592 -10.32343 1.000 81.05105 1052 GLU B O 1
ATOM 4784 N N . VAL B 2 89 ? -67.70673 25.55526 -11.82473 1.000 86.93375 1053 VAL B N 1
ATOM 4785 C CA . VAL B 2 89 ? -68.79523 26.46211 -11.48160 1.000 80.49744 1053 VAL B CA 1
ATOM 4786 C C . VAL B 2 89 ? -69.38311 26.03223 -10.14393 1.000 79.11600 1053 VAL B C 1
ATOM 4787 O O . VAL B 2 89 ? -69.75768 24.87018 -9.95101 1.000 75.46954 1053 VAL B O 1
ATOM 4791 N N . LEU B 2 90 ? -69.40096 26.96064 -9.19157 1.000 79.87668 1054 LEU B N 1
ATOM 4792 C CA . LEU B 2 90 ? -70.00011 26.67437 -7.89682 1.000 81.26693 1054 LEU B CA 1
ATOM 4793 C C . LEU B 2 90 ? -71.51667 26.78486 -7.97196 1.000 77.12230 1054 LEU B C 1
ATOM 4794 O O . LEU B 2 90 ? -72.23325 25.90450 -7.48970 1.000 82.45010 1054 LEU B O 1
ATOM 4799 N N . ILE B 2 91 ? -72.02103 27.84332 -8.61149 1.000 82.75067 1055 ILE B N 1
ATOM 4800 C CA . ILE B 2 91 ? -73.45207 28.02307 -8.85019 1.000 85.82085 1055 ILE B CA 1
ATOM 4801 C C . ILE B 2 91 ? -73.64819 28.85693 -10.10112 1.000 83.06313 1055 ILE B C 1
ATOM 4802 O O . ILE B 2 91 ? -72.75584 29.58505 -10.53845 1.000 85.55513 1055 ILE B O 1
ATOM 4807 N N . GLN B 2 92 ? -74.85087 28.77603 -10.65376 1.000 83.46266 1056 GLN B N 1
ATOM 4808 C CA . GLN B 2 92 ? -75.20577 29.55827 -11.83046 1.000 82.25118 1056 GLN B CA 1
ATOM 4809 C C . GLN B 2 92 ? -76.68565 29.88349 -11.70905 1.000 83.44048 1056 GLN B C 1
ATOM 4810 O O . GLN B 2 92 ? -77.52689 28.98901 -11.82993 1.000 90.96028 1056 GLN B O 1
ATOM 4816 N N . GLU B 2 93 ? -77.00119 31.14466 -11.43489 1.000 80.42518 1057 GLU B N 1
ATOM 4817 C CA . GLU B 2 93 ? -78.37958 31.60037 -11.31896 1.000 78.15247 1057 GLU B CA 1
ATOM 4818 C C . GLU B 2 93 ? -78.67897 32.63858 -12.39003 1.000 72.33866 1057 GLU B C 1
ATOM 4819 O O . GLU B 2 93 ? -77.81702 33.44423 -12.75454 1.000 68.65814 1057 GLU B O 1
ATOM 4825 N N . THR B 2 94 ? -79.90115 32.60251 -12.90280 1.000 78.26392 1058 THR B N 1
ATOM 4826 C CA . THR B 2 94 ? -80.41820 33.63853 -13.78496 1.000 71.10689 1058 THR B CA 1
ATOM 4827 C C . THR B 2 94 ? -81.71746 34.15424 -13.19001 1.000 73.35499 1058 THR B C 1
ATOM 4828 O O . THR B 2 94 ? -82.66216 33.38288 -12.98312 1.000 71.12011 1058 THR B O 1
ATOM 4832 N N . THR B 2 95 ? -81.73923 35.44344 -12.86110 1.000 70.81110 1059 THR B N 1
ATOM 4833 C CA . THR B 2 95 ? -82.95636 36.08398 -12.39019 1.000 72.66113 1059 THR B CA 1
ATOM 4834 C C . THR B 2 95 ? -83.14345 37.40731 -13.11592 1.000 70.58804 1059 THR B C 1
ATOM 4835 O O . THR B 2 95 ? -82.40075 37.72832 -14.04797 1.000 67.56116 1059 THR B O 1
ATOM 4839 N N . GLN B 2 96 ? -84.14152 38.17304 -12.69843 1.000 75.92479 1060 GLN B N 1
ATOM 4840 C CA . GLN B 2 96 ? -84.53833 39.38913 -13.38485 1.000 75.03200 1060 GLN B CA 1
ATOM 4841 C C . GLN B 2 96 ? -84.35409 40.58060 -12.46249 1.000 72.86323 1060 GLN B C 1
ATOM 4842 O O . GLN B 2 96 ? -84.39914 40.45500 -11.23512 1.000 73.14702 1060 GLN B O 1
ATOM 4848 N N . LEU B 2 97 ? -84.14215 41.73790 -13.07311 1.000 72.61167 1061 LEU B N 1
ATOM 4849 C CA . LEU B 2 97 ? -83.84821 42.95258 -12.33339 1.000 75.42640 1061 LEU B CA 1
ATOM 4850 C C . LEU B 2 97 ? -83.99789 44.13946 -13.26298 1.000 76.37469 1061 LEU B C 1
ATOM 4851 O O . LEU B 2 97 ? -83.16070 44.33046 -14.14603 1.000 78.10582 1061 LEU B O 1
ATOM 4856 N N . LYS B 2 98 ? -85.05196 44.93125 -13.08253 1.000 75.76669 1062 LYS B N 1
ATOM 4857 C CA . LYS B 2 98 ? -85.19692 46.21491 -13.76837 1.000 77.74429 1062 LYS B CA 1
ATOM 4858 C C . LYS B 2 98 ? -85.06981 46.03617 -15.28578 1.000 75.04421 1062 LYS B C 1
ATOM 4859 O O . LYS B 2 98 ? -84.22869 46.65491 -15.94705 1.000 75.41321 1062 LYS B O 1
ATOM 4865 N N . GLY B 2 99 ? -85.90146 45.16105 -15.85070 1.000 74.29075 1063 GLY B N 1
ATOM 4866 C CA . GLY B 2 99 ? -85.90074 44.94972 -17.28407 1.000 68.60162 1063 GLY B CA 1
ATOM 4867 C C . GLY B 2 99 ? -84.61812 44.45285 -17.93457 1.000 82.54459 1063 GLY B C 1
ATOM 4868 O O . GLY B 2 99 ? -84.38610 44.79196 -19.10769 1.000 90.12361 1063 GLY B O 1
ATOM 4869 N N . SER B 2 100 ? -83.72482 43.77112 -17.20257 1.000 82.97009 1064 SER B N 1
ATOM 4870 C CA . SER B 2 100 ? -82.68232 42.94764 -17.80776 1.000 77.07093 1064 SER B CA 1
ATOM 4871 C C . SER B 2 100 ? -82.74542 41.53724 -17.22840 1.000 77.13046 1064 SER B C 1
ATOM 4872 O O . SER B 2 100 ? -83.41407 41.28823 -16.21927 1.000 76.37255 1064 SER B O 1
ATOM 4875 N N . GLU B 2 101 ? -82.08303 40.60393 -17.90082 1.000 82.25592 1065 GLU B N 1
ATOM 4876 C CA . GLU B 2 101 ? -81.88474 39.27121 -17.34778 1.000 84.49422 1065 GLU B CA 1
ATOM 4877 C C . GLU B 2 101 ? -80.44356 39.17309 -16.86923 1.000 79.95644 1065 GLU B C 1
ATOM 4878 O O . GLU B 2 101 ? -79.52487 39.58795 -17.57808 1.000 78.47041 1065 GLU B O 1
ATOM 4884 N N . LEU B 2 102 ? -80.24778 38.65080 -15.66190 1.000 74.17165 1066 LEU B N 1
ATOM 4885 C CA . LEU B 2 102 ? -78.99028 38.80439 -14.93951 1.000 71.62379 1066 LEU B CA 1
ATOM 4886 C C . LEU B 2 102 ? -78.47591 37.42657 -14.54086 1.000 74.75534 1066 LEU B C 1
ATOM 4887 O O . LEU B 2 102 ? -79.04100 36.78135 -13.64782 1.000 68.51324 1066 LEU B O 1
ATOM 4892 N N . GLU B 2 103 ? -77.41025 36.98136 -15.21565 1.000 73.77512 1067 GLU B N 1
ATOM 4893 C CA . GLU B 2 103 ? -76.75590 35.70802 -14.92966 1.000 71.93495 1067 GLU B CA 1
ATOM 4894 C C . GLU B 2 103 ? -75.58998 35.91364 -13.96942 1.000 72.44233 1067 GLU B C 1
ATOM 4895 O O . GLU B 2 103 ? -74.66708 36.68415 -14.26140 1.000 68.35629 1067 GLU B O 1
ATOM 4901 N N . ILE B 2 104 ? -75.61495 35.20116 -12.84316 1.000 75.89204 1068 ILE B N 1
ATOM 4902 C CA . ILE B 2 104 ? -74.49702 35.16158 -11.90537 1.000 76.78110 1068 ILE B CA 1
ATOM 4903 C C . ILE B 2 104 ? -73.93521 33.74520 -11.86840 1.000 76.81135 1068 ILE B C 1
ATOM 4904 O O . ILE B 2 104 ? -74.68581 32.77985 -11.67880 1.000 73.64758 1068 ILE B O 1
ATOM 4909 N N . THR B 2 105 ? -72.61608 33.62730 -12.04626 1.000 76.29376 1069 THR B N 1
ATOM 4910 C CA . THR B 2 105 ? -71.88184 32.38409 -11.83707 1.000 76.14558 1069 THR B CA 1
ATOM 4911 C C . THR B 2 105 ? -70.76893 32.63694 -10.82961 1.000 73.70084 1069 THR B C 1
ATOM 4912 O O . THR B 2 105 ? -69.96600 33.55969 -10.99970 1.000 71.37999 1069 THR B O 1
ATOM 4916 N N . LEU B 2 106 ? -70.73759 31.83408 -9.77407 1.000 79.72919 1070 LEU B N 1
ATOM 4917 C CA . LEU B 2 106 ? -69.65349 31.86094 -8.80457 1.000 76.12738 1070 LEU B CA 1
ATOM 4918 C C . LEU B 2 106 ? -68.69636 30.70849 -9.09130 1.000 77.42913 1070 LEU B C 1
ATOM 4919 O O . LEU B 2 106 ? -69.12491 29.58371 -9.36275 1.000 78.02082 1070 LEU B O 1
ATOM 4924 N N . VAL B 2 107 ? -67.39822 30.99964 -9.06249 1.000 80.32210 1071 VAL B N 1
ATOM 4925 C CA . VAL B 2 107 ? -66.36349 30.02377 -9.39353 1.000 80.28563 1071 VAL B CA 1
ATOM 4926 C C . VAL B 2 107 ? -65.27861 30.06143 -8.32437 1.000 82.85784 1071 VAL B C 1
ATOM 4927 O O . VAL B 2 107 ? -64.98504 31.11808 -7.75040 1.000 83.16132 1071 VAL B O 1
ATOM 4931 N N . ARG B 2 108 ? -64.65471 28.90832 -8.09423 1.000 85.43790 1072 ARG B N 1
ATOM 4932 C CA . ARG B 2 108 ? -63.66467 28.76102 -7.03440 1.000 87.55895 1072 ARG B CA 1
ATOM 4933 C C . ARG B 2 108 ? -62.38689 29.54878 -7.31784 1.000 80.69301 1072 ARG B C 1
ATOM 4934 O O . ARG B 2 108 ? -61.99929 29.77923 -8.46915 1.000 74.77839 1072 ARG B O 1
ATOM 4942 N N . GLY B 2 109 ? -61.72831 29.95119 -6.23520 1.000 80.70135 1073 GLY B N 1
ATOM 4943 C CA . GLY B 2 109 ? -60.46040 30.64246 -6.30940 1.000 82.58516 1073 GLY B CA 1
ATOM 4944 C C . GLY B 2 109 ? -60.54949 32.05068 -6.85634 1.000 82.67706 1073 GLY B C 1
ATOM 4945 O O . GLY B 2 109 ? -61.51609 32.42091 -7.53385 1.000 80.61310 1073 GLY B O 1
ATOM 4946 N N . GLY B 2 110 ? -59.52928 32.84946 -6.56918 1.000 86.82362 1074 GLY B N 1
ATOM 4947 C CA . GLY B 2 110 ? -59.45413 34.17795 -7.13438 1.000 84.76771 1074 GLY B CA 1
ATOM 4948 C C . GLY B 2 110 ? -59.06291 34.13015 -8.59086 1.000 81.13693 1074 GLY B C 1
ATOM 4949 O O . GLY B 2 110 ? -59.32412 33.14214 -9.28323 1.000 86.23892 1074 GLY B O 1
ATOM 4950 N N . LEU B 2 111 ? -58.39679 35.16628 -9.05749 1.000 81.84447 1075 LEU B N 1
ATOM 4951 C CA . LEU B 2 111 ? -58.10777 35.28401 -10.47493 1.000 86.31324 1075 LEU B CA 1
ATOM 4952 C C . LEU B 2 111 ? -56.74238 34.68031 -10.78648 1.000 91.67797 1075 LEU B C 1
ATOM 4953 O O . LEU B 2 111 ? -56.16065 33.93681 -9.98884 1.000 92.23665 1075 LEU B O 1
ATOM 4958 N N . CYS B 2 112 ? -56.23035 34.98485 -11.97713 1.000 92.22478 1076 CYS B N 1
ATOM 4959 C CA . CYS B 2 112 ? -54.96402 34.44628 -12.46705 1.000 93.14905 1076 CYS B CA 1
ATOM 4960 C C . CYS B 2 112 ? -54.17514 35.62663 -13.02535 1.000 94.13654 1076 CYS B C 1
ATOM 4961 O O . CYS B 2 112 ? -54.28384 35.95580 -14.21030 1.000 95.18401 1076 CYS B O 1
ATOM 4964 N N . GLU B 2 113 ? -53.37651 36.26413 -12.17557 1.000 92.72119 1077 GLU B N 1
ATOM 4965 C CA . GLU B 2 113 ? -52.59423 37.41290 -12.61882 1.000 96.57431 1077 GLU B CA 1
ATOM 4966 C C . GLU B 2 113 ? -51.41024 36.94870 -13.46202 1.000 94.76682 1077 GLU B C 1
ATOM 4967 O O . GLU B 2 113 ? -50.57354 36.16260 -12.99709 1.000 90.24836 1077 GLU B O 1
ATOM 4973 N N . ARG B 2 114 ? -51.36349 37.42103 -14.70987 1.000 90.28176 1078 ARG B N 1
ATOM 4974 C CA . ARG B 2 114 ? -50.25530 37.14078 -15.60959 1.000 77.66824 1078 ARG B CA 1
ATOM 4975 C C . ARG B 2 114 ? -49.06348 38.00801 -15.23589 1.000 72.73088 1078 ARG B C 1
ATOM 4976 O O . ARG B 2 114 ? -49.21547 39.19728 -14.95210 1.000 80.04908 1078 ARG B O 1
ATOM 4984 N N . VAL B 2 115 ? -47.87759 37.40552 -15.23871 1.000 71.33667 1079 VAL B N 1
ATOM 4985 C CA . VAL B 2 115 ? -46.65072 38.03272 -14.77371 1.000 69.07049 1079 VAL B CA 1
ATOM 4986 C C . VAL B 2 115 ? -45.55836 37.76429 -15.80516 1.000 65.75743 1079 VAL B C 1
ATOM 4987 O O . VAL B 2 115 ? -45.67866 36.87954 -16.65546 1.000 66.94009 1079 VAL B O 1
ATOM 4991 N N . GLY B 2 116 ? -44.49514 38.55796 -15.74824 1.000 62.16288 1080 GLY B N 1
ATOM 4992 C CA . GLY B 2 116 ? -43.34102 38.31494 -16.58306 1.000 64.60222 1080 GLY B CA 1
ATOM 4993 C C . GLY B 2 116 ? -42.56953 37.07539 -16.16228 1.000 60.36715 1080 GLY B C 1
ATOM 4994 O O . GLY B 2 116 ? -42.76877 36.53391 -15.06748 1.000 51.40626 1080 GLY B O 1
ATOM 4995 N N . PRO B 2 117 ? -41.67339 36.59931 -17.03030 1.000 61.03007 1081 PRO B N 1
ATOM 4996 C CA . PRO B 2 117 ? -40.83123 35.44975 -16.66532 1.000 53.44928 1081 PRO B CA 1
ATOM 4997 C C . PRO B 2 117 ? -39.98364 35.75516 -15.43747 1.000 52.41031 1081 PRO B C 1
ATOM 4998 O O . PRO B 2 117 ? -39.41153 36.83673 -15.30664 1.000 58.99969 1081 PRO B O 1
ATOM 5002 N N . ALA B 2 118 ? -39.92146 34.79078 -14.52102 1.000 49.83416 1082 ALA B N 1
ATOM 5003 C CA . ALA B 2 118 ? -39.20107 35.01488 -13.27557 1.000 53.14616 1082 ALA B CA 1
ATOM 5004 C C . ALA B 2 118 ? -37.69143 34.92771 -13.48157 1.000 55.54559 1082 ALA B C 1
ATOM 5005 O O . ALA B 2 118 ? -36.92850 35.65736 -12.83737 1.000 60.91765 1082 ALA B O 1
ATOM 5007 N N . CYS B 2 119 ? -37.24243 34.03473 -14.35779 1.000 45.58006 1083 CYS B N 1
ATOM 5008 C CA . CYS B 2 119 ? -35.82411 33.83116 -14.59245 1.000 48.63701 1083 CYS B CA 1
ATOM 5009 C C . CYS B 2 119 ? -35.33397 34.69855 -15.73187 1.000 49.33010 1083 CYS B C 1
ATOM 5010 O O . CYS B 2 119 ? -36.07850 35.02045 -16.65914 1.000 48.03580 1083 CYS B O 1
ATOM 5013 N N . SER B 2 120 ? -34.07015 35.09417 -15.63744 1.000 51.18439 1084 SER B N 1
ATOM 5014 C CA . SER B 2 120 ? -33.43023 35.77516 -16.74905 1.000 54.84136 1084 SER B CA 1
ATOM 5015 C C . SER B 2 120 ? -33.47305 34.89465 -17.99100 1.000 55.82584 1084 SER B C 1
ATOM 5016 O O . SER B 2 120 ? -33.20668 33.69193 -17.93335 1.000 55.29979 1084 SER B O 1
ATOM 5019 N N . TYR B 2 121 ? -33.83562 35.48407 -19.11941 1.000 55.25672 1085 TYR B N 1
ATOM 5020 C CA . TYR B 2 121 ? -33.92497 34.71740 -20.34708 1.000 55.10819 1085 TYR B CA 1
ATOM 5021 C C . TYR B 2 121 ? -33.11769 35.46736 -21.39758 1.000 57.64451 1085 TYR B C 1
ATOM 5022 O O . TYR B 2 121 ? -32.31785 36.35586 -21.09715 1.000 63.41335 1085 TYR B O 1
ATOM 5031 N N . VAL B 2 122 ? -33.33499 35.09584 -22.64595 1.000 58.28763 1086 VAL B N 1
ATOM 5032 C CA . VAL B 2 122 ? -32.68802 35.63738 -23.82424 1.000 50.73978 1086 VAL B CA 1
ATOM 5033 C C . VAL B 2 122 ? -33.56153 35.13407 -24.96206 1.000 57.04839 1086 VAL B C 1
ATOM 5034 O O . VAL B 2 122 ? -33.89743 33.94417 -25.00197 1.000 55.61688 1086 VAL B O 1
ATOM 5038 N N . ASN B 2 123 ? -34.01597 36.02581 -25.84323 1.000 62.26693 1087 ASN B N 1
ATOM 5039 C CA . ASN B 2 123 ? -34.65429 35.54613 -27.06179 1.000 57.44485 1087 ASN B CA 1
ATOM 5040 C C . ASN B 2 123 ? -33.57109 35.13407 -28.04810 1.000 58.36506 1087 ASN B C 1
ATOM 5041 O O . ASN B 2 123 ? -32.47042 35.69275 -28.06091 1.000 60.44231 1087 ASN B O 1
ATOM 5046 N N . LEU B 2 124 ? -33.86474 34.11888 -28.84802 1.000 56.76171 1088 LEU B N 1
ATOM 5047 C CA . LEU B 2 124 ? -32.86407 33.54635 -29.73578 1.000 59.24539 1088 LEU B CA 1
ATOM 5048 C C . LEU B 2 124 ? -33.36791 33.56747 -31.16351 1.000 63.21361 1088 LEU B C 1
ATOM 5049 O O . LEU B 2 124 ? -34.45967 33.05907 -31.45042 1.000 61.94910 1088 LEU B O 1
ATOM 5054 N N . LYS B 2 125 ? -32.56546 34.15125 -32.04617 1.000 57.37028 1089 LYS B N 1
ATOM 5055 C CA . LYS B 2 125 ? -32.72339 33.98498 -33.47795 1.000 63.69856 1089 LYS B CA 1
ATOM 5056 C C . LYS B 2 125 ? -31.53422 33.17494 -33.97175 1.000 66.13319 1089 LYS B C 1
ATOM 5057 O O . LYS B 2 125 ? -30.38033 33.60019 -33.81849 1.000 63.46659 1089 LYS B O 1
ATOM 5063 N N . VAL B 2 126 ? -31.82285 31.99761 -34.52386 1.000 63.15008 1090 VAL B N 1
ATOM 5064 C CA . VAL B 2 126 ? -30.82090 31.00517 -34.89117 1.000 68.91306 1090 VAL B CA 1
ATOM 5065 C C . VAL B 2 126 ? -30.84062 30.87813 -36.41146 1.000 78.72469 1090 VAL B C 1
ATOM 5066 O O . VAL B 2 126 ? -31.72773 30.23079 -36.98492 1.000 82.29938 1090 VAL B O 1
ATOM 5070 N N . CYS B 2 127 ? -29.86159 31.49585 -37.07568 1.000 82.77498 1091 CYS B N 1
ATOM 5071 C CA . CYS B 2 127 ? -29.73323 31.44682 -38.53198 1.000 86.75033 1091 CYS B CA 1
ATOM 5072 C C . CYS B 2 127 ? -28.47323 30.65316 -38.85172 1.000 87.88921 1091 CYS B C 1
ATOM 5073 O O . CYS B 2 127 ? -27.34858 31.15275 -38.71768 1.000 82.52898 1091 CYS B O 1
ATOM 5076 N N . VAL B 2 128 ? -28.67804 29.39927 -39.23449 1.000 87.55838 1092 VAL B N 1
ATOM 5077 C CA . VAL B 2 128 ? -27.60748 28.55135 -39.72507 1.000 89.25684 1092 VAL B CA 1
ATOM 5078 C C . VAL B 2 128 ? -28.06649 28.01305 -41.06187 1.000 94.96872 1092 VAL B C 1
ATOM 5079 O O . VAL B 2 128 ? -27.61728 28.47188 -42.12138 1.000 98.61984 1092 VAL B O 1
ATOM 5083 N N . ASN B 2 129 ? -28.96120 27.04264 -41.01449 1.000 94.21862 1093 ASN B N 1
ATOM 5084 C CA . ASN B 2 129 ? -29.42586 26.38358 -42.23524 1.000 99.94380 1093 ASN B CA 1
ATOM 5085 C C . ASN B 2 129 ? -30.88513 26.29337 -42.11678 1.000 101.03274 1093 ASN B C 1
ATOM 5086 O O . ASN B 2 129 ? -31.56782 27.10124 -42.77336 1.000 100.87534 1093 ASN B O 1
ATOM 5091 N N . THR B 2 131 ? -33.71213 27.07041 -41.34474 1.000 91.56766 1095 THR B N 1
ATOM 5092 C CA . THR B 2 131 ? -33.87236 28.47486 -41.70318 1.000 94.67339 1095 THR B CA 1
ATOM 5093 C C . THR B 2 131 ? -33.60527 29.32250 -40.47086 1.000 93.34114 1095 THR B C 1
ATOM 5094 O O . THR B 2 131 ? -32.79974 28.94837 -39.61143 1.000 91.29435 1095 THR B O 1
ATOM 5098 N N . GLU B 2 132 ? -34.25608 30.47692 -40.39928 1.000 93.01082 1096 GLU B N 1
ATOM 5099 C CA . GLU B 2 132 ? -34.30855 31.20771 -39.14706 1.000 85.64248 1096 GLU B CA 1
ATOM 5100 C C . GLU B 2 132 ? -35.18365 30.44506 -38.16662 1.000 83.76900 1096 GLU B C 1
ATOM 5101 O O . GLU B 2 132 ? -36.26441 29.96130 -38.51657 1.000 83.90743 1096 GLU B O 1
ATOM 5107 N N . GLN B 2 133 ? -34.69938 30.30100 -36.94454 1.000 80.12927 1097 GLN B N 1
ATOM 5108 C CA . GLN B 2 133 ? -35.49404 29.69763 -35.88987 1.000 74.01376 1097 GLN B CA 1
ATOM 5109 C C . GLN B 2 133 ? -35.53285 30.66207 -34.72311 1.000 65.17778 1097 GLN B C 1
ATOM 5110 O O . GLN B 2 133 ? -34.53413 31.31766 -34.41617 1.000 65.42521 1097 GLN B O 1
ATOM 5116 N N . ASP B 2 134 ? -36.70115 30.77469 -34.11101 1.000 68.13988 1098 ASP B N 1
ATOM 5117 C CA . ASP B 2 134 ? -36.89028 31.58321 -32.92091 1.000 63.72602 1098 ASP B CA 1
ATOM 5118 C C . ASP B 2 134 ? -37.00514 30.68685 -31.70190 1.000 58.86554 1098 ASP B C 1
ATOM 5119 O O . ASP B 2 134 ? -37.54859 29.58278 -31.76953 1.000 58.62405 1098 ASP B O 1
ATOM 5124 N N . GLY B 2 135 ? -36.52249 31.19197 -30.57739 1.000 56.44359 1099 GLY B N 1
ATOM 5125 C CA . GLY B 2 135 ? -36.72071 30.49656 -29.32506 1.000 49.99221 1099 GLY B CA 1
ATOM 5126 C C . GLY B 2 135 ? -36.23015 31.34651 -28.17726 1.000 55.91549 1099 GLY B C 1
ATOM 5127 O O . GLY B 2 135 ? -35.82210 32.50118 -28.34543 1.000 53.21430 1099 GLY B O 1
ATOM 5128 N N . VAL B 2 136 ? -36.29761 30.75721 -26.99418 1.000 52.58981 1100 VAL B N 1
ATOM 5129 C CA . VAL B 2 136 ? -35.87046 31.41648 -25.77471 1.000 50.08573 1100 VAL B CA 1
ATOM 5130 C C . VAL B 2 136 ? -34.85805 30.50804 -25.11021 1.000 51.74490 1100 VAL B C 1
ATOM 5131 O O . VAL B 2 136 ? -34.88284 29.28634 -25.28233 1.000 51.88771 1100 VAL B O 1
ATOM 5135 N N . LEU B 2 137 ? -33.95648 31.10307 -24.35189 1.000 47.23367 1101 LEU B N 1
ATOM 5136 C CA . LEU B 2 137 ? -33.11908 30.32295 -23.46871 1.000 46.90491 1101 LEU B CA 1
ATOM 5137 C C . LEU B 2 137 ? -33.16584 30.95723 -22.09174 1.000 49.60423 1101 LEU B C 1
ATOM 5138 O O . LEU B 2 137 ? -32.73314 32.10055 -21.92548 1.000 53.05494 1101 LEU B O 1
ATOM 5143 N N . LEU B 2 138 ? -33.71259 30.23088 -21.11692 1.000 45.36008 1102 LEU B N 1
ATOM 5144 C CA . LEU B 2 138 ? -33.57920 30.63268 -19.72087 1.000 46.29631 1102 LEU B CA 1
ATOM 5145 C C . LEU B 2 138 ? -32.12912 30.50344 -19.28791 1.000 45.75222 1102 LEU B C 1
ATOM 5146 O O . LEU B 2 138 ? -31.48765 29.47884 -19.54151 1.000 50.49546 1102 LEU B O 1
ATOM 5151 N N . LEU B 2 139 ? -31.60386 31.54817 -18.65157 1.000 45.91119 1103 LEU B N 1
ATOM 5152 C CA . LEU B 2 139 ? -30.20772 31.58236 -18.23432 1.000 44.67911 1103 LEU B CA 1
ATOM 5153 C C . LEU B 2 139 ? -29.99698 31.03938 -16.82636 1.000 45.06636 1103 LEU B C 1
ATOM 5154 O O . LEU B 2 139 ? -28.85381 30.95336 -16.36409 1.000 46.15462 1103 LEU B O 1
ATOM 5159 N N . GLU B 2 140 ? -31.06714 30.67701 -16.13773 1.000 44.19894 1104 GLU B N 1
ATOM 5160 C CA . GLU B 2 140 ? -30.99672 30.19929 -14.76737 1.000 47.18172 1104 GLU B CA 1
ATOM 5161 C C . GLU B 2 140 ? -32.28263 29.44112 -14.50304 1.000 45.00106 1104 GLU B C 1
ATOM 5162 O O . GLU B 2 140 ? -33.30057 29.70954 -15.14428 1.000 46.24331 1104 GLU B O 1
ATOM 5168 N N . ASN B 2 141 ? -32.22709 28.49360 -13.56435 1.000 44.30439 1105 ASN B N 1
ATOM 5169 C CA . ASN B 2 141 ? -33.39218 27.69125 -13.21069 1.000 42.63733 1105 ASN B CA 1
ATOM 5170 C C . ASN B 2 141 ? -33.05730 26.71802 -12.09462 1.000 45.82140 1105 ASN B C 1
ATOM 5171 O O . ASN B 2 141 ? -32.19723 25.84854 -12.26957 1.000 48.84326 1105 ASN B O 1
ATOM 5176 N N . PRO B 2 142 ? -33.70916 26.83247 -10.92665 1.000 51.92233 1106 PRO B N 1
ATOM 5177 C CA . PRO B 2 142 ? -34.62028 27.95260 -10.65948 1.000 50.01768 1106 PRO B CA 1
ATOM 5178 C C . PRO B 2 142 ? -33.84272 29.26378 -10.52519 1.000 50.24723 1106 PRO B C 1
ATOM 5179 O O . PRO B 2 142 ? -32.59678 29.24878 -10.60560 1.000 49.91956 1106 PRO B O 1
ATOM 5183 N N . LYS B 2 143 ? -34.56480 30.36774 -10.34620 1.000 47.40025 1107 LYS B N 1
ATOM 5184 C CA . LYS B 2 143 ? -33.93225 31.67174 -10.28041 1.000 49.11253 1107 LYS B CA 1
ATOM 5185 C C . LYS B 2 143 ? -32.82779 31.64517 -9.23441 1.000 50.22268 1107 LYS B C 1
ATOM 5186 O O . LYS B 2 143 ? -33.03522 31.19581 -8.10644 1.000 49.37961 1107 LYS B O 1
ATOM 5192 N N . GLY B 2 144 ? -31.63014 32.06935 -9.63676 1.000 51.05909 1108 GLY B N 1
ATOM 5193 C CA . GLY B 2 144 ? -30.48657 32.08901 -8.75502 1.000 45.78340 1108 GLY B CA 1
ATOM 5194 C C . GLY B 2 144 ? -29.55050 30.90536 -8.87672 1.000 49.54977 1108 GLY B C 1
ATOM 5195 O O . GLY B 2 144 ? -28.41986 30.99009 -8.37921 1.000 55.30974 1108 GLY B O 1
ATOM 5196 N N . ASP B 2 145 ? -29.97206 29.81461 -9.52618 1.000 47.66353 1109 ASP B N 1
ATOM 5197 C CA . ASP B 2 145 ? -29.15980 28.61166 -9.67922 1.000 49.43206 1109 ASP B CA 1
ATOM 5198 C C . ASP B 2 145 ? -28.83315 28.35188 -11.14102 1.000 49.27019 1109 ASP B C 1
ATOM 5199 O O . ASP B 2 145 ? -29.49616 28.85365 -12.04779 1.000 47.49773 1109 ASP B O 1
ATOM 5204 N N . ASN B 2 146 ? -27.82534 27.50785 -11.34866 1.000 50.34490 1110 ASN B N 1
ATOM 5205 C CA . ASN B 2 146 ? -27.48214 27.00139 -12.67413 1.000 49.13341 1110 ASN B CA 1
ATOM 5206 C C . ASN B 2 146 ? -27.38770 28.12029 -13.69976 1.000 49.86160 1110 ASN B C 1
ATOM 5207 O O . ASN B 2 146 ? -27.89177 28.00257 -14.82419 1.000 48.63409 1110 ASN B O 1
ATOM 5212 N N . THR B 2 147 ? -26.77063 29.22829 -13.29820 1.000 47.82504 1111 THR B N 1
ATOM 5213 C CA . THR B 2 147 ? -26.63400 30.34189 -14.22008 1.000 54.17692 1111 THR B CA 1
ATOM 5214 C C . THR B 2 147 ? -25.73990 29.91442 -15.37671 1.000 53.17365 1111 THR B C 1
ATOM 5215 O O . THR B 2 147 ? -24.85244 29.07560 -15.22015 1.000 53.37484 1111 THR B O 1
ATOM 5219 N N . LEU B 2 148 ? -26.02216 30.44419 -16.56037 1.000 51.34782 1112 LEU B N 1
ATOM 5220 C CA . LEU B 2 148 ? -25.43850 29.91705 -17.78231 1.000 51.80925 1112 LEU B CA 1
ATOM 5221 C C . LEU B 2 148 ? -24.18540 30.67193 -18.21204 1.000 53.07033 1112 LEU B C 1
ATOM 5222 O O . LEU B 2 148 ? -24.11337 31.90071 -18.11527 1.000 55.66584 1112 LEU B O 1
ATOM 5227 N N . ASN B 2 149 ? -23.20620 29.90638 -18.68922 1.000 56.54890 1113 ASN B N 1
ATOM 5228 C CA . ASN B 2 149 ? -22.02953 30.32612 -19.43508 1.000 54.18530 1113 ASN B CA 1
ATOM 5229 C C . ASN B 2 149 ? -22.35302 30.51545 -20.89857 1.000 53.80564 1113 ASN B C 1
ATOM 5230 O O . ASN B 2 149 ? -23.26309 29.88869 -21.43869 1.000 53.52315 1113 ASN B O 1
ATOM 5235 N N . LEU B 2 150 ? -21.52041 31.31336 -21.56831 1.000 60.68823 1114 LEU B N 1
ATOM 5236 C CA . LEU B 2 150 ? -21.55397 31.32590 -23.02409 1.000 57.39840 1114 LEU B CA 1
ATOM 5237 C C . LEU B 2 150 ? -21.35129 29.92555 -23.57408 1.000 52.78393 1114 LEU B C 1
ATOM 5238 O O . LEU B 2 150 ? -22.08148 29.49262 -24.47173 1.000 51.56305 1114 LEU B O 1
ATOM 5243 N N . THR B 2 151 ? -20.38161 29.18838 -23.03396 1.000 51.71054 1115 THR B N 1
ATOM 5244 C CA . THR B 2 151 ? -20.22082 27.81090 -23.47952 1.000 54.49907 1115 THR B CA 1
ATOM 5245 C C . THR B 2 151 ? -21.45518 26.98516 -23.12989 1.000 51.49889 1115 THR B C 1
ATOM 5246 O O . THR B 2 151 ? -21.95002 26.21255 -23.96242 1.000 49.03949 1115 THR B O 1
ATOM 5250 N N . GLY B 2 152 ? -21.99507 27.15921 -21.92304 1.000 49.97605 1116 GLY B N 1
ATOM 5251 C CA . GLY B 2 152 ? -23.22615 26.46024 -21.59344 1.000 45.45071 1116 GLY B CA 1
ATOM 5252 C C . GLY B 2 152 ? -24.35774 26.82233 -22.53741 1.000 52.60766 1116 GLY B C 1
ATOM 5253 O O . GLY B 2 152 ? -25.13484 25.96006 -22.95812 1.000 54.15580 1116 GLY B O 1
ATOM 5254 N N . LEU B 2 153 ? -24.44731 28.10160 -22.90693 1.000 50.24724 1117 LEU B N 1
ATOM 5255 C CA . LEU B 2 153 ? -25.50020 28.54767 -23.80883 1.000 46.26832 1117 LEU B CA 1
ATOM 5256 C C . LEU B 2 153 ? -25.36462 27.89408 -25.18035 1.000 47.87788 1117 LEU B C 1
ATOM 5257 O O . LEU B 2 153 ? -26.36001 27.47368 -25.78080 1.000 49.17716 1117 LEU B O 1
ATOM 5262 N N . VAL B 2 154 ? -24.14075 27.78707 -25.68897 1.000 44.36311 1118 VAL B N 1
ATOM 5263 C CA . VAL B 2 154 ? -23.94855 27.19142 -27.00322 1.000 48.70442 1118 VAL B CA 1
ATOM 5264 C C . VAL B 2 154 ? -24.38404 25.73515 -26.98719 1.000 45.84331 1118 VAL B C 1
ATOM 5265 O O . VAL B 2 154 ? -25.09818 25.27238 -27.88238 1.000 52.04730 1118 VAL B O 1
ATOM 5269 N N . ASP B 2 155 ? -23.96133 24.99236 -25.96491 1.000 50.09791 1119 ASP B N 1
ATOM 5270 C CA . ASP B 2 155 ? -24.38779 23.60253 -25.81894 1.000 45.89557 1119 ASP B CA 1
ATOM 5271 C C . ASP B 2 155 ? -25.90377 23.49409 -25.76144 1.000 50.17501 1119 ASP B C 1
ATOM 5272 O O . ASP B 2 155 ? -26.51007 22.68714 -26.47805 1.000 53.78851 1119 ASP B O 1
ATOM 5277 N N . ALA B 2 156 ? -26.53460 24.31404 -24.91789 1.000 46.60862 1120 ALA B N 1
ATOM 5278 C CA . ALA B 2 156 ? -27.98406 24.28398 -24.80611 1.000 46.94322 1120 ALA B CA 1
ATOM 5279 C C . ALA B 2 156 ? -28.64528 24.60366 -26.13814 1.000 51.44153 1120 ALA B C 1
ATOM 5280 O O . ALA B 2 156 ? -29.61567 23.94280 -26.53370 1.000 50.55237 1120 ALA B O 1
ATOM 5282 N N . VAL B 2 157 ? -28.13960 25.61804 -26.84574 1.000 50.80306 1121 VAL B N 1
ATOM 5283 C CA . VAL B 2 157 ? -28.67405 25.90942 -28.16961 1.000 50.30422 1121 VAL B CA 1
ATOM 5284 C C . VAL B 2 157 ? -28.49032 24.71413 -29.09727 1.000 48.18722 1121 VAL B C 1
ATOM 5285 O O . VAL B 2 157 ? -29.36879 24.40894 -29.90965 1.000 53.04193 1121 VAL B O 1
ATOM 5289 N N . SER B 2 158 ? -27.36733 24.01035 -28.98689 1.000 51.88049 1122 SER B N 1
ATOM 5290 C CA . SER B 2 158 ? -27.12257 22.88585 -29.88491 1.000 54.41382 1122 SER B CA 1
ATOM 5291 C C . SER B 2 158 ? -28.11602 21.75381 -29.65623 1.000 57.43041 1122 SER B C 1
ATOM 5292 O O . SER B 2 158 ? -28.66055 21.19662 -30.62630 1.000 54.33584 1122 SER B O 1
ATOM 5295 N N . CYS B 2 159 ? -28.36338 21.39377 -28.38391 1.000 50.08652 1123 CYS B N 1
ATOM 5296 C CA . CYS B 2 159 ? -29.32278 20.33037 -28.09631 1.000 45.61116 1123 CYS B CA 1
ATOM 5297 C C . CYS B 2 159 ? -30.71920 20.71341 -28.54517 1.000 45.10375 1123 CYS B C 1
ATOM 5298 O O . CYS B 2 159 ? -31.38633 19.94400 -29.24131 1.000 50.87938 1123 CYS B O 1
ATOM 5301 N N . ILE B 2 160 ? -31.19147 21.89148 -28.13107 1.000 48.37482 1124 ILE B N 1
ATOM 5302 C CA . ILE B 2 160 ? -32.60200 22.23208 -28.31784 1.000 46.95033 1124 ILE B CA 1
ATOM 5303 C C . ILE B 2 160 ? -32.91568 22.40491 -29.79925 1.000 51.26939 1124 ILE B C 1
ATOM 5304 O O . ILE B 2 160 ? -33.90150 21.85866 -30.31034 1.000 56.17643 1124 ILE B O 1
ATOM 5309 N N . PHE B 2 161 ? -32.06464 23.15006 -30.51219 1.000 51.15430 1125 PHE B N 1
ATOM 5310 C CA . PHE B 2 161 ? -32.27257 23.52607 -31.90243 1.000 51.62663 1125 PHE B CA 1
ATOM 5311 C C . PHE B 2 161 ? -31.72357 22.50851 -32.88819 1.000 52.34895 1125 PHE B C 1
ATOM 5312 O O . PHE B 2 161 ? -31.95207 22.65561 -34.09329 1.000 56.52770 1125 PHE B O 1
ATOM 5320 N N . GLY B 2 162 ? -31.00164 21.49771 -32.41904 1.000 50.64465 1126 GLY B N 1
ATOM 5321 C CA . GLY B 2 162 ? -30.56055 20.43414 -33.30272 1.000 52.40794 1126 GLY B CA 1
ATOM 5322 C C . GLY B 2 162 ? -29.34760 20.77122 -34.13278 1.000 53.26680 1126 GLY B C 1
ATOM 5323 O O . GLY B 2 162 ? -29.25964 20.34795 -35.28715 1.000 59.17503 1126 GLY B O 1
ATOM 5324 N N . LEU B 2 163 ? -28.40794 21.52723 -33.57619 1.000 56.88097 1127 LEU B N 1
ATOM 5325 C CA . LEU B 2 163 ? -27.20532 21.96114 -34.26876 1.000 58.15764 1127 LEU B CA 1
ATOM 5326 C C . LEU B 2 163 ? -25.97291 21.29894 -33.67717 1.000 63.14747 1127 LEU B C 1
ATOM 5327 O O . LEU B 2 163 ? -25.93930 20.94269 -32.49961 1.000 70.46389 1127 LEU B O 1
ATOM 5332 N N . LYS B 2 164 ? -24.94435 21.15895 -34.50071 1.000 74.25792 1128 LYS B N 1
ATOM 5333 C CA . LYS B 2 164 ? -23.63112 20.78527 -33.99898 1.000 79.15795 1128 LYS B CA 1
ATOM 5334 C C . LYS B 2 164 ? -22.86349 22.04753 -33.62760 1.000 81.90347 1128 LYS B C 1
ATOM 5335 O O . LYS B 2 164 ? -23.13392 23.13449 -34.14367 1.000 82.41303 1128 LYS B O 1
ATOM 5341 N N . ASN B 2 165 ? -21.90426 21.90573 -32.70974 1.000 84.97600 1129 ASN B N 1
ATOM 5342 C CA . ASN B 2 165 ? -21.02208 23.03457 -32.41629 1.000 92.98053 1129 ASN B CA 1
ATOM 5343 C C . ASN B 2 165 ? -20.16779 23.33535 -33.64220 1.000 97.48684 1129 ASN B C 1
ATOM 5344 O O . ASN B 2 165 ? -18.94668 23.12283 -33.66296 1.000 99.54200 1129 ASN B O 1
ATOM 5349 N N . SER B 2 166 ? -20.85131 23.84002 -34.66957 1.000 93.48153 1130 SER B N 1
ATOM 5350 C CA . SER B 2 166 ? -20.31756 24.02452 -36.01067 1.000 95.22682 1130 SER B CA 1
ATOM 5351 C C . SER B 2 166 ? -20.02019 25.50733 -36.16770 1.000 98.09484 1130 SER B C 1
ATOM 5352 O O . SER B 2 166 ? -20.84487 26.28595 -36.64867 1.000 102.24380 1130 SER B O 1
ATOM 5355 N N . LYS B 2 167 ? -18.82642 25.90359 -35.72182 1.000 97.27110 1131 LYS B N 1
ATOM 5356 C CA . LYS B 2 167 ? -18.42722 27.30809 -35.77518 1.000 100.82617 1131 LYS B CA 1
ATOM 5357 C C . LYS B 2 167 ? -19.50991 28.20025 -35.16868 1.000 96.27481 1131 LYS B C 1
ATOM 5358 O O . LYS B 2 167 ? -19.72014 29.33086 -35.61765 1.000 94.76433 1131 LYS B O 1
ATOM 5364 N N . LEU B 2 168 ? -20.22055 27.67834 -34.16329 1.000 87.76074 1132 LEU B N 1
ATOM 5365 C CA . LEU B 2 168 ? -21.37406 28.36609 -33.59632 1.000 81.91843 1132 LEU B CA 1
ATOM 5366 C C . LEU B 2 168 ? -20.93723 29.65333 -32.90458 1.000 78.19143 1132 LEU B C 1
ATOM 5367 O O . LEU B 2 168 ? -20.16127 29.62136 -31.94246 1.000 75.34068 1132 LEU B O 1
ATOM 5372 N N . THR B 2 169 ? -21.43841 30.78515 -33.39189 1.000 75.73152 1133 THR B N 1
ATOM 5373 C CA . THR B 2 169 ? -21.08087 32.09268 -32.86370 1.000 76.70772 1133 THR B CA 1
ATOM 5374 C C . THR B 2 169 ? -22.32696 32.78629 -32.34261 1.000 69.62089 1133 THR B C 1
ATOM 5375 O O . THR B 2 169 ? -23.39291 32.73076 -32.96814 1.000 68.86577 1133 THR B O 1
ATOM 5379 N N . VAL B 2 170 ? -22.18568 33.42911 -31.19037 1.000 64.18471 1134 VAL B N 1
ATOM 5380 C CA . VAL B 2 170 ? -23.28380 34.12228 -30.53870 1.000 67.89029 1134 VAL B CA 1
ATOM 5381 C C . VAL B 2 170 ? -23.02249 35.61424 -30.64596 1.000 71.13027 1134 VAL B C 1
ATOM 5382 O O . VAL B 2 170 ? -21.94532 36.09280 -30.26363 1.000 69.06039 1134 VAL B O 1
ATOM 5386 N N . PHE B 2 171 ? -24.00817 36.34449 -31.16435 1.000 68.61197 1135 PHE B N 1
ATOM 5387 C CA . PHE B 2 171 ? -23.91361 37.78408 -31.36021 1.000 71.27482 1135 PHE B CA 1
ATOM 5388 C C . PHE B 2 171 ? -24.96287 38.48971 -30.51602 1.000 70.22768 1135 PHE B C 1
ATOM 5389 O O . PHE B 2 171 ? -26.16328 38.22316 -30.65143 1.000 67.31641 1135 PHE B O 1
ATOM 5397 N N . ASN B 2 172 ? -24.50631 39.38119 -29.64611 1.000 68.48761 1136 ASN B N 1
ATOM 5398 C CA . ASN B 2 172 ? -25.37773 40.37016 -29.01995 1.000 72.40009 1136 ASN B CA 1
ATOM 5399 C C . ASN B 2 172 ? -25.43901 41.56622 -29.96316 1.000 75.59132 1136 ASN B C 1
ATOM 5400 O O . ASN B 2 172 ? -24.48862 42.34259 -30.07042 1.000 73.30456 1136 ASN B O 1
ATOM 5405 N N . GLY B 2 173 ? -26.55204 41.70479 -30.67343 1.000 78.91124 1137 GLY B N 1
ATOM 5406 C CA . GLY B 2 173 ? -26.62770 42.69605 -31.72562 1.000 74.21269 1137 GLY B CA 1
ATOM 5407 C C . GLY B 2 173 ? -25.54348 42.49588 -32.76360 1.000 78.79099 1137 GLY B C 1
ATOM 5408 O O . GLY B 2 173 ? -25.66584 41.63949 -33.65007 1.000 82.17053 1137 GLY B O 1
ATOM 5409 N N . LYS B 2 174 ? -24.46576 43.27624 -32.65264 1.000 76.39448 1138 LYS B N 1
ATOM 5410 C CA . LYS B 2 174 ? -23.36859 43.21896 -33.60607 1.000 80.93487 1138 LYS B CA 1
ATOM 5411 C C . LYS B 2 174 ? -22.03499 42.86993 -32.97163 1.000 72.50270 1138 LYS B C 1
ATOM 5412 O O . LYS B 2 174 ? -21.08913 42.55811 -33.69966 1.000 71.70031 1138 LYS B O 1
ATOM 5418 N N . THR B 2 175 ? -21.93409 42.91776 -31.64968 1.000 75.33164 1139 THR B N 1
ATOM 5419 C CA . THR B 2 175 ? -20.78792 42.36221 -30.94904 1.000 75.91851 1139 THR B CA 1
ATOM 5420 C C . THR B 2 175 ? -20.84576 40.83964 -30.95198 1.000 75.75346 1139 THR B C 1
ATOM 5421 O O . THR B 2 175 ? -21.91480 40.23109 -31.05058 1.000 74.47157 1139 THR B O 1
ATOM 5425 N N . GLU B 2 176 ? -19.68315 40.22197 -30.82937 1.000 75.29687 1140 GLU B N 1
ATOM 5426 C CA . GLU B 2 176 ? -19.59971 38.78700 -30.61859 1.000 69.82896 1140 GLU B CA 1
ATOM 5427 C C . GLU B 2 176 ? -19.29426 38.55012 -29.15175 1.000 72.53431 1140 GLU B C 1
ATOM 5428 O O . GLU B 2 176 ? -18.46600 39.25220 -28.56951 1.000 76.02458 1140 GLU B O 1
ATOM 5434 N N . LEU B 2 177 ? -19.96364 37.57568 -28.54619 1.000 71.64333 1141 LEU B N 1
ATOM 5435 C CA . LEU B 2 177 ? -19.78776 37.37962 -27.11540 1.000 67.88125 1141 LEU B CA 1
ATOM 5436 C C . LEU B 2 177 ? -18.56348 36.52871 -26.81619 1.000 68.55081 1141 LEU B C 1
ATOM 5437 O O . LEU B 2 177 ? -18.07449 35.77472 -27.65639 1.000 71.09927 1141 LEU B O 1
ATOM 5442 N N . ILE B 2 178 ? -18.09460 36.64660 -25.58384 1.000 70.12435 1142 ILE B N 1
ATOM 5443 C CA . ILE B 2 178 ? -16.81484 36.13609 -25.14388 1.000 67.72702 1142 ILE B CA 1
ATOM 5444 C C . ILE B 2 178 ? -17.11438 35.22478 -23.97601 1.000 73.20785 1142 ILE B C 1
ATOM 5445 O O . ILE B 2 178 ? -18.07292 35.45521 -23.23723 1.000 75.16852 1142 ILE B O 1
ATOM 5450 N N . ASN B 2 179 ? -16.24053 34.23872 -23.75620 1.000 76.11581 1143 ASN B N 1
ATOM 5451 C CA . ASN B 2 179 ? -16.34864 33.37085 -22.58816 1.000 73.60100 1143 ASN B CA 1
ATOM 5452 C C . ASN B 2 179 ? -16.41384 34.15907 -21.28875 1.000 71.53748 1143 ASN B C 1
ATOM 5453 O O . ASN B 2 179 ? -16.52690 33.56813 -20.21342 1.000 76.32616 1143 ASN B O 1
ATOM 5458 N N . LYS B 2 180 ? -16.29059 35.48396 -21.36927 1.000 75.36834 1144 LYS B N 1
ATOM 5459 C CA . LYS B 2 180 ? -16.35277 36.34980 -20.20254 1.000 80.95149 1144 LYS B CA 1
ATOM 5460 C C . LYS B 2 180 ? -17.62737 37.17441 -20.11575 1.000 73.54539 1144 LYS B C 1
ATOM 5461 O O . LYS B 2 180 ? -17.91681 37.70595 -19.04142 1.000 74.03719 1144 LYS B O 1
ATOM 5467 N N . THR B 2 181 ? -18.38177 37.30297 -21.20323 1.000 63.93114 1145 THR B N 1
ATOM 5468 C CA . THR B 2 181 ? -19.60063 38.09885 -21.17321 1.000 67.08681 1145 THR B CA 1
ATOM 5469 C C . THR B 2 181 ? -20.52196 37.58906 -20.07739 1.000 68.89711 1145 THR B C 1
ATOM 5470 O O . THR B 2 181 ? -20.70142 36.37868 -19.91553 1.000 71.15309 1145 THR B O 1
ATOM 5474 N N . ASP B 2 182 ? -21.07588 38.51070 -19.29755 1.000 67.87107 1146 ASP B N 1
ATOM 5475 C CA . ASP B 2 182 ? -22.02525 38.13873 -18.25549 1.000 65.75098 1146 ASP B CA 1
ATOM 5476 C C . ASP B 2 182 ? -23.38818 38.00195 -18.91030 1.000 64.69807 1146 ASP B C 1
ATOM 5477 O O . ASP B 2 182 ? -24.05643 38.99764 -19.19187 1.000 67.52148 1146 ASP B O 1
ATOM 5482 N N . LEU B 2 183 ? -23.81199 36.76048 -19.13670 1.000 58.88540 1147 LEU B N 1
ATOM 5483 C CA . LEU B 2 183 ? -25.04479 36.54056 -19.87513 1.000 59.80801 1147 LEU B CA 1
ATOM 5484 C C . LEU B 2 183 ? -26.23262 37.12445 -19.13562 1.000 57.57393 1147 LEU B C 1
ATOM 5485 O O . LEU B 2 183 ? -27.16133 37.64849 -19.75768 1.000 60.15245 1147 LEU B O 1
ATOM 5490 N N . LEU B 2 184 ? -26.21031 37.06066 -17.80433 1.000 61.61597 1148 LEU B N 1
ATOM 5491 C CA . LEU B 2 184 ? -27.35501 37.51966 -17.02705 1.000 61.50340 1148 LEU B CA 1
ATOM 5492 C C . LEU B 2 184 ? -27.65449 38.98183 -17.30560 1.000 62.24874 1148 LEU B C 1
ATOM 5493 O O . LEU B 2 184 ? -28.82382 39.38247 -17.37205 1.000 60.63008 1148 LEU B O 1
ATOM 5498 N N . SER B 2 185 ? -26.61057 39.79046 -17.49509 1.000 58.31337 1149 SER B N 1
ATOM 5499 C CA . SER B 2 185 ? -26.81377 41.20633 -17.76061 1.000 63.68621 1149 SER B CA 1
ATOM 5500 C C . SER B 2 185 ? -27.47679 41.46561 -19.10557 1.000 61.70610 1149 SER B C 1
ATOM 5501 O O . SER B 2 185 ? -27.82520 42.61393 -19.39130 1.000 62.41215 1149 SER B O 1
ATOM 5504 N N . LEU B 2 186 ? -27.66612 40.44467 -19.93491 1.000 58.67516 1150 LEU B N 1
ATOM 5505 C CA . LEU B 2 186 ? -28.36606 40.61252 -21.20032 1.000 62.10523 1150 LEU B CA 1
ATOM 5506 C C . LEU B 2 186 ? -29.75851 40.00109 -21.15388 1.000 62.06362 1150 LEU B C 1
ATOM 5507 O O . LEU B 2 186 ? -30.33518 39.66908 -22.19217 1.000 63.21441 1150 LEU B O 1
ATOM 5512 N N . SER B 2 187 ? -30.33020 39.93963 -19.94937 1.000 61.63236 1151 SER B N 1
ATOM 5513 C CA . SER B 2 187 ? -31.48992 39.09552 -19.69301 1.000 60.10060 1151 SER B CA 1
ATOM 5514 C C . SER B 2 187 ? -32.67617 39.44022 -20.58525 1.000 63.97101 1151 SER B C 1
ATOM 5515 O O . SER B 2 187 ? -33.44485 38.55361 -20.97279 1.000 72.55862 1151 SER B O 1
ATOM 5518 N N . GLY B 2 188 ? -32.88358 40.70485 -20.89370 1.000 56.74269 1152 GLY B N 1
ATOM 5519 C CA . GLY B 2 188 ? -34.05354 40.91403 -21.72237 1.000 60.67033 1152 GLY B CA 1
ATOM 5520 C C . GLY B 2 188 ? -33.81622 40.73618 -23.19803 1.000 65.70777 1152 GLY B C 1
ATOM 5521 O O . GLY B 2 188 ? -34.76320 40.66266 -23.98671 1.000 66.39034 1152 GLY B O 1
ATOM 5522 N N . LYS B 2 189 ? -32.55773 40.64198 -23.59461 1.000 68.01267 1153 LYS B N 1
ATOM 5523 C CA . LYS B 2 189 ? -32.20381 40.91896 -24.96904 1.000 64.07679 1153 LYS B CA 1
ATOM 5524 C C . LYS B 2 189 ? -32.44037 39.70806 -25.86349 1.000 63.27506 1153 LYS B C 1
ATOM 5525 O O . LYS B 2 189 ? -32.80335 38.61325 -25.41945 1.000 64.29720 1153 LYS B O 1
ATOM 5531 N N . THR B 2 190 ? -32.26837 39.94725 -27.16041 1.000 67.56228 1154 THR B N 1
ATOM 5532 C CA . THR B 2 190 ? -32.31195 38.92299 -28.19262 1.000 64.27350 1154 THR B CA 1
ATOM 5533 C C . THR B 2 190 ? -30.89130 38.68015 -28.67003 1.000 67.32881 1154 THR B C 1
ATOM 5534 O O . THR B 2 190 ? -30.15510 39.63611 -28.93518 1.000 71.01552 1154 THR B O 1
ATOM 5538 N N . LEU B 2 191 ? -30.48859 37.42172 -28.75647 1.000 65.15309 1155 LEU B N 1
ATOM 5539 C CA . LEU B 2 191 ? -29.16865 37.12309 -29.28088 1.000 62.99346 1155 LEU B CA 1
ATOM 5540 C C . LEU B 2 191 ? -29.30921 36.36469 -30.58609 1.000 62.00990 1155 LEU B C 1
ATOM 5541 O O . LEU B 2 191 ? -30.34745 35.75525 -30.86495 1.000 62.70272 1155 LEU B O 1
ATOM 5546 N N . HIS B 2 192 ? -28.25474 36.43616 -31.39300 1.000 61.74238 1156 HIS B N 1
ATOM 5547 C CA . HIS B 2 192 ? -28.21259 35.78905 -32.69614 1.000 64.82690 1156 HIS B CA 1
ATOM 5548 C C . HIS B 2 192 ? -27.18801 34.66136 -32.67667 1.000 66.13948 1156 HIS B C 1
ATOM 5549 O O . HIS B 2 192 ? -26.01995 34.87936 -32.33611 1.000 65.31273 1156 HIS B O 1
ATOM 5556 N N . VAL B 2 193 ? -27.62530 33.46117 -33.03931 1.000 68.96153 1157 VAL B N 1
ATOM 5557 C CA . VAL B 2 193 ? -26.72961 32.32997 -33.22749 1.000 67.63506 1157 VAL B CA 1
ATOM 5558 C C . VAL B 2 193 ? -26.56691 32.13660 -34.72045 1.000 70.75153 1157 VAL B C 1
ATOM 5559 O O . VAL B 2 193 ? -27.54670 31.85929 -35.42711 1.000 64.27781 1157 VAL B O 1
ATOM 5563 N N . THR B 2 194 ? -25.33478 32.30781 -35.19611 1.000 72.27709 1158 THR B N 1
ATOM 5564 C CA . THR B 2 194 ? -24.97577 32.14100 -36.59835 1.000 78.09532 1158 THR B CA 1
ATOM 5565 C C . THR B 2 194 ? -23.77363 31.21198 -36.69118 1.000 80.71396 1158 THR B C 1
ATOM 5566 O O . THR B 2 194 ? -23.28948 30.67725 -35.68465 1.000 79.05195 1158 THR B O 1
ATOM 5570 N N . THR B 2 195 ? -23.27327 31.05327 -37.91856 1.000 81.83126 1159 THR B N 1
ATOM 5571 C CA . THR B 2 195 ? -22.10613 30.23049 -38.20754 1.000 83.52407 1159 THR B CA 1
ATOM 5572 C C . THR B 2 195 ? -20.82524 31.04906 -38.32359 1.000 83.41525 1159 THR B C 1
ATOM 5573 O O . THR B 2 195 ? -19.82993 30.55636 -38.86289 1.000 88.02537 1159 THR B O 1
ATOM 5577 N N . GLY B 2 196 ? -20.82215 32.27464 -37.81323 1.000 81.71781 1160 GLY B N 1
ATOM 5578 C CA . GLY B 2 196 ? -19.62833 33.09365 -37.84922 1.000 83.59776 1160 GLY B CA 1
ATOM 5579 C C . GLY B 2 196 ? -19.77504 34.25210 -38.80922 1.000 86.68572 1160 GLY B C 1
ATOM 5580 O O . GLY B 2 196 ? -18.98518 34.40461 -39.74566 1.000 98.35734 1160 GLY B O 1
ATOM 5581 N N . SER B 2 197 ? -20.79829 35.06999 -38.58891 1.000 85.86529 1161 SER B N 1
ATOM 5582 C CA . SER B 2 197 ? -21.09569 36.19878 -39.46021 1.000 87.40063 1161 SER B CA 1
ATOM 5583 C C . SER B 2 197 ? -22.20345 37.02442 -38.82610 1.000 85.32135 1161 SER B C 1
ATOM 5584 O O . SER B 2 197 ? -23.37450 36.63261 -38.88544 1.000 89.56602 1161 SER B O 1
ATOM 5587 N N . ALA B 2 198 ? -21.84130 38.15608 -38.20294 1.000 82.21076 1162 ALA B N 1
ATOM 5588 C CA . ALA B 2 198 ? -22.78739 39.02128 -37.50069 1.000 82.73144 1162 ALA B CA 1
ATOM 5589 C C . ALA B 2 198 ? -23.98223 39.33333 -38.39050 1.000 79.09579 1162 ALA B C 1
ATOM 5590 O O . ALA B 2 198 ? -23.83147 39.46130 -39.61078 1.000 84.10132 1162 ALA B O 1
ATOM 5592 N N . PRO B 2 199 ? -25.17566 39.44217 -37.83656 1.000 79.87277 1163 PRO B N 1
ATOM 5593 C CA . PRO B 2 199 ? -26.34613 39.66574 -38.68642 1.000 80.30222 1163 PRO B CA 1
ATOM 5594 C C . PRO B 2 199 ? -26.54789 41.13493 -38.98640 1.000 84.44010 1163 PRO B C 1
ATOM 5595 O O . PRO B 2 199 ? -25.73382 41.98890 -38.61898 1.000 85.46547 1163 PRO B O 1
ATOM 5599 N N . ALA B 2 200 ? -27.64258 41.42794 -39.66434 1.000 85.50251 1164 ALA B N 1
ATOM 5600 C CA . ALA B 2 200 ? -28.25090 42.73930 -39.61391 1.000 81.98120 1164 ALA B CA 1
ATOM 5601 C C . ALA B 2 200 ? -29.46476 42.65985 -38.68641 1.000 88.68085 1164 ALA B C 1
ATOM 5602 O O . ALA B 2 200 ? -29.71569 41.64062 -38.03417 1.000 91.32520 1164 ALA B O 1
ATOM 5604 N N . LEU B 2 201 ? -30.22311 43.74815 -38.62103 1.000 89.87477 1165 LEU B N 1
ATOM 5605 C CA . LEU B 2 201 ? -31.55619 43.73126 -38.01288 1.000 91.30712 1165 LEU B CA 1
ATOM 5606 C C . LEU B 2 201 ? -31.53410 43.37499 -36.52356 1.000 86.88694 1165 LEU B C 1
ATOM 5607 O O . LEU B 2 201 ? -32.50259 43.62975 -35.80414 1.000 83.16784 1165 LEU B O 1
ATOM 5612 N N . SER B 2 204 ? -34.96755 43.27426 -32.62740 1.000 92.68287 1168 SER B N 1
ATOM 5613 C CA . SER B 2 204 ? -34.89405 42.66029 -31.30185 1.000 93.41706 1168 SER B CA 1
ATOM 5614 C C . SER B 2 204 ? -36.21493 42.78793 -30.53658 1.000 92.25257 1168 SER B C 1
ATOM 5615 O O . SER B 2 204 ? -36.47063 43.81940 -29.90864 1.000 93.81041 1168 SER B O 1
ATOM 5618 N N . PRO B 2 205 ? -37.02876 41.72952 -30.56521 1.000 96.42851 1169 PRO B N 1
ATOM 5619 C CA . PRO B 2 205 ? -38.37264 41.79997 -29.97011 1.000 93.45400 1169 PRO B CA 1
ATOM 5620 C C . PRO B 2 205 ? -38.33121 42.07399 -28.47281 1.000 92.86246 1169 PRO B C 1
ATOM 5621 O O . PRO B 2 205 ? -37.28380 42.08722 -27.81872 1.000 91.44378 1169 PRO B O 1
ATOM 5625 N N . ASP B 2 206 ? -39.52499 42.30926 -27.93118 1.000 96.51626 1170 ASP B N 1
ATOM 5626 C CA . ASP B 2 206 ? -39.71573 42.57538 -26.51010 1.000 97.59491 1170 ASP B CA 1
ATOM 5627 C C . ASP B 2 206 ? -40.27940 41.35644 -25.78902 1.000 91.02311 1170 ASP B C 1
ATOM 5628 O O . ASP B 2 206 ? -39.61734 40.78445 -24.91717 1.000 90.11191 1170 ASP B O 1
ATOM 5633 N N . ALA B 2 207 ? -41.49144 40.94185 -26.15234 1.000 84.17563 1171 ALA B N 1
ATOM 5634 C CA . ALA B 2 207 ? -42.09876 39.76853 -25.54066 1.000 85.77905 1171 ALA B CA 1
ATOM 5635 C C . ALA B 2 207 ? -41.24491 38.52148 -25.78399 1.000 83.51939 1171 ALA B C 1
ATOM 5636 O O . ALA B 2 207 ? -40.51429 38.41978 -26.77522 1.000 82.47682 1171 ALA B O 1
ATOM 5638 N N . LEU B 2 208 ? -41.31929 37.57903 -24.84432 1.000 78.75185 1172 LEU B N 1
ATOM 5639 C CA . LEU B 2 208 ? -40.77553 36.25020 -25.07576 1.000 67.74450 1172 LEU B CA 1
ATOM 5640 C C . LEU B 2 208 ? -41.36043 35.66777 -26.35045 1.000 71.49680 1172 LEU B C 1
ATOM 5641 O O . LEU B 2 208 ? -42.57525 35.72180 -26.57385 1.000 71.73488 1172 LEU B O 1
ATOM 5646 N N . LEU B 2 209 ? -40.50025 35.08276 -27.17728 1.000 65.34911 1173 LEU B N 1
ATOM 5647 C CA . LEU B 2 209 ? -41.01258 34.45852 -28.38419 1.000 66.85406 1173 LEU B CA 1
ATOM 5648 C C . LEU B 2 209 ? -41.76646 33.16401 -28.10363 1.000 63.36569 1173 LEU B C 1
ATOM 5649 O O . LEU B 2 209 ? -42.44661 32.66019 -29.00733 1.000 64.48564 1173 LEU B O 1
ATOM 5654 N N . CYS B 2 210 ? -41.66992 32.61869 -26.88855 1.000 60.01218 1174 CYS B N 1
ATOM 5655 C CA . CYS B 2 210 ? -42.29639 31.34885 -26.53670 1.000 56.69841 1174 CYS B CA 1
ATOM 5656 C C . CYS B 2 210 ? -43.24627 31.52142 -25.36996 1.000 57.72258 1174 CYS B C 1
ATOM 5657 O O . CYS B 2 210 ? -42.97843 32.30432 -24.45099 1.000 61.07537 1174 CYS B O 1
ATOM 5660 N N . GLN B 2 211 ? -44.34581 30.77036 -25.40334 1.000 54.23068 1175 GLN B N 1
ATOM 5661 C CA . GLN B 2 211 ? -45.21139 30.68632 -24.23625 1.000 64.18570 1175 GLN B CA 1
ATOM 5662 C C . GLN B 2 211 ? -44.42275 30.14142 -23.05128 1.000 64.03345 1175 GLN B C 1
ATOM 5663 O O . GLN B 2 211 ? -43.48430 29.35267 -23.20530 1.000 63.43237 1175 GLN B O 1
ATOM 5669 N N . TYR B 2 212 ? -44.80712 30.57303 -21.85802 1.000 61.49883 1176 TYR B N 1
ATOM 5670 C CA . TYR B 2 212 ? -44.05937 30.21794 -20.67117 1.000 55.11831 1176 TYR B CA 1
ATOM 5671 C C . TYR B 2 212 ? -44.99426 30.23789 -19.47789 1.000 58.50359 1176 TYR B C 1
ATOM 5672 O O . TYR B 2 212 ? -46.11283 30.75710 -19.54184 1.000 62.11938 1176 TYR B O 1
ATOM 5681 N N . ILE B 2 213 ? -44.51601 29.64426 -18.39345 1.000 52.34204 1177 ILE B N 1
ATOM 5682 C CA . ILE B 2 213 ? -45.19167 29.59748 -17.11175 1.000 50.16498 1177 ILE B CA 1
ATOM 5683 C C . ILE B 2 213 ? -44.14443 29.92174 -16.06439 1.000 50.83233 1177 ILE B C 1
ATOM 5684 O O . ILE B 2 213 ? -42.94957 29.69149 -16.27330 1.000 54.99234 1177 ILE B O 1
ATOM 5689 N N . ASN B 2 214 ? -44.57818 30.51302 -14.96084 1.000 48.06468 1178 ASN B N 1
ATOM 5690 C CA . ASN B 2 214 ? -43.72019 30.64392 -13.80087 1.000 47.72106 1178 ASN B CA 1
ATOM 5691 C C . ASN B 2 214 ? -44.10088 29.58187 -12.78497 1.000 48.96435 1178 ASN B C 1
ATOM 5692 O O . ASN B 2 214 ? -45.23920 29.11013 -12.75688 1.000 51.77146 1178 ASN B O 1
ATOM 5697 N N . LEU B 2 215 ? -43.13314 29.19016 -11.96088 1.000 45.61230 1179 LEU B N 1
ATOM 5698 C CA . LEU B 2 215 ? -43.35263 28.15847 -10.95672 1.000 47.08439 1179 LEU B CA 1
ATOM 5699 C C . LEU B 2 215 ? -42.96614 28.69366 -9.59522 1.000 47.53060 1179 LEU B C 1
ATOM 5700 O O . LEU B 2 215 ? -41.84382 29.17328 -9.41361 1.000 49.80167 1179 LEU B O 1
ATOM 5705 N N . GLN B 2 216 ? -43.87611 28.58760 -8.63778 1.000 45.58088 1180 GLN B N 1
ATOM 5706 C CA . GLN B 2 216 ? -43.58977 28.97398 -7.26427 1.000 49.20761 1180 GLN B CA 1
ATOM 5707 C C . GLN B 2 216 ? -43.76311 27.74510 -6.38273 1.000 55.12703 1180 GLN B C 1
ATOM 5708 O O . GLN B 2 216 ? -44.87818 27.22582 -6.22979 1.000 55.11988 1180 GLN B O 1
ATOM 5714 N N . LEU B 2 217 ? -42.65344 27.27369 -5.83259 1.000 45.96917 1181 LEU B N 1
ATOM 5715 C CA . LEU B 2 217 ? -42.68367 26.20653 -4.84674 1.000 53.32845 1181 LEU B CA 1
ATOM 5716 C C . LEU B 2 217 ? -43.19647 26.76339 -3.52179 1.000 57.81969 1181 LEU B C 1
ATOM 5717 O O . LEU B 2 217 ? -42.66448 27.76000 -3.01971 1.000 60.13302 1181 LEU B O 1
ATOM 5722 N N . VAL B 2 218 ? -44.22960 26.14080 -2.94978 1.000 55.92794 1182 VAL B N 1
ATOM 5723 C CA . VAL B 2 218 ? -44.85694 26.64129 -1.72785 1.000 59.68733 1182 VAL B CA 1
ATOM 5724 C C . VAL B 2 218 ? -44.64393 25.69699 -0.54218 1.000 60.39422 1182 VAL B C 1
ATOM 5725 O O . VAL B 2 218 ? -44.31505 26.13849 0.55508 1.000 59.15730 1182 VAL B O 1
ATOM 5729 N N . ASN B 2 219 ? -44.78147 24.38836 -0.75768 1.000 64.24984 1183 ASN B N 1
ATOM 5730 C CA . ASN B 2 219 ? -44.81100 23.45132 0.36207 1.000 61.22293 1183 ASN B CA 1
ATOM 5731 C C . ASN B 2 219 ? -43.42443 23.22140 0.94994 1.000 60.62693 1183 ASN B C 1
ATOM 5732 O O . ASN B 2 219 ? -43.27860 23.10587 2.16894 1.000 65.26175 1183 ASN B O 1
ATOM 5737 N N . ALA B 2 220 ? -42.39520 23.14005 0.10580 1.000 62.64535 1184 ALA B N 1
ATOM 5738 C CA . ALA B 2 220 ? -41.14529 22.49342 0.48560 1.000 58.65716 1184 ALA B CA 1
ATOM 5739 C C . ALA B 2 220 ? -39.97003 23.21123 -0.15862 1.000 52.73549 1184 ALA B C 1
ATOM 5740 O O . ALA B 2 220 ? -40.14006 24.15572 -0.93320 1.000 58.13946 1184 ALA B O 1
ATOM 5742 N N . LYS B 2 221 ? -38.73346 22.74307 0.17641 1.000 46.94489 1185 LYS B N 1
ATOM 5743 C CA . LYS B 2 221 ? -37.55470 23.38458 -0.39509 1.000 55.72095 1185 LYS B CA 1
ATOM 5744 C C . LYS B 2 221 ? -36.95969 22.55520 -1.53691 1.000 49.64623 1185 LYS B C 1
ATOM 5745 O O . LYS B 2 221 ? -37.04422 21.32142 -1.53442 1.000 48.21636 1185 LYS B O 1
ATOM 5751 N N . PRO B 2 222 ? -36.35916 23.20772 -2.53449 1.000 48.72347 1186 PRO B N 1
ATOM 5752 C CA . PRO B 2 222 ? -35.74334 22.45835 -3.63858 1.000 45.50036 1186 PRO B CA 1
ATOM 5753 C C . PRO B 2 222 ? -34.60206 21.57643 -3.14678 1.000 42.18020 1186 PRO B C 1
ATOM 5754 O O . PRO B 2 222 ? -33.92854 21.88772 -2.16329 1.000 44.98229 1186 PRO B O 1
ATOM 5758 N N . GLN B 2 223 ? -34.40832 20.45300 -3.84041 1.000 40.36491 1187 GLN B N 1
ATOM 5759 C CA . GLN B 2 223 ? -33.38896 19.44669 -3.60452 1.000 38.06166 1187 GLN B CA 1
ATOM 5760 C C . GLN B 2 223 ? -32.36577 19.45977 -4.75159 1.000 43.56117 1187 GLN B C 1
ATOM 5761 O O . GLN B 2 223 ? -32.30634 20.42287 -5.52983 1.000 41.87520 1187 GLN B O 1
ATOM 5767 N N . GLU B 2 224 ? -31.56689 18.39076 -4.85692 1.000 43.41270 1188 GLU B N 1
ATOM 5768 C CA . GLU B 2 224 ? -30.47323 18.28837 -5.84311 1.000 47.03558 1188 GLU B CA 1
ATOM 5769 C C . GLU B 2 224 ? -29.58667 19.53152 -5.78790 1.000 47.83543 1188 GLU B C 1
ATOM 5770 O O . GLU B 2 224 ? -29.21669 20.11710 -6.80253 1.000 55.66590 1188 GLU B O 1
ATOM 5776 N N . CYS B 2 225 ? -29.27200 19.94724 -4.56464 1.000 44.45091 1189 CYS B N 1
ATOM 5777 C CA . CYS B 2 225 ? -28.53155 21.17042 -4.27000 1.000 48.53721 1189 CYS B CA 1
ATOM 5778 C C . CYS B 2 225 ? -29.05556 22.40816 -4.98759 1.000 54.85594 1189 CYS B C 1
ATOM 5779 O O . CYS B 2 225 ? -28.39052 23.45099 -4.95014 1.000 50.91388 1189 CYS B O 1
ATOM 5782 N N . GLN B 2 226 ? -30.22912 22.33810 -5.63261 1.000 56.96442 1190 GLN B N 1
ATOM 5783 C CA . GLN B 2 226 ? -30.81050 23.58216 -6.11865 1.000 51.23318 1190 GLN B CA 1
ATOM 5784 C C . GLN B 2 226 ? -31.20365 24.44755 -4.92633 1.000 54.42937 1190 GLN B C 1
ATOM 5785 O O . GLN B 2 226 ? -31.13924 24.02977 -3.76775 1.000 55.90355 1190 GLN B O 1
ATOM 5791 N N . LYS B 2 227 ? -31.68868 25.64651 -5.21606 1.000 59.01203 1191 LYS B N 1
ATOM 5792 C CA . LYS B 2 227 ? -31.75743 26.64793 -4.16265 1.000 51.07185 1191 LYS B CA 1
ATOM 5793 C C . LYS B 2 227 ? -32.97158 27.56550 -4.27678 1.000 59.48618 1191 LYS B C 1
ATOM 5794 O O . LYS B 2 227 ? -33.68555 27.80441 -3.29491 1.000 65.21222 1191 LYS B O 1
ATOM 5800 N N . GLY B 2 228 ? -33.20649 28.10764 -5.45780 1.000 52.58880 1192 GLY B N 1
ATOM 5801 C CA . GLY B 2 228 ? -34.33421 28.98768 -5.62805 1.000 50.51852 1192 GLY B CA 1
ATOM 5802 C C . GLY B 2 228 ? -35.65355 28.25777 -5.50532 1.000 49.39757 1192 GLY B C 1
ATOM 5803 O O . GLY B 2 228 ? -35.75834 27.04348 -5.68798 1.000 46.66939 1192 GLY B O 1
ATOM 5804 N N . THR B 2 229 ? -36.68353 29.03672 -5.19369 1.000 47.82422 1193 THR B N 1
ATOM 5805 C CA . THR B 2 229 ? -38.03698 28.53345 -5.05288 1.000 42.15582 1193 THR B CA 1
ATOM 5806 C C . THR B 2 229 ? -38.94792 29.04029 -6.15214 1.000 46.44078 1193 THR B C 1
ATOM 5807 O O . THR B 2 229 ? -40.14586 28.75606 -6.12997 1.000 52.24197 1193 THR B O 1
ATOM 5811 N N . VAL B 2 230 ? -38.41608 29.78707 -7.11094 1.000 49.82249 1194 VAL B N 1
ATOM 5812 C CA . VAL B 2 230 ? -39.18120 30.25277 -8.25559 1.000 51.32313 1194 VAL B CA 1
ATOM 5813 C C . VAL B 2 230 ? -38.45208 29.83222 -9.52043 1.000 52.08748 1194 VAL B C 1
ATOM 5814 O O . VAL B 2 230 ? -37.22261 29.92541 -9.60001 1.000 51.76598 1194 VAL B O 1
ATOM 5818 N N . GLY B 2 231 ? -39.21273 29.36252 -10.50983 1.000 47.34489 1195 GLY B N 1
ATOM 5819 C CA . GLY B 2 231 ? -38.63842 28.93269 -11.76305 1.000 43.52952 1195 GLY B CA 1
ATOM 5820 C C . GLY B 2 231 ? -39.54918 29.29237 -12.91532 1.000 47.40193 1195 GLY B C 1
ATOM 5821 O O . GLY B 2 231 ? -40.62483 29.86535 -12.73315 1.000 47.55522 1195 GLY B O 1
ATOM 5822 N N . THR B 2 232 ? -39.10707 28.92542 -14.10582 1.000 44.19407 1196 THR B N 1
ATOM 5823 C CA . THR B 2 232 ? -39.85223 29.23277 -15.30636 1.000 41.67955 1196 THR B CA 1
ATOM 5824 C C . THR B 2 232 ? -39.73380 28.05207 -16.25299 1.000 42.35607 1196 THR B C 1
ATOM 5825 O O . THR B 2 232 ? -38.67812 27.42606 -16.34197 1.000 47.24159 1196 THR B O 1
ATOM 5829 N N . LEU B 2 233 ? -40.81369 27.73154 -16.94580 1.000 45.51112 1197 LEU B N 1
ATOM 5830 C CA . LEU B 2 233 ? -40.77610 26.71887 -17.98432 1.000 44.27439 1197 LEU B CA 1
ATOM 5831 C C . LEU B 2 233 ? -41.26770 27.33915 -19.27816 1.000 52.16080 1197 LEU B C 1
ATOM 5832 O O . LEU B 2 233 ? -42.35152 27.91965 -19.31269 1.000 53.80235 1197 LEU B O 1
ATOM 5837 N N . LEU B 2 234 ? -40.47957 27.23746 -20.33429 1.000 50.30502 1198 LEU B N 1
ATOM 5838 C CA . LEU B 2 234 ? -41.04348 27.52022 -21.63756 1.000 50.03958 1198 LEU B CA 1
ATOM 5839 C C . LEU B 2 234 ? -42.02331 26.40607 -21.96871 1.000 50.07030 1198 LEU B C 1
ATOM 5840 O O . LEU B 2 234 ? -41.87517 25.27597 -21.49774 1.000 47.49364 1198 LEU B O 1
ATOM 5845 N N . MET B 2 235 ? -43.04465 26.73012 -22.76445 1.000 53.62835 1199 MET B N 1
ATOM 5846 C CA . MET B 2 235 ? -44.03508 25.74312 -23.18282 1.000 54.37117 1199 MET B CA 1
ATOM 5847 C C . MET B 2 235 ? -43.78335 25.22730 -24.58997 1.000 56.40337 1199 MET B C 1
ATOM 5848 O O . MET B 2 235 ? -44.53114 24.36820 -25.07216 1.000 58.25076 1199 MET B O 1
ATOM 5853 N N . GLU B 2 236 ? -42.72116 25.70386 -25.23317 1.000 53.43786 1200 GLU B N 1
ATOM 5854 C CA . GLU B 2 236 ? -42.36185 25.38217 -26.60323 1.000 52.70930 1200 GLU B CA 1
ATOM 5855 C C . GLU B 2 236 ? -40.94180 25.87265 -26.82833 1.000 53.39847 1200 GLU B C 1
ATOM 5856 O O . GLU B 2 236 ? -40.55355 26.90525 -26.27894 1.000 55.01767 1200 GLU B O 1
ATOM 5862 N N . ASN B 2 237 ? -40.17167 25.12586 -27.60976 1.000 54.11272 1201 ASN B N 1
ATOM 5863 C CA . ASN B 2 237 ? -38.81406 25.52219 -27.97581 1.000 53.57676 1201 ASN B CA 1
ATOM 5864 C C . ASN B 2 237 ? -38.28594 24.57127 -29.04055 1.000 58.56449 1201 ASN B C 1
ATOM 5865 O O . ASN B 2 237 ? -38.24702 23.35272 -28.82756 1.000 60.62551 1201 ASN B O 1
ATOM 5870 N N . PRO B 2 238 ? -37.92737 25.07354 -30.22268 1.000 60.13180 1202 PRO B N 1
ATOM 5871 C CA . PRO B 2 238 ? -38.10250 26.45676 -30.66056 1.000 59.70430 1202 PRO B CA 1
ATOM 5872 C C . PRO B 2 238 ? -39.57139 26.78525 -30.83965 1.000 58.26694 1202 PRO B C 1
ATOM 5873 O O . PRO B 2 238 ? -40.40516 25.89764 -30.61916 1.000 54.07099 1202 PRO B O 1
ATOM 5877 N N . VAL B 2 239 ? -39.88178 28.02259 -31.22757 1.000 55.06028 1203 VAL B N 1
ATOM 5878 C CA . VAL B 2 239 ? -41.27670 28.43479 -31.34952 1.000 61.75127 1203 VAL B CA 1
ATOM 5879 C C . VAL B 2 239 ? -42.04152 27.44196 -32.21559 1.000 61.83238 1203 VAL B C 1
ATOM 5880 O O . VAL B 2 239 ? -41.56202 27.02021 -33.27068 1.000 59.34535 1203 VAL B O 1
ATOM 5884 N N . GLY B 2 240 ? -43.21740 27.01807 -31.73924 1.000 61.87499 1204 GLY B N 1
ATOM 5885 C CA . GLY B 2 240 ? -44.04736 26.07601 -32.47013 1.000 59.49417 1204 GLY B CA 1
ATOM 5886 C C . GLY B 2 240 ? -43.60129 24.62890 -32.44721 1.000 62.41956 1204 GLY B C 1
ATOM 5887 O O . GLY B 2 240 ? -44.34803 23.76324 -32.91507 1.000 73.22687 1204 GLY B O 1
ATOM 5888 N N . GLN B 2 241 ? -42.42675 24.32443 -31.92142 1.000 66.94769 1205 GLN B N 1
ATOM 5889 C CA . GLN B 2 241 ? -42.00261 22.94512 -31.75312 1.000 63.00851 1205 GLN B CA 1
ATOM 5890 C C . GLN B 2 241 ? -42.11631 22.52549 -30.29212 1.000 59.51471 1205 GLN B C 1
ATOM 5891 O O . GLN B 2 241 ? -42.06415 23.35614 -29.37923 1.000 56.92186 1205 GLN B O 1
ATOM 5897 N N . ASN B 2 242 ? -42.30052 21.22068 -30.08445 1.000 58.75820 1206 ASN B N 1
ATOM 5898 C CA . ASN B 2 242 ? -42.13937 20.60845 -28.76746 1.000 62.36813 1206 ASN B CA 1
ATOM 5899 C C . ASN B 2 242 ? -43.15223 21.14445 -27.75778 1.000 61.27209 1206 ASN B C 1
ATOM 5900 O O . ASN B 2 242 ? -42.80677 21.51177 -26.63083 1.000 58.16976 1206 ASN B O 1
ATOM 5905 N N . GLY B 2 243 ? -44.41591 21.17842 -28.16528 1.000 60.51781 1207 GLY B N 1
ATOM 5906 C CA . GLY B 2 243 ? -45.47033 21.56118 -27.24934 1.000 55.16540 1207 GLY B CA 1
ATOM 5907 C C . GLY B 2 243 ? -45.41954 20.81152 -25.92770 1.000 56.68561 1207 GLY B C 1
ATOM 5908 O O . GLY B 2 243 ? -45.43517 19.57300 -25.88177 1.000 50.46341 1207 GLY B O 1
ATOM 5909 N N . LEU B 2 244 ? -45.31839 21.56319 -24.84067 1.000 48.96335 1208 LEU B N 1
ATOM 5910 C CA . LEU B 2 244 ? -45.38895 20.95763 -23.52109 1.000 50.50041 1208 LEU B CA 1
ATOM 5911 C C . LEU B 2 244 ? -46.74890 20.29780 -23.31473 1.000 51.55439 1208 LEU B C 1
ATOM 5912 O O . LEU B 2 244 ? -47.78941 20.89581 -23.60179 1.000 58.07816 1208 LEU B O 1
ATOM 5917 N N . THR B 2 245 ? -46.73582 19.05182 -22.83711 1.000 53.58949 1209 THR B N 1
ATOM 5918 C CA . THR B 2 245 ? -47.93693 18.33192 -22.43686 1.000 50.47843 1209 THR B CA 1
ATOM 5919 C C . THR B 2 245 ? -48.16465 18.47935 -20.93397 1.000 52.66556 1209 THR B C 1
ATOM 5920 O O . THR B 2 245 ? -47.31289 18.98708 -20.20031 1.000 51.72314 1209 THR B O 1
ATOM 5924 N N . TYR B 2 246 ? -49.33100 18.00938 -20.47376 1.000 51.21831 1210 TYR B N 1
ATOM 5925 C CA . TYR B 2 246 ? -49.63166 18.03881 -19.04357 1.000 52.39227 1210 TYR B CA 1
ATOM 5926 C C . TYR B 2 246 ? -48.64022 17.17826 -18.25962 1.000 49.71830 1210 TYR B C 1
ATOM 5927 O O . TYR B 2 246 ? -48.01819 17.64348 -17.29891 1.000 43.84161 1210 TYR B O 1
ATOM 5936 N N . HIS B 2 247 ? -48.49686 15.90942 -18.64997 1.000 48.25258 1211 HIS B N 1
ATOM 5937 C CA . HIS B 2 247 ? -47.55153 15.02277 -17.98327 1.000 50.97741 1211 HIS B CA 1
ATOM 5938 C C . HIS B 2 247 ? -46.12042 15.54991 -18.07514 1.000 53.91424 1211 HIS B C 1
ATOM 5939 O O . HIS B 2 247 ? -45.33109 15.37434 -17.13932 1.000 45.69833 1211 HIS B O 1
ATOM 5946 N N . GLY B 2 248 ? -45.76369 16.18615 -19.19246 1.000 45.44021 1212 GLY B N 1
ATOM 5947 C CA . GLY B 2 248 ? -44.45429 16.80184 -19.28415 1.000 43.69615 1212 GLY B CA 1
ATOM 5948 C C . GLY B 2 248 ? -44.27501 17.93223 -18.29395 1.000 46.96158 1212 GLY B C 1
ATOM 5949 O O . GLY B 2 248 ? -43.21394 18.06783 -17.68124 1.000 52.28830 1212 GLY B O 1
ATOM 5950 N N . LEU B 2 249 ? -45.30685 18.75438 -18.11832 1.000 47.69052 1213 LEU B N 1
ATOM 5951 C CA . LEU B 2 249 ? -45.24766 19.82467 -17.12805 1.000 46.51201 1213 LEU B CA 1
ATOM 5952 C C . LEU B 2 249 ? -44.96933 19.27661 -15.73282 1.000 49.21410 1213 LEU B C 1
ATOM 5953 O O . LEU B 2 249 ? -44.19041 19.86088 -14.96137 1.000 49.71077 1213 LEU B O 1
ATOM 5958 N N . LEU B 2 250 ? -45.59298 18.15472 -15.38823 1.000 43.96310 1214 LEU B N 1
ATOM 5959 C CA . LEU B 2 250 ? -45.33641 17.55479 -14.08815 1.000 44.94394 1214 LEU B CA 1
ATOM 5960 C C . LEU B 2 250 ? -43.87522 17.15070 -13.96211 1.000 43.98054 1214 LEU B C 1
ATOM 5961 O O . LEU B 2 250 ? -43.22777 17.40843 -12.94171 1.000 40.13801 1214 LEU B O 1
ATOM 5966 N N . HIS B 2 251 ? -43.33706 16.52679 -15.00644 1.000 44.20320 1215 HIS B N 1
ATOM 5967 C CA . HIS B 2 251 ? -41.96754 16.04603 -14.94736 1.000 42.75736 1215 HIS B CA 1
ATOM 5968 C C . HIS B 2 251 ? -40.99553 17.20699 -14.93109 1.000 39.70947 1215 HIS B C 1
ATOM 5969 O O . HIS B 2 251 ? -40.02960 17.21060 -14.15828 1.000 40.20265 1215 HIS B O 1
ATOM 5976 N N . GLU B 2 252 ? -41.25182 18.21201 -15.76033 1.000 38.16385 1216 GLU B N 1
ATOM 5977 C CA . GLU B 2 252 ? -40.34561 19.34671 -15.86197 1.000 38.00349 1216 GLU B CA 1
ATOM 5978 C C . GLU B 2 252 ? -40.37602 20.19240 -14.59707 1.000 38.59942 1216 GLU B C 1
ATOM 5979 O O . GLU B 2 252 ? -39.33643 20.67811 -14.13592 1.000 41.44722 1216 GLU B O 1
ATOM 5985 N N . THR B 2 253 ? -41.55877 20.38730 -14.02591 1.000 41.23516 1217 THR B N 1
ATOM 5986 C CA . THR B 2 253 ? -41.64967 21.03514 -12.72377 1.000 42.50263 1217 THR B CA 1
ATOM 5987 C C . THR B 2 253 ? -40.74597 20.34518 -11.71391 1.000 40.09172 1217 THR B C 1
ATOM 5988 O O . THR B 2 253 ? -40.00193 20.99864 -10.96856 1.000 36.82611 1217 THR B O 1
ATOM 5992 N N . ALA B 2 254 ? -40.80048 19.00836 -11.68776 1.000 40.93940 1218 ALA B N 1
ATOM 5993 C CA . ALA B 2 254 ? -39.98420 18.24111 -10.75579 1.000 39.50568 1218 ALA B CA 1
ATOM 5994 C C . ALA B 2 254 ? -38.49975 18.43061 -11.05101 1.000 39.30766 1218 ALA B C 1
ATOM 5995 O O . ALA B 2 254 ? -37.69303 18.58459 -10.12987 1.000 40.54867 1218 ALA B O 1
ATOM 5997 N N . LYS B 2 255 ? -38.12633 18.42999 -12.33499 1.000 38.69228 1219 LYS B N 1
ATOM 5998 C CA . LYS B 2 255 ? -36.73015 18.61282 -12.70903 1.000 33.85446 1219 LYS B CA 1
ATOM 5999 C C . LYS B 2 255 ? -36.21925 19.96579 -12.25345 1.000 36.50361 1219 LYS B C 1
ATOM 6000 O O . LYS B 2 255 ? -35.08669 20.08142 -11.76990 1.000 37.68863 1219 LYS B O 1
ATOM 6006 N N . VAL B 2 256 ? -37.03465 21.00778 -12.40468 1.000 36.22334 1220 VAL B N 1
ATOM 6007 C CA . VAL B 2 256 ? -36.55821 22.34740 -12.07724 1.000 39.86518 1220 VAL B CA 1
ATOM 6008 C C . VAL B 2 256 ? -36.10797 22.40625 -10.62448 1.000 41.23807 1220 VAL B C 1
ATOM 6009 O O . VAL B 2 256 ? -35.01346 22.89658 -10.31368 1.000 39.48620 1220 VAL B O 1
ATOM 6013 N N . PHE B 2 257 ? -36.93023 21.88319 -9.71316 1.000 37.16286 1221 PHE B N 1
ATOM 6014 C CA . PHE B 2 257 ? -36.64240 22.02565 -8.29455 1.000 41.27731 1221 PHE B CA 1
ATOM 6015 C C . PHE B 2 257 ? -35.95151 20.81084 -7.69404 1.000 42.86670 1221 PHE B C 1
ATOM 6016 O O . PHE B 2 257 ? -35.65520 20.82977 -6.50380 1.000 42.22379 1221 PHE B O 1
ATOM 6024 N N . GLY B 2 258 ? -35.66210 19.77369 -8.48315 1.000 38.35252 1222 GLY B N 1
ATOM 6025 C CA . GLY B 2 258 ? -35.02715 18.59971 -7.92487 1.000 35.37750 1222 GLY B CA 1
ATOM 6026 C C . GLY B 2 258 ? -35.94656 17.75244 -7.07082 1.000 40.73828 1222 GLY B C 1
ATOM 6027 O O . GLY B 2 258 ? -35.49913 17.16255 -6.07720 1.000 40.24646 1222 GLY B O 1
ATOM 6028 N N . LEU B 2 259 ? -37.22890 17.67897 -7.43619 1.000 39.92548 1223 LEU B N 1
ATOM 6029 C CA . LEU B 2 259 ? -38.23485 16.90837 -6.72333 1.000 39.20286 1223 LEU B CA 1
ATOM 6030 C C . LEU B 2 259 ? -38.72122 15.70020 -7.51292 1.000 41.12551 1223 LEU B C 1
ATOM 6031 O O . LEU B 2 259 ? -39.87995 15.31352 -7.36528 1.000 44.12621 1223 LEU B O 1
ATOM 6036 N N . ARG B 2 260 ? -37.86276 15.09386 -8.35121 1.000 42.25628 1224 ARG B N 1
ATOM 6037 C CA . ARG B 2 260 ? -38.31906 14.00851 -9.22509 1.000 39.92816 1224 ARG B CA 1
ATOM 6038 C C . ARG B 2 260 ? -38.82604 12.81598 -8.42781 1.000 46.12939 1224 ARG B C 1
ATOM 6039 O O . ARG B 2 260 ? -39.71573 12.09732 -8.89692 1.000 58.33532 1224 ARG B O 1
ATOM 6047 N N . SER B 2 261 ? -38.29640 12.58246 -7.23044 1.000 44.02505 1225 SER B N 1
ATOM 6048 C CA . SER B 2 261 ? -38.84908 11.48863 -6.43069 1.000 50.62185 1225 SER B CA 1
ATOM 6049 C C . SER B 2 261 ? -40.21996 11.80824 -5.85384 1.000 51.95044 1225 SER B C 1
ATOM 6050 O O . SER B 2 261 ? -40.95412 10.88834 -5.47703 1.000 53.61642 1225 SER B O 1
ATOM 6053 N N . ARG B 2 262 ? -40.56287 13.08261 -5.73795 1.000 46.22215 1226 ARG B N 1
ATOM 6054 C CA . ARG B 2 262 ? -41.70255 13.49351 -4.94243 1.000 43.74885 1226 ARG B CA 1
ATOM 6055 C C . ARG B 2 262 ? -42.98289 13.47527 -5.76941 1.000 43.13077 1226 ARG B C 1
ATOM 6056 O O . ARG B 2 262 ? -42.96080 13.53668 -6.99952 1.000 46.49295 1226 ARG B O 1
ATOM 6064 N N . ARG B 2 263 ? -44.10837 13.36391 -5.08019 1.000 45.79843 1227 ARG B N 1
ATOM 6065 C CA . ARG B 2 263 ? -45.39267 13.56601 -5.72248 1.000 44.54509 1227 ARG B CA 1
ATOM 6066 C C . ARG B 2 263 ? -45.76505 15.04112 -5.60885 1.000 50.09079 1227 ARG B C 1
ATOM 6067 O O . ARG B 2 263 ? -45.64411 15.64014 -4.53347 1.000 50.12070 1227 ARG B O 1
ATOM 6075 N N . LEU B 2 264 ? -46.17969 15.62893 -6.72584 1.000 46.08373 1228 LEU B N 1
ATOM 6076 C CA . LEU B 2 264 ? -46.43214 17.05498 -6.82208 1.000 48.18119 1228 LEU B CA 1
ATOM 6077 C C . LEU B 2 264 ? -47.90082 17.28550 -7.12340 1.000 43.26603 1228 LEU B C 1
ATOM 6078 O O . LEU B 2 264 ? -48.53910 16.47755 -7.79961 1.000 47.81263 1228 LEU B O 1
ATOM 6083 N N . LYS B 2 265 ? -48.42664 18.39478 -6.61839 1.000 42.84885 1229 LYS B N 1
ATOM 6084 C CA . LYS B 2 265 ? -49.71000 18.91717 -7.05870 1.000 48.35878 1229 LYS B CA 1
ATOM 6085 C C . LYS B 2 265 ? -49.51913 20.34716 -7.54864 1.000 51.73234 1229 LYS B C 1
ATOM 6086 O O . LYS B 2 265 ? -48.86498 21.16151 -6.88519 1.000 49.85517 1229 LYS B O 1
ATOM 6092 N N . LEU B 2 266 ? -50.06770 20.64431 -8.71777 1.000 58.96029 1230 LEU B N 1
ATOM 6093 C CA . LEU B 2 266 ? -49.96046 21.96965 -9.30669 1.000 56.57705 1230 LEU B CA 1
ATOM 6094 C C . LEU B 2 266 ? -51.28266 22.69907 -9.13075 1.000 60.52537 1230 LEU B C 1
ATOM 6095 O O . LEU B 2 266 ? -52.35155 22.13525 -9.40516 1.000 58.20788 1230 LEU B O 1
ATOM 6100 N N . PHE B 2 267 ? -51.20346 23.94537 -8.66149 1.000 63.43939 1231 PHE B N 1
ATOM 6101 C CA . PHE B 2 267 ? -52.36949 24.78327 -8.41363 1.000 61.55048 1231 PHE B CA 1
ATOM 6102 C C . PHE B 2 267 ? -52.23826 26.11226 -9.14198 1.000 62.92368 1231 PHE B C 1
ATOM 6103 O O . PHE B 2 267 ? -51.13812 26.67092 -9.25576 1.000 58.50388 1231 PHE B O 1
ATOM 6111 N N . LEU B 2 268 ? -53.38956 26.62460 -9.60646 1.000 66.77380 1232 LEU B N 1
ATOM 6112 C CA . LEU B 2 268 ? -53.46209 27.92981 -10.25747 1.000 62.06687 1232 LEU B CA 1
ATOM 6113 C C . LEU B 2 268 ? -53.49720 29.08608 -9.26884 1.000 66.16726 1232 LEU B C 1
ATOM 6114 O O . LEU B 2 268 ? -53.13927 30.20617 -9.64724 1.000 73.32987 1232 LEU B O 1
ATOM 6119 N N . ASP B 2 269 ? -53.91523 28.84958 -8.02207 1.000 67.60680 1233 ASP B N 1
ATOM 6120 C CA . ASP B 2 269 ? -53.86350 29.85518 -6.96580 1.000 70.49728 1233 ASP B CA 1
ATOM 6121 C C . ASP B 2 269 ? -52.89920 29.41810 -5.86742 1.000 65.66134 1233 ASP B C 1
ATOM 6122 O O . ASP B 2 269 ? -52.56364 28.23801 -5.73977 1.000 67.70065 1233 ASP B O 1
ATOM 6127 N N . GLU B 2 270 ? -52.46727 30.37860 -5.04939 1.000 66.94019 1234 GLU B N 1
ATOM 6128 C CA . GLU B 2 270 ? -51.69765 30.01599 -3.86153 1.000 73.19479 1234 GLU B CA 1
ATOM 6129 C C . GLU B 2 270 ? -52.59636 29.54360 -2.71949 1.000 77.11406 1234 GLU B C 1
ATOM 6130 O O . GLU B 2 270 ? -52.09953 28.97305 -1.73945 1.000 78.94264 1234 GLU B O 1
ATOM 6136 N N . ALA B 2 271 ? -53.90975 29.76083 -2.82516 1.000 78.34340 1235 ALA B N 1
ATOM 6137 C CA . ALA B 2 271 ? -54.83973 29.14696 -1.88527 1.000 74.41662 1235 ALA B CA 1
ATOM 6138 C C . ALA B 2 271 ? -54.85472 27.62994 -2.01925 1.000 74.30860 1235 ALA B C 1
ATOM 6139 O O . ALA B 2 271 ? -55.27241 26.93719 -1.08815 1.000 75.22553 1235 ALA B O 1
ATOM 6141 N N . GLU B 2 272 ? -54.40252 27.11075 -3.16142 1.000 76.71983 1236 GLU B N 1
ATOM 6142 C CA . GLU B 2 272 ? -54.41343 25.68258 -3.47266 1.000 69.41080 1236 GLU B CA 1
ATOM 6143 C C . GLU B 2 272 ? -55.84460 25.14632 -3.57572 1.000 69.68639 1236 GLU B C 1
ATOM 6144 O O . GLU B 2 272 ? -56.21069 24.16021 -2.93815 1.000 74.84800 1236 GLU B O 1
ATOM 6150 N N . THR B 2 273 ? -56.65328 25.79523 -4.41603 1.000 68.43502 1237 THR B N 1
ATOM 6151 C CA . THR B 2 273 ? -58.00348 25.32094 -4.67959 1.000 71.68724 1237 THR B CA 1
ATOM 6152 C C . THR B 2 273 ? -58.30303 25.07524 -6.14895 1.000 74.10201 1237 THR B C 1
ATOM 6153 O O . THR B 2 273 ? -59.21233 24.29058 -6.44560 1.000 78.77818 1237 THR B O 1
ATOM 6157 N N . GLN B 2 274 ? -57.59790 25.72776 -7.07184 1.000 69.13481 1238 GLN B N 1
ATOM 6158 C CA . GLN B 2 274 ? -57.75619 25.45359 -8.50051 1.000 72.47905 1238 GLN B CA 1
ATOM 6159 C C . GLN B 2 274 ? -56.58971 24.54427 -8.88167 1.000 72.80723 1238 GLN B C 1
ATOM 6160 O O . GLN B 2 274 ? -55.49463 24.99691 -9.22761 1.000 68.85829 1238 GLN B O 1
ATOM 6166 N N . GLU B 2 275 ? -56.82293 23.24523 -8.78931 1.000 65.56124 1239 GLU B N 1
ATOM 6167 C CA . GLU B 2 275 ? -55.77286 22.28033 -9.05240 1.000 64.02773 1239 GLU B CA 1
ATOM 6168 C C . GLU B 2 275 ? -55.62415 22.07655 -10.55545 1.000 65.20974 1239 GLU B C 1
ATOM 6169 O O . GLU B 2 275 ? -56.60460 21.81949 -11.26184 1.000 56.69415 1239 GLU B O 1
ATOM 6175 N N . ILE B 2 276 ? -54.39583 22.19082 -11.05289 1.000 60.88084 1240 ILE B N 1
ATOM 6176 C CA . ILE B 2 276 ? -54.18490 21.94406 -12.46927 1.000 57.10677 1240 ILE B CA 1
ATOM 6177 C C . ILE B 2 276 ? -54.32840 20.45542 -12.75300 1.000 58.45977 1240 ILE B C 1
ATOM 6178 O O . ILE B 2 276 ? -53.69596 19.61050 -12.10695 1.000 62.39093 1240 ILE B O 1
ATOM 6183 N N . THR B 2 277 ? -55.14315 20.13176 -13.74418 1.000 59.13477 1241 THR B N 1
ATOM 6184 C CA . THR B 2 277 ? -55.65876 18.79519 -13.95446 1.000 53.82151 1241 THR B CA 1
ATOM 6185 C C . THR B 2 277 ? -55.32822 18.34006 -15.37024 1.000 54.51530 1241 THR B C 1
ATOM 6186 O O . THR B 2 277 ? -55.09065 19.15551 -16.26488 1.000 60.66371 1241 THR B O 1
ATOM 6190 N N . LYS B 2 278 ? -55.32658 17.02048 -15.57907 1.000 56.46289 1242 LYS B N 1
ATOM 6191 C CA . LYS B 2 278 ? -54.89459 16.47001 -16.86556 1.000 58.80922 1242 LYS B CA 1
ATOM 6192 C C . LYS B 2 278 ? -55.75025 16.93900 -18.04476 1.000 63.20698 1242 LYS B C 1
ATOM 6193 O O . LYS B 2 278 ? -55.34665 16.76207 -19.19829 1.000 60.55618 1242 LYS B O 1
ATOM 6199 N N . ASP B 2 279 ? -56.92433 17.51822 -17.79968 1.000 67.95344 1243 ASP B N 1
ATOM 6200 C CA . ASP B 2 279 ? -57.74108 18.03973 -18.88727 1.000 70.67681 1243 ASP B CA 1
ATOM 6201 C C . ASP B 2 279 ? -57.71290 19.56314 -18.94458 1.000 73.09056 1243 ASP B C 1
ATOM 6202 O O . ASP B 2 279 ? -58.59269 20.17730 -19.56101 1.000 73.08604 1243 ASP B O 1
ATOM 6207 N N . ILE B 2 280 ? -56.71388 20.18709 -18.31477 1.000 67.28821 1244 ILE B N 1
ATOM 6208 C CA . ILE B 2 280 ? -56.46171 21.58797 -18.59124 1.000 66.28053 1244 ILE B CA 1
ATOM 6209 C C . ILE B 2 280 ? -56.02570 21.74684 -20.04731 1.000 72.63023 1244 ILE B C 1
ATOM 6210 O O . ILE B 2 280 ? -55.51662 20.81709 -20.69232 1.000 72.32050 1244 ILE B O 1
ATOM 6215 N N . SER B 2 281 ? -56.25392 22.94060 -20.57965 1.000 70.01628 1245 SER B N 1
ATOM 6216 C CA . SER B 2 281 ? -55.71135 23.32939 -21.86787 1.000 68.97896 1245 SER B CA 1
ATOM 6217 C C . SER B 2 281 ? -54.40017 24.06693 -21.61576 1.000 76.74541 1245 SER B C 1
ATOM 6218 O O . SER B 2 281 ? -54.37911 25.06456 -20.88132 1.000 75.45532 1245 SER B O 1
ATOM 6221 N N . MET B 2 282 ? -53.30534 23.56540 -22.20408 1.000 70.79144 1246 MET B N 1
ATOM 6222 C CA . MET B 2 282 ? -51.98567 24.08970 -21.86128 1.000 69.79042 1246 MET B CA 1
ATOM 6223 C C . MET B 2 282 ? -51.84132 25.55575 -22.24711 1.000 69.35826 1246 MET B C 1
ATOM 6224 O O . MET B 2 282 ? -51.13387 26.30884 -21.56347 1.000 60.01871 1246 MET B O 1
ATOM 6229 N N . LYS B 2 283 ? -52.49988 25.98437 -23.33009 1.000 74.93736 1247 LYS B N 1
ATOM 6230 C CA . LYS B 2 283 ? -52.37568 27.38259 -23.73077 1.000 76.42490 1247 LYS B CA 1
ATOM 6231 C C . LYS B 2 283 ? -52.95228 28.31693 -22.67121 1.000 75.64571 1247 LYS B C 1
ATOM 6232 O O . LYS B 2 283 ? -52.46979 29.44636 -22.51478 1.000 75.63901 1247 LYS B O 1
ATOM 6238 N N . ASN B 2 284 ? -53.94254 27.84990 -21.90186 1.000 71.87296 1248 ASN B N 1
ATOM 6239 C CA . ASN B 2 284 ? -54.50850 28.66887 -20.83185 1.000 72.97363 1248 ASN B CA 1
ATOM 6240 C C . ASN B 2 284 ? -53.43951 29.13552 -19.85396 1.000 72.73361 1248 ASN B C 1
ATOM 6241 O O . ASN B 2 284 ? -53.50803 30.25704 -19.33814 1.000 76.45069 1248 ASN B O 1
ATOM 6246 N N . LEU B 2 285 ? -52.43106 28.29365 -19.60218 1.000 74.40664 1249 LEU B N 1
ATOM 6247 C CA . LEU B 2 285 ? -51.46105 28.55563 -18.54473 1.000 61.15345 1249 LEU B CA 1
ATOM 6248 C C . LEU B 2 285 ? -50.50214 29.69040 -18.87573 1.000 65.11917 1249 LEU B C 1
ATOM 6249 O O . LEU B 2 285 ? -49.92286 30.26829 -17.94754 1.000 66.10421 1249 LEU B O 1
ATOM 6254 N N . ASN B 2 286 ? -50.35510 30.03910 -20.15854 1.000 61.66775 1250 ASN B N 1
ATOM 6255 C CA . ASN B 2 286 ? -49.33634 30.98399 -20.61144 1.000 61.77670 1250 ASN B CA 1
ATOM 6256 C C . ASN B 2 286 ? -49.30603 32.26144 -19.78293 1.000 60.77606 1250 ASN B C 1
ATOM 6257 O O . ASN B 2 286 ? -50.32168 32.93718 -19.62114 1.000 63.66517 1250 ASN B O 1
ATOM 6262 N N . MET B 2 287 ? -48.11465 32.59853 -19.29014 1.000 63.22261 1251 MET B N 1
ATOM 6263 C CA . MET B 2 287 ? -47.79141 33.77022 -18.47796 1.000 63.45366 1251 MET B CA 1
ATOM 6264 C C . MET B 2 287 ? -48.36981 33.69622 -17.07474 1.000 62.53662 1251 MET B C 1
ATOM 6265 O O . MET B 2 287 ? -48.19596 34.64547 -16.30597 1.000 68.00549 1251 MET B O 1
ATOM 6270 N N . LYS B 2 288 ? -49.03489 32.60397 -16.70435 1.000 65.72072 1252 LYS B N 1
ATOM 6271 C CA . LYS B 2 288 ? -49.54234 32.45800 -15.34729 1.000 65.84225 1252 LYS B CA 1
ATOM 6272 C C . LYS B 2 288 ? -48.48526 31.85011 -14.43691 1.000 59.65548 1252 LYS B C 1
ATOM 6273 O O . LYS B 2 288 ? -47.60580 31.10721 -14.87712 1.000 60.09379 1252 LYS B O 1
ATOM 6279 N N . THR B 2 289 ? -48.56567 32.19279 -13.15867 1.000 60.56493 1253 THR B N 1
ATOM 6280 C CA . THR B 2 289 ? -47.72179 31.58554 -12.13996 1.000 58.47678 1253 THR B CA 1
ATOM 6281 C C . THR B 2 289 ? -48.38361 30.30597 -11.64319 1.000 63.94889 1253 THR B C 1
ATOM 6282 O O . THR B 2 289 ? -49.48705 30.35009 -11.09176 1.000 63.31103 1253 THR B O 1
ATOM 6286 N N . VAL B 2 290 ? -47.72064 29.16866 -11.83528 1.000 59.38932 1254 VAL B N 1
ATOM 6287 C CA . VAL B 2 290 ? -48.22986 27.90912 -11.30837 1.000 57.09393 1254 VAL B CA 1
ATOM 6288 C C . VAL B 2 290 ? -47.61441 27.66557 -9.93423 1.000 55.09845 1254 VAL B C 1
ATOM 6289 O O . VAL B 2 290 ? -46.42363 27.92052 -9.70872 1.000 55.38025 1254 VAL B O 1
ATOM 6293 N N . TYR B 2 291 ? -48.43869 27.19956 -8.99936 1.000 52.36012 1255 TYR B N 1
ATOM 6294 C CA . TYR B 2 291 ? -48.02179 26.99359 -7.62101 1.000 50.90153 1255 TYR B CA 1
ATOM 6295 C C . TYR B 2 291 ? -47.81196 25.50895 -7.37664 1.000 48.42467 1255 TYR B C 1
ATOM 6296 O O . TYR B 2 291 ? -48.68755 24.68911 -7.68171 1.000 50.07405 1255 TYR B O 1
ATOM 6305 N N . VAL B 2 292 ? -46.63665 25.16822 -6.85596 1.000 47.42716 1256 VAL B N 1
ATOM 6306 C CA . VAL B 2 292 ? -46.17867 23.78807 -6.78186 1.000 50.94441 1256 VAL B CA 1
ATOM 6307 C C . VAL B 2 292 ? -46.15799 23.35417 -5.32505 1.000 51.08278 1256 VAL B C 1
ATOM 6308 O O . VAL B 2 292 ? -45.53648 24.00621 -4.47318 1.000 47.78019 1256 VAL B O 1
ATOM 6312 N N . SER B 2 293 ? -46.82024 22.23858 -5.05425 1.000 42.04783 1257 SER B N 1
ATOM 6313 C CA . SER B 2 293 ? -47.01388 21.73691 -3.70900 1.000 51.50282 1257 SER B CA 1
ATOM 6314 C C . SER B 2 293 ? -46.48871 20.31493 -3.64349 1.000 49.91100 1257 SER B C 1
ATOM 6315 O O . SER B 2 293 ? -46.86361 19.46773 -4.46713 1.000 49.31439 1257 SER B O 1
ATOM 6318 N N . VAL B 2 294 ? -45.62644 20.05830 -2.68115 1.000 45.32737 1258 VAL B N 1
ATOM 6319 C CA . VAL B 2 294 ? -45.09283 18.72147 -2.47365 1.000 50.35720 1258 VAL B CA 1
ATOM 6320 C C . VAL B 2 294 ? -45.96117 18.00829 -1.43951 1.000 51.28274 1258 VAL B C 1
ATOM 6321 O O . VAL B 2 294 ? -46.18921 18.52814 -0.34031 1.000 54.54759 1258 VAL B O 1
ATOM 6325 N N . ILE B 2 295 ? -46.45213 16.82461 -1.78607 1.000 44.04801 1259 ILE B N 1
ATOM 6326 C CA . ILE B 2 295 ? -47.22292 16.02486 -0.83636 1.000 51.37992 1259 ILE B CA 1
ATOM 6327 C C . ILE B 2 295 ? -46.50917 14.69733 -0.59041 1.000 53.36255 1259 ILE B C 1
ATOM 6328 O O . ILE B 2 295 ? -45.74003 14.22823 -1.44960 1.000 49.74620 1259 ILE B O 1
ATOM 6333 N N . PRO B 2 296 ? -46.70141 14.07886 0.57754 1.000 51.94639 1260 PRO B N 1
ATOM 6334 C CA . PRO B 2 296 ? -46.00509 12.82149 0.85999 1.000 46.26801 1260 PRO B CA 1
ATOM 6335 C C . PRO B 2 296 ? -46.38644 11.75221 -0.14690 1.000 51.00896 1260 PRO B C 1
ATOM 6336 O O . PRO B 2 296 ? -47.49506 11.73837 -0.68903 1.000 56.09328 1260 PRO B O 1
ATOM 6340 N N . THR B 2 297 ? -45.44149 10.86609 -0.42265 1.000 45.36629 1261 THR B N 1
ATOM 6341 C CA . THR B 2 297 ? -45.74518 9.75168 -1.30081 1.000 51.86511 1261 THR B CA 1
ATOM 6342 C C . THR B 2 297 ? -46.39325 8.69241 -0.41169 1.000 57.39252 1261 THR B C 1
ATOM 6343 O O . THR B 2 297 ? -45.73160 8.00667 0.37870 1.000 47.29202 1261 THR B O 1
ATOM 6347 N N . THR B 2 298 ? -47.71379 8.62515 -0.47157 1.000 63.49268 1262 THR B N 1
ATOM 6348 C CA . THR B 2 298 ? -48.46884 7.57963 0.19384 1.000 67.42286 1262 THR B CA 1
ATOM 6349 C C . THR B 2 298 ? -49.12682 6.72659 -0.87508 1.000 68.13946 1262 THR B C 1
ATOM 6350 O O . THR B 2 298 ? -48.91431 6.92050 -2.07502 1.000 73.70220 1262 THR B O 1
ATOM 6354 N N . ALA B 2 299 ? -49.93719 5.77824 -0.44603 1.000 72.16165 1263 ALA B N 1
ATOM 6355 C CA . ALA B 2 299 ? -50.77944 5.09359 -1.40513 1.000 78.90590 1263 ALA B CA 1
ATOM 6356 C C . ALA B 2 299 ? -52.22559 5.21806 -0.96272 1.000 84.79730 1263 ALA B C 1
ATOM 6357 O O . ALA B 2 299 ? -52.83979 6.27520 -1.12421 1.000 86.65034 1263 ALA B O 1
#

Radius of gyration: 35.05 Å; Cα contacts (8 Å, |Δi|>4): 1702; chains: 2; bounding box: 94×93×80 Å

Nearest PDB structures (foldseek):
  7wrs-assembly1_B  TM=1.004E+00  e=1.022E-61  Gallus gallus
  8wnd-assembly1_A  TM=8.557E-01  e=1.315E-04  Saccharomyces cerevisiae
  8z1p-assembly1_A  TM=7.973E-01  e=3.911E-04  Saccharomyces cerevisiae
  1i7b-assembly1_A-2  TM=6.918E-01  e=5.581E+00  Homo sapiens
  3epa-assembly1_A  TM=6.573E-01  e=8.026E+00  Homo sapiens

Organism: Gallus gallus (NCBI:txid9031)

B-factor: mean 57.59, std 17.77, range [24.4, 124.46]

InterPro domains:
  IPR000738 WHEP-TRS domain [PF00458] (758-809)
  IPR000738 WHEP-TRS domain [PF00458] (832-884)
  IPR000738 WHEP-TRS domain [PF00458] (915-967)
  IPR000738 WHEP-TRS domain [PF00458] (992-1043)
  IPR000738 WHEP-TRS domain [PS00762] (764-792)
  IPR000738 WHEP-TRS domain [PS00762] (839-867)
  IPR000738 WHEP-TRS domain [PS00762] (922-950)
  IPR000738 WHEP-TRS domain [PS00762] (999-1027)
  IPR000738 WHEP-TRS domain [PS51185] (753-809)
  IPR000738 WHEP-TRS domain [PS51185] (828-884)
  IPR000738 WHEP-TRS domain [PS51185] (911-967)
  IPR000738 WHEP-TRS domain [PS51185] (988-1044)
  IPR000738 WHEP-TRS domain [SM00991] (757-819)
  IPR000738 WHEP-TRS domain [SM00991] (832-889)
  IPR000738 WHEP-TRS domain [SM00991] (915-977)
  IPR000738 WHEP-TRS domain [SM00991] (992-1054)
  IPR000924 Glutamyl/glutaminyl-tRNA synthetase [PR00987] (201-213)
  IPR000924 Glutamyl/glutaminyl-tRNA synthetase [PR00987] (215-226)
  IPR000924 Glutamyl/glutaminyl-tRNA synthetase [PR00987] (230-243)
  IPR000924 Glutamyl/glutaminyl-tRNA synthetase [PR00987] (375-385)

Foldseek 3Di:
DDPPAAAAQAEEELEDAQLAFAFLLSVLVLLLRQVSCVVRVYFYEYEHEQLDQPRHDPVSVVNHVVLCVQLVRDGPYYYYLVVCVVVLVVLLLVCLQVLFKAKDLPAPVVVVVCLVVLHDDPTSPPDSVVRVVLVVCLFVLPPSNQSMFMWTNFGSPDPLSLRNGDTFKHFACDAHPPRGRNGRMGTDCLRSVLVVCQVVSHQEYEDECVCVSSVVVSVCNCVSSVTRGHHYQYAHGAAEFLADDDPVVVVVCVVVVLAPDCQGLQHRGSNNVVLQPAHSQLSSVVSVVCRRDNDHDNDYVLVSLQSRLVVQQQQFFEWAKEQVPFKAKEFAPVDDWDKDWDQRHDPHCVNDTDIATDHGIKIFYNVVLVPDDAQAFAQAPPQATKGWHDQDDDPVRRRRYTYIYDDRVPHDDDPHHYTYMHGPDPVQHWFKEKEKEFARQFPGTDADPVGDSVVGGDSCGMDITIIGIGSVQQPAQAQRWHAHPPPAIWGFHHHKACQDPVVRHIDGGYIYHRNNSD/DVVVLVVLLVVVLVVQVVLCVVLVHDPAAKAKEKDFPVPPPSSNVSCVVCQVVSCVVVVAHYYYDDDDPQWDWSDWDWDDGDPTIMIITMTHHHDFDFDAFPAQKAWEFEPEPHTWIAMGGQAFAHPHNGDFPVRVLVVCCVQVVHDVQCWWKAQQQDTDDSPDRVSVCRQWYIYIYNPDHDHDTDGDGLFFKEKEAEDADAFDPPDGDRIHMDTQAPGRPHDGQAPVNVQCVNCVRRVNNVFDKWKASDPVRDSTDDNPDDVVVRGSTYIYIHTDHDDD

Solvent-accessible surface area: 37169 Å² total; per-residue (Å²): 153,11,55,79,27,118,111,28,144,1,34,0,2,9,41,13,56,1,35,9,25,3,27,0,14,64,0,2,13,0,2,2,2,20,73,7,19,92,75,35,148,17,67,1,0,1,6,4,21,5,9,42,14,112,129,20,93,149,48,25,29,141,8,3,67,68,0,4,61,70,1,129,7,180,18,83,72,107,12,37,4,7,77,30,4,90,50,0,28,121,52,0,37,57,1,0,101,91,32,67,0,2,0,0,33,4,87,75,160,76,7,135,44,18,52,90,110,104,101,95,9,136,11,34,114,25,84,50,114,94,4,49,108,10,1,65,38,0,59,121,8,41,147,95,0,74,84,4,11,0,3,0,56,27,62,4,97,23,139,14,34,30,14,20,0,12,10,0,3,106,11,56,74,64,76,5,91,126,28,29,93,96,25,56,4,6,5,22,59,31,0,1,8,0,0,1,0,7,69,23,19,0,39,4,0,8,10,18,35,99,58,117,78,76,13,93,2,1,49,55,0,2,116,14,12,63,37,108,120,1,94,9,31,10,16,6,106,7,57,11,17,23,30,14,24,27,76,176,65,4,72,56,0,6,106,102,57,47,8,19,0,18,39,0,1,32,2,6,1,1,47,0,5,33,34,30,0,5,27,15,69,0,1,77,71,6,4,56,71,56,17,32,36,105,72,75,89,81,26,80,22,46,131,0,9,25,52,0,60,130,36,5,48,58,89,1,24,17,14,12,2,0,53,100,135,36,35,4,44,1,58,0,88,71,14,129,78,74,87,109,120,30,55,53,10,100,190,39,100,137,32,26,104,6,57,19,59,15,2,50,82,0,12,0,14,5,81,18,0,130,90,10,80,104,56,42,44,0,11,1,34,58,40,10,0,0,43,0,59,124,19,38,134,72,126,103,39,111,7,61,25,0,44,6,126,42,35,63,137,46,146,87,93,177,190,25,59,77,0,5,14,13,6,82,7,110,149,8,83,33,2,38,0,0,12,4,45,12,78,69,11,2,82,67,73,68,50,37,199,153,61,55,9,90,132,64,13,27,182,102,6,48,64,42,88,59,1,30,0,11,28,24,0,101,113,15,134,117,40,35,34,1,32,0,39,133,85,17,9,9,15,1,6,26,42,25,34,83,26,3,31,33,1,6,21,61,0,8,0,11,0,1,58,2,23,35,13,186,152,86,171,89,26,66,24,10,0,121,62,0,17,91,51,0,51,136,4,14,110,127,97,126,16,103,116,72,96,4,0,1,10,10,86,1,96,46,148,53,67,65,0,12,55,2,1,123,140,25,37,123,61,1,96,73,67,2,168,11,17,17,105,75,58,116,29,52,135,45,27,141,89,12,27,127,53,66,35,111,19,134,69,7,73,1,41,2,0,0,0,106,0,10,62,37,156,145,68,37,36,29,2,20,28,0,0,0,51,2,42,47,151,128,112,47,44,0,0,0,2,0,9,2,0,91,54,20,71,75,38,92,20,74,20,0,21,69,4,0,12,77,17,14,62,36,150,96,40,167,28,19,6,15,30,36,147,86,113,13,97,119,180,41,88,5,65,89,18,31,44,98,6,0,23,0,6,64,50,76,48,27,59,194,101,54,129,79,25,46,3,63,9,0,3,0,55,9,51,84,39,156,12,36,9,52,23,158,15,56,39,0,0,0,0,11,20,0,4,56,70,78,74,58,10,88,43,129,21,0,47,77,12,0,7,9,0,0,6,2,28,42,48,108,20,71,2,17,23,9,118,57,67,65,19,85,4,57,154,118,25,46,31,159,46,1,42,72,26,26,0,44,0,4,11,45,54,12,57,51

Sequence (798 aa):
ELPGAEMGKVIVRFPPEASGYLHIGHAKAALLNQHYQVNFKGKLIMRFDDTNPEKEKEDFEKVILEDVAMLHIKPDQFTYTSDHFETIMKYAEQLIQEGKAYVDDTPAEQMKAEREQRMESKHRNNCVNKNLQMWEEMKKGTEYGQTCCLRAKIDMNSNNGCMRDPTLYRCKNQPHPRTGTTYKVYPTYDFACPIVDSIEGVTHALRTTEYHDRDEQFYWIIEALGIRKPYIWEYSRLNLNNTVLSKRKLMWFVNEGLVDGWDDPRFPTVRGVLRRGMTVEGLKQFIAAQGSSRSVVNMEWDKIWSFNKKVIDPVAPRYTALLKDAVVPVNVPEAQEEMKEVAKHPKNADVGLKPVWYGSKVLIEGADAETLTEGEVVTFINWGNIIITKLNRNSSGKIVSIDTKLNLDNKDFKKTTKITWLAETPRAPLIPTVCVNYEHLITKPVLGKDEDFKQYINRNSKQEELMLGDPCLKDLKKGDIIQLQRRGFFICDQPYEPVSPYSCKEAPCILIYIPDGHQSMVDEGVAREVINRIQKLRKKRNLVPDEITVYYRSHPEGDYLDTVIKEHTDFIFATIKAALKPYPVPTSKEVLIQETTQLKGSELEITLVRGGLCERVGPACSYVNLKVCVNTEQDGVLLLENPKGDNTLNLTGLVDAVSCIFGLKNSKLTVFNGKTELINKTDLLSLSGKTLHVTTGSAPALSPDALLCQYINLQLVNAKPQECQKGTVGTLLMENPVGQNGLTYHGLLHETAKVFGLRSRRLKLFLDEAETQEITKDISMKNLNMKTVYVSVIPTTA